Protein AF-0000000076553649 (afdb_homodimer)

Nearest PDB structures (foldseek):
  7zr1-assembly1_C  TM=1.472E-01  e=1.450E-04  Thermochaetoides thermophila
  3ja6-assembly1_I  TM=2.333E-01  e=1.090E-01  Escherichia coli
  7n6g-assembly1_3U  TM=1.297E-01  e=2.302E-02  Chlamydomonas reinhardtii
  7sqc-assembly1_1J  TM=1.691E-01  e=1.401E-01  Chlamydomonas reinhardtii
  7zr1-assembly1_C  TM=1.309E-01  e=1.828E-04  Thermochaetoides thermophila

Structure (mmCIF, N/CA/C/O backbone):
data_AF-0000000076553649-model_v1
#
loop_
_entity.id
_entity.type
_entity.pdbx_description
1 polymer 'AAA domain-containing protein'
#
loop_
_atom_site.group_PDB
_atom_site.id
_atom_site.type_symbol
_atom_site.label_atom_id
_atom_site.label_alt_id
_atom_site.label_comp_id
_atom_site.label_asym_id
_atom_site.label_entity_id
_atom_site.label_seq_id
_atom_site.pdbx_PDB_ins_code
_atom_site.Cartn_x
_atom_site.Cartn_y
_atom_site.Cartn_z
_atom_site.occupancy
_atom_site.B_iso_or_equiv
_atom_site.auth_seq_id
_atom_site.auth_comp_id
_atom_site.auth_asym_id
_atom_site.auth_atom_id
_atom_site.pdbx_PDB_model_num
ATOM 1 N N . MET A 1 1 ? -21.734 63.844 17.031 1 64.69 1 MET A N 1
ATOM 2 C CA . MET A 1 1 ? -20.328 63.469 16.938 1 64.69 1 MET A CA 1
ATOM 3 C C . MET A 1 1 ? -19.578 64.375 15.984 1 64.69 1 MET A C 1
ATOM 5 O O . MET A 1 1 ? -20.031 64.625 14.859 1 64.69 1 MET A O 1
ATOM 9 N N . ASN A 1 2 ? -18.688 65.25 16.516 1 72.44 2 ASN A N 1
ATOM 10 C CA . ASN A 1 2 ? -18.016 66.25 15.758 1 72.44 2 ASN A CA 1
ATOM 11 C C . ASN A 1 2 ? -16.953 65.688 14.828 1 72.44 2 ASN A C 1
ATOM 13 O O . ASN A 1 2 ? -16.656 66.25 13.781 1 72.44 2 ASN A O 1
ATOM 17 N N . ASP A 1 3 ? -16.516 64.562 15.234 1 79 3 ASP A N 1
ATOM 18 C CA . ASP A 1 3 ? -15.484 63.969 14.406 1 79 3 ASP A CA 1
ATOM 19 C C . ASP A 1 3 ? -16.016 62.719 13.695 1 79 3 ASP A C 1
ATOM 21 O O . ASP A 1 3 ? -16.562 61.812 14.344 1 79 3 ASP A O 1
ATOM 25 N N . PRO A 1 4 ? -15.875 62.719 12.43 1 82.81 4 PRO A N 1
ATOM 26 C CA . PRO A 1 4 ? -16.391 61.562 11.688 1 82.81 4 PRO A CA 1
ATOM 27 C C . PRO A 1 4 ? -15.75 60.25 12.102 1 82.81 4 PRO A C 1
ATOM 29 O O . PRO A 1 4 ? -16.328 59.188 11.883 1 82.81 4 PRO A O 1
ATOM 32 N N . LYS A 1 5 ? -14.648 60.25 12.695 1 88.75 5 LYS A N 1
ATOM 33 C CA . LYS A 1 5 ? -13.969 59.031 13.156 1 88.75 5 LYS A CA 1
ATOM 34 C C . LYS A 1 5 ? -14.477 58.625 14.523 1 88.75 5 LYS A C 1
ATOM 36 O O . LYS A 1 5 ? -14.125 57.531 15.008 1 88.75 5 LYS A O 1
ATOM 41 N N . GLY A 1 6 ? -15.312 59.375 15.078 1 85.12 6 GLY A N 1
ATOM 42 C CA . GLY A 1 6 ? -15.852 59.062 16.391 1 85.12 6 GLY A CA 1
ATOM 43 C C . GLY A 1 6 ? -15 59.562 17.531 1 85.12 6 GLY A C 1
ATOM 44 O O . GLY A 1 6 ? -14.508 60.688 17.5 1 85.12 6 GLY A O 1
ATOM 45 N N . SER A 1 7 ? -14.859 58.719 18.578 1 87 7 SER A N 1
ATOM 46 C CA . SER A 1 7 ? -14.102 59.125 19.766 1 87 7 SER A CA 1
ATOM 47 C C . SER A 1 7 ? -12.602 58.969 19.531 1 87 7 SER A C 1
ATOM 49 O O . SER A 1 7 ? -12.133 57.875 19.141 1 87 7 SER A O 1
ATOM 51 N N . ILE A 1 8 ? -11.906 60.062 19.594 1 91.06 8 ILE A N 1
ATOM 52 C CA . ILE A 1 8 ? -10.453 60.031 19.406 1 91.06 8 ILE A CA 1
ATOM 53 C C . ILE A 1 8 ? -9.781 60.656 20.641 1 91.06 8 ILE A C 1
ATOM 55 O O . ILE A 1 8 ? -10.422 61.375 21.422 1 91.06 8 ILE A O 1
ATOM 59 N N . TRP A 1 9 ? -8.547 60.312 20.859 1 94.25 9 TRP A N 1
ATOM 60 C CA . TRP A 1 9 ? -7.793 60.812 22 1 94.25 9 TRP A CA 1
ATOM 61 C C . TRP A 1 9 ? -7.367 62.281 21.766 1 94.25 9 TRP A C 1
ATOM 63 O O . TRP A 1 9 ? -6.781 62.594 20.734 1 94.25 9 TRP A O 1
ATOM 73 N N . ARG A 1 10 ? -7.742 63.188 22.688 1 94.56 10 ARG A N 1
ATOM 74 C CA . ARG A 1 10 ? -7.332 64.562 22.688 1 94.56 10 ARG A CA 1
ATOM 75 C C . ARG A 1 10 ? -6.973 65.062 24.094 1 94.56 10 ARG A C 1
ATOM 77 O O . ARG A 1 10 ? -7.379 64.438 25.078 1 94.56 10 ARG A O 1
ATOM 84 N N . LYS A 1 11 ? -6.25 66.125 24.172 1 95.81 11 LYS A N 1
ATOM 85 C CA . LYS A 1 11 ? -5.895 66.625 25.484 1 95.81 11 LYS A CA 1
ATOM 86 C C . LYS A 1 11 ? -6.941 67.625 25.969 1 95.81 11 LYS A C 1
ATOM 88 O O . LYS A 1 11 ? -7.41 68.5 25.203 1 95.81 11 LYS A O 1
ATOM 93 N N . TRP A 1 12 ? -7.355 67.5 27.203 1 96.44 12 TRP A N 1
ATOM 94 C CA . TRP A 1 12 ? -8.32 68.375 27.859 1 96.44 12 TRP A CA 1
ATOM 95 C C . TRP A 1 12 ? -7.699 69 29.094 1 96.44 12 TRP A C 1
ATOM 97 O O . TRP A 1 12 ? -7.312 68.375 30.047 1 96.44 12 TRP A O 1
ATOM 107 N N . ASP A 1 13 ? -7.547 70.312 29.094 1 97.25 13 ASP A N 1
ATOM 108 C CA . ASP A 1 13 ? -7.117 71.062 30.266 1 97.25 13 ASP A CA 1
ATOM 109 C C . ASP A 1 13 ? -8.273 71.875 30.844 1 97.25 13 ASP A C 1
ATOM 111 O O . ASP A 1 13 ? -8.555 73 30.359 1 97.25 13 ASP A O 1
ATOM 115 N N . LEU A 1 14 ? -8.781 71.438 31.969 1 96.62 14 LEU A N 1
ATOM 116 C CA . LEU A 1 14 ? -10.023 72 32.469 1 96.62 14 LEU A CA 1
ATOM 117 C C . LEU A 1 14 ? -9.742 73.062 33.562 1 96.62 14 LEU A C 1
ATOM 119 O O . LEU A 1 14 ? -10.672 73.562 34.188 1 96.62 14 LEU A O 1
ATOM 123 N N . HIS A 1 15 ? -8.508 73.438 33.75 1 96.56 15 HIS A N 1
ATOM 124 C CA . HIS A 1 15 ? -8.156 74.312 34.844 1 96.56 15 HIS A CA 1
ATOM 125 C C . HIS A 1 15 ? -7.152 75.375 34.375 1 96.56 15 HIS A C 1
ATOM 127 O O . HIS A 1 15 ? -5.965 75.312 34.688 1 96.56 15 HIS A O 1
ATOM 133 N N . VAL A 1 16 ? -7.648 76.375 33.719 1 96.88 16 VAL A N 1
ATOM 134 C CA . VAL A 1 16 ? -6.805 77.5 33.25 1 96.88 16 VAL A CA 1
ATOM 135 C C . VAL A 1 16 ? -7.336 78.812 33.75 1 96.88 16 VAL A C 1
ATOM 137 O O . VAL A 1 16 ? -8.5 79.125 33.531 1 96.88 16 VAL A O 1
ATOM 140 N N . HIS A 1 17 ? -6.551 79.625 34.5 1 96.5 17 HIS A N 1
ATOM 141 C CA . HIS A 1 17 ? -6.918 80.938 34.938 1 96.5 17 HIS A CA 1
ATOM 142 C C . HIS A 1 17 ? -6.562 82 33.906 1 96.5 17 HIS A C 1
ATOM 144 O O . HIS A 1 17 ? -5.566 81.875 33.188 1 96.5 17 HIS A O 1
ATOM 150 N N . THR A 1 18 ? -7.324 83.062 33.781 1 96.44 18 THR A N 1
ATOM 151 C CA . THR A 1 18 ? -7.09 84.125 32.844 1 96.44 18 THR A CA 1
ATOM 152 C C . THR A 1 18 ? -6.523 85.375 33.562 1 96.44 18 THR A C 1
ATOM 154 O O . THR A 1 18 ? -6.469 85.375 34.781 1 96.44 18 THR A O 1
ATOM 157 N N . PRO A 1 19 ? -6.07 86.312 32.781 1 94.19 19 PRO A N 1
ATOM 158 C CA . PRO A 1 19 ? -5.594 87.562 33.375 1 94.19 19 PRO A CA 1
ATOM 159 C C . PRO A 1 19 ? -6.691 88.312 34.156 1 94.19 19 PRO A C 1
ATOM 161 O O . PRO A 1 19 ? -6.402 89.25 34.906 1 94.19 19 PRO A O 1
ATOM 164 N N . ALA A 1 20 ? -7.949 87.875 34.062 1 93.25 20 ALA A N 1
ATOM 165 C CA . ALA A 1 20 ? -9.07 88.5 34.75 1 93.25 20 ALA A CA 1
ATOM 166 C C . ALA A 1 20 ? -9.305 87.875 36.094 1 93.25 20 ALA A C 1
ATOM 168 O O . ALA A 1 20 ? -10.094 88.375 36.906 1 93.25 20 ALA A O 1
ATOM 169 N N . SER A 1 21 ? -8.602 86.75 36.312 1 93.12 21 SER A N 1
ATOM 170 C CA . SER A 1 21 ? -8.773 86.062 37.594 1 93.12 21 SER A CA 1
ATOM 171 C C . SER A 1 21 ? -8.219 86.875 38.75 1 93.12 21 SER A C 1
ATOM 173 O O . SER A 1 21 ? -7.289 87.688 38.562 1 93.12 21 SER A O 1
ATOM 175 N N . LEU A 1 22 ? -8.773 86.75 39.938 1 88.31 22 LEU A N 1
ATOM 176 C CA . LEU A 1 22 ? -8.336 87.5 41.125 1 88.31 22 LEU A CA 1
ATOM 177 C C . LEU A 1 22 ? -6.895 87.125 41.5 1 88.31 22 LEU A C 1
ATOM 179 O O . LEU A 1 22 ? -6.148 87.938 42 1 88.31 22 LEU A O 1
ATOM 183 N N . VAL A 1 23 ? -6.578 85.875 41.25 1 87.31 23 VAL A N 1
ATOM 184 C CA . VAL A 1 23 ? -5.234 85.375 41.562 1 87.31 23 VAL A CA 1
ATOM 185 C C . VAL A 1 23 ? -4.562 84.875 40.281 1 87.31 23 VAL A C 1
ATOM 187 O O . VAL A 1 23 ? -5.016 83.938 39.656 1 87.31 23 VAL A O 1
ATOM 190 N N . HIS A 1 24 ? -3.559 85.562 39.719 1 87.44 24 HIS A N 1
ATOM 191 C CA . HIS A 1 24 ? -2.777 85.125 38.562 1 87.44 24 HIS A CA 1
ATOM 192 C C . HIS A 1 24 ? -1.385 85.75 38.562 1 87.44 24 HIS A C 1
ATOM 194 O O . HIS A 1 24 ? -1.125 86.688 39.312 1 87.44 24 HIS A O 1
ATOM 200 N N . ASN A 1 25 ? -0.507 85.188 37.844 1 90.06 25 ASN A N 1
ATOM 201 C CA . ASN A 1 25 ? 0.877 85.625 37.781 1 90.06 25 ASN A CA 1
ATOM 202 C C . ASN A 1 25 ? 1.261 86 36.344 1 90.06 25 ASN A C 1
ATOM 204 O O . ASN A 1 25 ? 2.402 85.812 35.938 1 90.06 25 ASN A O 1
ATOM 208 N N . TYR A 1 26 ? 0.295 86.438 35.562 1 91.56 26 TYR A N 1
ATOM 209 C CA . TYR A 1 26 ? 0.597 86.875 34.188 1 91.56 26 TYR A CA 1
ATOM 210 C C . TYR A 1 26 ? 1.236 88.25 34.188 1 91.56 26 TYR A C 1
ATOM 212 O O . TYR A 1 26 ? 0.62 89.25 34.625 1 91.56 26 TYR A O 1
ATOM 220 N N . GLU A 1 27 ? 2.396 88.375 33.844 1 86.56 27 GLU A N 1
ATOM 221 C CA . GLU A 1 27 ? 3.178 89.562 33.906 1 86.56 27 GLU A CA 1
ATOM 222 C C . GLU A 1 27 ? 2.756 90.562 32.844 1 86.56 27 GLU A C 1
ATOM 224 O O . GLU A 1 27 ? 2.268 90.188 31.781 1 86.56 27 GLU A O 1
ATOM 229 N N . GLY A 1 28 ? 2.904 91.938 33.156 1 83.5 28 GLY A N 1
ATOM 230 C CA . GLY A 1 28 ? 2.66 92.938 32.188 1 83.5 28 GLY A CA 1
ATOM 231 C C . GLY A 1 28 ? 1.463 93.812 32.531 1 83.5 28 GLY A C 1
ATOM 232 O O . GLY A 1 28 ? 0.624 93.438 33.344 1 83.5 28 GLY A O 1
ATOM 233 N N . SER A 1 29 ? 1.494 95.062 32.062 1 84.19 29 SER A N 1
ATOM 234 C CA . SER A 1 29 ? 0.395 96 32.281 1 84.19 29 SER A CA 1
ATOM 235 C C . SER A 1 29 ? -0.895 95.5 31.641 1 84.19 29 SER A C 1
ATOM 237 O O . SER A 1 29 ? -1.974 95.625 32.219 1 84.19 29 SER A O 1
ATOM 239 N N . ASP A 1 30 ? -0.763 94.875 30.516 1 90.44 30 ASP A N 1
ATOM 240 C CA . ASP A 1 30 ? -1.876 94.188 29.828 1 90.44 30 ASP A CA 1
ATOM 241 C C . ASP A 1 30 ? -1.477 92.812 29.328 1 90.44 30 ASP A C 1
ATOM 243 O O . ASP A 1 30 ? -1.05 92.688 28.188 1 90.44 30 ASP A O 1
ATOM 247 N N . PRO A 1 31 ? -1.768 91.812 30.078 1 94.06 31 PRO A N 1
ATOM 248 C CA . PRO A 1 31 ? -1.283 90.5 29.766 1 94.06 31 PRO A CA 1
ATOM 249 C C . PRO A 1 31 ? -2.184 89.75 28.781 1 94.06 31 PRO A C 1
ATOM 251 O O . PRO A 1 31 ? -1.842 88.625 28.328 1 94.06 31 PRO A O 1
ATOM 254 N N . TRP A 1 32 ? -3.301 90.312 28.312 1 94.75 32 TRP A N 1
ATOM 255 C CA . TRP A 1 32 ? -4.328 89.625 27.547 1 94.75 32 TRP A CA 1
ATOM 256 C C . TRP A 1 32 ? -3.809 89.25 26.156 1 94.75 32 TRP A C 1
ATOM 258 O O . TRP A 1 32 ? -3.971 88.062 25.719 1 94.75 32 TRP A O 1
ATOM 268 N N . PRO A 1 33 ? -3.174 90.125 25.469 1 94.56 33 PRO A N 1
ATOM 269 C CA . PRO A 1 33 ? -2.701 89.75 24.141 1 94.56 33 PRO A CA 1
ATOM 270 C C . PRO A 1 33 ? -1.731 88.625 24.172 1 94.56 33 PRO A C 1
ATOM 272 O O . PRO A 1 33 ? -1.849 87.688 23.359 1 94.56 33 PRO A O 1
ATOM 275 N N . GLN A 1 34 ? -0.887 88.625 25.109 1 94.56 34 GLN A N 1
ATOM 276 C CA . GLN A 1 34 ? 0.068 87.562 25.219 1 94.56 34 GLN A CA 1
ATOM 277 C C . GLN A 1 34 ? -0.627 86.25 25.641 1 94.56 34 GLN A C 1
ATOM 279 O O . GLN A 1 34 ? -0.291 85.188 25.141 1 94.56 34 GLN A O 1
ATOM 284 N N . PHE A 1 35 ? -1.497 86.312 26.547 1 95.19 35 PHE A N 1
ATOM 285 C CA . PHE A 1 35 ? -2.264 85.188 27.016 1 95.19 35 PHE A CA 1
ATOM 286 C C . PHE A 1 35 ? -3.004 84.5 25.875 1 95.19 35 PHE A C 1
ATOM 288 O O . PHE A 1 35 ? -2.934 83.25 25.703 1 95.19 35 PHE A O 1
ATOM 295 N N . LEU A 1 36 ? -3.668 85.25 25.031 1 96.06 36 LEU A N 1
ATOM 296 C CA . LEU A 1 36 ? -4.441 84.75 23.906 1 96.06 36 LEU A CA 1
ATOM 297 C C . LEU A 1 36 ? -3.523 84.188 22.844 1 96.06 36 LEU A C 1
ATOM 299 O O . LEU A 1 36 ? -3.867 83.188 22.203 1 96.06 36 LEU A O 1
ATOM 303 N N . ASP A 1 37 ? -2.447 84.75 22.703 1 95.12 37 ASP A N 1
ATOM 304 C CA . ASP A 1 37 ? -1.477 84.25 21.75 1 95.12 37 ASP A CA 1
ATOM 305 C C . ASP A 1 37 ? -0.952 82.875 22.172 1 95.12 37 ASP A C 1
ATOM 307 O O . ASP A 1 37 ? -0.795 82 21.359 1 95.12 37 ASP A O 1
ATOM 311 N N . GLU A 1 38 ? -0.683 82.688 23.406 1 94.88 38 GLU A N 1
ATOM 312 C CA . GLU A 1 38 ? -0.175 81.375 23.906 1 94.88 38 GLU A CA 1
ATOM 313 C C . GLU A 1 38 ? -1.245 80.312 23.859 1 94.88 38 GLU A C 1
ATOM 315 O O . GLU A 1 38 ? -0.939 79.125 23.625 1 94.88 38 GLU A O 1
ATOM 320 N N . LEU A 1 39 ? -2.379 80.688 24.141 1 94.94 39 LEU A N 1
ATOM 321 C CA . LEU A 1 39 ? -3.479 79.75 24.016 1 94.94 39 LEU A CA 1
ATOM 322 C C . LEU A 1 39 ? -3.623 79.25 22.562 1 94.94 39 LEU A C 1
ATOM 324 O O . LEU A 1 39 ? -3.889 78.062 22.328 1 94.94 39 LEU A O 1
ATOM 328 N N . ALA A 1 40 ? -3.453 80.188 21.656 1 94.56 40 ALA A N 1
ATOM 329 C CA . ALA A 1 40 ? -3.594 79.875 20.234 1 94.56 40 ALA A CA 1
ATOM 330 C C . ALA A 1 40 ? -2.451 79 19.734 1 94.56 40 ALA A C 1
ATOM 332 O O . ALA A 1 40 ? -2.598 78.25 18.766 1 94.56 40 ALA A O 1
ATOM 333 N N . ASN A 1 41 ? -1.374 79 20.516 1 93.19 41 ASN A N 1
ATOM 334 C CA . ASN A 1 41 ? -0.193 78.25 20.062 1 93.19 41 ASN A CA 1
ATOM 335 C C . ASN A 1 41 ? 0.043 77 20.906 1 93.19 41 ASN A C 1
ATOM 337 O O . ASN A 1 41 ? 1.144 76.438 20.906 1 93.19 41 ASN A O 1
ATOM 341 N N . LEU A 1 42 ? -0.913 76.625 21.594 1 93 42 LEU A N 1
ATOM 342 C CA . LEU A 1 42 ? -0.809 75.375 22.312 1 93 42 LEU A CA 1
ATOM 343 C C . LEU A 1 42 ? -0.635 74.188 21.328 1 93 42 LEU A C 1
ATOM 345 O O . LEU A 1 42 ? -1.059 74.25 20.172 1 93 42 LEU A O 1
ATOM 349 N N . PRO A 1 43 ? 0.004 73.188 21.781 1 89.56 43 PRO A N 1
ATOM 350 C CA . PRO A 1 43 ? 0.135 72 20.922 1 89.56 43 PRO A CA 1
ATOM 351 C C . PRO A 1 43 ? -1.204 71.5 20.344 1 89.56 43 PRO A C 1
ATOM 353 O O . PRO A 1 43 ? -2.236 71.625 21.016 1 89.56 43 PRO A O 1
ATOM 356 N N . PRO A 1 44 ? -1.144 71 19.188 1 90.31 44 PRO A N 1
ATOM 357 C CA . PRO A 1 44 ? -2.381 70.688 18.469 1 90.31 44 PRO A CA 1
ATOM 358 C C . PRO A 1 44 ? -3.219 69.625 19.203 1 90.31 44 PRO A C 1
ATOM 360 O O . PRO A 1 44 ? -4.418 69.5 18.922 1 90.31 44 PRO A O 1
ATOM 363 N N . GLU A 1 45 ? -2.637 68.938 20.125 1 91.94 45 GLU A N 1
ATOM 364 C CA . GLU A 1 45 ? -3.379 67.938 20.844 1 91.94 45 GLU A CA 1
ATOM 365 C C . GLU A 1 45 ? -4.371 68.562 21.828 1 91.94 45 GLU A C 1
ATOM 367 O O . GLU A 1 45 ? -5.32 67.875 22.25 1 91.94 45 GLU A O 1
ATOM 372 N N . PHE A 1 46 ? -4.109 69.75 22.25 1 95 46 PHE A N 1
ATOM 373 C CA . PHE A 1 46 ? -5.027 70.438 23.156 1 95 46 PHE A CA 1
ATOM 374 C C . PHE A 1 46 ? -6.281 70.875 22.422 1 95 46 PHE A C 1
ATOM 376 O O . PHE A 1 46 ? -6.207 71.688 21.484 1 95 46 PHE A O 1
ATOM 383 N N . LYS A 1 47 ? -7.395 70.375 22.828 1 95.56 47 LYS A N 1
ATOM 384 C CA . LYS A 1 47 ? -8.609 70.688 22.094 1 95.56 47 LYS A CA 1
ATOM 385 C C . LYS A 1 47 ? -9.68 71.312 23.016 1 95.56 47 LYS A C 1
ATOM 387 O O . LYS A 1 47 ? -10.609 71.938 22.562 1 95.56 47 LYS A O 1
ATOM 392 N N . VAL A 1 48 ? -9.586 71 24.266 1 96.69 48 VAL A N 1
ATOM 393 C CA . VAL A 1 48 ? -10.578 71.5 25.219 1 96.69 48 VAL A CA 1
ATOM 394 C C . VAL A 1 48 ? -9.883 72.25 26.359 1 96.69 48 VAL A C 1
ATOM 396 O O . VAL A 1 48 ? -8.914 71.75 26.938 1 96.69 48 VAL A O 1
ATOM 399 N N . ILE A 1 49 ? -10.375 73.375 26.672 1 97.75 49 ILE A N 1
ATOM 400 C CA . ILE A 1 49 ? -9.812 74.188 27.75 1 97.75 49 ILE A CA 1
ATOM 401 C C . ILE A 1 49 ? -10.93 74.688 28.672 1 97.75 49 ILE A C 1
ATOM 403 O O . ILE A 1 49 ? -11.953 75.188 28.219 1 97.75 49 ILE A O 1
ATOM 407 N N . GLY A 1 50 ? -10.766 74.438 29.938 1 97.25 50 GLY A N 1
ATOM 408 C CA . GLY A 1 50 ? -11.633 75 30.938 1 97.25 50 GLY A CA 1
ATOM 409 C C . GLY A 1 50 ? -11.102 76.312 31.516 1 97.25 50 GLY A C 1
ATOM 410 O O . GLY A 1 50 ? -9.992 76.312 32.062 1 97.25 50 GLY A O 1
ATOM 411 N N . ILE A 1 51 ? -11.859 77.375 31.359 1 97.06 51 ILE A N 1
ATOM 412 C CA . ILE A 1 51 ? -11.484 78.625 31.938 1 97.06 51 ILE A CA 1
ATOM 413 C C . ILE A 1 51 ? -11.953 78.688 33.406 1 97.06 51 ILE A C 1
ATOM 415 O O . ILE A 1 51 ? -13.141 78.875 33.656 1 97.06 51 ILE A O 1
ATOM 419 N N . ASN A 1 52 ? -11.039 78.562 34.281 1 94.31 52 ASN A N 1
ATOM 420 C CA . ASN A 1 52 ? -11.297 78.375 35.688 1 94.31 52 ASN A CA 1
ATOM 421 C C . ASN A 1 52 ? -10.898 79.562 36.531 1 94.31 52 ASN A C 1
ATOM 423 O O . ASN A 1 52 ? -9.984 79.5 37.344 1 94.31 52 ASN A O 1
ATOM 427 N N . ASP A 1 53 ? -11.664 80.75 36.5 1 92.94 53 ASP A N 1
ATOM 428 C CA . ASP A 1 53 ? -11.383 81.938 37.281 1 92.94 53 ASP A CA 1
ATOM 429 C C . ASP A 1 53 ? -12.141 81.875 38.625 1 92.94 53 ASP A C 1
ATOM 431 O O . ASP A 1 53 ? -13.156 81.25 38.75 1 92.94 53 ASP A O 1
ATOM 435 N N . TYR A 1 54 ? -11.648 82.75 39.5 1 92.12 54 TYR A N 1
ATOM 436 C CA . TYR A 1 54 ? -12.289 82.812 40.812 1 92.12 54 TYR A CA 1
ATOM 437 C C . TYR A 1 54 ? -13.516 83.688 40.781 1 92.12 54 TYR A C 1
ATOM 439 O O . TYR A 1 54 ? -13.438 84.875 40.375 1 92.12 54 TYR A O 1
ATOM 447 N N . MET A 1 55 ? -14.617 83.125 41.062 1 88.44 55 MET A N 1
ATOM 448 C CA . MET A 1 55 ? -15.844 83.812 41.469 1 88.44 55 MET A CA 1
ATOM 449 C C . MET A 1 55 ? -16.484 84.5 40.25 1 88.44 55 MET A C 1
ATOM 451 O O . MET A 1 55 ? -17.688 84.812 40.25 1 88.44 55 MET A O 1
ATOM 455 N N . PHE A 1 56 ? -15.656 84.938 39.281 1 89.5 56 PHE A N 1
ATOM 456 C CA . PHE A 1 56 ? -16.172 85.75 38.188 1 89.5 56 PHE A CA 1
ATOM 457 C C . PHE A 1 56 ? -16.016 85.062 36.844 1 89.5 56 PHE A C 1
ATOM 459 O O . PHE A 1 56 ? -15.297 84.062 36.75 1 89.5 56 PHE A O 1
ATOM 466 N N . LEU A 1 57 ? -16.766 85.562 35.812 1 94.12 57 LEU A N 1
ATOM 467 C CA . LEU A 1 57 ? -16.781 84.938 34.5 1 94.12 57 LEU A CA 1
ATOM 468 C C . LEU A 1 57 ? -16.188 85.875 33.438 1 94.12 57 LEU A C 1
ATOM 470 O O . LEU A 1 57 ? -16.25 85.625 32.25 1 94.12 57 LEU A O 1
ATOM 474 N N . ASP A 1 58 ? -15.562 87 33.875 1 93.56 58 ASP A N 1
ATOM 475 C CA . ASP A 1 58 ? -15.047 88 32.938 1 93.56 58 ASP A CA 1
ATOM 476 C C . ASP A 1 58 ? -14.016 87.438 31.984 1 93.56 58 ASP A C 1
ATOM 478 O O . ASP A 1 58 ? -14 87.75 30.797 1 93.56 58 ASP A O 1
ATOM 482 N N . GLY A 1 59 ? -13.211 86.625 32.531 1 95.56 59 GLY A N 1
ATOM 483 C CA . GLY A 1 59 ? -12.211 86 31.703 1 95.56 59 GLY A CA 1
ATOM 484 C C . GLY A 1 59 ? -12.812 85.062 30.641 1 95.56 59 GLY A C 1
ATOM 485 O O . GLY A 1 59 ? -12.383 85.125 29.484 1 95.56 59 GLY A O 1
ATOM 486 N N . TYR A 1 60 ? -13.766 84.312 31 1 96.5 60 TYR A N 1
ATOM 487 C CA . TYR A 1 60 ? -14.453 83.375 30.062 1 96.5 60 TYR A CA 1
ATOM 488 C C . TYR A 1 60 ? -15.156 84.188 28.969 1 96.5 60 TYR A C 1
ATOM 490 O O . TYR A 1 60 ? -15.07 83.812 27.797 1 96.5 60 TYR A O 1
ATOM 498 N N . LYS A 1 61 ? -15.836 85.312 29.359 1 95.75 61 LYS A N 1
ATOM 499 C CA . LYS A 1 61 ? -16.547 86.125 28.391 1 95.75 61 LYS A CA 1
ATOM 500 C C . LYS A 1 61 ? -15.57 86.688 27.375 1 95.75 61 LYS A C 1
ATOM 502 O O . LYS A 1 61 ? -15.875 86.75 26.172 1 95.75 61 LYS A O 1
ATOM 507 N N . ARG A 1 62 ? -14.469 87.062 27.891 1 96.5 62 ARG A N 1
ATOM 508 C CA . ARG A 1 62 ? -13.469 87.625 27 1 96.5 62 ARG A CA 1
ATOM 509 C C . ARG A 1 62 ? -12.938 86.625 26.016 1 96.5 62 ARG A C 1
ATOM 511 O O . ARG A 1 62 ? -12.789 86.875 24.828 1 96.5 62 ARG A O 1
ATOM 518 N N . VAL A 1 63 ? -12.641 85.438 26.5 1 96.69 63 VAL A N 1
ATOM 519 C CA . VAL A 1 63 ? -12.117 84.375 25.672 1 96.69 63 VAL A CA 1
ATOM 520 C C . VAL A 1 63 ? -13.156 84 24.609 1 96.69 63 VAL A C 1
ATOM 522 O O . VAL A 1 63 ? -12.82 83.75 23.453 1 96.69 63 VAL A O 1
ATOM 525 N N . LEU A 1 64 ? -14.391 83.938 25.031 1 95.56 64 LEU A N 1
ATOM 526 C CA . LEU A 1 64 ? -15.469 83.562 24.109 1 95.56 64 LEU A CA 1
ATOM 527 C C . LEU A 1 64 ? -15.586 84.625 23 1 95.56 64 LEU A C 1
ATOM 529 O O . LEU A 1 64 ? -15.859 84.25 21.844 1 95.56 64 LEU A O 1
ATOM 533 N N . ALA A 1 65 ? -15.461 85.875 23.422 1 95 65 ALA A N 1
ATOM 534 C CA . ALA A 1 65 ? -15.523 86.938 22.469 1 95 65 ALA A CA 1
ATOM 535 C C . ALA A 1 65 ? -14.391 86.875 21.438 1 95 65 ALA A C 1
ATOM 537 O O . ALA A 1 65 ? -14.594 87.125 20.25 1 95 65 ALA A O 1
ATOM 538 N N . GLU A 1 66 ? -13.258 86.5 21.938 1 96.31 66 GLU A N 1
ATOM 539 C CA . GLU A 1 66 ? -12.109 86.375 21.031 1 96.31 66 GLU A CA 1
ATOM 540 C C . GLU A 1 66 ? -12.32 85.188 20.078 1 96.31 66 GLU A C 1
ATOM 542 O O . GLU A 1 66 ? -11.938 85.25 18.906 1 96.31 66 GLU A O 1
ATOM 547 N N . LYS A 1 67 ? -12.805 84.125 20.609 1 95.25 67 LYS A N 1
ATOM 548 C CA . LYS A 1 67 ? -13.094 83 19.766 1 95.25 67 LYS A CA 1
ATOM 549 C C . LYS A 1 67 ? -14.133 83.312 18.703 1 95.25 67 LYS A C 1
ATOM 551 O O . LYS A 1 67 ? -14 82.938 17.547 1 95.25 67 LYS A O 1
ATOM 556 N N . ALA A 1 68 ? -15.164 84.062 19.062 1 92.88 68 ALA A N 1
ATOM 557 C CA . ALA A 1 68 ? -16.203 84.5 18.141 1 92.88 68 ALA A CA 1
ATOM 558 C C . ALA A 1 68 ? -15.641 85.375 17.062 1 92.88 68 ALA A C 1
ATOM 560 O O . ALA A 1 68 ? -16.141 85.438 15.938 1 92.88 68 ALA A O 1
ATOM 561 N N . ALA A 1 69 ? -14.586 86.062 17.438 1 94.5 69 ALA A N 1
ATOM 562 C CA . ALA A 1 69 ? -13.93 86.938 16.516 1 94.5 69 ALA A CA 1
ATOM 563 C C . ALA A 1 69 ? -13 86.188 15.562 1 94.5 69 ALA A C 1
ATOM 565 O O . ALA A 1 69 ? -12.359 86.812 14.703 1 94.5 69 ALA A O 1
ATOM 566 N N . GLY A 1 70 ? -12.891 84.938 15.773 1 92.56 70 GLY A N 1
ATOM 567 C CA . GLY A 1 70 ? -12.133 84.125 14.836 1 92.56 70 GLY A CA 1
ATOM 568 C C . GLY A 1 70 ? -10.758 83.75 15.344 1 92.56 70 GLY A C 1
ATOM 569 O O . GLY A 1 70 ? -9.953 83.188 14.602 1 92.56 70 GLY A O 1
ATOM 570 N N . LYS A 1 71 ? -10.547 84.125 16.562 1 93.06 71 LYS A N 1
ATOM 571 C CA . LYS A 1 71 ? -9.273 83.75 17.172 1 93.06 71 LYS A CA 1
ATOM 572 C C . LYS A 1 71 ? -9.398 82.438 17.938 1 93.06 71 LYS A C 1
ATOM 574 O O . LYS A 1 71 ? -10.5 81.938 18.141 1 93.06 71 LYS A O 1
ATOM 579 N N . LEU A 1 72 ? -8.289 81.625 18.188 1 95.38 72 LEU A N 1
ATOM 580 C CA . LEU A 1 72 ? -8.211 80.438 19 1 95.38 72 LEU A CA 1
ATOM 581 C C . LEU A 1 72 ? -8.914 79.25 18.328 1 95.38 72 LEU A C 1
ATOM 583 O O . LEU A 1 72 ? -9.648 78.562 18.969 1 95.38 72 LEU A O 1
ATOM 587 N N . THR A 1 73 ? -8.766 79.25 17.094 1 92.81 73 THR A N 1
ATOM 588 C CA . THR A 1 73 ? -9.406 78.188 16.297 1 92.81 73 THR A CA 1
ATOM 589 C C . THR A 1 73 ? -8.797 76.875 16.594 1 92.81 73 THR A C 1
ATOM 591 O O . THR A 1 73 ? -9.383 75.812 16.266 1 92.81 73 THR A O 1
ATOM 594 N N . ASN A 1 74 ? -7.711 76.812 17.234 1 93.19 74 ASN A N 1
ATOM 595 C CA . ASN A 1 74 ? -7.035 75.562 17.562 1 93.19 74 ASN A CA 1
ATOM 596 C C . ASN A 1 74 ? -7.762 74.812 18.688 1 93.19 74 ASN A C 1
ATOM 598 O O . ASN A 1 74 ? -7.566 73.625 18.859 1 93.19 74 ASN A O 1
ATOM 602 N N . ILE A 1 75 ? -8.508 75.562 19.422 1 95.25 75 ILE A N 1
ATOM 603 C CA . ILE A 1 75 ? -9.258 74.938 20.531 1 95.25 75 ILE A CA 1
ATOM 604 C C . ILE A 1 75 ? -10.703 74.688 20.109 1 95.25 75 ILE A C 1
ATOM 606 O O . ILE A 1 75 ? -11.375 75.625 19.641 1 95.25 75 ILE A O 1
ATOM 610 N N . ASP A 1 76 ? -11.195 73.5 20.344 1 93.88 76 ASP A N 1
ATOM 611 C CA . ASP A 1 76 ? -12.531 73.125 19.906 1 93.88 76 ASP A CA 1
ATOM 612 C C . ASP A 1 76 ? -13.594 73.625 20.875 1 93.88 76 ASP A C 1
ATOM 614 O O . ASP A 1 76 ? -14.688 74.062 20.469 1 93.88 76 ASP A O 1
ATOM 618 N N . LEU A 1 77 ? -13.266 73.5 22.141 1 95.38 77 LEU A N 1
ATOM 619 C CA . LEU A 1 77 ? -14.289 73.75 23.141 1 95.38 77 LEU A CA 1
ATOM 620 C C . LEU A 1 77 ? -13.703 74.5 24.344 1 95.38 77 LEU A C 1
ATOM 622 O O . LEU A 1 77 ? -12.641 74.125 24.844 1 95.38 77 LEU A O 1
ATOM 626 N N . PHE A 1 78 ? -14.344 75.625 24.719 1 97 78 PHE A N 1
ATOM 627 C CA . PHE A 1 78 ? -14.07 76.25 25.984 1 97 78 PHE A CA 1
ATOM 628 C C . PHE A 1 78 ? -15.219 76.062 26.969 1 97 78 PHE A C 1
ATOM 630 O O . PHE A 1 78 ? -16.391 76.25 26.625 1 97 78 PHE A O 1
ATOM 637 N N . LEU A 1 79 ? -14.906 75.688 28.125 1 97.31 79 LEU A N 1
ATOM 638 C CA . LEU A 1 79 ? -15.914 75.5 29.172 1 97.31 79 LEU A CA 1
ATOM 639 C C . LEU A 1 79 ? -15.742 76.5 30.297 1 97.31 79 LEU A C 1
ATOM 641 O O . LEU A 1 79 ? -14.609 76.812 30.703 1 97.31 79 LEU A O 1
ATOM 645 N N . PRO A 1 80 ? -16.828 77.125 30.766 1 97.12 80 PRO A N 1
ATOM 646 C CA . PRO A 1 80 ? -16.75 78 31.938 1 97.12 80 PRO A CA 1
ATOM 647 C C . PRO A 1 80 ? -16.625 77.188 33.25 1 97.12 80 PRO A C 1
ATOM 649 O O . PRO A 1 80 ? -17.484 76.375 33.531 1 97.12 80 PRO A O 1
ATOM 652 N N . VAL A 1 81 ? -15.578 77.375 33.875 1 97.06 81 VAL A N 1
ATOM 653 C CA . VAL A 1 81 ? -15.344 76.812 35.188 1 97.06 81 VAL A CA 1
ATOM 654 C C . VAL A 1 81 ? -15.219 77.875 36.219 1 97.06 81 VAL A C 1
ATOM 656 O O . VAL A 1 81 ? -14.484 78.875 36.031 1 97.06 81 VAL A O 1
ATOM 659 N N . ILE A 1 82 ? -15.969 77.812 37.312 1 95.94 82 ILE A N 1
ATOM 660 C CA . ILE A 1 82 ? -15.898 78.812 38.375 1 95.94 82 ILE A CA 1
ATOM 661 C C . ILE A 1 82 ? -15.32 78.125 39.625 1 95.94 82 ILE A C 1
ATOM 663 O O . ILE A 1 82 ? -15.766 77.062 40.062 1 95.94 82 ILE A O 1
ATOM 667 N N . GLU A 1 83 ? -14.414 78.812 40.156 1 94.69 83 GLU A N 1
ATOM 668 C CA . GLU A 1 83 ? -13.742 78.312 41.344 1 94.69 83 GLU A CA 1
ATOM 669 C C . GLU A 1 83 ? -14.195 79.062 42.594 1 94.69 83 GLU A C 1
ATOM 671 O O . GLU A 1 83 ? -14.273 80.312 42.594 1 94.69 83 GLU A O 1
ATOM 676 N N . PHE A 1 84 ? -14.531 78.312 43.625 1 91.62 84 PHE A N 1
ATOM 677 C CA . PHE A 1 84 ? -14.977 78.875 44.875 1 91.62 84 PHE A CA 1
ATOM 678 C C . PHE A 1 84 ? -14.102 78.312 46.031 1 91.62 84 PHE A C 1
ATOM 680 O O . PHE A 1 84 ? -13.461 77.312 45.906 1 91.62 84 PHE A O 1
ATOM 687 N N . ARG A 1 85 ? -14.07 79.188 47.062 1 87 85 ARG A N 1
ATOM 688 C CA . ARG A 1 85 ? -13.453 78.75 48.312 1 87 85 ARG A CA 1
ATOM 689 C C . ARG A 1 85 ? -14.516 78.375 49.312 1 87 85 ARG A C 1
ATOM 691 O O . ARG A 1 85 ? -15.359 79.188 49.688 1 87 85 ARG A O 1
ATOM 698 N N . LEU A 1 86 ? -14.469 77.188 49.75 1 84.62 86 LEU A N 1
ATOM 699 C CA . LEU A 1 86 ? -15.453 76.688 50.688 1 84.62 86 LEU A CA 1
ATOM 700 C C . LEU A 1 86 ? -15.031 77 52.125 1 84.62 86 LEU A C 1
ATOM 702 O O . LEU A 1 86 ? -13.836 77.125 52.406 1 84.62 86 LEU A O 1
ATOM 706 N N . ASP A 1 87 ? -15.977 77.438 53.062 1 69.94 87 ASP A N 1
ATOM 707 C CA . ASP A 1 87 ? -15.711 77.875 54.438 1 69.94 87 ASP A CA 1
ATOM 708 C C . ASP A 1 87 ? -15.203 76.75 55.281 1 69.94 87 ASP A C 1
ATOM 710 O O . ASP A 1 87 ? -14.469 76.938 56.25 1 69.94 87 ASP A O 1
ATOM 714 N N . LYS A 1 88 ? -15.68 75.375 55.062 1 55.75 88 LYS A N 1
ATOM 715 C CA . LYS A 1 88 ? -15.734 74.188 55.938 1 55.75 88 LYS A CA 1
ATOM 716 C C . LYS A 1 88 ? -14.43 73.375 55.906 1 55.75 88 LYS A C 1
ATOM 718 O O . LYS A 1 88 ? -13.766 73.375 54.875 1 55.75 88 LYS A O 1
ATOM 723 N N . PHE A 1 89 ? -13.453 73.125 57.031 1 54.25 89 PHE A N 1
ATOM 724 C CA . PHE A 1 89 ? -12.992 71.875 57.594 1 54.25 89 PHE A CA 1
ATOM 725 C C . PHE A 1 89 ? -11.789 72.125 58.531 1 54.25 89 PHE A C 1
ATOM 727 O O . PHE A 1 89 ? -11.031 73.062 58.312 1 54.25 89 PHE A O 1
ATOM 734 N N . GLY A 1 90 ? -12.039 71.875 59.812 1 48.69 90 GLY A N 1
ATOM 735 C CA . GLY A 1 90 ? -11.258 72 61.031 1 48.69 90 GLY A CA 1
ATOM 736 C C . GLY A 1 90 ? -9.797 71.625 60.844 1 48.69 90 GLY A C 1
ATOM 737 O O . GLY A 1 90 ? -9.469 70.5 60.469 1 48.69 90 GLY A O 1
ATOM 738 N N . GLY A 1 91 ? -9.031 72.438 60.25 1 46.09 91 GLY A N 1
ATOM 739 C CA . GLY A 1 91 ? -7.625 72.125 60.375 1 46.09 91 GLY A CA 1
ATOM 740 C C . GLY A 1 91 ? -7.145 72 61.812 1 46.09 91 GLY A C 1
ATOM 741 O O . GLY A 1 91 ? -7.879 72.375 62.719 1 46.09 91 GLY A O 1
ATOM 742 N N . SER A 1 92 ? -6.086 71.188 62.156 1 41.03 92 SER A N 1
ATOM 743 C CA . SER A 1 92 ? -5.609 71.125 63.531 1 41.03 92 SER A CA 1
ATOM 744 C C . SER A 1 92 ? -5.746 72.5 64.25 1 41.03 92 SER A C 1
ATOM 746 O O . SER A 1 92 ? -6.348 72.625 65.312 1 41.03 92 SER A O 1
ATOM 748 N N . GLN A 1 93 ? -4.516 73.125 64.562 1 38.88 93 GLN A N 1
ATOM 749 C CA . GLN A 1 93 ? -4.055 74.188 65.438 1 38.88 93 GLN A CA 1
ATOM 750 C C . GLN A 1 93 ? -4.414 75.562 64.875 1 38.88 93 GLN A C 1
ATOM 752 O O . GLN A 1 93 ? -3.535 76.375 64.625 1 38.88 93 GLN A O 1
ATOM 757 N N . GLY A 1 94 ? -5.719 76 64.625 1 43.62 94 GLY A N 1
ATOM 758 C CA . GLY A 1 94 ? -6.133 77.375 64.375 1 43.62 94 GLY A CA 1
ATOM 759 C C . GLY A 1 94 ? -6.289 77.688 62.906 1 43.62 94 GLY A C 1
ATOM 760 O O . GLY A 1 94 ? -6.734 78.75 62.562 1 43.62 94 GLY A O 1
ATOM 761 N N . HIS A 1 95 ? -5.574 77.062 61.938 1 47.38 95 HIS A N 1
ATOM 762 C CA . HIS A 1 95 ? -5.574 77.438 60.531 1 47.38 95 HIS A CA 1
ATOM 763 C C . HIS A 1 95 ? -6.617 76.688 59.75 1 47.38 95 HIS A C 1
ATOM 765 O O . HIS A 1 95 ? -6.559 75.438 59.656 1 47.38 95 HIS A O 1
ATOM 771 N N . LEU A 1 96 ? -7.777 77.125 59.562 1 49.69 96 LEU A N 1
ATOM 772 C CA . LEU A 1 96 ? -8.875 76.562 58.781 1 49.69 96 LEU A CA 1
ATOM 773 C C . LEU A 1 96 ? -8.445 76.312 57.344 1 49.69 96 LEU A C 1
ATOM 775 O O . LEU A 1 96 ? -7.832 77.188 56.719 1 49.69 96 LEU A O 1
ATOM 779 N N . SER A 1 97 ? -8.375 75 56.938 1 60.19 97 SER A N 1
ATOM 780 C CA . SER A 1 97 ? -7.973 74.625 55.562 1 60.19 97 SER A CA 1
ATOM 781 C C . SER A 1 97 ? -9.102 74.875 54.562 1 60.19 97 SER A C 1
ATOM 783 O O . SER A 1 97 ? -10.258 74.562 54.844 1 60.19 97 SER A O 1
ATOM 785 N N . ARG A 1 98 ? -8.867 75.812 53.531 1 71.69 98 ARG A N 1
ATOM 786 C CA . ARG A 1 98 ? -9.82 76.125 52.469 1 71.69 98 A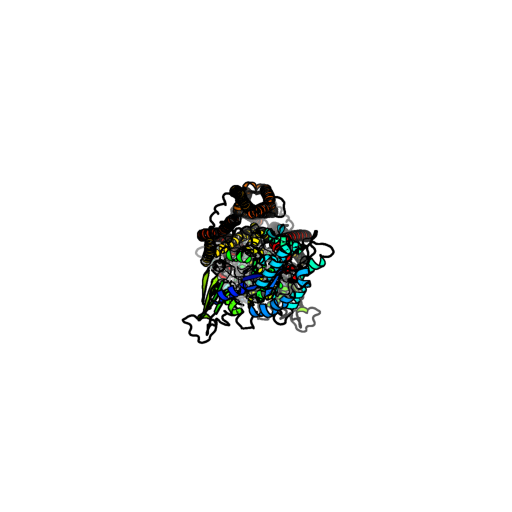RG A CA 1
ATOM 787 C C . ARG A 1 98 ? -9.711 75.188 51.312 1 71.69 98 ARG A C 1
ATOM 789 O O . ARG A 1 98 ? -8.609 74.75 50.938 1 71.69 98 ARG A O 1
ATOM 796 N N . VAL A 1 99 ? -10.906 74.562 51 1 85.88 99 VAL A N 1
ATOM 797 C CA . VAL A 1 99 ? -10.969 73.688 49.844 1 85.88 99 VAL A CA 1
ATOM 798 C C . VAL A 1 99 ? -11.547 74.375 48.656 1 85.88 99 VAL A C 1
ATOM 800 O O . VAL A 1 99 ? -12.547 75.125 48.75 1 85.88 99 VAL A O 1
ATOM 803 N N . ASN A 1 100 ? -10.883 74.25 47.562 1 89.81 100 ASN A N 1
ATOM 804 C CA . ASN A 1 100 ? -11.375 74.875 46.312 1 89.81 100 ASN A CA 1
ATOM 805 C C . ASN A 1 100 ? -12.406 74 45.656 1 89.81 100 ASN A C 1
ATOM 807 O O . ASN A 1 100 ? -12.211 72.75 45.531 1 89.81 100 ASN A O 1
ATOM 811 N N . TYR A 1 101 ? -13.477 74.5 45.375 1 93 101 TYR A N 1
ATOM 812 C CA . TYR A 1 101 ? -14.578 73.812 44.688 1 93 101 TYR A CA 1
ATOM 813 C C . TYR A 1 101 ? -14.797 74.438 43.312 1 93 101 TYR A C 1
ATOM 815 O O . TYR A 1 101 ? -14.734 75.625 43.125 1 93 101 TYR A O 1
ATOM 823 N N . HIS A 1 102 ? -14.914 73.5 42.344 1 95.88 102 HIS A N 1
ATOM 824 C CA . HIS A 1 102 ? -15.039 73.938 40.969 1 95.88 102 HIS A CA 1
ATOM 825 C C . HIS A 1 102 ? -16.375 73.5 40.375 1 95.88 102 HIS A C 1
ATOM 827 O O . HIS A 1 102 ? -16.828 72.375 40.562 1 95.88 102 HIS A O 1
ATOM 833 N N . VAL A 1 103 ? -17.031 74.438 39.719 1 96.5 103 VAL A N 1
ATOM 834 C CA . VAL A 1 103 ? -18.25 74.125 38.969 1 96.5 103 VAL A CA 1
ATOM 835 C C . VAL A 1 103 ? -18.031 74.312 37.469 1 96.5 103 VAL A C 1
ATOM 837 O O . VAL A 1 103 ? -17.719 75.438 37.062 1 96.5 103 VAL A O 1
ATOM 840 N N . ILE A 1 104 ? -18.172 73.25 36.75 1 97.31 104 ILE A N 1
ATOM 841 C CA . ILE A 1 104 ? -18.016 73.312 35.281 1 97.31 104 ILE A CA 1
ATOM 842 C C . ILE A 1 104 ? -19.375 73.375 34.625 1 97.31 104 ILE A C 1
ATOM 844 O O . ILE A 1 104 ? -20.172 72.438 34.75 1 97.31 104 ILE A O 1
ATOM 848 N N . PHE A 1 105 ? -19.641 74.438 33.875 1 96.94 105 PHE A N 1
ATOM 849 C CA . PHE A 1 105 ? -20.922 74.562 33.219 1 96.94 105 PHE A CA 1
ATOM 850 C C . PHE A 1 105 ? -20.812 74.188 31.734 1 96.94 105 PHE A C 1
ATOM 852 O O . PHE A 1 105 ? -19.734 74.25 31.156 1 96.94 105 PHE A O 1
ATOM 859 N N . SER A 1 106 ? -21.891 73.75 31.188 1 96.5 106 SER A N 1
ATOM 860 C CA . SER A 1 106 ? -21.984 73.5 29.766 1 96.5 106 SER A CA 1
ATOM 861 C C . SER A 1 106 ? -21.812 74.75 28.922 1 96.5 106 SER A C 1
ATOM 863 O O . SER A 1 106 ? -22.234 75.812 29.328 1 96.5 106 SER A O 1
ATOM 865 N N . ASP A 1 107 ? -21.234 74.562 27.828 1 93.56 107 ASP A N 1
ATOM 866 C CA . ASP A 1 107 ? -21.047 75.688 26.906 1 93.56 107 ASP A CA 1
ATOM 867 C C . ASP A 1 107 ? -22.391 76.188 26.328 1 93.56 107 ASP A C 1
ATOM 869 O O . ASP A 1 107 ? -22.469 77.25 25.75 1 93.56 107 ASP A O 1
ATOM 873 N N . GLU A 1 108 ? -23.359 75.438 26.578 1 93 108 GLU A N 1
ATOM 874 C CA . GLU A 1 108 ? -24.688 75.75 26.078 1 93 108 GLU A CA 1
ATOM 875 C C . GLU A 1 108 ? -25.344 76.812 26.953 1 93 108 GLU A C 1
ATOM 877 O O . GLU A 1 108 ? -26.297 77.5 26.516 1 93 108 GLU A O 1
ATOM 882 N N . ILE A 1 109 ? -24.828 76.938 28.141 1 94.25 109 ILE A N 1
ATOM 883 C CA . ILE A 1 109 ? -25.359 77.938 29.047 1 94.25 109 ILE A CA 1
ATOM 884 C C . ILE A 1 109 ? -24.641 79.312 28.828 1 94.25 109 ILE A C 1
ATOM 886 O O . ILE A 1 109 ? -23.406 79.375 28.953 1 94.25 109 ILE A O 1
ATOM 890 N N . GLY A 1 110 ? -25.391 80.312 28.469 1 93.5 110 GLY A N 1
ATOM 891 C CA . GLY A 1 110 ? -24.781 81.625 28.281 1 93.5 110 GLY A CA 1
ATOM 892 C C . GLY A 1 110 ? -24.141 82.125 29.547 1 93.5 110 GLY A C 1
ATOM 893 O O . GLY A 1 110 ? -24.672 81.938 30.641 1 93.5 110 GLY A O 1
ATOM 894 N N . PRO A 1 111 ? -23 82.75 29.375 1 94.88 111 PRO A N 1
ATOM 895 C CA . PRO A 1 111 ? -22.328 83.312 30.562 1 94.88 111 PRO A CA 1
ATOM 896 C C . PRO A 1 111 ? -23.219 84.25 31.359 1 94.88 111 PRO A C 1
ATOM 898 O O . PRO A 1 111 ? -23.141 84.312 32.594 1 94.88 111 PRO A O 1
ATOM 901 N N . ASP A 1 112 ? -24.078 85 30.719 1 92.81 112 ASP A N 1
ATOM 902 C CA . ASP A 1 112 ? -24.969 85.938 31.406 1 92.81 112 ASP A CA 1
ATOM 903 C C . ASP A 1 112 ? -25.969 85.188 32.281 1 92.81 112 ASP A C 1
ATOM 905 O O . ASP A 1 112 ? -26.297 85.625 33.375 1 92.81 112 ASP A O 1
ATOM 909 N N . LEU A 1 113 ? -26.422 84.125 31.734 1 93.38 113 LEU A N 1
ATOM 910 C CA . LEU A 1 113 ? -27.359 83.312 32.5 1 93.38 113 LEU A CA 1
ATOM 911 C C . LEU A 1 113 ? -26.688 82.75 33.75 1 93.38 113 LEU A C 1
ATOM 913 O O . LEU A 1 113 ? -27.312 82.688 34.812 1 93.38 113 LEU A O 1
ATOM 917 N N . ILE A 1 114 ? -25.469 82.312 33.625 1 94.75 114 ILE A N 1
ATOM 918 C CA . ILE A 1 114 ? -24.719 81.812 34.75 1 94.75 114 ILE A CA 1
ATOM 919 C C . ILE A 1 114 ? -24.531 82.875 35.781 1 94.75 114 ILE A C 1
ATOM 921 O O . ILE A 1 114 ? -24.703 82.625 37 1 94.75 114 ILE A O 1
ATOM 925 N N . GLU A 1 115 ? -24.203 84 35.312 1 91.44 115 GLU A N 1
ATOM 926 C CA . GLU A 1 115 ? -24 85.188 36.219 1 91.44 115 GLU A CA 1
ATOM 927 C C . GLU A 1 115 ? -25.297 85.562 36.938 1 91.44 115 GLU A C 1
ATOM 929 O O . GLU A 1 115 ? -25.328 85.688 38.156 1 91.44 115 GLU A O 1
ATOM 934 N N . GLN A 1 116 ? -26.391 85.625 36.281 1 89 116 GLN A N 1
ATOM 935 C CA . GLN A 1 116 ? -27.672 86.062 36.812 1 89 116 GLN A CA 1
ATOM 936 C C . GLN A 1 116 ? -28.328 85 37.688 1 89 116 GLN A C 1
ATOM 938 O O . GLN A 1 116 ? -28.875 85.375 38.75 1 89 116 GLN A O 1
ATOM 943 N N . GLN A 1 117 ? -28.219 83.812 37.25 1 90.12 117 GLN A N 1
ATOM 944 C CA . GLN A 1 117 ? -29.031 82.812 37.906 1 90.12 117 GLN A CA 1
ATOM 945 C C . GLN A 1 117 ? -28.188 82.062 38.938 1 90.12 117 GLN A C 1
ATOM 947 O O . GLN A 1 117 ? -28.734 81.438 39.844 1 90.12 117 GLN A O 1
ATOM 952 N N . PHE A 1 118 ? -26.969 82.062 38.75 1 92.31 118 PHE A N 1
ATOM 953 C CA . PHE A 1 118 ? -26.141 81.312 39.656 1 92.31 118 PHE A CA 1
ATOM 954 C C . PHE A 1 118 ? -25.312 82.25 40.562 1 92.31 118 PHE A C 1
ATOM 956 O O . PHE A 1 118 ? -25.469 82.188 41.781 1 92.31 118 PHE A O 1
ATOM 963 N N . LEU A 1 119 ? -24.453 83.062 40 1 91.12 119 LEU A N 1
ATOM 964 C CA . LEU A 1 119 ? -23.547 83.875 40.781 1 91.12 119 LEU A CA 1
ATOM 965 C C . LEU A 1 119 ? -24.312 84.875 41.625 1 91.12 119 LEU A C 1
ATOM 967 O O . LEU A 1 119 ? -23.953 85.125 42.781 1 91.12 119 LEU A O 1
ATOM 971 N N . ASN A 1 120 ? -25.312 85.438 41.062 1 85.38 120 ASN A N 1
ATOM 972 C CA . ASN A 1 120 ? -26.125 86.438 41.812 1 85.38 120 ASN A CA 1
ATOM 973 C C . ASN A 1 120 ? -26.875 85.688 42.969 1 85.38 120 ASN A C 1
ATOM 975 O O . ASN A 1 120 ? -27.078 86.312 44.031 1 85.38 120 ASN A O 1
ATOM 979 N N . ALA A 1 121 ? -27.297 84.5 42.719 1 86.69 121 ALA A N 1
ATOM 980 C CA . ALA A 1 121 ? -27.969 83.75 43.75 1 86.69 121 ALA A CA 1
ATOM 981 C C . ALA A 1 121 ? -27.031 83.438 44.938 1 86.69 121 ALA A C 1
ATOM 983 O O . ALA A 1 121 ? -27.469 83.375 46.062 1 86.69 121 ALA A O 1
ATOM 984 N N . LEU A 1 122 ? -25.812 83.375 44.688 1 89.31 122 LEU A N 1
ATOM 985 C CA . LEU A 1 122 ? -24.828 83.062 45.719 1 89.31 122 LEU A CA 1
ATOM 986 C C . LEU A 1 122 ? -24.375 84.375 46.406 1 89.31 122 LEU A C 1
ATOM 988 O O . LEU A 1 122 ? -23.75 84.312 47.469 1 89.31 122 LEU A O 1
ATOM 992 N N . SER A 1 123 ? -24.719 85.438 45.906 1 80.94 123 SER A N 1
ATOM 993 C CA . SER A 1 123 ? -24.203 86.75 46.375 1 80.94 123 SER A CA 1
ATOM 994 C C . SER A 1 123 ? -24.562 86.938 47.844 1 80.94 123 SER A C 1
ATOM 996 O O . SER A 1 123 ? -23.781 87.5 48.594 1 80.94 123 SER A O 1
ATOM 998 N N . SER A 1 124 ? -25.703 86.5 48.188 1 78.62 124 SER A N 1
ATOM 999 C CA . SER A 1 124 ? -26.172 86.75 49.531 1 78.62 124 SER A CA 1
ATOM 1000 C C . SER A 1 124 ? -25.734 85.625 50.5 1 78.62 124 SER A C 1
ATOM 1002 O O . SER A 1 124 ? -25.922 85.75 51.688 1 78.62 124 SER A O 1
ATOM 1004 N N . LYS A 1 125 ? -25.094 84.75 49.906 1 81.38 125 LYS A N 1
ATOM 1005 C CA . LYS A 1 125 ? -24.812 83.562 50.719 1 81.38 125 LYS A CA 1
ATOM 1006 C C . LYS A 1 125 ? -23.359 83.5 51.156 1 81.38 125 LYS A C 1
ATOM 1008 O O . LYS A 1 125 ? -22.953 82.625 51.875 1 81.38 125 LYS A O 1
ATOM 1013 N N . TYR A 1 126 ? -22.656 84.5 50.844 1 82.94 126 TYR A N 1
ATOM 1014 C CA . TYR A 1 126 ? -21.234 84.562 51.219 1 82.94 126 TYR A CA 1
ATOM 1015 C C . TYR A 1 126 ? -21.078 84.875 52.688 1 82.94 126 TYR A C 1
ATOM 1017 O O . TYR A 1 126 ? -21.828 85.625 53.25 1 82.94 126 TYR A O 1
ATOM 1025 N N . THR A 1 127 ? -20.156 84.188 53.25 1 79.69 127 THR A N 1
ATOM 1026 C CA . THR A 1 127 ? -19.844 84.375 54.656 1 79.69 127 THR A CA 1
ATOM 1027 C C . THR A 1 127 ? -18.375 84.812 54.844 1 79.69 127 THR A C 1
ATOM 1029 O O . THR A 1 127 ? -17.531 84.438 54 1 79.69 127 THR A O 1
ATOM 1032 N N . LEU A 1 128 ? -18.172 85.625 55.844 1 78.69 128 LEU A N 1
ATOM 1033 C CA . LEU A 1 128 ? -16.797 86.062 56.156 1 78.69 128 LEU A CA 1
ATOM 1034 C C . LEU A 1 128 ? -16.156 85.062 57.125 1 78.69 128 LEU A C 1
ATOM 1036 O O . LEU A 1 128 ? -16.844 84.312 57.844 1 78.69 128 LEU A O 1
ATOM 1040 N N . THR A 1 129 ? -14.891 84.938 57 1 76.38 129 THR A N 1
ATOM 1041 C CA . THR A 1 129 ? -14.164 84.125 57.969 1 76.38 129 THR A CA 1
ATOM 1042 C C . THR A 1 129 ? -14.508 84.562 59.375 1 76.38 129 THR A C 1
ATOM 1044 O O . THR A 1 129 ? -14.781 85.688 59.656 1 76.38 129 THR A O 1
ATOM 1047 N N . PRO A 1 130 ? -14.586 83.562 60.219 1 67.25 130 PRO A N 1
ATOM 1048 C CA . PRO A 1 130 ? -15.031 83.812 61.594 1 67.25 130 PRO A CA 1
ATOM 1049 C C . PRO A 1 130 ? -14.297 85 62.25 1 67.25 130 PRO A C 1
ATOM 1051 O O . PRO A 1 130 ? -14.875 85.75 63.062 1 67.25 130 PRO A O 1
ATOM 1054 N N . GLN A 1 131 ? -13.133 85.188 61.844 1 70.56 131 GLN A N 1
ATOM 1055 C CA . GLN A 1 131 ? -12.328 86.25 62.469 1 70.56 131 GLN A CA 1
ATOM 1056 C C . GLN A 1 131 ? -12.891 87.625 62.156 1 70.56 131 GLN A C 1
ATOM 1058 O O . GLN A 1 131 ? -12.695 88.562 62.906 1 70.56 131 GLN A O 1
ATOM 1063 N N . TYR A 1 132 ? -13.531 87.625 61.062 1 75.12 132 TYR A N 1
ATOM 1064 C CA . TYR A 1 132 ? -13.992 88.938 60.656 1 75.12 132 TYR A CA 1
ATOM 1065 C C . TYR A 1 132 ? -15.508 89 60.469 1 75.12 132 TYR A C 1
ATOM 1067 O O . TYR A 1 132 ? -16.047 89.812 59.781 1 75.12 132 TYR A O 1
ATOM 1075 N N . ASP A 1 133 ? -16.172 88 61.094 1 73.5 133 ASP A N 1
ATOM 1076 C CA . ASP A 1 133 ? -17.625 87.875 61 1 73.5 133 ASP A CA 1
ATOM 1077 C C . ASP A 1 133 ? -18.359 89.125 61.531 1 73.5 133 ASP A C 1
ATOM 1079 O O . ASP A 1 133 ? -19.484 89.375 61.125 1 73.5 133 ASP A O 1
ATOM 1083 N N . ASN A 1 134 ? -17.656 89.75 62.375 1 74.44 134 ASN A N 1
ATOM 1084 C CA . ASN A 1 134 ? -18.266 90.938 63 1 74.44 134 ASN A CA 1
ATOM 1085 C C . ASN A 1 134 ? -18.547 92 61.969 1 74.44 134 ASN A C 1
ATOM 1087 O O . ASN A 1 134 ? -19.422 92.875 62.188 1 74.44 134 ASN A O 1
ATOM 1091 N N . LEU A 1 135 ? -17.781 92.062 60.969 1 73.69 135 LEU A N 1
ATOM 1092 C CA . LEU A 1 135 ? -17.984 93.062 59.938 1 73.69 135 LEU A CA 1
ATOM 1093 C C . LEU A 1 135 ? -19.312 92.875 59.25 1 73.69 135 LEU A C 1
ATOM 1095 O O . LEU A 1 135 ? -19.953 93.875 58.844 1 73.69 135 LEU A O 1
ATOM 1099 N N . ARG A 1 136 ? -19.781 91.625 59.156 1 69.69 136 ARG A N 1
ATOM 1100 C CA . ARG A 1 136 ? -21.047 91.312 58.5 1 69.69 136 ARG A CA 1
ATOM 1101 C C . ARG A 1 136 ? -22.219 91.438 59.469 1 69.69 136 ARG A C 1
ATOM 1103 O O . ARG A 1 136 ? -23.281 92 59.094 1 69.69 136 ARG A O 1
ATOM 1110 N N . THR A 1 137 ? -22 91.062 60.688 1 66.94 137 THR A N 1
ATOM 1111 C CA . THR A 1 137 ? -23.062 91 61.688 1 66.94 137 THR A CA 1
ATOM 1112 C C . THR A 1 137 ? -23.391 92.438 62.156 1 66.94 137 THR A C 1
ATOM 1114 O O . THR A 1 137 ? -24.531 92.688 62.531 1 66.94 137 THR A O 1
ATOM 1117 N N . THR A 1 138 ? -22.344 93.25 62.219 1 66.94 138 THR A N 1
ATOM 1118 C CA . THR A 1 138 ? -22.562 94.562 62.688 1 66.94 138 THR A CA 1
ATOM 1119 C C . THR A 1 138 ? -23.031 95.5 61.562 1 66.94 138 THR A C 1
ATOM 1121 O O . THR A 1 138 ? -23.266 96.688 61.781 1 66.94 138 THR A O 1
ATOM 1124 N N . GLY A 1 139 ? -23.188 94.875 60.281 1 68.5 139 GLY A N 1
ATOM 1125 C CA . GLY A 1 139 ? -23.719 95.625 59.188 1 68.5 139 GLY A CA 1
ATOM 1126 C C . GLY A 1 139 ? -22.688 96.5 58.5 1 68.5 139 GLY A C 1
ATOM 1127 O O . GLY A 1 139 ? -23.031 97.375 57.688 1 68.5 139 GLY A O 1
ATOM 1128 N N . GLN A 1 140 ? -21.531 96.375 58.812 1 69.5 140 GLN A N 1
ATOM 1129 C CA . GLN A 1 140 ? -20.484 97.25 58.281 1 69.5 140 GLN A CA 1
ATOM 1130 C C . GLN A 1 140 ? -20.188 96.875 56.812 1 69.5 140 GLN A C 1
ATOM 1132 O O . GLN A 1 140 ? -19.766 97.75 56.031 1 69.5 140 GLN A O 1
ATOM 1137 N N . TRP A 1 141 ? -20.438 95.562 56.594 1 75.56 141 TRP A N 1
ATOM 1138 C CA . TRP A 1 141 ? -20.281 95.188 55.188 1 75.56 141 TRP A CA 1
ATOM 1139 C C . TRP A 1 141 ? -21.5 94.375 54.719 1 75.56 141 TRP A C 1
ATOM 1141 O O . TRP A 1 141 ? -21.609 93.188 54.969 1 75.56 141 TRP A O 1
ATOM 1151 N N . LYS A 1 142 ? -22.406 95.125 54.312 1 71.38 142 LYS A N 1
ATOM 1152 C CA . LYS A 1 142 ? -23.625 94.562 53.75 1 71.38 142 LYS A CA 1
ATOM 1153 C C . LYS A 1 142 ? -23.672 94.75 52.219 1 71.38 142 LYS A C 1
ATOM 1155 O O . LYS A 1 142 ? -24.453 95.562 51.719 1 71.38 142 LYS A O 1
ATOM 1160 N N . ALA A 1 143 ? -22.547 94.062 51.469 1 73.19 143 ALA A N 1
ATOM 1161 C CA . ALA A 1 143 ? -22.5 94.312 50.031 1 73.19 143 ALA A CA 1
ATOM 1162 C C . ALA A 1 143 ? -22.438 93 49.25 1 73.19 143 ALA A C 1
ATOM 1164 O O . ALA A 1 143 ? -22.109 91.938 49.844 1 73.19 143 ALA A O 1
ATOM 1165 N N . LEU A 1 144 ? -22.891 93.125 48.031 1 77.19 144 LEU A N 1
ATOM 1166 C CA . LEU A 1 144 ? -22.734 92 47.125 1 77.19 144 LEU A CA 1
ATOM 1167 C C . LEU A 1 144 ? -21.281 91.875 46.656 1 77.19 144 LEU A C 1
ATOM 1169 O O . LEU A 1 144 ? -20.578 92.875 46.531 1 77.19 144 LEU A O 1
ATOM 1173 N N . PRO A 1 145 ? -20.875 90.625 46.562 1 79.38 145 PRO A N 1
ATOM 1174 C CA . PRO A 1 145 ? -19.469 90.438 46.219 1 79.38 145 PRO A CA 1
ATOM 1175 C C . PRO A 1 145 ? -19.141 90.875 44.812 1 79.38 145 PRO A C 1
ATOM 1177 O O . PRO A 1 145 ? -19.531 90.25 43.844 1 79.38 145 PRO A O 1
ATOM 1180 N N . THR A 1 146 ? -18.672 92.062 44.594 1 80.06 146 THR A N 1
ATOM 1181 C CA . THR A 1 146 ? -18.094 92.688 43.375 1 80.06 146 THR A CA 1
ATOM 1182 C C . THR A 1 146 ? -16.625 93 43.562 1 80.06 146 THR A C 1
ATOM 1184 O O . THR A 1 146 ? -16.141 93 44.719 1 80.06 146 THR A O 1
ATOM 1187 N N . ARG A 1 147 ? -15.977 93.125 42.531 1 82.62 147 ARG A N 1
ATOM 1188 C CA . ARG A 1 147 ? -14.562 93.438 42.656 1 82.62 147 ARG A CA 1
ATOM 1189 C C . ARG A 1 147 ? -14.352 94.625 43.562 1 82.62 147 ARG A C 1
ATOM 1191 O O . ARG A 1 147 ? -13.453 94.625 44.406 1 82.62 147 ARG A O 1
ATOM 1198 N N . ASP A 1 148 ? -15.242 95.562 43.375 1 81.69 148 ASP A N 1
ATOM 1199 C CA . ASP A 1 148 ? -15.148 96.812 44.188 1 81.69 148 ASP A CA 1
ATOM 1200 C C . ASP A 1 148 ? -15.508 96.5 45.656 1 81.69 148 ASP A C 1
ATOM 1202 O O . ASP A 1 148 ? -14.852 97 46.562 1 81.69 148 ASP A O 1
ATOM 1206 N N . SER A 1 149 ? -16.531 95.812 45.781 1 84.12 149 SER A N 1
ATOM 1207 C CA . SER A 1 149 ? -16.969 95.5 47.125 1 84.12 149 SER A CA 1
ATOM 1208 C C . SER A 1 149 ? -15.945 94.625 47.875 1 84.12 149 SER A C 1
ATOM 1210 O O . SER A 1 149 ? -15.797 94.75 49.094 1 84.12 149 SER A O 1
ATOM 1212 N N . LEU A 1 150 ? -15.25 93.812 47.094 1 86.44 150 LEU A N 1
ATOM 1213 C CA . LEU A 1 150 ? -14.219 92.938 47.688 1 86.44 150 LEU A CA 1
ATOM 1214 C C . LEU A 1 150 ? -13.023 93.812 48.125 1 86.44 150 LEU A C 1
ATOM 1216 O O . LEU A 1 150 ? -12.43 93.562 49.188 1 86.44 150 LEU A O 1
ATOM 1220 N N . ALA A 1 151 ? -12.781 94.75 47.281 1 87.19 151 ALA A N 1
ATOM 1221 C CA . ALA A 1 151 ? -11.711 95.625 47.656 1 87.19 151 ALA A CA 1
ATOM 1222 C C . ALA A 1 151 ? -12.078 96.438 48.906 1 87.19 151 ALA A C 1
ATOM 1224 O O . ALA A 1 151 ? -11.227 96.688 49.781 1 87.19 151 ALA A O 1
ATOM 1225 N N . ASP A 1 152 ? -13.25 96.875 48.938 1 85.69 152 ASP A N 1
ATOM 1226 C CA . ASP A 1 152 ? -13.742 97.562 50.094 1 85.69 152 ASP A CA 1
ATOM 1227 C C . ASP A 1 152 ? -13.68 96.688 51.344 1 85.69 152 ASP A C 1
ATOM 1229 O O . ASP A 1 152 ? -13.281 97.188 52.438 1 85.69 152 ASP A O 1
ATOM 1233 N N . LEU A 1 153 ? -14.109 95.562 51.156 1 85.88 153 LEU A N 1
ATOM 1234 C CA . LEU A 1 153 ? -14.039 94.562 52.281 1 85.88 153 LEU A CA 1
ATOM 1235 C C . LEU A 1 153 ? -12.602 94.438 52.75 1 85.88 153 LEU A C 1
ATOM 1237 O O . LEU A 1 153 ? -12.336 94.438 53.938 1 85.88 153 LEU A O 1
ATOM 1241 N N . GLY A 1 154 ? -11.742 94.188 51.875 1 86.94 154 GLY A N 1
ATOM 1242 C CA . GLY A 1 154 ? -10.336 94.062 52.188 1 86.94 154 GLY A CA 1
ATOM 1243 C C . GLY A 1 154 ? -9.773 95.25 52.938 1 86.94 154 GLY A C 1
ATOM 1244 O O . GLY A 1 154 ? -9.008 95.125 53.906 1 86.94 154 GLY A O 1
ATOM 1245 N N . GLN A 1 155 ? -10.234 96.375 52.469 1 85.62 155 GLN A N 1
ATOM 1246 C CA . GLN A 1 155 ? -9.797 97.562 53.156 1 85.62 155 GLN A CA 1
ATOM 1247 C C . GLN A 1 155 ? -10.32 97.625 54.562 1 85.62 155 GLN A C 1
ATOM 1249 O O . GLN A 1 155 ? -9.594 98.062 55.5 1 85.62 155 GLN A O 1
ATOM 1254 N N . ARG A 1 156 ? -11.445 97.312 54.75 1 85.12 156 ARG A N 1
ATOM 1255 C CA . ARG A 1 156 ? -12.047 97.312 56.094 1 85.12 156 ARG A CA 1
ATOM 1256 C C . ARG A 1 156 ? -11.352 96.312 57 1 85.12 156 ARG A C 1
ATOM 1258 O O . ARG A 1 156 ? -11.211 96.562 58.188 1 85.12 156 ARG A O 1
ATOM 1265 N N . ILE A 1 157 ? -11.023 95.25 56.438 1 84.38 157 ILE A N 1
ATOM 1266 C CA . ILE A 1 157 ? -10.32 94.25 57.188 1 84.38 157 ILE A CA 1
ATOM 1267 C C . ILE A 1 157 ? -8.945 94.75 57.625 1 84.38 157 ILE A C 1
ATOM 1269 O O . ILE A 1 157 ? -8.523 94.562 58.75 1 84.38 157 ILE A O 1
ATOM 1273 N N . ILE A 1 158 ? -8.344 95.375 56.719 1 84.12 158 ILE A N 1
ATOM 1274 C CA . ILE A 1 158 ? -7.02 95.938 56.969 1 84.12 158 ILE A CA 1
ATOM 1275 C C . ILE A 1 158 ? -7.109 97 58.031 1 84.12 158 ILE A C 1
ATOM 1277 O O . ILE A 1 158 ? -6.215 97.125 58.875 1 84.12 158 ILE A O 1
ATOM 1281 N N . ASN A 1 159 ? -8.164 97.688 58.031 1 80.19 159 ASN A N 1
ATOM 1282 C CA . ASN A 1 159 ? -8.344 98.75 59 1 80.19 159 ASN A CA 1
ATOM 1283 C C . ASN A 1 159 ? -8.609 98.25 60.406 1 80.19 159 ASN A C 1
ATOM 1285 O O . ASN A 1 159 ? -8.453 99 61.375 1 80.19 159 ASN A O 1
ATOM 1289 N N . THR A 1 160 ? -9.109 97.125 60.531 1 78.38 160 THR A N 1
ATOM 1290 C CA . THR A 1 160 ? -9.391 96.562 61.844 1 78.38 160 THR A CA 1
ATOM 1291 C C . THR A 1 160 ? -8.109 96.062 62.531 1 78.38 160 THR A C 1
ATOM 1293 O O . THR A 1 160 ? -8.109 95.812 63.719 1 78.38 160 THR A O 1
ATOM 1296 N N . VAL A 1 161 ? -7.078 95.938 61.781 1 76.44 161 VAL A N 1
ATOM 1297 C CA . VAL A 1 161 ? -5.82 95.438 62.312 1 76.44 161 VAL A CA 1
ATOM 1298 C C . VAL A 1 161 ? -4.926 96.625 62.719 1 76.44 161 VAL A C 1
ATOM 1300 O O . VAL A 1 161 ? -4.961 97.688 62.094 1 76.44 161 VAL A O 1
ATOM 1303 N N . PRO A 1 162 ? -4.281 96.625 63.906 1 74.19 162 PRO A N 1
ATOM 1304 C CA . PRO A 1 162 ? -3.408 97.688 64.375 1 74.19 162 PRO A CA 1
ATOM 1305 C C . PRO A 1 162 ? -2.4 98.125 63.281 1 74.19 162 PRO A C 1
ATOM 1307 O O . PRO A 1 162 ? -2.023 97.312 62.438 1 74.19 162 PRO A O 1
ATOM 1310 N N . GLU A 1 163 ? -2.008 99.375 63.125 1 70 163 GLU A N 1
ATOM 1311 C CA . GLU A 1 163 ? -1.186 100 62.125 1 70 163 GLU A CA 1
ATOM 1312 C C . GLU A 1 163 ? 0.13 99.25 61.906 1 70 163 GLU A C 1
ATOM 1314 O O . GLU A 1 163 ? 0.616 99.188 60.781 1 70 163 GLU A O 1
ATOM 1319 N N . GLU A 1 164 ? 0.683 98.75 63 1 70.94 164 GLU A N 1
ATOM 1320 C CA . GLU A 1 164 ? 1.983 98.125 62.906 1 70.94 164 GLU A CA 1
ATOM 1321 C C . GLU A 1 164 ? 1.885 96.812 62.125 1 70.94 164 GLU A C 1
ATOM 1323 O O . GLU A 1 164 ? 2.855 96.375 61.5 1 70.94 164 GLU A O 1
ATOM 1328 N N . GLU A 1 165 ? 0.631 96.25 62.062 1 70.88 165 GLU A N 1
ATOM 1329 C CA . GLU A 1 165 ? 0.466 94.938 61.438 1 70.88 165 GLU A CA 1
ATOM 1330 C C . GLU A 1 165 ? -0.134 95.062 60.062 1 70.88 165 GLU A C 1
ATOM 1332 O O . GLU A 1 165 ? -0.23 94.062 59.344 1 70.88 165 GLU A O 1
ATOM 1337 N N . GLN A 1 166 ? -0.517 96.188 59.625 1 71.62 166 GLN A N 1
ATOM 1338 C CA . GLN A 1 166 ? -1.173 96.375 58.344 1 71.62 166 GLN A CA 1
ATOM 1339 C C . GLN A 1 166 ? -0.216 96.125 57.188 1 71.62 166 GLN A C 1
ATOM 1341 O O . GLN A 1 166 ? -0.648 95.75 56.062 1 71.62 166 GLN A O 1
ATOM 1346 N N . LYS A 1 167 ? 0.993 96.188 57.5 1 68.38 167 LYS A N 1
ATOM 1347 C CA . LYS A 1 167 ? 2.002 95.938 56.469 1 68.38 167 LYS A CA 1
ATOM 1348 C C . LYS A 1 167 ? 2.023 94.5 56.031 1 68.38 167 LYS A C 1
ATOM 1350 O O . LYS A 1 167 ? 2.57 94.188 54.969 1 68.38 167 LYS A O 1
ATOM 1355 N N . LYS A 1 168 ? 1.4 93.688 56.688 1 69.06 168 LYS A N 1
ATOM 1356 C CA . LYS A 1 168 ? 1.446 92.25 56.438 1 69.06 168 LYS A CA 1
ATOM 1357 C C . LYS A 1 168 ? 0.323 91.812 55.469 1 69.06 168 LYS A C 1
ATOM 1359 O O . LYS A 1 168 ? 0.302 90.688 55 1 69.06 168 LYS A O 1
ATOM 1364 N N . PHE A 1 169 ? -0.439 92.75 55.281 1 72.69 169 PHE A N 1
ATOM 1365 C CA . PHE A 1 169 ? -1.58 92.438 54.438 1 72.69 169 PHE A CA 1
ATOM 1366 C C . PHE A 1 169 ? -1.335 92.938 53 1 72.69 169 PHE A C 1
ATOM 1368 O O . PHE A 1 169 ? -0.59 93.875 52.781 1 72.69 169 PHE A O 1
ATOM 1375 N N . GLY A 1 170 ? -1.786 92.188 52 1 72.44 170 GLY A N 1
ATOM 1376 C CA . GLY A 1 170 ? -1.583 92.5 50.594 1 72.44 170 GLY A CA 1
ATOM 1377 C C . GLY A 1 170 ? -2.582 93.5 50.031 1 72.44 170 GLY A C 1
ATOM 1378 O O . GLY A 1 170 ? -3.02 94.375 50.75 1 72.44 170 GLY A O 1
ATOM 1379 N N . ILE A 1 171 ? -2.883 93.5 48.781 1 80.56 171 ILE A N 1
ATOM 1380 C CA . ILE A 1 171 ? -3.834 94.375 48.062 1 80.56 171 ILE A CA 1
ATOM 1381 C C . ILE A 1 171 ? -5.238 94.125 48.625 1 80.56 171 ILE A C 1
ATOM 1383 O O . ILE A 1 171 ? -5.633 93 48.875 1 80.56 171 ILE A O 1
ATOM 1387 N N . PRO A 1 172 ? -5.84 95.188 49.031 1 84.06 172 PRO A N 1
ATOM 1388 C CA . PRO A 1 172 ? -7.164 95.062 49.656 1 84.06 172 PRO A CA 1
ATOM 1389 C C . PRO A 1 172 ? -8.07 94.062 48.906 1 84.06 172 PRO A C 1
ATOM 1391 O O . PRO A 1 172 ? -8.789 93.312 49.562 1 84.06 172 PRO A O 1
ATOM 1394 N N . LEU A 1 173 ? -7.98 94.125 47.719 1 83.94 173 LEU A N 1
ATOM 1395 C CA . LEU A 1 173 ? -8.812 93.188 46.938 1 83.94 173 LEU A CA 1
ATOM 1396 C C . LEU A 1 173 ? -8.516 91.75 47.281 1 83.94 173 LEU A C 1
ATOM 1398 O O . LEU A 1 173 ? -9.438 90.938 47.406 1 83.94 173 LEU A O 1
ATOM 1402 N N . MET A 1 174 ? -7.395 91.438 47.469 1 85.31 174 MET A N 1
ATOM 1403 C CA . MET A 1 174 ? -6.973 90.062 47.781 1 85.31 174 MET A CA 1
ATOM 1404 C C . MET A 1 174 ? -7.387 89.688 49.188 1 85.31 174 MET A C 1
ATOM 1406 O O . MET A 1 174 ? -7.789 88.562 49.438 1 85.31 174 MET A O 1
ATOM 1410 N N . GLU A 1 175 ? -7.234 90.625 49.969 1 82.25 175 GLU A N 1
ATOM 1411 C CA . GLU A 1 175 ? -7.625 90.375 51.344 1 82.25 175 GLU A CA 1
ATOM 1412 C C . GLU A 1 175 ? -9.133 90.188 51.469 1 82.25 175 GLU A C 1
ATOM 1414 O O . GLU A 1 175 ? -9.594 89.312 52.281 1 82.25 175 GLU A O 1
ATOM 1419 N N . GLY A 1 176 ? -9.773 91 50.75 1 82.62 176 GLY A N 1
ATOM 1420 C CA . GLY A 1 176 ? -11.211 90.812 50.719 1 82.62 176 GLY A CA 1
ATOM 1421 C C . GLY A 1 176 ? -11.617 89.438 50.219 1 82.62 176 GLY A C 1
ATOM 1422 O O . GLY A 1 176 ? -12.477 88.75 50.781 1 82.62 176 GLY A O 1
ATOM 1423 N N . PHE A 1 177 ? -10.977 89.062 49.156 1 84.06 177 PHE A N 1
ATOM 1424 C CA . PHE A 1 177 ? -11.258 87.75 48.531 1 84.06 177 PHE A CA 1
ATOM 1425 C C . PHE A 1 177 ? -10.875 86.625 49.438 1 84.06 177 PHE A C 1
ATOM 1427 O O . PHE A 1 177 ? -11.609 85.625 49.562 1 84.06 177 PHE A O 1
ATOM 1434 N N . ASN A 1 178 ? -9.805 86.688 50.094 1 81.56 178 ASN A N 1
ATOM 1435 C CA . ASN A 1 178 ? -9.273 85.625 50.906 1 81.56 178 ASN A CA 1
ATOM 1436 C C . ASN A 1 178 ? -10.172 85.312 52.125 1 81.56 178 ASN A C 1
ATOM 1438 O O . ASN A 1 178 ? -10.125 84.25 52.719 1 81.56 178 ASN A O 1
ATOM 1442 N N . ASN A 1 179 ? -10.953 86.312 52.375 1 79.5 179 ASN A N 1
ATOM 1443 C CA . ASN A 1 179 ? -11.758 86.125 53.594 1 79.5 179 ASN A CA 1
ATOM 1444 C C . ASN A 1 179 ? -13.234 85.938 53.25 1 79.5 179 ASN A C 1
ATOM 1446 O O . ASN A 1 179 ? -14.094 86 54.125 1 79.5 179 ASN A O 1
ATOM 1450 N N . LEU A 1 180 ? -13.414 85.75 52.062 1 81.62 180 LEU A N 1
ATOM 1451 C CA . LEU A 1 180 ? -14.766 85.438 51.625 1 81.62 180 LEU A CA 1
ATOM 1452 C C . LEU A 1 180 ? -14.922 83.938 51.281 1 81.62 180 LEU A C 1
ATOM 1454 O O . LEU A 1 180 ? -14.117 83.375 50.562 1 81.62 180 LEU A O 1
ATOM 1458 N N . CYS A 1 181 ? -15.938 83.25 51.875 1 83.75 181 CYS A N 1
ATOM 1459 C CA . CYS A 1 181 ? -16.156 81.812 51.656 1 83.75 181 CYS A CA 1
ATOM 1460 C C . CYS A 1 181 ? -17.625 81.5 51.406 1 83.75 181 CYS A C 1
ATOM 1462 O O . CYS A 1 181 ? -18.484 82.312 51.656 1 83.75 181 CYS A O 1
ATOM 1464 N N . LEU A 1 182 ? -17.828 80.312 50.812 1 85.88 182 LEU A N 1
ATOM 1465 C CA . LEU A 1 182 ? -19.188 79.812 50.562 1 85.88 182 LEU A CA 1
ATOM 1466 C C . LEU A 1 182 ? -19.391 78.438 51.188 1 85.88 182 LEU A C 1
ATOM 1468 O O . LEU A 1 182 ? -18.422 77.688 51.344 1 85.88 182 LEU A O 1
ATOM 1472 N N . ASN A 1 183 ? -20.578 78.188 51.562 1 84.75 183 ASN A N 1
ATOM 1473 C CA . ASN A 1 183 ? -20.938 76.875 52 1 84.75 183 ASN A CA 1
ATOM 1474 C C . ASN A 1 183 ? -21.359 76 50.844 1 84.75 183 ASN A C 1
ATOM 1476 O O . ASN A 1 183 ? -22.016 76.438 49.906 1 84.75 183 ASN A O 1
ATOM 1480 N N . LEU A 1 184 ? -21.047 74.75 50.906 1 88.12 184 LEU A N 1
ATOM 1481 C CA . LEU A 1 184 ? -21.344 73.812 49.844 1 88.12 184 LEU A CA 1
ATOM 1482 C C . LEU A 1 184 ? -22.844 73.688 49.594 1 88.12 184 LEU A C 1
ATOM 1484 O O . LEU A 1 184 ? -23.281 73.562 48.438 1 88.12 184 LEU A O 1
ATOM 1488 N N . ASP A 1 185 ? -23.578 73.75 50.625 1 87.56 185 ASP A N 1
ATOM 1489 C CA . ASP A 1 185 ? -25.031 73.688 50.5 1 87.56 185 ASP A CA 1
ATOM 1490 C C . ASP A 1 185 ? -25.609 74.812 49.688 1 87.56 185 ASP A C 1
ATOM 1492 O O . ASP A 1 185 ? -26.562 74.688 48.938 1 87.56 185 ASP A O 1
ATOM 1496 N N . SER A 1 186 ? -24.969 76 49.938 1 88.81 186 SER A N 1
ATOM 1497 C CA . SER A 1 186 ? -25.422 77.125 49.219 1 88.81 186 SER A CA 1
ATOM 1498 C C . SER A 1 186 ? -25.172 77 47.719 1 88.81 186 SER A C 1
ATOM 1500 O O . SER A 1 186 ? -26 77.375 46.875 1 88.81 186 SER A O 1
ATOM 1502 N N . ILE A 1 187 ? -24.062 76.375 47.406 1 91.81 187 ILE A N 1
ATOM 1503 C CA . ILE A 1 187 ? -23.719 76.125 46.031 1 91.81 187 ILE A CA 1
ATOM 1504 C C . ILE A 1 187 ? -24.656 75.125 45.438 1 91.81 187 ILE A C 1
ATOM 1506 O O . ILE A 1 187 ? -25.172 75.312 44.312 1 91.81 187 ILE A O 1
ATOM 1510 N N . SER A 1 188 ? -24.891 74.062 46.125 1 92.06 188 SER A N 1
ATOM 1511 C CA . SER A 1 188 ? -25.75 73 45.656 1 92.06 188 SER A CA 1
ATOM 1512 C C . SER A 1 188 ? -27.172 73.5 45.438 1 92.06 188 SER A C 1
ATOM 1514 O O . SER A 1 188 ? -27.844 73.062 44.469 1 92.06 188 SER A O 1
ATOM 1516 N N . GLU A 1 189 ? -27.531 74.312 46.344 1 90.88 189 GLU A N 1
ATOM 1517 C CA . GLU A 1 189 ? -28.875 74.875 46.219 1 90.88 189 GLU A CA 1
ATOM 1518 C C . GLU A 1 189 ? -28.984 75.75 44.969 1 90.88 189 GLU A C 1
ATOM 1520 O O . GLU A 1 189 ? -30 75.75 44.281 1 90.88 189 GLU A O 1
ATOM 1525 N N . ALA A 1 190 ? -27.969 76.438 44.781 1 92.12 190 ALA A N 1
ATOM 1526 C CA . ALA A 1 190 ? -27.969 77.312 43.625 1 92.12 190 ALA A CA 1
ATOM 1527 C C . ALA A 1 190 ? -27.922 76.5 42.312 1 92.12 190 ALA A C 1
ATOM 1529 O O . ALA A 1 190 ? -28.484 76.938 41.312 1 92.12 190 ALA A O 1
ATOM 1530 N N . LEU A 1 191 ? -27.312 75.438 42.312 1 93.69 191 LEU A N 1
ATOM 1531 C CA . LEU A 1 191 ? -27.156 74.562 41.156 1 93.69 191 LEU A CA 1
ATOM 1532 C C . LEU A 1 191 ? -28.422 73.75 40.875 1 93.69 191 LEU A C 1
ATOM 1534 O O . LEU A 1 191 ? -28.625 73.25 39.781 1 93.69 191 LEU A O 1
ATOM 1538 N N . ASP A 1 192 ? -29.25 73.625 41.969 1 89.75 192 ASP A N 1
ATOM 1539 C CA . ASP A 1 192 ? -30.484 72.812 41.844 1 89.75 192 ASP A CA 1
ATOM 1540 C C . ASP A 1 192 ? -31.562 73.625 41.125 1 89.75 192 ASP A C 1
ATOM 1542 O O . ASP A 1 192 ? -32.75 73.375 41.25 1 89.75 192 ASP A O 1
ATOM 1546 N N . SER A 1 193 ? -31.172 74.5 40.344 1 89.06 193 SER A N 1
ATOM 1547 C CA . SER A 1 193 ? -32.094 75.312 39.5 1 89.06 193 SER A CA 1
ATOM 1548 C C . SER A 1 193 ? -32.375 74.562 38.188 1 89.06 193 SER A C 1
ATOM 1550 O O . SER A 1 193 ? -31.562 73.812 37.719 1 89.06 193 SER A O 1
ATOM 1552 N N . HIS A 1 194 ? -33.562 74.75 37.656 1 88.75 194 HIS A N 1
ATOM 1553 C CA . HIS A 1 194 ? -33.969 74.125 36.406 1 88.75 194 HIS A CA 1
ATOM 1554 C C . HIS A 1 194 ? -33.094 74.562 35.25 1 88.75 194 HIS A C 1
ATOM 1556 O O . HIS A 1 194 ? -33 73.875 34.25 1 88.75 194 HIS A O 1
ATOM 1562 N N . TYR A 1 195 ? -32.406 75.688 35.406 1 89.31 195 TYR A N 1
ATOM 1563 C CA . TYR A 1 195 ? -31.531 76.25 34.344 1 89.31 195 TYR A CA 1
ATOM 1564 C C . TYR A 1 195 ? -30.281 75.375 34.188 1 89.31 195 TYR A C 1
ATOM 1566 O O . TYR A 1 195 ? -29.656 75.375 33.125 1 89.31 195 TYR A O 1
ATOM 1574 N N . PHE A 1 196 ? -29.969 74.688 35.219 1 92.62 196 PHE A N 1
ATOM 1575 C CA . PHE A 1 196 ? -28.656 74.062 35.188 1 92.62 196 PHE A CA 1
ATOM 1576 C C . PHE A 1 196 ? -28.781 72.5 35.281 1 92.62 196 PHE A C 1
ATOM 1578 O O . PHE A 1 196 ? -27.781 71.812 35.375 1 92.62 196 PHE A O 1
ATOM 1585 N N . LYS A 1 197 ? -29.953 72 35.219 1 90.69 197 LYS A N 1
ATOM 1586 C CA . LYS A 1 197 ? -30.156 70.562 35.312 1 90.69 197 LYS A CA 1
ATOM 1587 C C . LYS A 1 197 ? -29.375 69.812 34.219 1 90.69 197 LYS A C 1
ATOM 1589 O O . LYS A 1 197 ? -29.578 70.125 33.031 1 90.69 197 LYS A O 1
ATOM 1594 N N . SER A 1 198 ? -28.516 69 34.594 1 89.38 198 SER A N 1
ATOM 1595 C CA . SER A 1 198 ? -27.688 68.125 33.75 1 89.38 198 SER A CA 1
ATOM 1596 C C . SER A 1 198 ? -26.766 68.938 32.844 1 89.38 198 SER A C 1
ATOM 1598 O O . SER A 1 198 ? -26.391 68.5 31.766 1 89.38 198 SER A O 1
ATOM 1600 N N . ARG A 1 199 ? -26.531 70.188 33.312 1 94.88 199 ARG A N 1
ATOM 1601 C CA . ARG A 1 199 ? -25.719 71.062 32.469 1 94.88 199 ARG A CA 1
ATOM 1602 C C . ARG A 1 199 ? -24.516 71.625 33.25 1 94.88 199 ARG A C 1
ATOM 1604 O O . ARG A 1 199 ? -24.016 72.688 32.938 1 94.88 199 ARG A O 1
ATOM 1611 N N . TYR A 1 200 ? -24.125 70.875 34.219 1 95.5 200 TYR A N 1
ATOM 1612 C CA . TYR A 1 200 ? -22.922 71.25 34.969 1 95.5 200 TYR A CA 1
ATOM 1613 C C . TYR A 1 200 ? -22.25 70 35.531 1 95.5 200 TYR A C 1
ATOM 1615 O O . TYR A 1 200 ? -22.859 68.938 35.594 1 95.5 200 TYR A O 1
ATOM 1623 N N . ALA A 1 201 ? -21.016 70.125 35.781 1 96.12 201 ALA A N 1
ATOM 1624 C CA . ALA A 1 201 ? -20.234 69.125 36.5 1 96.12 201 ALA A CA 1
ATOM 1625 C C . ALA A 1 201 ? -19.406 69.75 37.594 1 96.12 201 ALA A C 1
ATOM 1627 O O . ALA A 1 201 ? -19.141 71 37.562 1 96.12 201 ALA A O 1
ATOM 1628 N N . THR A 1 202 ? -19.047 69.062 38.656 1 96.25 202 THR A N 1
ATOM 1629 C CA . THR A 1 202 ? -18.312 69.625 39.812 1 96.25 202 THR A CA 1
ATOM 1630 C C . THR A 1 202 ? -16.969 68.875 39.969 1 96.25 202 THR A C 1
ATOM 1632 O O . THR A 1 202 ? -16.797 67.75 39.531 1 96.25 202 THR A O 1
ATOM 1635 N N . ALA A 1 203 ? -16.047 69.688 40.5 1 95.81 203 ALA A N 1
ATOM 1636 C CA . ALA A 1 203 ? -14.727 69.125 40.781 1 95.81 203 ALA A CA 1
ATOM 1637 C C . ALA A 1 203 ? -14.156 69.688 42.062 1 95.81 203 ALA A C 1
ATOM 1639 O O . ALA A 1 203 ? -14.5 70.812 42.438 1 95.81 203 ALA A O 1
ATOM 1640 N N . ILE A 1 204 ? -13.375 68.875 42.719 1 94.12 204 ILE A N 1
ATOM 1641 C CA . ILE A 1 204 ? -12.727 69.375 43.938 1 94.12 204 ILE A CA 1
ATOM 1642 C C . ILE A 1 204 ? -11.211 69.312 43.781 1 94.12 204 ILE A C 1
ATOM 1644 O O . ILE A 1 204 ? -10.695 68.5 43.031 1 94.12 204 ILE A O 1
ATOM 1648 N N . GLY A 1 205 ? -10.484 70.25 44.375 1 91.94 205 GLY A N 1
ATOM 1649 C CA . GLY A 1 205 ? -9.023 70.25 44.344 1 91.94 205 GLY A CA 1
ATOM 1650 C C . GLY A 1 205 ? -8.43 69.25 45.281 1 91.94 205 GLY A C 1
ATOM 1651 O O . GLY A 1 205 ? -8.758 69.25 46.469 1 91.94 205 GLY A O 1
ATOM 1652 N N . LYS A 1 206 ? -7.613 68.438 44.75 1 90.5 206 LYS A N 1
ATOM 1653 C CA . LYS A 1 206 ? -7.051 67.312 45.5 1 90.5 206 LYS A CA 1
ATOM 1654 C C . LYS A 1 206 ? -6.133 67.812 46.625 1 90.5 206 LYS A C 1
ATOM 1656 O O . LYS A 1 206 ? -6.148 67.312 47.719 1 90.5 206 LYS A O 1
ATOM 1661 N N . THR A 1 207 ? -5.242 68.75 46.281 1 82.94 207 THR A N 1
ATOM 1662 C CA . THR A 1 207 ? -4.234 69.25 47.25 1 82.94 207 THR A CA 1
ATOM 1663 C C . THR A 1 207 ? -4.898 69.812 48.5 1 82.94 207 THR A C 1
ATOM 1665 O O . THR A 1 207 ? -4.535 69.5 49.625 1 82.94 207 THR A O 1
ATOM 1668 N N . GLU A 1 208 ? -5.852 70.688 48.344 1 81.19 208 GLU A N 1
ATOM 1669 C CA . GLU A 1 208 ? -6.57 71.312 49.469 1 81.19 208 GLU A CA 1
ATOM 1670 C C . GLU A 1 208 ? -7.406 70.312 50.219 1 81.19 208 GLU A C 1
ATOM 1672 O O . GLU A 1 208 ? -7.512 70.375 51.438 1 81.19 208 GLU A O 1
ATOM 1677 N N . TRP A 1 209 ? -7.875 69.375 49.5 1 81 209 TRP A N 1
ATOM 1678 C CA . TRP A 1 209 ? -8.672 68.312 50.094 1 81 209 TRP A CA 1
ATOM 1679 C C . TRP A 1 209 ? -7.805 67.438 51 1 81 209 TRP A C 1
ATOM 1681 O O . TRP A 1 209 ? -8.227 67 52.094 1 81 209 TRP A O 1
ATOM 1691 N N . ALA A 1 210 ? -6.633 67.125 50.469 1 80.81 210 ALA A N 1
ATOM 1692 C CA . ALA A 1 210 ? -5.727 66.25 51.219 1 80.81 210 ALA A CA 1
ATOM 1693 C C . ALA A 1 210 ? -5.32 66.875 52.531 1 80.81 210 ALA A C 1
ATOM 1695 O O . ALA A 1 210 ? -5.031 66.188 53.5 1 80.81 210 ALA A O 1
ATOM 1696 N N . ASP A 1 211 ? -5.32 68.25 52.562 1 76.56 211 ASP A N 1
ATOM 1697 C CA . ASP A 1 211 ? -4.883 68.938 53.75 1 76.56 211 ASP A CA 1
ATOM 1698 C C . ASP A 1 211 ? -5.938 68.938 54.844 1 76.56 211 ASP A C 1
ATOM 1700 O O . ASP A 1 211 ? -5.652 69.25 56 1 76.56 211 ASP A O 1
ATOM 1704 N N . ILE A 1 212 ? -7.113 68.5 54.469 1 74.69 212 ILE A N 1
ATOM 1705 C CA . ILE A 1 212 ? -8.148 68.312 55.469 1 74.69 212 ILE A CA 1
ATOM 1706 C C . ILE A 1 212 ? -7.789 67.188 56.406 1 74.69 212 ILE A C 1
ATOM 1708 O O . ILE A 1 212 ? -7.461 66.062 55.938 1 74.69 212 ILE A O 1
ATOM 1712 N N . LYS A 1 213 ? -7.633 67.438 57.75 1 68.5 213 LYS A N 1
ATOM 1713 C CA . LYS A 1 213 ? -7.227 66.438 58.719 1 68.5 213 LYS A CA 1
ATOM 1714 C C . LYS A 1 213 ? -8.281 65.312 58.844 1 68.5 213 LYS A C 1
ATOM 1716 O O . LYS A 1 213 ? -9.477 65.562 58.719 1 68.5 213 LYS A O 1
ATOM 1721 N N . TRP A 1 214 ? -7.816 64.125 58.844 1 66.19 214 TRP A N 1
ATOM 1722 C CA . TRP A 1 214 ? -8.672 62.969 59.094 1 66.19 214 TRP A CA 1
ATOM 1723 C C . TRP A 1 214 ? -9.047 62.844 60.562 1 66.19 214 TRP A C 1
ATOM 1725 O O . TRP A 1 214 ? -8.422 62.094 61.312 1 66.19 214 TRP A O 1
ATOM 1735 N N . ASN A 1 215 ? -9.578 63.906 61.188 1 63.09 215 ASN A N 1
ATOM 1736 C CA . ASN A 1 215 ? -10.016 63.812 62.562 1 63.09 215 ASN A CA 1
ATOM 1737 C C . ASN A 1 215 ? -11.453 63.312 62.656 1 63.09 215 ASN A C 1
ATOM 1739 O O . ASN A 1 215 ? -12.203 63.375 61.688 1 63.09 215 ASN A O 1
ATOM 1743 N N . ASP A 1 216 ? -11.859 62.625 63.812 1 57.78 216 ASP A N 1
ATOM 1744 C CA . ASP A 1 216 ? -13.133 61.969 64.062 1 57.78 216 ASP A CA 1
ATOM 1745 C C . ASP A 1 216 ? -14.312 62.844 63.656 1 57.78 216 ASP A C 1
ATOM 1747 O O . ASP A 1 216 ? -15.305 62.344 63.125 1 57.78 216 ASP A O 1
ATOM 1751 N N . HIS A 1 217 ? -14.148 64.188 63.844 1 61.06 217 HIS A N 1
ATOM 1752 C CA . HIS A 1 217 ? -15.312 65 63.625 1 61.06 217 HIS A CA 1
ATOM 1753 C C . HIS A 1 217 ? -15.383 65.5 62.188 1 61.06 217 HIS A C 1
ATOM 1755 O O . HIS A 1 217 ? -16.438 65.938 61.719 1 61.06 217 HIS A O 1
ATOM 1761 N N . THR A 1 218 ? -14.281 65.312 61.312 1 66.69 218 THR A N 1
ATOM 1762 C CA . THR A 1 218 ? -14.242 65.875 59.969 1 66.69 218 THR A CA 1
ATOM 1763 C C . THR A 1 218 ? -14.141 64.812 58.906 1 66.69 218 THR A C 1
ATOM 1765 O O . THR A 1 218 ? -14.211 65.125 57.719 1 66.69 218 THR A O 1
ATOM 1768 N N . ILE A 1 219 ? -13.992 63.656 59.312 1 75.81 219 ILE A N 1
ATOM 1769 C CA . ILE A 1 219 ? -13.773 62.531 58.375 1 75.81 219 ILE A CA 1
ATOM 1770 C C . ILE A 1 219 ? -14.984 62.406 57.469 1 75.81 219 ILE A C 1
ATOM 1772 O O . ILE A 1 219 ? -14.836 62.188 56.25 1 75.81 219 ILE A O 1
ATOM 1776 N N . ALA A 1 220 ? -16.016 62.375 58.094 1 77.25 220 ALA A N 1
ATOM 1777 C CA . ALA A 1 220 ? -17.25 62.219 57.344 1 77.25 220 ALA A CA 1
ATOM 1778 C C . ALA A 1 220 ? -17.406 63.312 56.312 1 77.25 220 ALA A C 1
ATOM 1780 O O . ALA A 1 220 ? -17.766 63.062 55.156 1 77.25 220 ALA A O 1
ATOM 1781 N N . ASP A 1 221 ? -17.062 64.5 56.719 1 77 221 ASP A N 1
ATOM 1782 C CA . ASP A 1 221 ? -17.188 65.625 55.812 1 77 221 ASP A CA 1
ATOM 1783 C C . ASP A 1 221 ? -16.156 65.562 54.688 1 77 221 ASP A C 1
ATOM 1785 O O . ASP A 1 221 ? -16.453 65.875 53.531 1 77 221 ASP A O 1
ATOM 1789 N N . LYS A 1 222 ? -15.008 65.188 55 1 82.38 222 LYS A N 1
ATOM 1790 C CA . LYS A 1 222 ? -13.922 65 54.031 1 82.38 222 LYS A CA 1
ATOM 1791 C C . LYS A 1 222 ? -14.289 64 52.969 1 82.38 222 LYS A C 1
ATOM 1793 O O . LYS A 1 222 ? -14.07 64.25 51.781 1 82.38 222 LYS A O 1
ATOM 1798 N N . LYS A 1 223 ? -14.867 62.969 53.312 1 87.12 223 LYS A N 1
ATOM 1799 C CA . LYS A 1 223 ? -15.25 61.938 52.375 1 87.12 223 LYS A CA 1
ATOM 1800 C C . LYS A 1 223 ? -16.5 62.312 51.562 1 87.12 223 LYS A C 1
ATOM 1802 O O . LYS A 1 223 ? -16.609 62 50.406 1 87.12 223 LYS A O 1
ATOM 1807 N N . THR A 1 224 ? -17.312 62.969 52.25 1 84.75 224 THR A N 1
ATOM 1808 C CA . THR A 1 224 ? -18.594 63.312 51.625 1 84.75 224 THR A CA 1
ATOM 1809 C C . THR A 1 224 ? -18.375 64.312 50.531 1 84.75 224 THR A C 1
ATOM 1811 O O . THR A 1 224 ? -18.984 64.25 49.438 1 84.75 224 THR A O 1
ATOM 1814 N N . ILE A 1 225 ? -17.516 65.25 50.688 1 85.94 225 ILE A N 1
ATOM 1815 C CA . ILE A 1 225 ? -17.344 66.375 49.75 1 85.94 225 ILE A CA 1
ATOM 1816 C C . ILE A 1 225 ? -16.719 65.812 48.438 1 85.94 225 ILE A C 1
ATOM 1818 O O . ILE A 1 225 ? -17.188 66.125 47.344 1 85.94 225 ILE A O 1
ATOM 1822 N N . ILE A 1 226 ? -15.75 65.062 48.562 1 91.06 226 ILE A N 1
ATOM 1823 C CA . ILE A 1 226 ? -15.055 64.562 47.375 1 91.06 226 ILE A CA 1
ATOM 1824 C C . ILE A 1 226 ? -15.938 63.531 46.656 1 91.06 226 ILE A C 1
ATOM 1826 O O . ILE A 1 226 ? -15.93 63.469 45.438 1 91.06 226 ILE A O 1
ATOM 1830 N N . ASN A 1 227 ? -16.734 62.781 47.375 1 92.06 227 ASN A N 1
ATOM 1831 C CA . ASN A 1 227 ? -17.594 61.781 46.781 1 92.06 227 ASN A CA 1
ATOM 1832 C C . ASN A 1 227 ? -18.812 62.406 46.125 1 92.06 227 ASN A C 1
ATOM 1834 O O . ASN A 1 227 ? -19.422 61.812 45.25 1 92.06 227 ASN A O 1
ATOM 1838 N N . ALA A 1 228 ? -19.078 63.531 46.625 1 89.19 228 ALA A N 1
ATOM 1839 C CA . ALA A 1 228 ? -20.25 64.25 46.094 1 89.19 228 ALA A CA 1
ATOM 1840 C C . ALA A 1 228 ? -19.891 64.938 44.781 1 89.19 228 ALA A C 1
ATOM 1842 O O . ALA A 1 228 ? -20.781 65.438 44.062 1 89.19 228 ALA A O 1
ATOM 1843 N N . THR A 1 229 ? -18.641 65 44.469 1 93.44 229 THR A N 1
ATOM 1844 C CA . THR A 1 229 ? -18.203 65.688 43.281 1 93.44 229 THR A CA 1
ATOM 1845 C C . THR A 1 229 ? -18 64.688 42.125 1 93.44 229 THR A C 1
ATOM 1847 O O . THR A 1 229 ? -17.844 63.5 42.344 1 93.44 229 THR A O 1
ATOM 1850 N N . ASN A 1 230 ? -18.078 65.188 40.906 1 95.12 230 ASN A N 1
ATOM 1851 C CA . ASN A 1 230 ? -17.938 64.375 39.719 1 95.12 230 ASN A CA 1
ATOM 1852 C C . ASN A 1 230 ? -16.469 64.062 39.438 1 95.12 230 ASN A C 1
ATOM 1854 O O . ASN A 1 230 ? -16.156 62.906 39.094 1 95.12 230 ASN A O 1
ATOM 1858 N N . PHE A 1 231 ? -15.578 65.062 39.594 1 95.81 231 PHE A N 1
ATOM 1859 C CA . PHE A 1 231 ? -14.164 64.875 39.281 1 95.81 231 PHE A CA 1
ATOM 1860 C C . PHE A 1 231 ? -13.281 65.438 40.375 1 95.81 231 PHE A C 1
ATOM 1862 O O . PHE A 1 231 ? -13.773 66.125 41.281 1 95.81 231 PHE A O 1
ATOM 1869 N N . VAL A 1 232 ? -12.062 65.062 40.344 1 95.44 232 VAL A N 1
ATOM 1870 C CA . VAL A 1 232 ? -11.023 65.562 41.219 1 95.44 232 VAL A CA 1
ATOM 1871 C C . VAL A 1 232 ? -9.906 66.188 40.375 1 95.44 232 VAL A C 1
ATOM 1873 O O . VAL A 1 232 ? -9.453 65.562 39.406 1 95.44 232 VAL A O 1
ATOM 1876 N N . PHE A 1 233 ? -9.523 67.438 40.688 1 94.81 233 PHE A N 1
ATOM 1877 C CA . PHE A 1 233 ? -8.484 68.125 39.906 1 94.81 233 PHE A CA 1
ATOM 1878 C C . PHE A 1 233 ? -7.156 68.125 40.656 1 94.81 233 PHE A C 1
ATOM 1880 O O . PHE A 1 233 ? -7.129 68.188 41.906 1 94.81 233 PHE A O 1
ATOM 1887 N N . THR A 1 234 ? -6.164 67.812 39.906 1 93.38 234 THR A N 1
ATOM 1888 C CA . THR A 1 234 ? -4.816 67.938 40.438 1 93.38 234 THR A CA 1
ATOM 1889 C C . THR A 1 234 ? -3.895 68.625 39.438 1 93.38 234 THR A C 1
ATOM 1891 O O . THR A 1 234 ? -4.199 68.625 38.25 1 93.38 234 THR A O 1
ATOM 1894 N N . ALA A 1 235 ? -2.961 69.375 39.844 1 90.75 235 ALA A N 1
ATOM 1895 C CA . ALA A 1 235 ? -1.862 69.875 39.031 1 90.75 235 ALA A CA 1
ATOM 1896 C C . ALA A 1 235 ? -0.531 69.25 39.438 1 90.75 235 ALA A C 1
ATOM 1898 O O . ALA A 1 235 ? 0.193 69.875 40.25 1 90.75 235 ALA A O 1
ATOM 1899 N N . SER A 1 236 ? -0.346 68.188 38.812 1 82.44 236 SER A N 1
ATOM 1900 C CA . SER A 1 236 ? 0.814 67.438 39.25 1 82.44 236 SER A CA 1
ATOM 1901 C C . SER A 1 236 ? 2.09 67.938 38.594 1 82.44 236 SER A C 1
ATOM 1903 O O . SER A 1 236 ? 2.078 68.25 37.406 1 82.44 236 SER A O 1
ATOM 1905 N N . ALA A 1 237 ? 3.162 67.875 39.375 1 73.06 237 ALA A N 1
ATOM 1906 C CA . ALA A 1 237 ? 4.461 68.312 38.844 1 73.06 237 ALA A CA 1
ATOM 1907 C C . ALA A 1 237 ? 5.078 67.188 37.969 1 73.06 237 ALA A C 1
ATOM 1909 O O . ALA A 1 237 ? 5.812 67.5 37.031 1 73.06 237 ALA A O 1
ATOM 1910 N N . THR A 1 238 ? 4.781 66.062 38.438 1 72.19 238 THR A N 1
ATOM 1911 C CA . THR A 1 238 ? 5.355 64.938 37.75 1 72.19 238 THR A CA 1
ATOM 1912 C C . THR A 1 238 ? 4.32 63.812 37.562 1 72.19 238 THR A C 1
ATOM 1914 O O . THR A 1 238 ? 3.279 63.812 38.219 1 72.19 238 THR A O 1
ATOM 1917 N N . ALA A 1 239 ? 4.602 62.938 36.656 1 75.31 239 ALA A N 1
ATOM 1918 C CA . ALA A 1 239 ? 3.725 61.781 36.438 1 75.31 239 ALA A CA 1
ATOM 1919 C C . ALA A 1 239 ? 3.605 60.938 37.688 1 75.31 239 ALA A C 1
ATOM 1921 O O . ALA A 1 239 ? 2.533 60.406 38 1 75.31 239 ALA A O 1
ATOM 1922 N N . GLN A 1 240 ? 4.664 60.844 38.406 1 74.81 240 GLN A N 1
ATOM 1923 C CA . GLN A 1 240 ? 4.668 60.031 39.625 1 74.81 240 GLN A CA 1
ATOM 1924 C C . GLN A 1 240 ? 3.744 60.625 40.656 1 74.81 240 GLN A C 1
ATOM 1926 O O . GLN A 1 240 ? 3.041 59.906 41.375 1 74.81 240 GLN A O 1
ATOM 1931 N N . HIS A 1 241 ? 3.889 61.906 40.75 1 80.75 241 HIS A N 1
ATOM 1932 C CA . HIS A 1 241 ? 3.016 62.594 41.719 1 80.75 241 HIS A CA 1
ATOM 1933 C C . HIS A 1 241 ? 1.548 62.312 41.406 1 80.75 241 HIS A C 1
ATOM 1935 O O . HIS A 1 241 ? 0.736 62.125 42.312 1 80.75 241 HIS A O 1
ATOM 1941 N N . TYR A 1 242 ? 1.332 62.281 40.156 1 87.06 242 TYR A N 1
ATOM 1942 C CA . TYR A 1 242 ? -0.038 62 39.75 1 87.06 242 TYR A CA 1
ATOM 1943 C C . TYR A 1 242 ? -0.438 60.562 40.156 1 87.06 242 TYR A C 1
ATOM 1945 O O . TYR A 1 242 ? -1.515 60.375 40.719 1 87.06 242 TYR A O 1
ATOM 1953 N N . ASP A 1 243 ? 0.354 59.688 39.875 1 86.56 243 ASP A N 1
ATOM 1954 C CA . ASP A 1 243 ? 0.067 58.312 40.156 1 86.56 243 ASP A CA 1
ATOM 1955 C C . ASP A 1 243 ? -0.112 58.062 41.656 1 86.56 243 ASP A C 1
ATOM 1957 O O . ASP A 1 243 ? -0.991 57.312 42.062 1 86.56 243 ASP A O 1
ATOM 1961 N N . ASN A 1 244 ? 0.735 58.688 42.344 1 85.94 244 ASN A N 1
ATOM 1962 C CA . ASN A 1 244 ? 0.625 58.594 43.781 1 85.94 244 ASN A CA 1
ATOM 1963 C C . ASN A 1 244 ? -0.694 59.188 44.281 1 85.94 244 ASN A C 1
ATOM 1965 O O . ASN A 1 24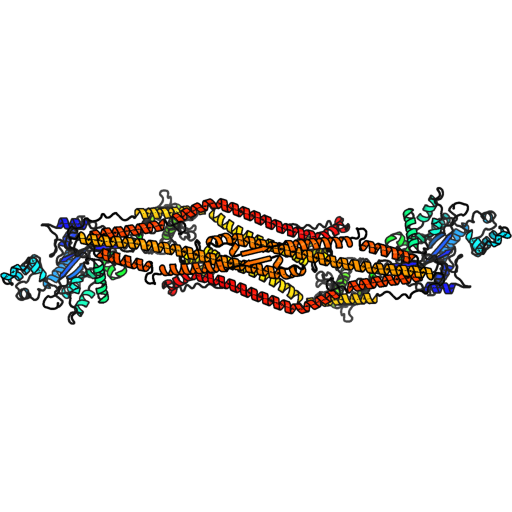4 ? -1.316 58.625 45.188 1 85.94 244 ASN A O 1
ATOM 1969 N N . ALA A 1 245 ? -0.979 60.312 43.719 1 90 245 ALA A N 1
ATOM 1970 C CA . ALA A 1 245 ? -2.23 60.938 44.094 1 90 245 ALA A CA 1
ATOM 1971 C C . ALA A 1 245 ? -3.428 60.062 43.781 1 90 245 ALA A C 1
ATOM 1973 O O . ALA A 1 245 ? -4.336 59.906 44.594 1 90 245 ALA A O 1
ATOM 1974 N N . LYS A 1 246 ? -3.426 59.469 42.656 1 91.62 246 LYS A N 1
ATOM 1975 C CA . LYS A 1 246 ? -4.523 58.594 42.25 1 91.62 246 LYS A CA 1
ATOM 1976 C C . LYS A 1 246 ? -4.602 57.375 43.156 1 91.62 246 LYS A C 1
ATOM 1978 O O . LYS A 1 246 ? -5.684 56.969 43.594 1 91.62 246 LYS A O 1
ATOM 1983 N N . GLN A 1 247 ? -3.506 56.875 43.438 1 90.75 247 GLN A N 1
ATOM 1984 C CA . GLN A 1 247 ? -3.455 55.688 44.281 1 90.75 247 GLN A CA 1
ATOM 1985 C C . GLN A 1 247 ? -3.951 56.031 45.688 1 90.75 247 GLN A C 1
ATOM 1987 O O . GLN A 1 247 ? -4.633 55.219 46.312 1 90.75 247 GLN A O 1
ATOM 1992 N N . SER A 1 248 ? -3.531 57.125 46.156 1 90.44 248 SER A N 1
ATOM 1993 C CA . SER A 1 248 ? -3.957 57.562 47.469 1 90.44 248 SER A CA 1
ATOM 1994 C C . SER A 1 248 ? -5.477 57.688 47.562 1 90.44 248 SER A C 1
ATOM 1996 O O . SER A 1 248 ? -6.086 57.312 48.562 1 90.44 248 SER A O 1
ATOM 1998 N N . LEU A 1 249 ? -6.023 58.188 46.594 1 92.56 249 LEU A N 1
ATOM 1999 C CA . LEU A 1 249 ? -7.473 58.312 46.531 1 92.56 249 LEU A CA 1
ATOM 2000 C C . LEU A 1 249 ? -8.164 56.969 46.469 1 92.56 249 LEU A C 1
ATOM 2002 O O . LEU A 1 249 ? -9.164 56.75 47.156 1 92.56 249 LEU A O 1
ATOM 2006 N N . THR A 1 250 ? -7.621 56.156 45.656 1 91.81 250 THR A N 1
ATOM 2007 C CA . THR A 1 250 ? -8.18 54.812 45.5 1 91.81 250 THR A CA 1
ATOM 2008 C C . THR A 1 250 ? -8.102 54.031 46.781 1 91.81 250 THR A C 1
ATOM 2010 O O . THR A 1 250 ? -9.055 53.344 47.156 1 91.81 250 THR A O 1
ATOM 2013 N N . LYS A 1 251 ? -6.984 54.156 47.406 1 89.44 251 LYS A N 1
ATOM 2014 C CA . LYS A 1 251 ? -6.797 53.469 48.688 1 89.44 251 LYS A CA 1
ATOM 2015 C C . LYS A 1 251 ? -7.746 54 49.75 1 89.44 251 LYS A C 1
ATOM 2017 O O . LYS A 1 251 ? -8.219 53.25 50.594 1 89.44 251 LYS A O 1
ATOM 2022 N N . ALA A 1 252 ? -8 55.281 49.719 1 87.88 252 ALA A N 1
ATOM 2023 C CA . ALA A 1 252 ? -8.898 55.938 50.688 1 87.88 252 ALA A CA 1
ATOM 2024 C C . ALA A 1 252 ? -10.359 55.594 50.375 1 87.88 252 ALA A C 1
ATOM 2026 O O . ALA A 1 252 ? -11.25 55.875 51.188 1 87.88 252 ALA A O 1
ATOM 2027 N N . GLY A 1 253 ? -10.609 54.906 49.219 1 89.19 253 GLY A N 1
ATOM 2028 C CA . GLY A 1 253 ? -11.953 54.531 48.844 1 89.19 253 GLY A CA 1
ATOM 2029 C C . GLY A 1 253 ? -12.844 55.688 48.469 1 89.19 253 GLY A C 1
ATOM 2030 O O . GLY A 1 253 ? -14.039 55.688 48.781 1 89.19 253 GLY A O 1
ATOM 2031 N N . VAL A 1 254 ? -12.258 56.781 48 1 92.19 254 VAL A N 1
ATOM 2032 C CA . VAL A 1 254 ? -13.016 58 47.625 1 92.19 254 VAL A CA 1
ATOM 2033 C C . VAL A 1 254 ? -12.945 58.188 46.125 1 92.19 254 VAL A C 1
ATOM 2035 O O . VAL A 1 254 ? -12.336 57.375 45.406 1 92.19 254 VAL A O 1
ATOM 2038 N N . ASN A 1 255 ? -13.68 59.156 45.656 1 92.75 255 ASN A N 1
ATOM 2039 C CA . ASN A 1 255 ? -13.688 59.5 44.219 1 92.75 255 ASN A CA 1
ATOM 2040 C C . ASN A 1 255 ? -12.273 59.625 43.688 1 92.75 255 ASN A C 1
ATOM 2042 O O . ASN A 1 255 ? -11.523 60.531 44.094 1 92.75 255 ASN A O 1
ATOM 2046 N N . ASP A 1 256 ? -11.984 58.719 42.781 1 92.19 256 ASP A N 1
ATOM 2047 C CA . ASP A 1 256 ? -10.609 58.688 42.281 1 92.19 256 ASP A CA 1
ATOM 2048 C C . ASP A 1 256 ? -10.562 59.125 40.812 1 92.19 256 ASP A C 1
ATOM 2050 O O . ASP A 1 256 ? -9.602 58.812 40.094 1 92.19 256 ASP A O 1
ATOM 2054 N N . ARG A 1 257 ? -11.648 59.625 40.25 1 93.94 257 ARG A N 1
ATOM 2055 C CA . ARG A 1 257 ? -11.625 60.219 38.906 1 93.94 257 ARG A CA 1
ATOM 2056 C C . ARG A 1 257 ? -10.758 61.469 38.875 1 93.94 257 ARG A C 1
ATOM 2058 O O . ARG A 1 257 ? -11.273 62.562 38.688 1 93.94 257 ARG A O 1
ATOM 2065 N N . LEU A 1 258 ? -9.492 61.25 38.906 1 93.5 258 LEU A N 1
ATOM 2066 C CA . LEU A 1 258 ? -8.477 62.281 39.031 1 93.5 258 LEU A CA 1
ATOM 2067 C C . LEU A 1 258 ? -8.039 62.781 37.656 1 93.5 258 LEU A C 1
ATOM 2069 O O . LEU A 1 258 ? -7.621 62 36.812 1 93.5 258 LEU A O 1
ATOM 2073 N N . LEU A 1 259 ? -8.211 64.062 37.375 1 94.44 259 LEU A N 1
ATOM 2074 C CA . LEU A 1 259 ? -7.754 64.688 36.156 1 94.44 259 LEU A CA 1
ATOM 2075 C C . LEU A 1 259 ? -6.574 65.625 36.406 1 94.44 259 LEU A C 1
ATOM 2077 O O . LEU A 1 259 ? -6.609 66.438 37.344 1 94.44 259 LEU A O 1
ATOM 2081 N N . ASP A 1 260 ? -5.547 65.375 35.656 1 94.19 260 ASP A N 1
ATOM 2082 C CA . ASP A 1 260 ? -4.43 66.312 35.719 1 94.19 260 ASP A CA 1
ATOM 2083 C C . ASP A 1 260 ? -4.734 67.562 34.906 1 94.19 260 ASP A C 1
ATOM 2085 O O . ASP A 1 260 ? -5.141 67.5 33.75 1 94.19 260 ASP A O 1
ATOM 2089 N N . CYS A 1 261 ? -4.688 68.688 35.5 1 94.56 261 CYS A N 1
ATOM 2090 C CA . CYS A 1 261 ? -4.887 69.938 34.844 1 94.56 261 CYS A CA 1
ATOM 2091 C C . CYS A 1 261 ? -3.684 70.875 35.031 1 94.56 261 CYS A C 1
ATOM 2093 O O . CYS A 1 261 ? -2.822 70.625 35.875 1 94.56 261 CYS A O 1
ATOM 2095 N N . SER A 1 262 ? -3.574 71.875 34.281 1 93.06 262 SER A N 1
ATOM 2096 C CA . SER A 1 262 ? -2.414 72.75 34.344 1 93.06 262 SER A CA 1
ATOM 2097 C C . SER A 1 262 ? -2.52 73.75 35.531 1 93.06 262 SER A C 1
ATOM 2099 O O . SER A 1 262 ? -1.504 74.188 36.062 1 93.06 262 SER A O 1
ATOM 2101 N N . ASP A 1 263 ? -3.756 74 36.031 1 93.56 263 ASP A N 1
ATOM 2102 C CA . ASP A 1 263 ? -3.926 75.062 37 1 93.56 263 ASP A CA 1
ATOM 2103 C C . ASP A 1 263 ? -3.088 76.312 36.594 1 93.56 263 ASP A C 1
ATOM 2105 O O . ASP A 1 263 ? -2.344 76.875 37.406 1 93.56 263 ASP A O 1
ATOM 2109 N N . ALA A 1 264 ? -3.166 76.688 35.375 1 93.94 264 ALA A N 1
ATOM 2110 C CA . ALA A 1 264 ? -2.271 77.688 34.781 1 93.94 264 ALA A CA 1
ATOM 2111 C C . ALA A 1 264 ? -2.531 79.062 35.344 1 93.94 264 ALA A C 1
ATOM 2113 O O . ALA A 1 264 ? -3.65 79.625 35.25 1 93.94 264 ALA A O 1
ATOM 2114 N N . HIS A 1 265 ? -1.483 79.688 35.906 1 93.69 265 HIS A N 1
ATOM 2115 C CA . HIS A 1 265 ? -1.495 81.062 36.438 1 93.69 265 HIS A CA 1
ATOM 2116 C C . HIS A 1 265 ? -0.411 81.875 35.75 1 93.69 265 HIS A C 1
ATOM 2118 O O . HIS A 1 265 ? -0.289 83.062 36.031 1 93.69 265 HIS A O 1
ATOM 2124 N N . ALA A 1 266 ? 0.307 81.188 34.969 1 93 266 ALA A N 1
ATOM 2125 C CA . ALA A 1 266 ? 1.461 81.812 34.344 1 93 266 ALA A CA 1
ATOM 2126 C C . ALA A 1 266 ? 1.604 81.438 32.875 1 93 266 ALA A C 1
ATOM 2128 O O . ALA A 1 266 ? 0.942 80.5 32.406 1 93 266 ALA A O 1
ATOM 2129 N N . PHE A 1 267 ? 2.447 82.25 32.188 1 93.06 267 PHE A N 1
ATOM 2130 C CA . PHE A 1 267 ? 2.684 81.938 30.781 1 93.06 267 PHE A CA 1
ATOM 2131 C C . PHE A 1 267 ? 3.457 80.688 30.594 1 93.06 267 PHE A C 1
ATOM 2133 O O . PHE A 1 267 ? 4.059 80.125 31.531 1 93.06 267 PHE A O 1
ATOM 2140 N N . ARG A 1 268 ? 3.387 80.125 29.438 1 87.62 268 ARG A N 1
ATOM 2141 C CA . ARG A 1 268 ? 3.971 78.812 29.078 1 87.62 268 ARG A CA 1
ATOM 2142 C C . ARG A 1 268 ? 5.473 78.812 29.359 1 87.62 268 ARG A C 1
ATOM 2144 O O . ARG A 1 268 ? 6.023 77.812 29.75 1 87.62 268 ARG A O 1
ATOM 2151 N N . GLY A 1 269 ? 6.117 79.938 29.141 1 79.12 269 GLY A N 1
ATOM 2152 C CA . GLY A 1 269 ? 7.562 80 29.281 1 79.12 269 GLY A CA 1
ATOM 2153 C C . GLY A 1 269 ? 8.016 80.188 30.719 1 79.12 269 GLY A C 1
ATOM 2154 O O . GLY A 1 269 ? 9.211 80.125 31.016 1 79.12 269 GLY A O 1
ATOM 2155 N N . SER A 1 270 ? 7.035 80.25 31.688 1 82.06 270 SER A N 1
ATOM 2156 C CA . SER A 1 270 ? 7.344 80.438 33.094 1 82.06 270 SER A CA 1
ATOM 2157 C C . SER A 1 270 ? 7.898 79.188 33.75 1 82.06 270 SER A C 1
ATOM 2159 O O . SER A 1 270 ? 7.676 78.062 33.25 1 82.06 270 SER A O 1
ATOM 2161 N N . SER A 1 271 ? 8.742 79.312 34.688 1 77.44 271 SER A N 1
ATOM 2162 C CA . SER A 1 271 ? 9.312 78.188 35.438 1 77.44 271 SER A CA 1
ATOM 2163 C C . SER A 1 271 ? 8.305 77.625 36.438 1 77.44 271 SER A C 1
ATOM 2165 O O . SER A 1 271 ? 8.539 76.562 37.031 1 77.44 271 SER A O 1
ATOM 2167 N N . HIS A 1 272 ? 7.203 78.312 36.469 1 79.56 272 HIS A N 1
ATOM 2168 C CA . HIS A 1 272 ? 6.164 77.875 37.375 1 79.56 272 HIS A CA 1
ATOM 2169 C C . HIS A 1 272 ? 5.496 76.562 36.844 1 79.56 272 HIS A C 1
ATOM 2171 O O . HIS A 1 272 ? 5.246 76.438 35.656 1 79.56 272 HIS A O 1
ATOM 2177 N N . LYS A 1 273 ? 5.199 75.625 37.656 1 82.38 273 LYS A N 1
ATOM 2178 C CA . LYS A 1 273 ? 4.543 74.375 37.281 1 82.38 273 LYS A CA 1
ATOM 2179 C C . LYS A 1 273 ? 3.137 74.688 36.75 1 82.38 273 LYS A C 1
ATOM 2181 O O . LYS A 1 273 ? 2.646 73.938 35.875 1 82.38 273 LYS A O 1
ATOM 2186 N N . ASP A 1 274 ? 2.539 75.688 37.375 1 90.31 274 ASP A N 1
ATOM 2187 C CA . ASP A 1 274 ? 1.178 76.062 37 1 90.31 274 ASP A CA 1
ATOM 2188 C C . ASP A 1 274 ? 1.181 77 35.812 1 90.31 274 ASP A C 1
ATOM 2190 O O . ASP A 1 274 ? 0.787 78.188 35.938 1 90.31 274 ASP A O 1
ATOM 2194 N N . ARG A 1 275 ? 1.612 76.5 34.719 1 91.31 275 ARG A N 1
ATOM 2195 C CA . ARG A 1 275 ? 1.757 77.312 33.5 1 91.31 275 ARG A CA 1
ATOM 2196 C C . ARG A 1 275 ? 0.862 76.75 32.375 1 91.31 275 ARG A C 1
ATOM 2198 O O . ARG A 1 275 ? 0.414 75.625 32.438 1 91.31 275 ARG A O 1
ATOM 2205 N N . LEU A 1 276 ? 0.696 77.562 31.406 1 92.94 276 LEU A N 1
ATOM 2206 C CA . LEU A 1 276 ? -0.121 77.188 30.266 1 92.94 276 LEU A CA 1
ATOM 2207 C C . LEU A 1 276 ? 0.482 76 29.516 1 92.94 276 LEU A C 1
ATOM 2209 O O . LEU A 1 276 ? 1.685 76 29.25 1 92.94 276 LEU A O 1
ATOM 2213 N N . GLY A 1 277 ? -0.364 75.062 29.297 1 88.69 277 GLY A N 1
ATOM 2214 C CA . GLY A 1 277 ? 0.061 73.938 28.484 1 88.69 277 GLY A CA 1
ATOM 2215 C C . GLY A 1 277 ? 0.613 72.75 29.281 1 88.69 277 GLY A C 1
ATOM 2216 O O . GLY A 1 277 ? 0.879 71.688 28.734 1 88.69 277 GLY A O 1
ATOM 2217 N N . ASN A 1 278 ? 0.769 72.938 30.547 1 88.19 278 ASN A N 1
ATOM 2218 C CA . ASN A 1 278 ? 1.315 71.875 31.375 1 88.19 278 ASN A CA 1
ATOM 2219 C C . ASN A 1 278 ? 0.22 70.938 31.891 1 88.19 278 ASN A C 1
ATOM 2221 O O . ASN A 1 278 ? -0.05 70.875 33.094 1 88.19 278 ASN A O 1
ATOM 2225 N N . CYS A 1 279 ? -0.385 70.25 31 1 91.5 279 CYS A N 1
ATOM 2226 C CA . CYS A 1 279 ? -1.446 69.25 31.266 1 91.5 279 CYS A CA 1
ATOM 2227 C C . CYS A 1 279 ? -1.207 68 30.5 1 91.5 279 CYS A C 1
ATOM 2229 O O . CYS A 1 279 ? -0.885 68 29.312 1 91.5 279 CYS A O 1
ATOM 2231 N N . PHE A 1 280 ? -1.394 66.812 31.125 1 89.62 280 PHE A N 1
ATOM 2232 C CA . PHE A 1 280 ? -1.073 65.562 30.516 1 89.62 280 PHE A CA 1
ATOM 2233 C C . PHE A 1 280 ? -2.303 64.625 30.453 1 89.62 280 PHE A C 1
ATOM 2235 O O . PHE A 1 280 ? -2.184 63.438 30.328 1 89.62 280 PHE A O 1
ATOM 2242 N N . THR A 1 281 ? -3.475 65.25 30.625 1 94.06 281 THR A N 1
ATOM 2243 C CA . THR A 1 281 ? -4.715 64.438 30.594 1 94.06 281 THR A CA 1
ATOM 2244 C C . THR A 1 281 ? -5.207 64.25 29.156 1 94.06 281 THR A C 1
ATOM 2246 O O . THR A 1 281 ? -5.504 65.25 28.484 1 94.06 281 THR A O 1
ATOM 2249 N N . TRP A 1 282 ? -5.219 63.031 28.719 1 94.12 282 TRP A N 1
ATOM 2250 C CA . TRP A 1 282 ? -5.828 62.656 27.438 1 94.12 282 TRP A CA 1
ATOM 2251 C C . TRP A 1 282 ? -7.227 62.062 27.656 1 94.12 282 TRP A C 1
ATOM 2253 O O . TRP A 1 282 ? -7.445 61.281 28.562 1 94.12 282 TRP A O 1
ATOM 2263 N N . VAL A 1 283 ? -8.156 62.562 26.875 1 95.06 283 VAL A N 1
ATOM 2264 C CA . VAL A 1 283 ? -9.539 62.094 26.969 1 95.06 283 VAL A CA 1
ATOM 2265 C C . VAL A 1 283 ? -10 61.562 25.609 1 95.06 283 VAL A C 1
ATOM 2267 O O . VAL A 1 283 ? -9.773 62.219 24.578 1 95.06 283 VAL A O 1
ATOM 2270 N N . LYS A 1 284 ? -10.578 60.406 25.672 1 93.81 284 LYS A N 1
ATOM 2271 C CA . LYS A 1 284 ? -11.148 59.844 24.453 1 93.81 284 LYS A CA 1
ATOM 2272 C C . LYS A 1 284 ? -12.648 60.125 24.359 1 93.81 284 LYS A C 1
ATOM 2274 O O . LYS A 1 284 ? -13.469 59.375 24.875 1 93.81 284 LYS A O 1
ATOM 2279 N N . SER A 1 285 ? -12.977 61.125 23.766 1 91.81 285 SER A N 1
ATOM 2280 C CA . SER A 1 285 ? -14.367 61.562 23.609 1 91.81 285 SER A CA 1
ATOM 2281 C C . SER A 1 285 ? -14.492 62.688 22.594 1 91.81 285 SER A C 1
ATOM 2283 O O . SER A 1 285 ? -13.484 63.219 22.125 1 91.81 285 SER A O 1
ATOM 2285 N N . ASP A 1 286 ? -15.734 62.969 22.234 1 91.56 286 ASP A N 1
ATOM 2286 C CA . ASP A 1 286 ? -15.992 64.125 21.438 1 91.56 286 ASP A CA 1
ATOM 2287 C C . ASP A 1 286 ? -15.766 65.438 22.25 1 91.56 286 ASP A C 1
ATOM 2289 O O . ASP A 1 286 ? -15.969 65.438 23.469 1 91.56 286 ASP A O 1
ATOM 2293 N N . THR A 1 287 ? -15.32 66.438 21.578 1 93.19 287 THR A N 1
ATOM 2294 C CA . THR A 1 287 ? -15.008 67.688 22.25 1 93.19 287 THR A CA 1
ATOM 2295 C C . THR A 1 287 ? -16.281 68.438 22.562 1 93.19 287 THR A C 1
ATOM 2297 O O . THR A 1 287 ? -16.469 69.562 22.047 1 93.19 287 THR A O 1
ATOM 2300 N N . THR A 1 288 ? -17.188 67.875 23.359 1 93.75 288 THR A N 1
ATOM 2301 C CA . THR A 1 288 ? -18.438 68.5 23.828 1 93.75 288 THR A CA 1
ATOM 2302 C C . THR A 1 288 ? -18.625 68.312 25.328 1 93.75 288 THR A C 1
ATOM 2304 O O . THR A 1 288 ? -17.906 67.5 25.938 1 93.75 288 THR A O 1
ATOM 2307 N N . PHE A 1 289 ? -19.547 69.062 25.969 1 94.94 289 PHE A N 1
ATOM 2308 C CA . PHE A 1 289 ? -19.828 68.875 27.375 1 94.94 289 PHE A CA 1
ATOM 2309 C C . PHE A 1 289 ? -20.391 67.5 27.641 1 94.94 289 PHE A C 1
ATOM 2311 O O . PHE A 1 289 ? -20.078 66.875 28.656 1 94.94 289 PHE A O 1
ATOM 2318 N N . ALA A 1 290 ? -21.172 67.062 26.719 1 92.62 290 ALA A N 1
ATOM 2319 C CA . ALA A 1 290 ? -21.672 65.688 26.828 1 92.62 290 ALA A CA 1
ATOM 2320 C C . ALA A 1 290 ? -20.516 64.688 26.844 1 92.62 290 ALA A C 1
ATOM 2322 O O . ALA A 1 290 ? -20.594 63.656 27.531 1 92.62 290 ALA A O 1
ATOM 2323 N N . GLY A 1 291 ? -19.531 65 26.062 1 91.75 291 GLY A N 1
ATOM 2324 C CA . GLY A 1 291 ? -18.344 64.125 26.062 1 91.75 291 GLY A CA 1
ATOM 2325 C C . GLY A 1 291 ? -17.641 64.062 27.406 1 91.75 291 GLY A C 1
ATOM 2326 O O . GLY A 1 291 ? -17.109 63.062 27.797 1 91.75 291 GLY A O 1
ATOM 2327 N N . LEU A 1 292 ? -17.641 65.188 28.078 1 94.06 292 LEU A N 1
ATOM 2328 C CA . LEU A 1 292 ? -17.078 65.25 29.422 1 94.06 292 LEU A CA 1
ATOM 2329 C C . LEU A 1 292 ? -17.875 64.375 30.375 1 94.06 292 LEU A C 1
ATOM 2331 O O . LEU A 1 292 ? -17.297 63.625 31.188 1 94.06 292 LEU A O 1
ATOM 2335 N N . LEU A 1 293 ? -19.188 64.438 30.234 1 93.88 293 LEU A N 1
ATOM 2336 C CA . LEU A 1 293 ? -20.047 63.625 31.109 1 93.88 293 LEU A CA 1
ATOM 2337 C C . LEU A 1 293 ? -19.859 62.125 30.859 1 93.88 293 LEU A C 1
ATOM 2339 O O . LEU A 1 293 ? -20.109 61.312 31.734 1 93.88 293 LEU A O 1
ATOM 2343 N N . GLN A 1 294 ? -19.422 61.844 29.672 1 91.88 294 GLN A N 1
ATOM 2344 C CA . GLN A 1 294 ? -19.188 60.438 29.328 1 91.88 294 GLN A CA 1
ATOM 2345 C C . GLN A 1 294 ? -18.047 59.844 30.141 1 91.88 294 GLN A C 1
ATOM 2347 O O . GLN A 1 294 ? -17.969 58.656 30.344 1 91.88 294 GLN A O 1
ATOM 2352 N N . LEU A 1 295 ? -17.078 60.656 30.578 1 93.5 295 LEU A N 1
ATOM 2353 C CA . LEU A 1 295 ? -15.945 60.219 31.375 1 93.5 295 LEU A CA 1
ATOM 2354 C C . LEU A 1 295 ? -16.422 59.625 32.719 1 93.5 295 LEU A C 1
ATOM 2356 O O . LEU A 1 295 ? -15.703 58.812 33.312 1 93.5 295 LEU A O 1
ATOM 2360 N N . LEU A 1 296 ? -17.641 60.062 33.125 1 93.12 296 LEU A N 1
ATOM 2361 C CA . LEU A 1 296 ? -18.188 59.562 34.406 1 93.12 296 LEU A CA 1
ATOM 2362 C C . LEU A 1 296 ? -18.625 58.125 34.281 1 93.12 296 LEU A C 1
ATOM 2364 O O . LEU A 1 296 ? -18.688 57.406 35.281 1 93.12 296 LEU A O 1
ATOM 2368 N N . ILE A 1 297 ? -18.906 57.656 33.062 1 90.75 297 ILE A N 1
ATOM 2369 C CA . ILE A 1 297 ? -19.438 56.344 32.844 1 90.75 297 ILE A CA 1
ATOM 2370 C C . ILE A 1 297 ? -18.281 55.344 32.688 1 90.75 297 ILE A C 1
ATOM 2372 O O . ILE A 1 297 ? -18.297 54.25 33.281 1 90.75 297 ILE A O 1
ATOM 2376 N N . GLU A 1 298 ? -17.266 55.656 31.875 1 89.25 298 GLU A N 1
ATOM 2377 C CA . GLU A 1 298 ? -16.141 54.781 31.625 1 89.25 298 GLU A CA 1
ATOM 2378 C C . GLU A 1 298 ? -14.812 55.5 31.781 1 89.25 298 GLU A C 1
ATOM 2380 O O . GLU A 1 298 ? -14.039 55.625 30.828 1 89.25 298 GLU A O 1
ATOM 2385 N N . PRO A 1 299 ? -14.438 55.812 32.969 1 90.12 299 PRO A N 1
ATOM 2386 C CA . PRO A 1 299 ? -13.242 56.625 33.188 1 90.12 299 PRO A CA 1
ATOM 2387 C C . PRO A 1 299 ? -11.953 55.875 32.812 1 90.12 299 PRO A C 1
ATOM 2389 O O . PRO A 1 299 ? -11.047 56.469 32.219 1 90.12 299 PRO A O 1
ATOM 2392 N N . ASP A 1 300 ? -11.898 54.562 33.062 1 88 300 ASP A N 1
ATOM 2393 C CA . ASP A 1 300 ? -10.672 53.812 32.875 1 88 300 ASP A CA 1
ATOM 2394 C C . ASP A 1 300 ? -10.336 53.656 31.391 1 88 300 ASP A C 1
ATOM 2396 O O . ASP A 1 300 ? -9.164 53.594 31.016 1 88 300 ASP A O 1
ATOM 2400 N N . GLU A 1 301 ? -11.312 53.75 30.594 1 88.88 301 GLU A N 1
ATOM 2401 C CA . GLU A 1 301 ? -11.102 53.531 29.156 1 88.88 301 GLU A CA 1
ATOM 2402 C C . GLU A 1 301 ? -10.977 54.875 28.422 1 88.88 301 GLU A C 1
ATOM 2404 O O . GLU A 1 301 ? -10.438 54.906 27.312 1 88.88 301 GLU A O 1
ATOM 2409 N N . ARG A 1 302 ? -11.336 55.906 29.094 1 93.12 302 ARG A N 1
ATOM 2410 C CA . ARG A 1 302 ? -11.438 57.156 28.344 1 93.12 302 ARG A CA 1
ATOM 2411 C C . ARG A 1 302 ? -10.469 58.188 28.891 1 93.12 302 ARG A C 1
ATOM 2413 O O . ARG A 1 302 ? -10.242 59.219 28.266 1 93.12 302 ARG A O 1
ATOM 2420 N N . ILE A 1 303 ? -9.828 57.875 30 1 93.19 303 ILE A N 1
ATOM 2421 C CA . ILE A 1 303 ? -8.891 58.844 30.594 1 93.19 303 ILE A CA 1
ATOM 2422 C C . ILE A 1 303 ? -7.492 58.219 30.641 1 93.19 303 ILE A C 1
ATOM 2424 O O . ILE A 1 303 ? -7.316 57.094 31.094 1 93.19 303 ILE A O 1
ATOM 2428 N N . TYR A 1 304 ? -6.617 58.969 30.047 1 91.62 304 TYR A N 1
ATOM 2429 C CA . TYR A 1 304 ? -5.215 58.594 30.125 1 91.62 304 TYR A CA 1
ATOM 2430 C C . TYR A 1 304 ? -4.34 59.781 30.516 1 91.62 304 TYR A C 1
ATOM 2432 O O . TYR A 1 304 ? -4.418 60.844 29.891 1 91.62 304 TYR A O 1
ATOM 2440 N N . VAL A 1 305 ? -3.605 59.594 31.547 1 90.81 305 VAL A N 1
ATOM 2441 C CA . VAL A 1 305 ? -2.695 60.656 31.953 1 90.81 305 VAL A CA 1
ATOM 2442 C C . VAL A 1 305 ? -1.253 60.219 31.688 1 90.81 305 VAL A C 1
ATOM 2444 O O . VAL A 1 305 ? -0.765 59.25 32.25 1 90.81 305 VAL A O 1
ATOM 2447 N N . GLY A 1 306 ? -0.706 60.844 30.828 1 83.38 306 GLY A N 1
ATOM 2448 C CA . GLY A 1 306 ? 0.648 60.531 30.391 1 83.38 306 GLY A CA 1
ATOM 2449 C C . GLY A 1 306 ? 1.05 61.281 29.141 1 83.38 306 GLY A C 1
ATOM 2450 O O . GLY A 1 306 ? 0.385 62.25 28.734 1 83.38 306 GLY A O 1
ATOM 2451 N N . ASP A 1 307 ? 2.162 60.875 28.594 1 77.94 307 ASP A N 1
ATOM 2452 C CA . ASP A 1 307 ? 2.662 61.562 27.406 1 77.94 307 ASP A CA 1
ATOM 2453 C C . ASP A 1 307 ? 1.811 61.25 26.172 1 77.94 307 ASP A C 1
ATOM 2455 O O . ASP A 1 307 ? 1.414 62.125 25.438 1 77.94 307 ASP A O 1
ATOM 2459 N N . MET A 1 308 ? 1.569 59.875 26.078 1 85 308 MET A N 1
ATOM 2460 C CA . MET A 1 308 ? 0.784 59.438 24.922 1 85 308 MET A CA 1
ATOM 2461 C C . MET A 1 308 ? 0.062 58.125 25.25 1 85 308 MET A C 1
ATOM 2463 O O . MET A 1 308 ? 0.671 57.188 25.75 1 85 308 MET A O 1
ATOM 2467 N N . PRO A 1 309 ? -1.164 58.125 24.969 1 90.12 309 PRO A N 1
ATOM 2468 C CA . PRO A 1 309 ? -1.875 56.844 25.172 1 90.12 309 PRO A CA 1
ATOM 2469 C C . PRO A 1 309 ? -1.296 55.688 24.344 1 90.12 309 PRO A C 1
ATOM 2471 O O . PRO A 1 309 ? -0.881 55.906 23.203 1 90.12 309 PRO A O 1
ATOM 2474 N N . PRO A 1 310 ? -1.272 54.531 24.906 1 88.5 310 PRO A N 1
ATOM 2475 C CA . PRO A 1 310 ? -0.692 53.375 24.219 1 88.5 310 PRO A CA 1
ATOM 2476 C C . PRO A 1 310 ? -1.319 53.094 22.859 1 88.5 310 PRO A C 1
ATOM 2478 O O . PRO A 1 310 ? -0.627 52.688 21.922 1 88.5 310 PRO A O 1
ATOM 2481 N N . GLN A 1 311 ? -2.578 53.219 22.672 1 90 311 GLN A N 1
ATOM 2482 C CA . GLN A 1 311 ? -3.248 53 21.406 1 90 311 GLN A CA 1
ATOM 2483 C C . GLN A 1 311 ? -2.709 53.938 20.328 1 90 311 GLN A C 1
ATOM 2485 O O . GLN A 1 311 ? -2.492 53.531 19.188 1 90 311 GLN A O 1
ATOM 2490 N N . VAL A 1 312 ? -2.537 55.156 20.688 1 89.88 312 VAL A N 1
ATOM 2491 C CA . VAL A 1 312 ? -2.021 56.156 19.75 1 89.88 312 VAL A CA 1
ATOM 2492 C C . VAL A 1 312 ? -0.594 55.781 19.344 1 89.88 312 VAL A C 1
ATOM 2494 O O . VAL A 1 312 ? -0.239 55.875 18.172 1 89.88 312 VAL A O 1
ATOM 2497 N N . ALA A 1 313 ? 0.135 55.375 20.281 1 85 313 ALA A N 1
ATOM 2498 C CA . ALA A 1 313 ? 1.518 55 20.031 1 85 313 ALA A CA 1
ATOM 2499 C C . ALA A 1 313 ? 1.578 53.781 19.094 1 85 313 ALA A C 1
ATOM 2501 O O . ALA A 1 313 ? 2.418 53.719 18.203 1 85 313 ALA A O 1
ATOM 2502 N N . ARG A 1 314 ? 0.73 52.875 19.328 1 87.5 314 ARG A N 1
ATOM 2503 C CA . ARG A 1 314 ? 0.698 51.656 18.531 1 87.5 314 ARG A CA 1
ATOM 2504 C C . ARG A 1 314 ? 0.39 51.969 17.062 1 87.5 314 ARG A C 1
ATOM 2506 O O . ARG A 1 314 ? 0.994 51.406 16.156 1 87.5 314 ARG A 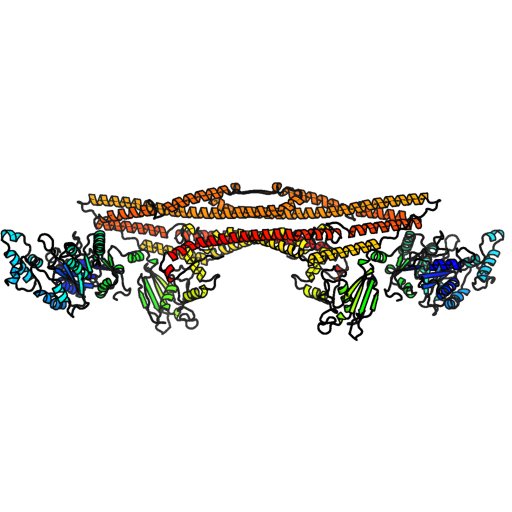O 1
ATOM 2513 N N . VAL A 1 315 ? -0.567 52.75 16.875 1 89.5 315 VAL A N 1
ATOM 2514 C CA . VAL A 1 315 ? -0.964 53.125 15.516 1 89.5 315 VAL A CA 1
ATOM 2515 C C . VAL A 1 315 ? 0.174 53.875 14.828 1 89.5 315 VAL A C 1
ATOM 2517 O O . VAL A 1 315 ? 0.477 53.625 13.664 1 89.5 315 VAL A O 1
ATOM 2520 N N . GLN A 1 316 ? 0.78 54.75 15.578 1 84.81 316 GLN A N 1
ATOM 2521 C CA . GLN A 1 316 ? 1.874 55.531 15.031 1 84.81 316 GLN A CA 1
ATOM 2522 C C . GLN A 1 316 ? 3.07 54.656 14.672 1 84.81 316 GLN A C 1
ATOM 2524 O O . GLN A 1 316 ? 3.766 54.938 13.688 1 84.81 316 GLN A O 1
ATOM 2529 N N . ASN A 1 317 ? 3.246 53.625 15.469 1 82.62 317 ASN A N 1
ATOM 2530 C CA . ASN A 1 317 ? 4.395 52.75 15.266 1 82.62 317 ASN A CA 1
ATOM 2531 C C . ASN A 1 317 ? 4.117 51.719 14.188 1 82.62 317 ASN A C 1
ATOM 2533 O O . ASN A 1 317 ? 5.047 51.094 13.656 1 82.62 317 ASN A O 1
ATOM 2537 N N . ASN A 1 318 ? 2.863 51.469 13.906 1 87.38 318 ASN A N 1
ATOM 2538 C CA . ASN A 1 318 ? 2.471 50.469 12.906 1 87.38 318 ASN A CA 1
ATOM 2539 C C . ASN A 1 318 ? 1.497 51.062 11.891 1 87.38 318 ASN A C 1
ATOM 2541 O O . ASN A 1 318 ? 0.39 50.562 11.719 1 87.38 318 ASN A O 1
ATOM 2545 N N . PRO A 1 319 ? 1.961 52 11.188 1 88.5 319 PRO A N 1
ATOM 2546 C CA . PRO A 1 319 ? 1.038 52.719 10.297 1 88.5 319 PRO A CA 1
ATOM 2547 C C . PRO A 1 319 ? 0.567 51.844 9.125 1 88.5 319 PRO A C 1
ATOM 2549 O O . PRO A 1 319 ? -0.447 52.156 8.5 1 88.5 319 PRO A O 1
ATOM 2552 N N . THR A 1 320 ? 1.295 50.75 8.844 1 88.69 320 THR A N 1
ATOM 2553 C CA . THR A 1 320 ? 0.938 49.906 7.703 1 88.69 320 THR A CA 1
ATOM 2554 C C . THR A 1 320 ? -0.134 48.906 8.094 1 88.69 320 THR A C 1
ATOM 2556 O O . THR A 1 320 ? -0.681 48.219 7.23 1 88.69 320 THR A O 1
ATOM 2559 N N . LYS A 1 321 ? -0.471 48.812 9.359 1 90 321 LYS A N 1
ATOM 2560 C CA . LYS A 1 321 ? -1.377 47.781 9.828 1 90 321 LYS A CA 1
ATOM 2561 C C . LYS A 1 321 ? -2.75 48.344 10.164 1 90 321 LYS A C 1
ATOM 2563 O O . LYS A 1 321 ? -3.664 47.625 10.531 1 90 321 LYS A O 1
ATOM 2568 N N . TYR A 1 322 ? -2.926 49.625 10.086 1 93.25 322 TYR A N 1
ATOM 2569 C CA . TYR A 1 322 ? -4.195 50.25 10.43 1 93.25 322 TYR A CA 1
ATOM 2570 C C . TYR A 1 322 ? -4.773 51 9.234 1 93.25 322 TYR A C 1
ATOM 2572 O O . TYR A 1 322 ? -4.047 51.688 8.516 1 93.25 322 TYR A O 1
ATOM 2580 N N . ILE A 1 323 ? -6.066 50.875 8.992 1 94 323 ILE A N 1
ATOM 2581 C CA . ILE A 1 323 ? -6.766 51.531 7.891 1 94 323 ILE A CA 1
ATOM 2582 C C . ILE A 1 323 ? -7.199 52.938 8.305 1 94 323 ILE A C 1
ATOM 2584 O O . ILE A 1 323 ? -7.785 53.125 9.383 1 94 323 ILE A O 1
ATOM 2588 N N . SER A 1 324 ? -6.926 53.906 7.469 1 93.5 324 SER A N 1
ATOM 2589 C CA . SER A 1 324 ? -7.285 55.281 7.758 1 93.5 324 SER A CA 1
ATOM 2590 C C . SER A 1 324 ? -8.648 55.656 7.176 1 93.5 324 SER A C 1
ATOM 2592 O O . SER A 1 324 ? -9.461 56.312 7.828 1 93.5 324 SER A O 1
ATOM 2594 N N . SER A 1 325 ? -8.859 55.281 5.941 1 95 325 SER A N 1
ATOM 2595 C CA . SER A 1 325 ? -10.109 55.625 5.273 1 95 325 SER A CA 1
ATOM 2596 C C . SER A 1 325 ? -10.359 54.719 4.074 1 95 325 SER A C 1
ATOM 2598 O O . SER A 1 325 ? -9.445 54.062 3.576 1 95 325 SER A O 1
ATOM 2600 N N . ILE A 1 326 ? -11.57 54.625 3.682 1 94.94 326 ILE A N 1
ATOM 2601 C CA . ILE A 1 326 ? -11.984 53.906 2.479 1 94.94 326 ILE A CA 1
ATOM 2602 C C . ILE A 1 326 ? -12.875 54.781 1.623 1 94.94 326 ILE A C 1
ATOM 2604 O O . ILE A 1 326 ? -13.719 55.531 2.15 1 94.94 326 ILE A O 1
ATOM 2608 N N . GLU A 1 327 ? -12.555 54.844 0.407 1 95.5 327 GLU A N 1
ATOM 2609 C CA . GLU A 1 327 ? -13.312 55.656 -0.54 1 95.5 327 GLU A CA 1
ATOM 2610 C C . GLU A 1 327 ? -13.891 54.781 -1.663 1 95.5 327 GLU A C 1
ATOM 2612 O O . GLU A 1 327 ? -13.172 54 -2.262 1 95.5 327 GLU A O 1
ATOM 2617 N N . ILE A 1 328 ? -15.18 54.812 -1.915 1 94.38 328 ILE A N 1
ATOM 2618 C CA . ILE A 1 328 ? -15.844 54.125 -3.02 1 94.38 328 ILE A CA 1
ATOM 2619 C C . ILE A 1 328 ? -16.422 55.156 -3.982 1 94.38 328 ILE A C 1
ATOM 2621 O O . ILE A 1 328 ? -17.219 56.031 -3.58 1 94.38 328 ILE A O 1
ATOM 2625 N N . LYS A 1 329 ? -15.969 55.094 -5.203 1 93.38 329 LYS A N 1
ATOM 2626 C CA . LYS A 1 329 ? -16.391 56.094 -6.18 1 93.38 329 LYS A CA 1
ATOM 2627 C C . LYS A 1 329 ? -16.891 55.438 -7.461 1 93.38 329 LYS A C 1
ATOM 2629 O O . LYS A 1 329 ? -16.5 54.312 -7.785 1 93.38 329 LYS A O 1
ATOM 2634 N N . ARG A 1 330 ? -17.75 56.156 -8.094 1 91.88 330 ARG A N 1
ATOM 2635 C CA . ARG A 1 330 ? -18.188 55.781 -9.438 1 91.88 330 ARG A CA 1
ATOM 2636 C C . ARG A 1 330 ? -17.141 56.156 -10.477 1 91.88 330 ARG A C 1
ATOM 2638 O O . ARG A 1 330 ? -16.562 57.25 -10.422 1 91.88 330 ARG A O 1
ATOM 2645 N N . LYS A 1 331 ? -16.828 55.188 -11.281 1 90.5 331 LYS A N 1
ATOM 2646 C CA . LYS A 1 331 ? -15.859 55.469 -12.344 1 90.5 331 LYS A CA 1
ATOM 2647 C C . LYS A 1 331 ? -16.391 56.531 -13.289 1 90.5 331 LYS A C 1
ATOM 2649 O O . LYS A 1 331 ? -17.594 56.625 -13.531 1 90.5 331 LYS A O 1
ATOM 2654 N N . PRO A 1 332 ? -15.445 57.312 -13.766 1 86.75 332 PRO A N 1
ATOM 2655 C CA . PRO A 1 332 ? -15.891 58.375 -14.703 1 86.75 332 PRO A CA 1
ATOM 2656 C C . PRO A 1 332 ? -16.531 57.781 -15.961 1 86.75 332 PRO A C 1
ATOM 2658 O O . PRO A 1 332 ? -17.422 58.406 -16.531 1 86.75 332 PRO A O 1
ATOM 2661 N N . THR A 1 333 ? -16.203 56.656 -16.312 1 86.06 333 THR A N 1
ATOM 2662 C CA . THR A 1 333 ? -16.688 56.031 -17.547 1 86.06 333 THR A CA 1
ATOM 2663 C C . THR A 1 333 ? -17.969 55.25 -17.281 1 86.06 333 THR A C 1
ATOM 2665 O O . THR A 1 333 ? -18.484 54.594 -18.188 1 86.06 333 THR A O 1
ATOM 2668 N N . ALA A 1 334 ? -18.531 55.406 -16.031 1 85.94 334 ALA A N 1
ATOM 2669 C CA . ALA A 1 334 ? -19.688 54.562 -15.672 1 85.94 334 ALA A CA 1
ATOM 2670 C C . ALA A 1 334 ? -20.922 55 -16.453 1 85.94 334 ALA A C 1
ATOM 2672 O O . ALA A 1 334 ? -21.172 56.188 -16.641 1 85.94 334 ALA A O 1
ATOM 2673 N N . THR A 1 335 ? -21.688 54.031 -16.984 1 82.5 335 THR A N 1
ATOM 2674 C CA . THR A 1 335 ? -22.875 54.312 -17.797 1 82.5 335 THR A CA 1
ATOM 2675 C C . THR A 1 335 ? -24.156 54 -17.016 1 82.5 335 THR A C 1
ATOM 2677 O O . THR A 1 335 ? -25.25 54.25 -17.5 1 82.5 335 THR A O 1
ATOM 2680 N N . ILE A 1 336 ? -23.953 53.594 -15.812 1 82.69 336 ILE A N 1
ATOM 2681 C CA . ILE A 1 336 ? -25.141 53.188 -15.07 1 82.69 336 ILE A CA 1
ATOM 2682 C C . ILE A 1 336 ? -25.828 54.406 -14.484 1 82.69 336 ILE A C 1
ATOM 2684 O O . ILE A 1 336 ? -25.172 55.344 -14.062 1 82.69 336 ILE A O 1
ATOM 2688 N N . GLY A 1 337 ? -27.078 54.5 -14.547 1 79.62 337 GLY A N 1
ATOM 2689 C CA . GLY A 1 337 ? -27.859 55.625 -14.031 1 79.62 337 GLY A CA 1
ATOM 2690 C C . GLY A 1 337 ? -28.172 55.5 -12.547 1 79.62 337 GLY A C 1
ATOM 2691 O O . GLY A 1 337 ? -28.453 56.5 -11.891 1 79.62 337 GLY A O 1
ATOM 2692 N N . GLU A 1 338 ? -28.172 54.312 -11.961 1 81.38 338 GLU A N 1
ATOM 2693 C CA . GLU A 1 338 ? -28.5 54.094 -10.562 1 81.38 338 GLU A CA 1
ATOM 2694 C C . GLU A 1 338 ? -27.422 54.656 -9.641 1 81.38 338 GLU A C 1
ATOM 2696 O O . GLU A 1 338 ? -26.234 54.625 -9.969 1 81.38 338 GLU A O 1
ATOM 2701 N N . VAL A 1 339 ? -27.891 55.281 -8.523 1 79.19 339 VAL A N 1
ATOM 2702 C CA . VAL A 1 339 ? -26.969 55.812 -7.539 1 79.19 339 VAL A CA 1
ATOM 2703 C C . VAL A 1 339 ? -26.656 54.75 -6.48 1 79.19 339 VAL A C 1
ATOM 2705 O O . VAL A 1 339 ? -27.578 54.25 -5.809 1 79.19 339 VAL A O 1
ATOM 2708 N N . TRP A 1 340 ? -25.516 54.312 -6.438 1 79.38 340 TRP A N 1
ATOM 2709 C CA . TRP A 1 340 ? -25.141 53.281 -5.465 1 79.38 340 TRP A CA 1
ATOM 2710 C C . TRP A 1 340 ? -24.188 53.844 -4.422 1 79.38 340 TRP A C 1
ATOM 2712 O O . TRP A 1 340 ? -24.594 54.156 -3.303 1 79.38 340 TRP A O 1
ATOM 2722 N N . PHE A 1 341 ? -22.828 53.875 -4.863 1 77.88 341 PHE A N 1
ATOM 2723 C CA . PHE A 1 341 ? -21.797 54.219 -3.9 1 77.88 341 PHE A CA 1
ATOM 2724 C C . PHE A 1 341 ? -21.188 55.562 -4.207 1 77.88 341 PHE A C 1
ATOM 2726 O O . PHE A 1 341 ? -21.094 55.969 -5.371 1 77.88 341 PHE A O 1
ATOM 2733 N N . ASN A 1 342 ? -21.062 56.5 -3.271 1 81.38 342 ASN A N 1
ATOM 2734 C CA . ASN A 1 342 ? -20.219 57.688 -3.404 1 81.38 342 ASN A CA 1
ATOM 2735 C C . ASN A 1 342 ? -19.906 58.312 -2.045 1 81.38 342 ASN A C 1
ATOM 2737 O O . ASN A 1 342 ? -20.516 59.281 -1.642 1 81.38 342 ASN A O 1
ATOM 2741 N N . ASN A 1 343 ? -18.969 57.531 -1.395 1 87.75 343 ASN A N 1
ATOM 2742 C CA . ASN A 1 343 ? -18.688 58 -0.037 1 87.75 343 ASN A CA 1
ATOM 2743 C C . ASN A 1 343 ? -17.234 57.75 0.357 1 87.75 343 ASN A C 1
ATOM 2745 O O . ASN A 1 343 ? -16.578 56.906 -0.212 1 87.75 343 ASN A O 1
ATOM 2749 N N . THR A 1 344 ? -16.719 58.656 1.069 1 90.38 344 THR A N 1
ATOM 2750 C CA . THR A 1 344 ? -15.445 58.469 1.762 1 90.38 344 THR A CA 1
ATOM 2751 C C . THR A 1 344 ? -15.672 58.281 3.26 1 90.38 344 THR A C 1
ATOM 2753 O O . THR A 1 344 ? -16.281 59.125 3.914 1 90.38 344 THR A O 1
ATOM 2756 N N . LEU A 1 345 ? -15.25 57.188 3.736 1 91.81 345 LEU A N 1
ATOM 2757 C CA . LEU A 1 345 ? -15.508 56.844 5.133 1 91.81 345 LEU A CA 1
ATOM 2758 C C . LEU A 1 345 ? -14.203 56.781 5.922 1 91.81 345 LEU A C 1
ATOM 2760 O O . LEU A 1 345 ? -13.359 55.938 5.668 1 91.81 345 LEU A O 1
ATOM 2764 N N . PRO A 1 346 ? -13.969 57.812 6.801 1 93.12 346 PRO A N 1
ATOM 2765 C CA . PRO A 1 346 ? -12.844 57.656 7.723 1 93.12 346 PRO A CA 1
ATOM 2766 C C . PRO A 1 346 ? -13.094 56.562 8.766 1 93.12 346 PRO A C 1
ATOM 2768 O O . PRO A 1 346 ? -14.219 56.406 9.258 1 93.12 346 PRO A O 1
ATOM 2771 N N . LEU A 1 347 ? -12.117 55.75 9.055 1 93.06 347 LEU A N 1
ATOM 2772 C CA . LEU A 1 347 ? -12.281 54.656 10 1 93.06 347 LEU A CA 1
ATOM 2773 C C . LEU A 1 347 ? -11.438 54.875 11.25 1 93.06 347 LEU A C 1
ATOM 2775 O O . LEU A 1 347 ? -10.312 55.375 11.164 1 93.06 347 LEU A O 1
ATOM 2779 N N . ASN A 1 348 ? -12.031 54.594 12.453 1 92.69 348 ASN A N 1
ATOM 2780 C CA . ASN A 1 348 ? -11.32 54.625 13.727 1 92.69 348 ASN A CA 1
ATOM 2781 C C . ASN A 1 348 ? -10.359 53.438 13.867 1 92.69 348 ASN A C 1
ATOM 2783 O O . ASN A 1 348 ? -10.664 52.344 13.43 1 92.69 348 ASN A O 1
ATOM 2787 N N . PRO A 1 349 ? -9.164 53.656 14.367 1 91.31 349 PRO A N 1
ATOM 2788 C CA . PRO A 1 349 ? -8.219 52.562 14.531 1 91.31 349 PRO A CA 1
ATOM 2789 C C . PRO A 1 349 ? -8.695 51.531 15.555 1 91.31 349 PRO A C 1
ATOM 2791 O O . PRO A 1 349 ? -8.203 50.406 15.57 1 91.31 349 PRO A O 1
ATOM 2794 N N . GLY A 1 350 ? -9.562 51.906 16.375 1 89.19 350 GLY A N 1
ATOM 2795 C CA . GLY A 1 350 ? -10.102 50.938 17.328 1 89.19 350 GLY A CA 1
ATOM 2796 C C . GLY A 1 350 ? -11.266 50.156 16.797 1 89.19 350 GLY A C 1
ATOM 2797 O O . GLY A 1 350 ? -11.305 49.812 15.602 1 89.19 350 GLY A O 1
ATOM 2798 N N . LEU A 1 351 ? -12.164 49.719 17.641 1 87.44 351 LEU A N 1
ATOM 2799 C CA . LEU A 1 351 ? -13.312 48.906 17.234 1 87.44 351 LEU A CA 1
ATOM 2800 C C . LEU A 1 351 ? -14.328 49.75 16.484 1 87.44 351 LEU A C 1
ATOM 2802 O O . LEU A 1 351 ? -14.742 50.812 16.953 1 87.44 351 LEU A O 1
ATOM 2806 N N . VAL A 1 352 ? -14.594 49.375 15.281 1 90.06 352 VAL A N 1
ATOM 2807 C CA . VAL A 1 352 ? -15.609 50.031 14.461 1 90.06 352 VAL A CA 1
ATOM 2808 C C . VAL A 1 352 ? -16.844 49.125 14.336 1 90.06 352 VAL A C 1
ATOM 2810 O O . VAL A 1 352 ? -16.734 48 13.883 1 90.06 352 VAL A O 1
ATOM 2813 N N . ALA A 1 353 ? -17.969 49.562 14.852 1 88.25 353 ALA A N 1
ATOM 2814 C CA . ALA A 1 353 ? -19.219 48.812 14.734 1 88.25 353 ALA A CA 1
ATOM 2815 C C . ALA A 1 353 ? -20.094 49.375 13.617 1 88.25 353 ALA A C 1
ATOM 2817 O O . ALA A 1 353 ? -20.406 50.562 13.609 1 88.25 353 ALA A O 1
ATOM 2818 N N . ILE A 1 354 ? -20.328 48.594 12.656 1 87.56 354 ILE A N 1
ATOM 2819 C CA . ILE A 1 354 ? -21.219 48.969 11.562 1 87.56 354 ILE A CA 1
ATOM 2820 C C . ILE A 1 354 ? -22.609 48.375 11.805 1 87.56 354 ILE A C 1
ATOM 2822 O O . ILE A 1 354 ? -22.766 47.156 11.906 1 87.56 354 ILE A O 1
ATOM 2826 N N . ILE A 1 355 ? -23.516 49.25 11.961 1 86.06 355 ILE A N 1
ATOM 2827 C CA . ILE A 1 355 ? -24.875 48.812 12.258 1 86.06 355 ILE A CA 1
ATOM 2828 C C . ILE A 1 355 ? -25.812 49.188 11.117 1 86.06 355 ILE A C 1
ATOM 2830 O O . ILE A 1 355 ? -25.547 50.156 10.383 1 86.06 355 ILE A O 1
ATOM 2834 N N . GLY A 1 356 ? -26.719 48.406 10.844 1 85.75 356 GLY A N 1
ATOM 2835 C CA . GLY A 1 356 ? -27.719 48.656 9.812 1 85.75 356 GLY A CA 1
ATOM 2836 C C . GLY A 1 356 ? -28.609 47.469 9.57 1 85.75 356 GLY A C 1
ATOM 2837 O O . GLY A 1 356 ? -28.297 46.344 9.977 1 85.75 356 GLY A O 1
ATOM 2838 N N . ASN A 1 357 ? -29.719 47.781 9.016 1 83.88 357 ASN A N 1
ATOM 2839 C CA . ASN A 1 357 ? -30.656 46.719 8.68 1 83.88 357 ASN A CA 1
ATOM 2840 C C . ASN A 1 357 ? -30.125 45.812 7.578 1 83.88 357 ASN A C 1
ATOM 2842 O O . ASN A 1 357 ? -29.125 46.156 6.922 1 83.88 357 ASN A O 1
ATOM 2846 N N . LYS A 1 358 ? -30.75 44.656 7.465 1 80.38 358 LYS A N 1
ATOM 2847 C CA . LYS A 1 358 ? -30.344 43.688 6.434 1 80.38 358 LYS A CA 1
ATOM 2848 C C . LYS A 1 358 ? -30.422 44.312 5.047 1 80.38 358 LYS A C 1
ATOM 2850 O O . LYS A 1 358 ? -31.375 45.031 4.723 1 80.38 358 LYS A O 1
ATOM 2855 N N . GLY A 1 359 ? -29.391 44.25 4.328 1 79.25 359 GLY A N 1
ATOM 2856 C CA . GLY A 1 359 ? -29.375 44.719 2.951 1 79.25 359 GLY A CA 1
ATOM 2857 C C . GLY A 1 359 ? -28.938 46.156 2.811 1 79.25 359 GLY A C 1
ATOM 2858 O O . GLY A 1 359 ? -29.016 46.719 1.723 1 79.25 359 GLY A O 1
ATOM 2859 N N . LYS A 1 360 ? -28.5 46.719 3.953 1 79.75 360 LYS A N 1
ATOM 2860 C CA . LYS A 1 360 ? -28.172 48.125 3.916 1 79.75 360 LYS A CA 1
ATOM 2861 C C . LYS A 1 360 ? -26.688 48.344 3.611 1 79.75 360 LYS A C 1
ATOM 2863 O O . LYS A 1 360 ? -26.156 49.438 3.779 1 79.75 360 LYS A O 1
ATOM 2868 N N . GLY A 1 361 ? -25.922 47.344 3.328 1 85.25 361 GLY A N 1
ATOM 2869 C CA . GLY A 1 361 ? -24.578 47.531 2.781 1 85.25 361 GLY A CA 1
ATOM 2870 C C . GLY A 1 361 ? -23.484 47.094 3.721 1 85.25 361 GLY A C 1
ATOM 2871 O O . GLY A 1 361 ? -22.297 47.312 3.439 1 85.25 361 GLY A O 1
ATOM 2872 N N . LYS A 1 362 ? -23.781 46.531 4.828 1 89.12 362 LYS A N 1
ATOM 2873 C CA . LYS A 1 362 ? -22.766 46.094 5.777 1 89.12 362 LYS A CA 1
ATOM 2874 C C . LYS A 1 362 ? -21.797 45.125 5.129 1 89.12 362 LYS A C 1
ATOM 2876 O O . LYS A 1 362 ? -20.578 45.281 5.211 1 89.12 362 LYS A O 1
ATOM 2881 N N . SER A 1 363 ? -22.453 44.156 4.461 1 89.44 363 SER A N 1
ATOM 2882 C CA . SER A 1 363 ? -21.641 43.156 3.818 1 89.44 363 SER A CA 1
ATOM 2883 C C . SER A 1 363 ? -20.891 43.719 2.609 1 89.44 363 SER A C 1
ATOM 2885 O O . SER A 1 363 ? -19.781 43.281 2.293 1 89.44 363 SER A O 1
ATOM 2887 N N . ALA A 1 364 ? -21.484 44.656 1.958 1 91.44 364 ALA A N 1
ATOM 2888 C CA . ALA A 1 364 ? -20.828 45.281 0.817 1 91.44 364 ALA A CA 1
ATOM 2889 C C . ALA A 1 364 ? -19.531 45.969 1.238 1 91.44 364 ALA A C 1
ATOM 2891 O O . ALA A 1 364 ? -18.5 45.812 0.581 1 91.44 364 ALA A O 1
ATOM 2892 N N . LEU A 1 365 ? -19.562 46.656 2.348 1 92.94 365 LEU A N 1
ATOM 2893 C CA . LEU A 1 365 ? -18.391 47.344 2.842 1 92.94 365 LEU A CA 1
ATOM 2894 C C . LEU A 1 365 ? -17.281 46.375 3.209 1 92.94 365 LEU A C 1
ATOM 2896 O O . LEU A 1 365 ? -16.125 46.594 2.854 1 92.94 365 LEU A O 1
ATOM 2900 N N . THR A 1 366 ? -17.641 45.375 3.859 1 93.19 366 THR A N 1
ATOM 2901 C CA . THR A 1 366 ? -16.641 44.438 4.309 1 93.19 366 THR A CA 1
ATOM 2902 C C . THR A 1 366 ? -16.047 43.656 3.125 1 93.19 366 THR A C 1
ATOM 2904 O O . THR A 1 366 ? -14.852 43.375 3.102 1 93.19 366 THR A O 1
ATOM 2907 N N . ASP A 1 367 ? -16.828 43.312 2.15 1 94.06 367 ASP A N 1
ATOM 2908 C CA . ASP A 1 367 ? -16.328 42.656 0.945 1 94.06 367 ASP A CA 1
ATOM 2909 C C . ASP A 1 367 ? -15.344 43.562 0.202 1 94.06 367 ASP A C 1
ATOM 2911 O O . ASP A 1 367 ? -14.32 43.094 -0.296 1 94.06 367 ASP A O 1
ATOM 2915 N N . ILE A 1 368 ? -15.742 44.781 0.129 1 94.56 368 ILE A N 1
ATOM 2916 C CA . ILE A 1 368 ? -14.898 45.719 -0.59 1 94.56 368 ILE A CA 1
ATOM 2917 C C . ILE A 1 368 ? -13.555 45.875 0.123 1 94.56 368 ILE A C 1
ATOM 2919 O O . ILE A 1 368 ? -12.508 45.906 -0.522 1 94.56 368 ILE A O 1
ATOM 2923 N N . ILE A 1 369 ? -13.555 45.938 1.486 1 94.75 369 ILE A N 1
ATOM 2924 C CA . ILE A 1 369 ? -12.312 45.969 2.254 1 94.75 369 ILE A CA 1
ATOM 2925 C C . ILE A 1 369 ? -11.508 44.688 2.01 1 94.75 369 ILE A C 1
ATOM 2927 O O . ILE A 1 369 ? -10.289 44.75 1.811 1 94.75 369 ILE A O 1
ATOM 2931 N N . GLY A 1 370 ? -12.234 43.594 2.016 1 94.19 370 GLY A N 1
ATOM 2932 C CA . GLY A 1 370 ? -11.586 42.344 1.73 1 94.19 370 GLY A CA 1
ATOM 2933 C C . GLY A 1 370 ? -10.93 42.281 0.362 1 94.19 370 GLY A C 1
ATOM 2934 O O . GLY A 1 370 ? -9.82 41.781 0.213 1 94.19 370 GLY A O 1
ATOM 2935 N N . LEU A 1 371 ? -11.609 42.781 -0.646 1 94.81 371 LEU A N 1
ATOM 2936 C CA . LEU A 1 371 ? -11.086 42.844 -2.008 1 94.81 371 LEU A CA 1
ATOM 2937 C C . LEU A 1 371 ? -9.82 43.688 -2.072 1 94.81 371 LEU A C 1
ATOM 2939 O O . LEU A 1 371 ? -8.805 43.25 -2.629 1 94.81 371 LEU A O 1
ATOM 2943 N N . LEU A 1 372 ? -9.859 44.844 -1.455 1 94.56 372 LEU A N 1
ATOM 2944 C CA . LEU A 1 372 ? -8.742 45.781 -1.505 1 94.56 372 LEU A CA 1
ATOM 2945 C C . LEU A 1 372 ? -7.543 45.25 -0.734 1 94.56 372 LEU A C 1
ATOM 2947 O O . LEU A 1 372 ? -6.398 45.562 -1.078 1 94.56 372 LEU A O 1
ATOM 2951 N N . CYS A 1 373 ? -7.754 44.438 0.289 1 93.62 373 CYS A N 1
ATOM 2952 C CA . CYS A 1 373 ? -6.695 43.938 1.153 1 93.62 373 CYS A CA 1
ATOM 2953 C C . CYS A 1 373 ? -6.312 42.5 0.773 1 93.62 373 CYS A C 1
ATOM 2955 O O . CYS A 1 373 ? -5.602 41.844 1.518 1 93.62 373 CYS A O 1
ATOM 2957 N N . ASN A 1 374 ? -6.781 42.031 -0.303 1 92.56 374 ASN A N 1
ATOM 2958 C CA . ASN A 1 374 ? -6.406 40.75 -0.89 1 92.56 374 ASN A CA 1
ATOM 2959 C C . ASN A 1 374 ? -6.688 39.594 0.064 1 92.56 374 ASN A C 1
ATOM 2961 O O . ASN A 1 374 ? -5.805 38.781 0.338 1 92.56 374 ASN A O 1
ATOM 2965 N N . THR A 1 375 ? -7.879 39.531 0.56 1 91.38 375 THR A N 1
ATOM 2966 C CA . THR A 1 375 ? -8.25 38.469 1.472 1 91.38 375 THR A CA 1
ATOM 2967 C C . THR A 1 375 ? -8.188 37.125 0.769 1 91.38 375 THR A C 1
ATOM 2969 O O . THR A 1 375 ? -8.32 37.031 -0.454 1 91.38 375 THR A O 1
ATOM 2972 N N . ARG A 1 376 ? -7.969 36.062 1.519 1 87.06 376 ARG A N 1
ATOM 2973 C CA . ARG A 1 376 ? -7.918 34.719 0.961 1 87.06 376 ARG A CA 1
ATOM 2974 C C . ARG A 1 376 ? -9.312 34.094 0.889 1 87.06 376 ARG A C 1
ATOM 2976 O O . ARG A 1 376 ? -9.492 33.031 0.278 1 87.06 376 ARG A O 1
ATOM 2983 N N . GLN A 1 377 ? -10.312 34.688 1.383 1 85.75 377 GLN A N 1
ATOM 2984 C CA . GLN A 1 377 ? -11.672 34.156 1.425 1 85.75 377 GLN A CA 1
ATOM 2985 C C . GLN A 1 377 ? -12.562 34.875 0.402 1 85.75 377 GLN A C 1
ATOM 2987 O O . GLN A 1 377 ? -13.734 35.125 0.67 1 85.75 377 GLN A O 1
ATOM 2992 N N . ASN A 1 378 ? -12.023 35.188 -0.678 1 88.56 378 ASN A N 1
ATOM 2993 C CA . ASN A 1 378 ? -12.766 35.938 -1.694 1 88.56 378 ASN A CA 1
ATOM 2994 C C . ASN A 1 378 ? -13.867 35.094 -2.316 1 88.56 378 ASN A C 1
ATOM 2996 O O . ASN A 1 378 ? -14.852 35.625 -2.828 1 88.56 378 ASN A O 1
ATOM 3000 N N . LYS A 1 379 ? -13.727 33.719 -2.275 1 87 379 LYS A N 1
ATOM 3001 C CA . LYS A 1 379 ? -14.734 32.844 -2.854 1 87 379 LYS A CA 1
ATOM 3002 C C . LYS A 1 379 ? -16.031 32.875 -2.053 1 87 379 LYS A C 1
ATOM 3004 O O . LYS A 1 379 ? -17.094 32.531 -2.564 1 87 379 LYS A O 1
ATOM 3009 N N . ASP A 1 380 ? -15.898 33.344 -0.859 1 87.5 380 ASP A N 1
ATOM 3010 C CA . ASP A 1 380 ? -17.062 33.344 0.017 1 87.5 380 ASP A CA 1
ATOM 3011 C C . ASP A 1 380 ? -17.672 34.75 0.151 1 87.5 380 ASP A C 1
ATOM 3013 O O . ASP A 1 380 ? -18.438 35 1.078 1 87.5 380 ASP A O 1
ATOM 3017 N N . PHE A 1 381 ? -17.328 35.625 -0.753 1 91.06 381 PHE A N 1
ATOM 3018 C CA . PHE A 1 381 ? -17.922 36.938 -0.765 1 91.06 381 PHE A CA 1
ATOM 3019 C C . PHE A 1 381 ? -19.438 36.875 -0.938 1 91.06 381 PHE A C 1
ATOM 3021 O O . PHE A 1 381 ? -19.938 36.031 -1.684 1 91.06 381 PHE A O 1
ATOM 3028 N N . THR A 1 382 ? -20.125 37.688 -0.243 1 87.56 382 THR A N 1
ATOM 3029 C CA . THR A 1 382 ? -21.578 37.656 -0.335 1 87.56 382 THR A CA 1
ATOM 3030 C C . THR A 1 382 ? -22.062 38.75 -1.304 1 87.56 382 THR A C 1
ATOM 3032 O O . THR A 1 382 ? -23 38.5 -2.08 1 87.56 382 THR A O 1
ATOM 3035 N N . PHE A 1 383 ? -21.484 39.875 -1.259 1 91.12 383 PHE A N 1
ATOM 3036 C CA . PHE A 1 383 ? -21.922 41 -2.074 1 91.12 383 PHE A CA 1
ATOM 3037 C C . PHE A 1 383 ? -21.234 41 -3.428 1 91.12 383 PHE A C 1
ATOM 3039 O O . PHE A 1 383 ? -21.891 41 -4.473 1 91.12 383 PHE A O 1
ATOM 3046 N N . LEU A 1 384 ? -19.875 40.938 -3.352 1 92.25 384 LEU A N 1
ATOM 3047 C CA . LEU A 1 384 ? -19.094 40.938 -4.582 1 92.25 384 LEU A CA 1
ATOM 3048 C C . LEU A 1 384 ? -19.047 39.531 -5.18 1 92.25 384 LEU A C 1
ATOM 3050 O O . LEU A 1 384 ? -17.984 38.938 -5.316 1 92.25 384 LEU A O 1
ATOM 3054 N N . SER A 1 385 ? -20.109 39 -5.449 1 89.75 385 SER A N 1
ATOM 3055 C CA . SER A 1 385 ? -20.25 37.656 -6 1 89.75 385 SER A CA 1
ATOM 3056 C C . SER A 1 385 ? -20.953 37.688 -7.352 1 89.75 385 SER A C 1
ATOM 3058 O O . SER A 1 385 ? -21.641 38.656 -7.676 1 89.75 385 SER A O 1
ATOM 3060 N N . PRO A 1 386 ? -20.75 36.656 -8.078 1 88.56 386 PRO A N 1
ATOM 3061 C CA . PRO A 1 386 ? -21.422 36.594 -9.375 1 88.56 386 PRO A CA 1
ATOM 3062 C C . PRO A 1 386 ? -22.953 36.531 -9.242 1 88.56 386 PRO A C 1
ATOM 3064 O O . PRO A 1 386 ? -23.672 36.844 -10.195 1 88.56 386 PRO A O 1
ATOM 3067 N N . GLU A 1 387 ? -23.406 36.156 -8.18 1 85.81 387 GLU A N 1
ATOM 3068 C CA . GLU A 1 387 ? -24.844 36.031 -7.949 1 85.81 387 GLU A CA 1
ATOM 3069 C C . GLU A 1 387 ? -25.453 37.406 -7.578 1 85.81 387 GLU A C 1
ATOM 3071 O O . GLU A 1 387 ? -26.672 37.594 -7.699 1 85.81 387 GLU A O 1
ATOM 3076 N N . ASN A 1 388 ? -24.656 38.312 -7.164 1 88.56 388 ASN A N 1
ATOM 3077 C CA . ASN A 1 388 ? -25.188 39.594 -6.695 1 88.56 388 ASN A CA 1
ATOM 3078 C C . ASN A 1 388 ? -24.641 40.75 -7.512 1 88.56 388 ASN A C 1
ATOM 3080 O O . ASN A 1 388 ? -24.938 40.906 -8.695 1 88.56 388 ASN A O 1
ATOM 3084 N N . PHE A 1 389 ? -23.672 41.5 -6.961 1 90.38 389 PHE A N 1
ATOM 3085 C CA . PHE A 1 389 ? -23.25 42.781 -7.551 1 90.38 389 PHE A CA 1
ATOM 3086 C C . PHE A 1 389 ? -22.375 42.531 -8.781 1 90.38 389 PHE A C 1
ATOM 3088 O O . PHE A 1 389 ? -22.281 43.375 -9.656 1 90.38 389 PHE A O 1
ATOM 3095 N N . ARG A 1 390 ? -21.734 41.375 -8.797 1 92.19 390 ARG A N 1
ATOM 3096 C CA . ARG A 1 390 ? -20.875 41 -9.93 1 92.19 390 ARG A CA 1
ATOM 3097 C C . ARG A 1 390 ? -21.609 40.062 -10.883 1 92.19 390 ARG A C 1
ATOM 3099 O O . ARG A 1 390 ? -21.031 39.062 -11.336 1 92.19 390 ARG A O 1
ATOM 3106 N N . GLN A 1 391 ? -22.703 40.312 -11.227 1 86.94 391 GLN A N 1
ATOM 3107 C CA . GLN A 1 391 ? -23.484 39.469 -12.117 1 86.94 391 GLN A CA 1
ATOM 3108 C C . GLN A 1 391 ? -22.875 39.438 -13.523 1 86.94 391 GLN A C 1
ATOM 3110 O O . GLN A 1 391 ? -22.297 40.438 -13.969 1 86.94 391 GLN A O 1
ATOM 3115 N N . LEU A 1 392 ? -23 38.375 -14.227 1 80.44 392 LEU A N 1
ATOM 3116 C CA . LEU A 1 392 ? -22.391 38.125 -15.531 1 80.44 392 LEU A CA 1
ATOM 3117 C C . LEU A 1 392 ? -22.984 39.062 -16.578 1 80.44 392 LEU A C 1
ATOM 3119 O O . LEU A 1 392 ? -22.25 39.656 -17.391 1 80.44 392 LEU A O 1
ATOM 3123 N N . ARG A 1 393 ? -24.328 39.156 -16.75 1 77 393 ARG A N 1
ATOM 3124 C CA . ARG A 1 393 ? -25 39.938 -17.797 1 77 393 ARG A CA 1
ATOM 3125 C C . ARG A 1 393 ? -25.016 41.406 -17.453 1 77 393 ARG A C 1
ATOM 3127 O O . ARG A 1 393 ? -24.734 42.25 -18.297 1 77 393 ARG A O 1
ATOM 3134 N N . ASP A 1 394 ? -25.344 41.75 -16.125 1 83.44 394 ASP A N 1
ATOM 3135 C CA . ASP A 1 394 ? -25.406 43.094 -15.609 1 83.44 394 ASP A CA 1
ATOM 3136 C C . ASP A 1 394 ? -24.406 43.312 -14.477 1 83.44 394 ASP A C 1
ATOM 3138 O O . ASP A 1 394 ? -24.781 43.469 -13.32 1 83.44 394 ASP A O 1
ATOM 3142 N N . ASN A 1 395 ? -23.078 43.406 -14.883 1 88.56 395 ASN A N 1
ATOM 3143 C CA . ASN A 1 395 ? -22.031 43.594 -13.875 1 88.56 395 ASN A CA 1
ATOM 3144 C C . ASN A 1 395 ? -21.922 45.031 -13.438 1 88.56 395 ASN A C 1
ATOM 3146 O O . ASN A 1 395 ? -21.141 45.812 -14.016 1 88.56 395 ASN A O 1
ATOM 3150 N N . LYS A 1 396 ? -22.609 45.375 -12.398 1 90.5 396 LYS A N 1
ATOM 3151 C CA . LYS A 1 396 ? -22.625 46.719 -11.875 1 90.5 396 LYS A CA 1
ATOM 3152 C C . LYS A 1 396 ? -21.281 47.094 -11.273 1 90.5 396 LYS A C 1
ATOM 3154 O O . LYS A 1 396 ? -20.953 48.281 -11.164 1 90.5 396 LYS A O 1
ATOM 3159 N N . ALA A 1 397 ? -20.5 46.125 -10.859 1 91.56 397 ALA A N 1
ATOM 3160 C CA . ALA A 1 397 ? -19.219 46.344 -10.188 1 91.56 397 ALA A CA 1
ATOM 3161 C C . ALA A 1 397 ? -18.219 47.031 -11.109 1 91.56 397 ALA A C 1
ATOM 3163 O O . ALA A 1 397 ? -17.312 47.719 -10.641 1 91.56 397 ALA A O 1
ATOM 3164 N N . LYS A 1 398 ? -18.406 46.938 -12.391 1 91.5 398 LYS A N 1
ATOM 3165 C CA . LYS A 1 398 ? -17.484 47.5 -13.383 1 91.5 398 LYS A CA 1
ATOM 3166 C C . LYS A 1 398 ? -17.531 49.031 -13.336 1 91.5 398 LYS A C 1
ATOM 3168 O O . LYS A 1 398 ? -16.594 49.688 -13.797 1 91.5 398 LYS A O 1
ATOM 3173 N N . HIS A 1 399 ? -18.562 49.5 -12.766 1 92.75 399 HIS A N 1
ATOM 3174 C CA . HIS A 1 399 ? -18.781 50.938 -12.805 1 92.75 399 HIS A CA 1
ATOM 3175 C C . HIS A 1 399 ? -18.234 51.625 -11.547 1 92.75 399 HIS A C 1
ATOM 3177 O O . HIS A 1 399 ? -18.312 52.844 -11.422 1 92.75 399 HIS A O 1
ATOM 3183 N N . PHE A 1 400 ? -17.656 50.906 -10.617 1 93.94 400 PHE A N 1
ATOM 3184 C CA . PHE A 1 400 ? -17.25 51.469 -9.344 1 93.94 400 PHE A CA 1
ATOM 3185 C C . PHE A 1 400 ? -15.797 51.094 -9.039 1 93.94 400 PHE A C 1
ATOM 3187 O O . PHE A 1 400 ? -15.297 50.062 -9.492 1 93.94 400 PHE A O 1
ATOM 3194 N N . GLU A 1 401 ? -15.156 52.031 -8.344 1 95.25 401 GLU A N 1
ATOM 3195 C CA . GLU A 1 401 ? -13.789 51.844 -7.859 1 95.25 401 GLU A CA 1
ATOM 3196 C C . GLU A 1 401 ? -13.68 52.219 -6.387 1 95.25 401 GLU A C 1
ATOM 3198 O O . GLU A 1 401 ? -14.367 53.125 -5.922 1 95.25 401 GLU A O 1
ATOM 3203 N N . ALA A 1 402 ? -12.914 51.438 -5.703 1 95.75 402 ALA A N 1
ATOM 3204 C CA . ALA A 1 402 ? -12.703 51.719 -4.285 1 95.75 402 ALA A CA 1
ATOM 3205 C C . ALA A 1 402 ? -11.227 51.938 -3.98 1 95.75 402 ALA A C 1
ATOM 3207 O O . ALA A 1 402 ? -10.352 51.344 -4.625 1 95.75 402 ALA A O 1
ATOM 3208 N N . THR A 1 403 ? -10.953 52.844 -3.074 1 96.19 403 THR A N 1
ATOM 3209 C CA . THR A 1 403 ? -9.594 53.156 -2.654 1 96.19 403 THR A CA 1
ATOM 3210 C C . THR A 1 403 ? -9.469 53.125 -1.135 1 96.19 403 THR A C 1
ATOM 3212 O O . THR A 1 403 ? -10.242 53.75 -0.421 1 96.19 403 THR A O 1
ATOM 3215 N N . LEU A 1 404 ? -8.586 52.312 -0.666 1 95.81 404 LEU A N 1
ATOM 3216 C CA . LEU A 1 404 ? -8.297 52.156 0.759 1 95.81 404 LEU A CA 1
ATOM 3217 C C . LEU A 1 404 ? -6.965 52.812 1.105 1 95.81 404 LEU A C 1
ATOM 3219 O O . LEU A 1 404 ? -5.984 52.656 0.372 1 95.81 404 LEU A O 1
ATOM 3223 N N . ARG A 1 405 ? -6.953 53.594 2.131 1 94.44 405 ARG A N 1
ATOM 3224 C CA . ARG A 1 405 ? -5.73 54.25 2.592 1 94.44 405 ARG A CA 1
ATOM 3225 C C . ARG A 1 405 ? -5.34 53.75 3.982 1 94.44 405 ARG A C 1
ATOM 3227 O O . ARG A 1 405 ? -6.184 53.688 4.879 1 94.44 405 ARG A O 1
ATOM 3234 N N . LEU A 1 406 ? -4.113 53.375 4.094 1 92.56 406 LEU A N 1
ATOM 3235 C CA . LEU A 1 406 ? -3.578 53 5.398 1 92.56 406 LEU A CA 1
ATOM 3236 C C . LEU A 1 406 ? -3.031 54.219 6.125 1 92.56 406 LEU A C 1
ATOM 3238 O O . LEU A 1 406 ? -2.893 55.312 5.531 1 92.56 406 LEU A O 1
ATOM 3242 N N . GLU A 1 407 ? -2.791 54.031 7.402 1 91.12 407 GLU A N 1
ATOM 3243 C CA . GLU A 1 407 ? -2.236 55.125 8.188 1 91.12 407 GLU A CA 1
ATOM 3244 C C . GLU A 1 407 ? -0.855 55.531 7.676 1 91.12 407 GLU A C 1
ATOM 3246 O O . GLU A 1 407 ? -0.389 56.625 7.934 1 91.12 407 GLU A O 1
ATOM 3251 N N . SER A 1 408 ? -0.254 54.625 6.859 1 86.81 408 SER A N 1
ATOM 3252 C CA . SER A 1 408 ? 1.04 54.938 6.258 1 86.81 408 SER A CA 1
ATOM 3253 C C . SER A 1 408 ? 0.889 55.844 5.051 1 86.81 408 SER A C 1
ATOM 3255 O O . SER A 1 408 ? 1.865 56.438 4.59 1 86.81 408 SER A O 1
ATOM 3257 N N . GLY A 1 409 ? -0.255 56 4.566 1 83.19 409 GLY A N 1
ATOM 3258 C CA . GLY A 1 409 ? -0.513 56.938 3.473 1 83.19 409 GLY A CA 1
ATOM 3259 C C . GLY A 1 409 ? -0.588 56.25 2.121 1 83.19 409 GLY A C 1
ATOM 3260 O O . GLY A 1 409 ? -0.993 56.844 1.13 1 83.19 409 GLY A O 1
ATOM 3261 N N . THR A 1 410 ? -0.264 55.062 2.012 1 82.94 410 THR A N 1
ATOM 3262 C CA . THR A 1 410 ? -0.244 54.344 0.739 1 82.94 410 THR A CA 1
ATOM 3263 C C . THR A 1 410 ? -1.66 54 0.301 1 82.94 410 THR A C 1
ATOM 3265 O O . THR A 1 410 ? -2.373 53.281 1.014 1 82.94 410 THR A O 1
ATOM 3268 N N . PRO A 1 411 ? -2.049 54.531 -0.792 1 90.81 411 PRO A N 1
ATOM 3269 C CA . PRO A 1 411 ? -3.385 54.188 -1.276 1 90.81 411 PRO A CA 1
ATOM 3270 C C . PRO A 1 411 ? -3.398 52.875 -2.068 1 90.81 411 PRO A C 1
ATOM 3272 O O . PRO A 1 411 ? -2.436 52.562 -2.775 1 90.81 411 PRO A O 1
ATOM 3275 N N . MET A 1 412 ? -4.352 52.062 -1.86 1 91.31 412 MET A N 1
ATOM 3276 C CA . MET A 1 412 ? -4.629 50.844 -2.627 1 91.31 412 MET A CA 1
ATOM 3277 C C . MET A 1 412 ? -5.969 50.938 -3.346 1 91.31 412 MET A C 1
ATOM 3279 O O . MET A 1 412 ? -7.012 51.094 -2.705 1 91.31 412 MET A O 1
ATOM 3283 N N . SER A 1 413 ? -5.922 50.938 -4.617 1 94.75 413 SER A N 1
ATOM 3284 C CA . SER A 1 413 ? -7.145 51.094 -5.398 1 94.75 413 SER A CA 1
ATOM 3285 C C . SER A 1 413 ? -7.406 49.906 -6.293 1 94.75 413 SER A C 1
ATOM 3287 O O . SER A 1 413 ? -6.469 49.312 -6.82 1 94.75 413 SER A O 1
ATOM 3289 N N . LYS A 1 414 ? -8.633 49.469 -6.332 1 94.94 414 LYS A N 1
ATOM 3290 C CA . LYS A 1 414 ? -9.078 48.406 -7.215 1 94.94 414 LYS A CA 1
ATOM 3291 C C . LYS A 1 414 ? -10.5 48.656 -7.711 1 94.94 414 LYS A C 1
ATOM 3293 O O . LYS A 1 414 ? -11.305 49.281 -7.02 1 94.94 414 LYS A O 1
ATOM 3298 N N . GLY A 1 415 ? -10.695 48.125 -8.961 1 94.19 415 GLY A N 1
ATOM 3299 C CA . GLY A 1 415 ? -12.078 48.031 -9.398 1 94.19 415 GLY A CA 1
ATOM 3300 C C . GLY A 1 415 ? -12.859 46.938 -8.711 1 94.19 415 GLY A C 1
ATOM 3301 O O . GLY A 1 415 ? -12.32 45.875 -8.438 1 94.19 415 GLY A O 1
ATOM 3302 N N . LEU A 1 416 ? -14.164 47.25 -8.453 1 94.19 416 LEU A N 1
ATOM 3303 C CA . LEU A 1 416 ? -14.961 46.281 -7.711 1 94.19 416 LEU A CA 1
ATOM 3304 C C . LEU A 1 416 ? -15.188 45 -8.523 1 94.19 416 LEU A C 1
ATOM 3306 O O . LEU A 1 416 ? -15.578 43.969 -7.98 1 94.19 416 LEU A O 1
ATOM 3310 N N . GLU A 1 417 ? -14.82 45.062 -9.781 1 92.5 417 GLU A N 1
ATOM 3311 C CA . GLU A 1 417 ? -14.977 43.875 -10.633 1 92.5 417 GLU A CA 1
ATOM 3312 C C . GLU A 1 417 ? -13.719 43 -10.617 1 92.5 417 GLU A C 1
ATOM 3314 O O . GLU A 1 417 ? -13.758 41.844 -11.008 1 92.5 417 GLU A O 1
ATOM 3319 N N . GLU A 1 418 ? -12.711 43.562 -10.094 1 92.12 418 GLU A N 1
ATOM 3320 C CA . GLU A 1 418 ? -11.422 42.875 -10.156 1 92.12 418 GLU A CA 1
ATOM 3321 C C . GLU A 1 418 ? -11.375 41.688 -9.195 1 92.12 418 GLU A C 1
ATOM 3323 O O . GLU A 1 418 ? -12.023 41.719 -8.141 1 92.12 418 GLU A O 1
ATOM 3328 N N . ALA A 1 419 ? -10.633 40.719 -9.594 1 90.69 419 ALA A N 1
ATOM 3329 C CA . ALA A 1 419 ? -10.445 39.562 -8.727 1 90.69 419 ALA A CA 1
ATOM 3330 C C . ALA A 1 419 ? -9.312 39.781 -7.734 1 90.69 419 ALA A C 1
ATOM 3332 O O . ALA A 1 419 ? -8.469 40.656 -7.941 1 90.69 419 ALA A O 1
ATOM 3333 N N . VAL A 1 420 ? -9.391 39.094 -6.594 1 90.69 420 VAL A N 1
ATOM 3334 C CA . VAL A 1 420 ? -8.336 39.156 -5.586 1 90.69 420 VAL A CA 1
ATOM 3335 C C . VAL A 1 420 ? -7.066 38.5 -6.125 1 90.69 420 VAL A C 1
ATOM 3337 O O . VAL A 1 420 ? -7.125 37.469 -6.766 1 90.69 420 VAL A O 1
ATOM 3340 N N . ASP A 1 421 ? -6.055 39.25 -6.062 1 86.62 421 ASP A N 1
ATOM 3341 C CA . ASP A 1 421 ? -4.766 38.656 -6.441 1 86.62 421 ASP A CA 1
ATOM 3342 C C . ASP A 1 421 ? -4.211 37.781 -5.332 1 86.62 421 ASP A C 1
ATOM 3344 O O . ASP A 1 421 ? -3.689 38.281 -4.332 1 86.62 421 ASP A O 1
ATOM 3348 N N . GLU A 1 422 ? -4.215 36.656 -5.52 1 85.06 422 GLU A N 1
ATOM 3349 C CA . GLU A 1 422 ? -3.824 35.688 -4.504 1 85.06 422 GLU A CA 1
ATOM 3350 C C . GLU A 1 422 ? -2.312 35.688 -4.285 1 85.06 422 GLU A C 1
ATOM 3352 O O . GLU A 1 422 ? -1.823 35.188 -3.277 1 85.06 422 GLU A O 1
ATOM 3357 N N . ASN A 1 423 ? -1.602 36.406 -5.164 1 86.19 423 ASN A N 1
ATOM 3358 C CA . ASN A 1 423 ? -0.15 36.469 -5.02 1 86.19 423 ASN A CA 1
ATOM 3359 C C . ASN A 1 423 ? 0.285 37.625 -4.145 1 86.19 423 ASN A C 1
ATOM 3361 O O . ASN A 1 423 ? 1.446 37.719 -3.74 1 86.19 423 ASN A O 1
ATOM 3365 N N . GLN A 1 424 ? -0.703 38.438 -3.908 1 89.31 424 GLN A N 1
ATOM 3366 C CA . GLN A 1 424 ? -0.422 39.562 -3.008 1 89.31 424 GLN A CA 1
ATOM 3367 C C . GLN A 1 424 ? -0.651 39.156 -1.553 1 89.31 424 GLN A C 1
ATOM 3369 O O . GLN A 1 424 ? -1.447 38.25 -1.268 1 89.31 424 GLN A O 1
ATOM 3374 N N . PRO A 1 425 ? 0.188 39.719 -0.67 1 88.94 425 PRO A N 1
ATOM 3375 C CA . PRO A 1 425 ? -0.016 39.375 0.738 1 88.94 425 PRO A CA 1
ATOM 3376 C C . PRO A 1 425 ? -1.384 39.812 1.261 1 88.94 425 PRO A C 1
ATOM 3378 O O . PRO A 1 425 ? -1.902 40.844 0.853 1 88.94 425 PRO A O 1
ATOM 3381 N N . GLU A 1 426 ? -1.9 39.062 2.156 1 89.25 426 GLU A N 1
ATOM 3382 C CA . GLU A 1 426 ? -3.154 39.406 2.83 1 89.25 426 GLU A CA 1
ATOM 3383 C C . GLU A 1 426 ? -2.939 40.438 3.914 1 89.25 426 GLU A C 1
ATOM 3385 O O . GLU A 1 426 ? -2.168 40.219 4.852 1 89.25 426 GLU A O 1
ATOM 3390 N N . LEU A 1 427 ? -3.631 41.531 3.805 1 89.56 427 LEU A N 1
ATOM 3391 C CA . LEU A 1 427 ? -3.42 42.625 4.738 1 89.56 427 LEU A CA 1
ATOM 3392 C C . LEU A 1 427 ? -4.465 42.625 5.852 1 89.56 427 LEU A C 1
ATOM 3394 O O . LEU A 1 427 ? -4.242 43.188 6.926 1 89.56 427 LEU A O 1
ATOM 3398 N N . VAL A 1 428 ? -5.605 42.031 5.602 1 90.81 428 VAL A N 1
ATOM 3399 C CA . VAL A 1 428 ? -6.68 41.938 6.586 1 90.81 428 VAL A CA 1
ATOM 3400 C C . VAL A 1 428 ? -7.191 40.5 6.664 1 90.81 428 VAL A C 1
ATOM 3402 O O . VAL A 1 428 ? -7.23 39.812 5.652 1 90.81 428 VAL A O 1
ATOM 3405 N N . LYS A 1 429 ? -7.426 40.062 7.805 1 87.31 429 LYS A N 1
ATOM 3406 C CA . LYS A 1 429 ? -8.125 38.812 7.988 1 87.31 429 LYS A CA 1
ATOM 3407 C C . LYS A 1 429 ? -9.641 39 7.938 1 87.31 429 LYS A C 1
ATOM 3409 O O . LYS A 1 429 ? -10.234 39.5 8.898 1 87.31 429 LYS A O 1
ATOM 3414 N N . TYR A 1 430 ? -10.195 38.625 6.801 1 90.25 430 TYR A N 1
ATOM 3415 C CA . TYR A 1 430 ? -11.633 38.781 6.582 1 90.25 430 TYR A CA 1
ATOM 3416 C C . TYR A 1 430 ? -12.359 37.469 6.77 1 90.25 430 TYR A C 1
ATOM 3418 O O . TYR A 1 430 ? -12.016 36.469 6.137 1 90.25 430 TYR A O 1
ATOM 3426 N N . ILE A 1 431 ? -13.391 37.406 7.629 1 87.44 431 ILE A N 1
ATOM 3427 C CA . ILE A 1 431 ? -14.203 36.219 7.863 1 87.44 431 ILE A CA 1
ATOM 3428 C C . ILE A 1 431 ? -15.641 36.469 7.402 1 87.44 431 ILE A C 1
ATOM 3430 O O . ILE A 1 431 ? -16.484 36.906 8.195 1 87.44 431 ILE A O 1
ATOM 3434 N N . PRO A 1 432 ? -15.797 36.156 6.195 1 87.44 432 PRO A N 1
ATOM 3435 C CA . PRO A 1 432 ? -17.156 36.344 5.684 1 87.44 432 PRO A CA 1
ATOM 3436 C C . PRO A 1 432 ? -18.172 35.438 6.348 1 87.44 432 PRO A C 1
ATOM 3438 O O . PRO A 1 432 ? -17.812 34.375 6.887 1 87.44 432 PRO A O 1
ATOM 3441 N N . GLN A 1 433 ? -19.391 35.938 6.312 1 79.94 433 GLN A N 1
ATOM 3442 C CA . GLN A 1 433 ? -20.484 35.188 6.926 1 79.94 433 GLN A CA 1
ATOM 3443 C C . GLN A 1 433 ? -20.594 33.781 6.309 1 79.94 433 GLN A C 1
ATOM 3445 O O . GLN A 1 433 ? -20.703 32.781 7.031 1 79.94 433 GLN A O 1
ATOM 3450 N N . ASN A 1 434 ? -20.484 33.656 5.086 1 82.88 434 ASN A N 1
ATOM 3451 C CA . ASN A 1 434 ? -20.594 32.406 4.391 1 82.88 434 ASN A CA 1
ATOM 3452 C C . ASN A 1 434 ? -19.469 31.438 4.805 1 82.88 434 ASN A C 1
ATOM 3454 O O . ASN A 1 434 ? -19.688 30.234 4.895 1 82.88 434 ASN A O 1
ATOM 3458 N N . PHE A 1 435 ? -18.406 31.875 5.008 1 83.31 435 PHE A N 1
ATOM 3459 C CA . PHE A 1 435 ? -17.266 31.062 5.414 1 83.31 435 PHE A CA 1
ATOM 3460 C C . PHE A 1 435 ? -17.484 30.5 6.809 1 83.31 435 PHE A C 1
ATOM 3462 O O . PHE A 1 435 ? -17.234 29.312 7.047 1 83.31 435 PHE A O 1
ATOM 3469 N N . LEU A 1 436 ? -17.922 31.406 7.621 1 78.44 436 LEU A N 1
ATOM 3470 C CA . LEU A 1 436 ? -18.188 30.969 8.992 1 78.44 436 LEU A CA 1
ATOM 3471 C C . LEU A 1 436 ? -19.219 29.859 9.031 1 78.44 436 LEU A C 1
ATOM 3473 O O . LEU A 1 436 ? -19.094 28.906 9.789 1 78.44 436 LEU A O 1
ATOM 3477 N N . GLU A 1 437 ? -20.141 30.062 8.211 1 75.56 437 GLU A N 1
ATOM 3478 C CA . GLU A 1 437 ? -21.188 29.047 8.141 1 75.56 437 GLU A CA 1
ATOM 3479 C C . GLU A 1 437 ? -20.641 27.719 7.609 1 75.56 437 GLU A C 1
ATOM 3481 O O . GLU A 1 437 ? -21 26.656 8.109 1 75.56 437 GLU A O 1
ATOM 3486 N N . LYS A 1 438 ? -19.875 27.812 6.633 1 76.75 438 LYS A N 1
ATOM 3487 C CA . LYS A 1 438 ? -19.281 26.625 6.031 1 76.75 438 LYS A CA 1
ATOM 3488 C C . LYS A 1 438 ? -18.422 25.859 7.039 1 76.75 438 LYS A C 1
ATOM 3490 O O . LYS A 1 438 ? -18.469 24.641 7.109 1 76.75 438 LYS A O 1
ATOM 3495 N N . ILE A 1 439 ? -17.547 26.609 7.777 1 74 439 ILE A N 1
ATOM 3496 C CA . ILE A 1 439 ? -16.625 26.016 8.742 1 74 439 ILE A CA 1
ATOM 3497 C C . ILE A 1 439 ? -17.438 25.344 9.859 1 74 439 ILE A C 1
ATOM 3499 O O . ILE A 1 439 ? -17.078 24.266 10.32 1 74 439 ILE A O 1
ATOM 3503 N N . CYS A 1 440 ? -18.531 25.953 10.227 1 65.06 440 CYS A N 1
ATOM 3504 C CA . CYS A 1 440 ? -19.344 25.438 11.32 1 65.06 440 CYS A CA 1
ATOM 3505 C C . CYS A 1 440 ? -20.141 24.219 10.883 1 65.06 440 CYS A C 1
ATOM 3507 O O . CYS A 1 440 ? -20.391 23.312 11.695 1 65.06 440 CYS A O 1
ATOM 3509 N N . THR A 1 441 ? -20.438 24.172 9.656 1 63.91 441 THR A N 1
ATOM 3510 C CA . THR A 1 441 ? -21.188 23.031 9.156 1 63.91 441 THR A CA 1
ATOM 3511 C C . THR A 1 441 ? -20.281 21.812 8.953 1 63.91 441 THR A C 1
ATOM 3513 O O . THR A 1 441 ? -20.719 20.672 9.117 1 63.91 441 THR A O 1
ATOM 3516 N N . GLN A 1 442 ? -19.078 22.078 8.555 1 62.72 442 GLN A N 1
ATOM 3517 C CA . GLN A 1 442 ? -18.156 20.984 8.266 1 62.72 442 GLN A CA 1
ATOM 3518 C C . GLN A 1 442 ? -17.562 20.406 9.547 1 62.72 442 GLN A C 1
ATOM 3520 O O . GLN A 1 442 ? -16.844 19.391 9.508 1 62.72 442 GLN A O 1
ATOM 3525 N N . LEU A 1 443 ? -17.625 21.125 10.648 1 58.38 443 LEU A N 1
ATOM 3526 C CA . LEU A 1 443 ? -17.094 20.656 11.93 1 58.38 443 LEU A CA 1
ATOM 3527 C C . LEU A 1 443 ? -17.406 19.172 12.125 1 58.38 443 LEU A C 1
ATOM 3529 O O . LEU A 1 443 ? -16.641 18.453 12.773 1 58.38 443 LEU A O 1
ATOM 3533 N N . GLY A 1 444 ? -18.359 18.641 11.539 1 48.94 444 GLY A N 1
ATOM 3534 C CA . GLY A 1 444 ? -18.688 17.25 11.734 1 48.94 444 GLY A CA 1
ATOM 3535 C C . GLY A 1 444 ? -17.969 16.312 10.773 1 48.94 444 GLY A C 1
ATOM 3536 O O . GLY A 1 444 ? -17.953 15.102 10.977 1 48.94 444 GLY A O 1
ATOM 3537 N N . ARG A 1 445 ? -17.562 16.828 9.742 1 51.84 445 ARG A N 1
ATOM 3538 C CA . ARG A 1 445 ? -16.984 15.891 8.781 1 51.84 445 ARG A CA 1
ATOM 3539 C C . ARG A 1 445 ? -15.453 15.93 8.852 1 51.84 445 ARG A C 1
ATOM 3541 O O . ARG A 1 445 ? -14.852 17 8.883 1 51.84 445 ARG A O 1
ATOM 3548 N N . ILE A 1 446 ? -14.805 14.992 9.391 1 49.88 446 ILE A N 1
ATOM 3549 C CA . ILE A 1 446 ? -13.461 14.766 9.906 1 49.88 446 ILE A CA 1
ATOM 3550 C C . ILE A 1 446 ? -12.43 15.273 8.891 1 49.88 446 ILE A C 1
ATOM 3552 O O . ILE A 1 446 ? -11.484 15.977 9.258 1 49.88 446 ILE A O 1
ATOM 3556 N N . GLU A 1 447 ? -12.227 14.633 7.625 1 50.19 447 GLU A N 1
ATOM 3557 C CA . GLU A 1 447 ? -10.977 14.617 6.863 1 50.19 447 GLU A CA 1
ATOM 3558 C C . GLU A 1 447 ? -10.938 15.75 5.848 1 50.19 447 GLU A C 1
ATOM 3560 O O . GLU A 1 447 ? -11.898 15.945 5.094 1 50.19 447 GLU A O 1
ATOM 3565 N N . GLU A 1 448 ? -9.883 16.609 5.766 1 60.16 448 GLU A N 1
ATOM 3566 C CA . GLU A 1 448 ? -9.328 17.625 4.871 1 60.16 448 GLU A CA 1
ATOM 3567 C C . GLU A 1 448 ? -10.297 18.781 4.688 1 60.16 448 GLU A C 1
ATOM 3569 O O . GLU A 1 448 ? -10.391 19.359 3.596 1 60.16 448 GLU A O 1
ATOM 3574 N N . SER A 1 449 ? -10.922 19.031 5.871 1 64.25 449 SER A N 1
ATOM 3575 C CA . SER A 1 449 ? -11.906 20.109 5.801 1 64.25 449 SER A CA 1
ATOM 3576 C C . SER A 1 449 ? -11.227 21.484 5.918 1 64.25 449 SER A C 1
ATOM 3578 O O . SER A 1 449 ? -10.062 21.562 6.309 1 64.25 449 SER A O 1
ATOM 3580 N N . GLU A 1 450 ? -11.828 22.531 5.449 1 71.25 450 GLU A N 1
ATOM 3581 C CA . GLU A 1 450 ? -11.383 23.922 5.543 1 71.25 450 GLU A CA 1
ATOM 3582 C C . GLU A 1 450 ? -11.195 24.344 6.996 1 71.25 450 GLU A C 1
ATOM 3584 O O . GLU A 1 450 ? -10.289 25.125 7.312 1 71.25 450 GLU A O 1
ATOM 3589 N N . PHE A 1 451 ? -12 23.734 7.816 1 71.12 451 PHE A N 1
ATOM 3590 C CA . PHE A 1 451 ? -11.883 24 9.242 1 71.12 451 PHE A CA 1
ATOM 3591 C C . PHE A 1 451 ? -10.57 23.469 9.789 1 71.12 451 PHE A C 1
ATOM 3593 O O . PHE A 1 451 ? -9.891 24.141 10.57 1 71.12 451 PHE A O 1
ATOM 3600 N N . ASP A 1 452 ? -10.266 22.344 9.352 1 71.56 452 ASP A N 1
ATOM 3601 C CA . ASP A 1 452 ? -9.031 21.719 9.812 1 71.56 452 ASP A CA 1
ATOM 3602 C C . ASP A 1 452 ? -7.812 22.531 9.375 1 71.56 452 ASP A C 1
ATOM 3604 O O . ASP A 1 452 ? -6.848 22.672 10.133 1 71.56 452 ASP A O 1
ATOM 3608 N N . ARG A 1 453 ? -7.914 23.078 8.305 1 77.75 453 ARG A N 1
ATOM 3609 C CA . ARG A 1 453 ? -6.805 23.875 7.785 1 77.75 453 ARG A CA 1
ATOM 3610 C C . ARG A 1 453 ? -6.621 25.156 8.586 1 77.75 453 ARG A C 1
ATOM 3612 O O . ARG A 1 453 ? -5.496 25.547 8.906 1 77.75 453 ARG A O 1
ATOM 3619 N N . GLU A 1 454 ? -7.734 25.781 8.883 1 74.62 454 GLU A N 1
ATOM 3620 C CA . GLU A 1 454 ? -7.664 27.016 9.664 1 74.62 454 GLU A CA 1
ATOM 3621 C C . GLU A 1 454 ? -7.188 26.734 11.086 1 74.62 454 GLU A C 1
ATOM 3623 O O . GLU A 1 454 ? -6.43 27.516 11.656 1 74.62 454 GLU A O 1
ATOM 3628 N N . LEU A 1 455 ? -7.688 25.703 11.539 1 73.81 455 LEU A N 1
ATOM 3629 C CA . LEU A 1 455 ? -7.277 25.312 12.883 1 73.81 455 LEU A CA 1
ATOM 3630 C C . LEU A 1 455 ? -5.777 25.047 12.938 1 73.81 455 LEU A C 1
ATOM 3632 O O . LEU A 1 455 ? -5.105 25.438 13.898 1 73.81 455 LEU A O 1
ATOM 3636 N N . LYS A 1 456 ? -5.23 24.469 11.961 1 79.88 456 LYS A N 1
ATOM 3637 C CA . LYS A 1 456 ? -3.805 24.156 11.898 1 79.88 456 LYS A CA 1
ATOM 3638 C C . LYS A 1 456 ? -2.965 25.422 11.82 1 79.88 456 LYS A C 1
ATOM 3640 O O . LYS A 1 456 ? -1.88 25.5 12.398 1 79.88 456 LYS A O 1
ATOM 3645 N N . LYS A 1 457 ? -3.516 26.344 11.164 1 80.75 457 LYS A N 1
ATOM 3646 C CA . LYS A 1 457 ? -2.818 27.625 11.07 1 80.75 457 LYS A CA 1
ATOM 3647 C C . LYS A 1 457 ? -2.744 28.312 12.43 1 80.75 457 LYS A C 1
ATOM 3649 O O . LYS A 1 457 ? -1.705 28.859 12.797 1 80.75 457 LYS A O 1
ATOM 3654 N N . VAL A 1 458 ? -3.859 28.203 13.109 1 76.69 458 VAL A N 1
ATOM 3655 C CA . VAL A 1 458 ? -3.93 28.828 14.43 1 76.69 458 VAL A CA 1
ATOM 3656 C C . VAL A 1 458 ? -2.988 28.109 15.391 1 76.69 458 VAL A C 1
ATOM 3658 O O . VAL A 1 458 ? -2.275 28.75 16.172 1 76.69 458 VAL A O 1
ATOM 3661 N N . ILE A 1 459 ? -2.928 26.891 15.297 1 78.88 459 ILE A N 1
ATOM 3662 C CA . ILE A 1 459 ? -2.072 26.109 16.172 1 78.88 459 ILE A CA 1
ATOM 3663 C C . ILE A 1 459 ? -0.606 26.438 15.898 1 78.88 459 ILE A C 1
ATOM 3665 O O . ILE A 1 459 ? 0.169 26.672 16.828 1 78.88 459 ILE A O 1
ATOM 3669 N N . PHE A 1 460 ? -0.281 26.484 14.641 1 86.38 460 PHE A N 1
ATOM 3670 C CA . PHE A 1 460 ? 1.096 26.75 14.242 1 86.38 460 PHE A CA 1
ATOM 3671 C C . PHE A 1 460 ? 1.534 28.125 14.711 1 86.38 460 PHE A C 1
ATOM 3673 O O . PHE A 1 460 ? 2.693 28.328 15.094 1 86.38 460 PHE A O 1
ATOM 3680 N N . SER A 1 461 ? 0.53 29.062 14.688 1 83.31 461 SER A N 1
ATOM 3681 C CA . SER A 1 461 ? 0.854 30.422 15.102 1 83.31 461 SER A CA 1
ATOM 3682 C C . SER A 1 461 ? 1.158 30.484 16.594 1 83.31 461 SER A C 1
ATOM 3684 O O . SER A 1 461 ? 1.841 31.406 17.047 1 83.31 461 SER A O 1
ATOM 3686 N N . HIS A 1 462 ? 0.699 29.453 17.344 1 80.62 462 HIS A N 1
ATOM 3687 C CA . HIS A 1 462 ? 0.899 29.469 18.781 1 80.62 462 HIS A CA 1
ATOM 3688 C C . HIS A 1 462 ? 2.119 28.641 19.172 1 80.62 462 HIS A C 1
ATOM 3690 O O . HIS A 1 462 ? 2.48 28.578 20.359 1 80.62 462 HIS A O 1
ATOM 3696 N N . VAL A 1 463 ? 2.738 28.109 18.203 1 82.75 463 VAL A N 1
ATOM 3697 C CA . VAL A 1 463 ? 3.98 27.391 18.469 1 82.75 463 VAL A CA 1
ATOM 3698 C C . VAL A 1 463 ? 5.148 28.375 18.5 1 82.75 463 VAL A C 1
ATOM 3700 O O . VAL A 1 463 ? 5.293 29.203 17.594 1 82.75 463 VAL A O 1
ATOM 3703 N N . GLU A 1 464 ? 5.879 28.203 19.578 1 82.75 464 GLU A N 1
ATOM 3704 C CA . GLU A 1 464 ? 7.035 29.094 19.703 1 82.75 464 GLU A CA 1
ATOM 3705 C C . GLU A 1 464 ? 7.988 28.906 18.516 1 82.75 464 GLU A C 1
ATOM 3707 O O . GLU A 1 464 ? 8.133 27.797 18 1 82.75 464 GLU A O 1
ATOM 3712 N N . ASP A 1 465 ? 8.641 29.891 18.078 1 81.62 465 ASP A N 1
ATOM 3713 C CA . ASP A 1 465 ? 9.5 29.891 16.906 1 81.62 465 ASP A CA 1
ATOM 3714 C C . ASP A 1 465 ? 10.578 28.828 17 1 81.62 465 ASP A C 1
ATOM 3716 O O . ASP A 1 465 ? 10.867 28.141 16.016 1 81.62 465 ASP A O 1
ATOM 3720 N N . ALA A 1 466 ? 11.102 28.703 18.203 1 82.69 466 ALA A N 1
ATOM 3721 C CA . ALA A 1 466 ? 12.18 27.75 18.391 1 82.69 466 ALA A CA 1
ATOM 3722 C C . ALA A 1 466 ? 11.703 26.328 18.109 1 82.69 466 ALA A C 1
ATOM 3724 O O . ALA A 1 466 ? 12.453 25.5 17.578 1 82.69 466 ALA A O 1
ATOM 3725 N N . TYR A 1 467 ? 10.461 26.047 18.375 1 86.19 467 TYR A N 1
ATOM 3726 C CA . TYR A 1 467 ? 9.938 24.688 18.281 1 86.19 467 TYR A CA 1
ATOM 3727 C C . TYR A 1 467 ? 9.289 24.438 16.922 1 86.19 467 TYR A C 1
ATOM 3729 O O . TYR A 1 467 ? 8.789 23.344 16.656 1 86.19 467 TYR A O 1
ATOM 3737 N N . ARG A 1 468 ? 9.203 25.422 16.031 1 86.06 468 ARG A N 1
ATOM 3738 C CA . ARG A 1 468 ? 8.719 25.25 14.672 1 86.06 468 ARG A CA 1
ATOM 3739 C C . ARG A 1 468 ? 9.766 24.547 13.812 1 86.06 468 ARG A C 1
ATOM 3741 O O . ARG A 1 468 ? 9.453 24.047 12.727 1 86.06 468 ARG A O 1
ATOM 3748 N N . LEU A 1 469 ? 10.984 24.516 14.297 1 85.81 469 LEU A N 1
ATOM 3749 C CA . LEU A 1 469 ? 12.086 23.781 13.68 1 85.81 469 LEU A CA 1
ATOM 3750 C C . LEU A 1 469 ? 12.305 24.234 12.242 1 85.81 469 LEU A C 1
ATOM 3752 O O . LEU A 1 469 ? 12.523 23.406 11.352 1 85.81 469 LEU A O 1
ATOM 3756 N N . GLY A 1 470 ? 12.016 25.5 12 1 78 470 GLY A N 1
ATOM 3757 C CA . GLY A 1 470 ? 12.258 26.078 10.695 1 78 470 GLY A CA 1
ATOM 3758 C C . GLY A 1 470 ? 11.195 25.734 9.672 1 78 470 GLY A C 1
ATOM 3759 O O . GLY A 1 470 ? 11.336 26.031 8.484 1 78 470 GLY A O 1
ATOM 3760 N N . GLN A 1 471 ? 10.141 25.062 10.164 1 83.5 471 GLN A N 1
ATOM 3761 C CA . GLN A 1 471 ? 9.062 24.688 9.258 1 83.5 471 GLN A CA 1
ATOM 3762 C C . GLN A 1 471 ? 8.047 25.812 9.094 1 83.5 471 GLN A C 1
ATOM 3764 O O . GLN A 1 471 ? 7.922 26.672 9.977 1 83.5 471 GLN A O 1
ATOM 3769 N N . ALA A 1 472 ? 7.387 25.828 7.887 1 78.94 472 ALA A N 1
ATOM 3770 C CA . ALA A 1 472 ? 6.5 26.938 7.555 1 78.94 472 ALA A CA 1
ATOM 3771 C C . ALA A 1 472 ? 5.051 26.609 7.895 1 78.94 472 ALA A C 1
ATOM 3773 O O . ALA A 1 472 ? 4.191 27.5 7.918 1 78.94 472 ALA A O 1
ATOM 3774 N N . SER A 1 473 ? 4.742 25.312 8.156 1 84.75 473 SER A N 1
ATOM 3775 C CA . SER A 1 473 ? 3.375 24.891 8.453 1 84.75 473 SER A CA 1
ATOM 3776 C C . SER A 1 473 ? 3.352 23.75 9.469 1 84.75 473 SER A C 1
ATOM 3778 O O . SER A 1 473 ? 4.375 23.109 9.703 1 84.75 473 SER A O 1
ATOM 3780 N N . LEU A 1 474 ? 2.201 23.672 10.094 1 85.38 474 LEU A N 1
ATOM 3781 C CA . LEU A 1 474 ? 2.043 22.594 11.062 1 85.38 474 LEU A CA 1
ATOM 3782 C C . LEU A 1 474 ? 2.209 21.234 10.398 1 85.38 474 LEU A C 1
ATOM 3784 O O . LEU A 1 474 ? 2.793 20.312 10.984 1 85.38 474 LEU A O 1
ATOM 3788 N N . ASP A 1 475 ? 1.695 21.125 9.219 1 82.56 475 ASP A N 1
ATOM 3789 C CA . ASP A 1 475 ? 1.805 19.859 8.5 1 82.56 475 ASP A CA 1
ATOM 3790 C C . ASP A 1 475 ? 3.266 19.484 8.25 1 82.56 475 ASP A C 1
ATOM 3792 O O . ASP A 1 475 ? 3.654 18.328 8.398 1 82.56 475 ASP A O 1
ATOM 3796 N N . GLN A 1 476 ? 3.996 20.469 7.891 1 84.94 476 GLN A N 1
ATOM 3797 C CA . GLN A 1 476 ? 5.414 20.234 7.652 1 84.94 476 GLN A CA 1
ATOM 3798 C C . GLN A 1 476 ? 6.141 19.875 8.945 1 84.94 476 GLN A C 1
ATOM 3800 O O . GLN A 1 476 ? 7.043 19.031 8.945 1 84.94 476 GLN A O 1
ATOM 3805 N N . LEU A 1 477 ? 5.727 20.516 9.977 1 88.69 477 LEU A N 1
ATOM 3806 C CA . LEU A 1 477 ? 6.324 20.219 11.273 1 88.69 477 LEU A CA 1
ATOM 3807 C C . LEU A 1 477 ? 5.988 18.797 11.719 1 88.69 477 LEU A C 1
ATOM 3809 O O . LEU A 1 477 ? 6.859 18.078 12.211 1 88.69 477 LEU A O 1
ATOM 3813 N N . ILE A 1 478 ? 4.77 18.453 11.5 1 84.88 478 ILE A N 1
ATOM 3814 C CA . ILE A 1 478 ? 4.328 17.109 11.852 1 84.88 478 ILE A CA 1
ATOM 3815 C C . ILE A 1 478 ? 5.082 16.078 11.008 1 84.88 478 ILE A C 1
ATOM 3817 O O . ILE A 1 478 ? 5.559 15.07 11.523 1 84.88 478 ILE A O 1
ATOM 3821 N N . ALA A 1 479 ? 5.195 16.375 9.766 1 83.5 479 ALA A N 1
ATOM 3822 C CA . ALA A 1 479 ? 5.91 15.469 8.875 1 83.5 479 ALA A CA 1
ATOM 3823 C C . ALA A 1 479 ? 7.367 15.305 9.305 1 83.5 479 ALA A C 1
ATOM 3825 O O . ALA A 1 479 ? 7.906 14.195 9.289 1 83.5 479 ALA A O 1
ATOM 3826 N N . TYR A 1 480 ? 7.906 16.359 9.672 1 86.69 480 TYR A N 1
ATOM 3827 C CA . TYR A 1 480 ? 9.297 16.344 10.117 1 86.69 480 TYR A CA 1
ATOM 3828 C C . TYR A 1 480 ? 9.461 15.469 11.352 1 86.69 480 TYR A C 1
ATOM 3830 O O . TYR A 1 480 ? 10.383 14.648 11.422 1 86.69 480 TYR A O 1
ATOM 3838 N N . LYS A 1 481 ? 8.594 15.539 12.281 1 86.69 481 LYS A N 1
ATOM 3839 C CA . LYS A 1 481 ? 8.719 14.82 13.547 1 86.69 481 LYS A CA 1
ATOM 3840 C C . LYS A 1 481 ? 8.242 13.375 13.414 1 86.69 481 LYS A C 1
ATOM 3842 O O . LYS A 1 481 ? 8.719 12.492 14.117 1 86.69 481 LYS A O 1
ATOM 3847 N N . ALA A 1 482 ? 7.297 13.156 12.508 1 86.06 482 ALA A N 1
ATOM 3848 C CA . ALA A 1 482 ? 6.621 11.859 12.461 1 86.06 482 ALA A CA 1
ATOM 3849 C C . ALA A 1 482 ? 7.215 10.961 11.383 1 86.06 482 ALA A C 1
ATOM 3851 O O . ALA A 1 482 ? 6.832 9.797 11.25 1 86.06 482 ALA A O 1
ATOM 3852 N N . THR A 1 483 ? 8.148 11.352 10.578 1 85.25 483 THR A N 1
ATOM 3853 C CA . THR A 1 483 ? 8.648 10.617 9.422 1 85.25 483 THR A CA 1
ATOM 3854 C C . THR A 1 483 ? 9.234 9.273 9.844 1 85.25 483 THR A C 1
ATOM 3856 O O . THR A 1 483 ? 8.906 8.234 9.258 1 85.25 483 THR A O 1
ATOM 3859 N N . GLU A 1 484 ? 10.117 9.25 10.836 1 85.56 484 GLU A N 1
ATOM 3860 C CA . GLU A 1 484 ? 10.781 8.016 11.242 1 85.56 484 GLU A CA 1
ATOM 3861 C C . GLU A 1 484 ? 9.797 7.051 11.898 1 85.56 484 GLU A C 1
ATOM 3863 O O . GLU A 1 484 ? 9.891 5.836 11.711 1 85.56 484 GLU A O 1
ATOM 3868 N N . ALA A 1 485 ? 8.883 7.582 12.695 1 86.44 485 ALA A N 1
ATOM 3869 C CA . ALA A 1 485 ? 7.855 6.742 13.305 1 86.44 485 ALA A CA 1
ATOM 3870 C C . ALA A 1 485 ? 6.957 6.109 12.242 1 86.44 485 ALA A C 1
ATOM 3872 O O . ALA A 1 485 ? 6.566 4.945 12.367 1 86.44 485 ALA A O 1
ATOM 3873 N N . THR A 1 486 ? 6.656 6.867 11.219 1 84.88 486 THR A N 1
ATOM 3874 C CA . THR A 1 486 ? 5.84 6.344 10.133 1 84.88 486 THR A CA 1
ATOM 3875 C C . THR A 1 486 ? 6.582 5.242 9.375 1 84.88 486 THR A C 1
ATOM 3877 O O . THR A 1 486 ? 5.984 4.234 8.992 1 84.88 486 THR A O 1
ATOM 3880 N N . GLN A 1 487 ? 7.871 5.434 9.18 1 84.44 487 GLN A N 1
ATOM 3881 C CA . GLN A 1 487 ? 8.672 4.406 8.531 1 84.44 487 GLN A CA 1
ATOM 3882 C C . GLN A 1 487 ? 8.727 3.135 9.375 1 84.44 487 GLN A C 1
ATOM 3884 O O . GLN A 1 487 ? 8.656 2.025 8.844 1 84.44 487 GLN A O 1
ATOM 3889 N N . LYS A 1 488 ? 8.867 3.312 10.656 1 87.56 488 LYS A N 1
ATOM 3890 C CA . LYS A 1 488 ? 8.836 2.17 11.562 1 87.56 488 LYS A CA 1
ATOM 3891 C C . LYS A 1 488 ? 7.512 1.423 11.469 1 87.56 488 LYS A C 1
ATOM 3893 O O . LYS A 1 488 ? 7.488 0.191 11.422 1 87.56 488 LYS A O 1
ATOM 3898 N N . SER A 1 489 ? 6.453 2.174 11.422 1 87.5 489 SER A N 1
ATOM 3899 C CA . SER A 1 489 ? 5.129 1.575 11.305 1 87.5 489 SER A CA 1
ATOM 3900 C C . SER A 1 489 ? 5 0.774 10.008 1 87.5 489 SER A C 1
ATOM 3902 O O . SER A 1 489 ? 4.434 -0.322 10.008 1 87.5 489 SER A O 1
ATOM 3904 N N . GLU A 1 490 ? 5.547 1.286 8.945 1 82.56 490 GLU A N 1
ATOM 3905 C CA . GLU A 1 490 ? 5.473 0.599 7.656 1 82.56 490 GLU A CA 1
ATOM 3906 C C . GLU A 1 490 ? 6.277 -0.698 7.676 1 82.56 490 GLU A C 1
ATOM 3908 O O . GLU A 1 490 ? 5.844 -1.711 7.121 1 82.56 490 GLU A O 1
ATOM 3913 N N . LEU A 1 491 ? 7.434 -0.635 8.273 1 83.25 491 LEU A N 1
ATOM 3914 C CA . LEU A 1 491 ? 8.258 -1.832 8.398 1 83.25 491 LEU A CA 1
ATOM 3915 C C . LEU A 1 491 ? 7.531 -2.912 9.188 1 83.25 491 LEU A C 1
ATOM 3917 O O . LEU A 1 491 ? 7.516 -4.078 8.789 1 83.25 491 LEU A O 1
ATOM 3921 N N . LEU A 1 492 ? 6.938 -2.49 10.273 1 88.69 492 LEU A N 1
ATOM 3922 C CA . LEU A 1 492 ? 6.23 -3.436 11.133 1 88.69 492 LEU A CA 1
ATOM 3923 C C . LEU A 1 492 ? 5.004 -4 10.422 1 88.69 492 LEU A C 1
ATOM 3925 O O . LEU A 1 492 ? 4.684 -5.184 10.57 1 88.69 492 LEU A O 1
ATOM 3929 N N . LYS A 1 493 ? 4.328 -3.221 9.625 1 87.12 493 LYS A N 1
ATOM 3930 C CA . LYS A 1 493 ? 3.168 -3.684 8.867 1 87.12 493 LYS A CA 1
ATOM 3931 C C . LYS A 1 493 ? 3.572 -4.719 7.82 1 87.12 493 LYS A C 1
ATOM 3933 O O . LYS A 1 493 ? 2.834 -5.672 7.566 1 87.12 493 LYS A O 1
ATOM 3938 N N . GLN A 1 494 ? 4.742 -4.48 7.246 1 82.5 494 GLN A N 1
ATOM 3939 C CA . GLN A 1 494 ? 5.242 -5.465 6.289 1 82.5 494 GLN A CA 1
ATOM 3940 C C . GLN A 1 494 ? 5.531 -6.797 6.977 1 82.5 494 GLN A C 1
ATOM 3942 O O . GLN A 1 494 ? 5.223 -7.859 6.434 1 82.5 494 GLN A O 1
ATOM 3947 N N . GLU A 1 495 ? 6.133 -6.711 8.102 1 85.19 495 GLU A N 1
ATOM 3948 C CA . GLU A 1 495 ? 6.395 -7.922 8.867 1 85.19 495 GLU A CA 1
ATOM 3949 C C . GLU A 1 495 ? 5.098 -8.625 9.25 1 85.19 495 GLU A C 1
ATOM 3951 O O . GLU A 1 495 ? 5.004 -9.852 9.18 1 85.19 495 GLU A O 1
ATOM 3956 N N . LEU A 1 496 ? 4.137 -7.805 9.664 1 90.19 496 LEU A N 1
ATOM 3957 C CA . LEU A 1 496 ? 2.838 -8.352 10.039 1 90.19 496 LEU A CA 1
ATOM 3958 C C . LEU A 1 496 ? 2.174 -9.031 8.844 1 90.19 496 LEU A C 1
ATOM 3960 O O . LEU A 1 496 ? 1.545 -10.086 9 1 90.19 496 LEU A O 1
ATOM 3964 N N . HIS A 1 497 ? 2.342 -8.453 7.695 1 87 497 HIS A N 1
ATOM 3965 C CA . HIS A 1 497 ? 1.775 -9.039 6.484 1 87 497 HIS A CA 1
ATOM 3966 C C . HIS A 1 497 ? 2.381 -10.414 6.199 1 87 497 HIS A C 1
ATOM 3968 O O . HIS A 1 497 ? 1.663 -11.352 5.844 1 87 497 HIS A O 1
ATOM 3974 N N . ARG A 1 498 ? 3.607 -10.539 6.352 1 84.5 498 ARG A N 1
ATOM 3975 C CA . ARG A 1 498 ? 4.281 -11.812 6.145 1 84.5 498 ARG A CA 1
ATOM 3976 C C . ARG A 1 498 ? 3.793 -12.859 7.137 1 84.5 498 ARG A C 1
ATOM 3978 O O . ARG A 1 498 ? 3.6 -14.023 6.777 1 84.5 498 ARG A O 1
ATOM 3985 N N . LEU A 1 499 ? 3.666 -12.414 8.344 1 89.88 499 LEU A N 1
ATOM 3986 C CA . LEU A 1 499 ? 3.168 -13.32 9.367 1 89.88 499 LEU A CA 1
ATOM 3987 C C . LEU A 1 499 ? 1.743 -13.766 9.055 1 89.88 499 LEU A C 1
ATOM 3989 O O . LEU A 1 499 ? 1.401 -14.938 9.242 1 89.88 499 LEU A O 1
ATOM 3993 N N . ASN A 1 500 ? 0.951 -12.875 8.555 1 91.38 500 ASN A N 1
ATOM 3994 C CA . ASN A 1 500 ? -0.418 -13.219 8.188 1 91.38 500 ASN A CA 1
ATOM 3995 C C . ASN A 1 500 ? -0.454 -14.234 7.047 1 91.38 500 ASN A C 1
ATOM 3997 O O . ASN A 1 500 ? -1.299 -15.133 7.031 1 91.38 500 ASN A O 1
ATOM 4001 N N . GLU A 1 501 ? 0.432 -14.062 6.117 1 86.44 501 GLU A N 1
ATOM 4002 C CA . GLU A 1 501 ? 0.522 -15.023 5.027 1 86.44 501 GLU A CA 1
ATOM 4003 C C . GLU A 1 501 ? 0.882 -16.422 5.551 1 86.44 501 GLU A C 1
ATOM 4005 O O . GLU A 1 501 ? 0.323 -17.422 5.102 1 86.44 501 GLU A O 1
ATOM 4010 N N . ARG A 1 502 ? 1.813 -16.438 6.457 1 88.5 502 ARG A N 1
ATOM 4011 C CA . ARG A 1 502 ? 2.211 -17.703 7.062 1 88.5 502 ARG A CA 1
ATOM 4012 C C . ARG A 1 502 ? 1.058 -18.312 7.848 1 88.5 502 ARG A C 1
ATOM 4014 O O . ARG A 1 502 ? 0.847 -19.531 7.801 1 88.5 502 ARG A O 1
ATOM 4021 N N . ILE A 1 503 ? 0.324 -17.484 8.562 1 92.19 503 ILE A N 1
ATOM 4022 C CA . ILE A 1 503 ? -0.805 -17.953 9.352 1 92.19 503 ILE A CA 1
ATOM 4023 C C . ILE A 1 503 ? -1.874 -18.547 8.438 1 92.19 503 ILE A C 1
ATOM 4025 O O . ILE A 1 503 ? -2.414 -19.625 8.711 1 92.19 503 ILE A O 1
ATOM 4029 N N . ILE A 1 504 ? -2.133 -17.891 7.309 1 91.5 504 ILE A N 1
ATOM 4030 C CA . ILE A 1 504 ? -3.131 -18.359 6.359 1 91.5 504 ILE A CA 1
ATOM 4031 C C . ILE A 1 504 ? -2.697 -19.719 5.793 1 91.5 504 ILE A C 1
ATOM 4033 O O . ILE A 1 504 ? -3.504 -20.641 5.691 1 91.5 504 ILE A O 1
ATOM 4037 N N . ALA A 1 505 ? -1.425 -19.875 5.469 1 87.5 505 ALA A N 1
ATOM 4038 C CA . ALA A 1 505 ? -0.903 -21.141 4.945 1 87.5 505 ALA A CA 1
ATOM 4039 C C . ALA A 1 505 ? -1.03 -22.266 5.977 1 87.5 505 ALA A C 1
ATOM 4041 O O . ALA A 1 505 ? -1.438 -23.375 5.645 1 87.5 505 ALA A O 1
ATOM 4042 N N . LEU A 1 506 ? -0.724 -21.969 7.211 1 91.56 506 LEU A N 1
ATOM 4043 C CA . LEU A 1 506 ? -0.794 -22.953 8.281 1 91.56 506 LEU A CA 1
ATOM 4044 C C . LEU A 1 506 ? -2.244 -23.297 8.602 1 91.56 506 LEU A C 1
ATOM 4046 O O . LEU A 1 506 ? -2.559 -24.453 8.914 1 91.56 506 LEU A O 1
ATOM 4050 N N . GLU A 1 507 ? -3.119 -22.281 8.562 1 92.69 507 GLU A N 1
ATOM 4051 C CA . GLU A 1 507 ? -4.539 -22.531 8.805 1 92.69 507 GLU A CA 1
ATOM 4052 C C . GLU A 1 507 ? -5.137 -23.438 7.746 1 92.69 507 GLU A C 1
ATOM 4054 O O . GLU A 1 507 ? -5.977 -24.297 8.047 1 92.69 507 GLU A O 1
ATOM 4059 N N . GLU A 1 508 ? -4.723 -23.281 6.512 1 89.06 508 GLU A N 1
ATOM 4060 C CA . GLU A 1 508 ? -5.176 -24.156 5.434 1 89.06 508 GLU A CA 1
ATOM 4061 C C . GLU A 1 508 ? -4.758 -25.594 5.676 1 89.06 508 GLU A C 1
ATOM 4063 O O . GLU A 1 508 ? -5.527 -26.531 5.418 1 89.06 508 GLU A O 1
ATOM 4068 N N . LYS A 1 509 ? -3.596 -25.797 6.227 1 89.31 509 LYS A N 1
ATOM 4069 C CA . LYS A 1 509 ? -3.084 -27.141 6.496 1 89.31 509 LYS A CA 1
ATOM 4070 C C . LYS A 1 509 ? -3.719 -27.734 7.754 1 89.31 509 LYS A C 1
ATOM 4072 O O . LYS A 1 509 ? -3.705 -28.953 7.949 1 89.31 509 LYS A O 1
ATOM 4077 N N . SER A 1 510 ? -4.23 -26.844 8.586 1 90.44 510 SER A N 1
ATOM 4078 C CA . SER A 1 510 ? -4.801 -27.297 9.844 1 90.44 510 SER A CA 1
ATOM 4079 C C . SER A 1 510 ? -6.254 -27.719 9.672 1 90.44 510 SER A C 1
ATOM 4081 O O . SER A 1 510 ? -6.828 -28.375 10.555 1 90.44 510 SER A O 1
ATOM 4083 N N . GLU A 1 511 ? -6.84 -27.484 8.547 1 88.94 511 GLU A N 1
ATOM 4084 C CA . GLU A 1 511 ? -8.227 -27.875 8.289 1 88.94 511 GLU A CA 1
ATOM 4085 C C . GLU A 1 511 ? -8.383 -29.391 8.242 1 88.94 511 GLU A C 1
ATOM 4087 O O . GLU A 1 511 ? -7.547 -30.078 7.668 1 88.94 511 GLU A O 1
ATOM 4092 N N . PRO A 1 512 ? -9.422 -29.859 8.914 1 89.94 512 PRO A N 1
ATOM 4093 C CA . PRO A 1 512 ? -9.656 -31.312 8.906 1 89.94 512 PRO A CA 1
ATOM 4094 C C . PRO A 1 512 ? -9.82 -31.875 7.5 1 89.94 512 PRO A C 1
ATOM 4096 O O . PRO A 1 512 ? -9.445 -33.031 7.246 1 89.94 512 PRO A O 1
ATOM 4099 N N . THR A 1 513 ? -10.312 -31.047 6.641 1 90.44 513 THR A N 1
ATOM 4100 C CA . THR A 1 513 ? -10.484 -31.516 5.266 1 90.44 513 THR A CA 1
ATOM 4101 C C . THR A 1 513 ? -9.125 -31.75 4.609 1 90.44 513 THR A C 1
ATOM 4103 O O . THR A 1 513 ? -8.984 -32.656 3.781 1 90.44 513 THR A O 1
ATOM 4106 N N . TYR A 1 514 ? -8.172 -31.062 5.008 1 90.81 514 TYR A N 1
ATOM 4107 C CA . TYR A 1 514 ? -6.832 -31.234 4.461 1 90.81 514 TYR A CA 1
ATOM 4108 C C . TYR A 1 514 ? -6.227 -32.562 4.922 1 90.81 514 TYR A C 1
ATOM 4110 O O . TYR A 1 514 ? -5.668 -33.312 4.117 1 90.81 514 TYR A O 1
ATOM 4118 N N . ARG A 1 515 ? -6.34 -32.812 6.16 1 91.12 515 ARG A N 1
ATOM 4119 C CA . ARG A 1 515 ? -5.84 -34.062 6.688 1 91.12 515 ARG A CA 1
ATOM 4120 C C . ARG A 1 515 ? -6.555 -35.25 6.051 1 91.12 515 ARG A C 1
ATOM 4122 O O . ARG A 1 515 ? -5.926 -36.25 5.707 1 91.12 515 ARG A O 1
ATOM 4129 N N . LYS A 1 516 ? -7.871 -35.031 5.93 1 92.69 516 LYS A N 1
ATOM 4130 C CA . LYS A 1 516 ? -8.648 -36.094 5.301 1 92.69 516 LYS A CA 1
ATOM 4131 C C . LYS A 1 516 ? -8.188 -36.344 3.865 1 92.69 516 LYS A C 1
ATOM 4133 O O . LYS A 1 516 ? -8.125 -37.469 3.414 1 92.69 516 LYS A O 1
ATOM 4138 N N . ARG A 1 517 ? -7.836 -35.344 3.211 1 91.56 517 ARG A N 1
ATOM 4139 C CA . ARG A 1 517 ? -7.352 -35.469 1.84 1 91.56 517 ARG A CA 1
ATOM 4140 C C . ARG A 1 517 ? -6.035 -36.219 1.788 1 91.56 517 ARG A C 1
ATOM 4142 O O . ARG A 1 517 ? -5.852 -37.094 0.94 1 91.56 517 ARG A O 1
ATOM 4149 N N . ILE A 1 518 ? -5.152 -35.969 2.67 1 92.62 518 ILE A N 1
ATOM 4150 C CA . ILE A 1 518 ? -3.857 -36.625 2.693 1 92.62 518 ILE A CA 1
ATOM 4151 C C . ILE A 1 518 ? -4.039 -38.094 3.1 1 92.62 518 ILE A C 1
ATOM 4153 O O . ILE A 1 518 ? -3.389 -38.969 2.549 1 92.62 518 ILE A O 1
ATOM 4157 N N . ASP A 1 519 ? -4.953 -38.281 4.012 1 93.69 519 ASP A N 1
ATOM 4158 C CA . ASP A 1 519 ? -5.266 -39.625 4.426 1 93.69 519 ASP A CA 1
ATOM 4159 C C . ASP A 1 519 ? -5.805 -40.438 3.26 1 93.69 519 ASP A C 1
ATOM 4161 O O . ASP A 1 519 ? -5.426 -41.625 3.08 1 93.69 519 ASP A O 1
ATOM 4165 N N . ASN A 1 520 ? -6.672 -39.781 2.555 1 92.81 520 ASN A N 1
ATOM 4166 C CA . ASN A 1 520 ? -7.254 -40.469 1.403 1 92.81 520 ASN A CA 1
ATOM 4167 C C . ASN A 1 520 ? -6.211 -40.75 0.322 1 92.81 520 ASN A C 1
ATOM 4169 O O . ASN A 1 520 ? -6.25 -41.781 -0.345 1 92.81 520 ASN A O 1
ATOM 4173 N N . LEU A 1 521 ? -5.32 -39.875 0.142 1 92.69 521 LEU A N 1
ATOM 4174 C CA . LEU A 1 521 ? -4.242 -40.062 -0.818 1 92.69 521 LEU A CA 1
ATOM 4175 C C . LEU A 1 521 ? -3.328 -41.219 -0.381 1 92.69 521 LEU A C 1
ATOM 4177 O O . LEU A 1 521 ? -2.914 -42.031 -1.205 1 92.69 521 LEU A O 1
ATOM 4181 N N . LEU A 1 522 ? -3.066 -41.25 0.94 1 94.12 522 LEU A N 1
ATOM 4182 C CA . LEU A 1 522 ? -2.27 -42.344 1.485 1 94.12 522 LEU A CA 1
ATOM 4183 C C . LEU A 1 522 ? -2.986 -43.688 1.312 1 94.12 522 LEU A C 1
ATOM 4185 O O . LEU A 1 522 ? -2.367 -44.688 0.936 1 94.12 522 LEU A O 1
ATOM 4189 N N . GLU A 1 523 ? -4.273 -43.625 1.561 1 93.12 523 GLU A N 1
ATOM 4190 C CA . GLU A 1 523 ? -5.066 -44.844 1.398 1 93.12 523 GLU A CA 1
ATOM 4191 C C . GLU A 1 523 ? -5.055 -45.312 -0.05 1 93.12 523 GLU A C 1
ATOM 4193 O O . GLU A 1 523 ? -4.949 -46.531 -0.313 1 93.12 523 GLU A O 1
ATOM 4198 N N . ASN A 1 524 ? -5.199 -44.375 -0.918 1 90.62 524 ASN A N 1
ATOM 4199 C CA . ASN A 1 524 ? -5.164 -44.719 -2.336 1 90.62 524 ASN A CA 1
ATOM 4200 C C . ASN A 1 524 ? -3.814 -45.312 -2.738 1 90.62 524 ASN A C 1
ATOM 4202 O O . ASN A 1 524 ? -3.756 -46.25 -3.527 1 90.62 524 ASN A O 1
ATOM 4206 N N . LYS A 1 525 ? -2.799 -44.781 -2.221 1 92.81 525 LYS A N 1
ATOM 4207 C CA . LYS A 1 525 ? -1.469 -45.281 -2.525 1 92.81 525 LYS A CA 1
ATOM 4208 C C . LYS A 1 525 ? -1.264 -46.656 -1.901 1 92.81 525 LYS A C 1
ATOM 4210 O O . LYS A 1 525 ? -0.586 -47.531 -2.479 1 92.81 525 LYS A O 1
ATOM 4215 N N . ASN A 1 526 ? -1.831 -46.875 -0.735 1 92.88 526 ASN A N 1
ATOM 4216 C CA . ASN A 1 526 ? -1.777 -48.219 -0.112 1 92.88 526 ASN A CA 1
ATOM 4217 C C . ASN A 1 526 ? -2.543 -49.25 -0.927 1 92.88 526 ASN A C 1
ATOM 4219 O O . ASN A 1 526 ? -2.117 -50.406 -1.034 1 92.88 526 ASN A O 1
ATOM 4223 N N . LYS A 1 527 ? -3.641 -48.781 -1.512 1 89.38 527 LYS A N 1
ATOM 4224 C CA . LYS A 1 527 ? -4.383 -49.688 -2.398 1 89.38 527 LYS A CA 1
ATOM 4225 C C . LYS A 1 527 ? -3.561 -50.031 -3.635 1 89.38 527 LYS A C 1
ATOM 4227 O O . LYS A 1 527 ? -3.588 -51.156 -4.098 1 89.38 527 LYS A O 1
ATOM 4232 N N . GLU A 1 528 ? -2.906 -49.031 -4.07 1 90.75 528 GLU A N 1
ATOM 4233 C CA . GLU A 1 528 ? -2.02 -49.281 -5.203 1 90.75 528 GLU A CA 1
ATOM 4234 C C . GLU A 1 528 ? -0.914 -50.25 -4.832 1 90.75 528 GLU A C 1
ATOM 4236 O O . GLU A 1 528 ? -0.578 -51.156 -5.617 1 90.75 528 GLU A O 1
ATOM 4241 N N . LEU A 1 529 ? -0.353 -50.125 -3.574 1 92.56 529 LEU A N 1
ATOM 4242 C CA . LEU A 1 529 ? 0.685 -51.031 -3.086 1 92.56 529 LEU A CA 1
ATOM 4243 C C . LEU A 1 529 ? 0.143 -52.469 -2.928 1 92.56 529 LEU A C 1
ATOM 4245 O O . LEU A 1 529 ? 0.811 -53.438 -3.297 1 92.56 529 LEU A O 1
ATOM 4249 N N . THR A 1 530 ? -1.069 -52.562 -2.465 1 91.75 530 THR A N 1
ATOM 4250 C CA . THR A 1 530 ? -1.693 -53.875 -2.275 1 91.75 530 THR A CA 1
ATOM 4251 C C . THR A 1 530 ? -1.939 -54.562 -3.619 1 91.75 530 THR A C 1
ATOM 4253 O O . THR A 1 530 ? -1.699 -55.75 -3.764 1 91.75 530 THR A O 1
ATOM 4256 N N . ALA A 1 531 ? -2.414 -53.75 -4.535 1 89 531 ALA A N 1
ATOM 4257 C CA . ALA A 1 531 ? -2.646 -54.281 -5.871 1 89 531 ALA A CA 1
ATOM 4258 C C . ALA A 1 531 ? -1.339 -54.75 -6.512 1 89 531 ALA A C 1
ATOM 4260 O O . ALA A 1 531 ? -1.299 -55.781 -7.176 1 89 531 ALA A O 1
ATOM 4261 N N . HIS A 1 532 ? -0.36 -53.969 -6.277 1 90.69 532 HIS A N 1
ATOM 4262 C CA . HIS A 1 532 ? 0.944 -54.344 -6.82 1 90.69 532 HIS A CA 1
ATOM 4263 C C . HIS A 1 532 ? 1.473 -55.625 -6.164 1 90.69 532 HIS A C 1
ATOM 4265 O O . HIS A 1 532 ? 2.041 -56.469 -6.836 1 90.69 532 HIS A O 1
ATOM 4271 N N . ASP A 1 533 ? 1.292 -55.781 -4.902 1 91.06 533 ASP A N 1
ATOM 4272 C CA . ASP A 1 533 ? 1.733 -56.969 -4.18 1 91.06 533 ASP A CA 1
ATOM 4273 C C . ASP A 1 533 ? 0.984 -58.219 -4.656 1 91.06 533 ASP A C 1
ATOM 4275 O O . ASP A 1 533 ? 1.551 -59.312 -4.699 1 91.06 533 ASP A O 1
ATOM 4279 N N . ALA A 1 534 ? -0.233 -58 -5.066 1 87.25 534 ALA A N 1
ATOM 4280 C CA . ALA A 1 534 ? -1.048 -59.094 -5.551 1 87.25 534 ALA A CA 1
ATOM 4281 C C . ALA A 1 534 ? -0.616 -59.531 -6.949 1 87.25 534 ALA A C 1
ATOM 4283 O O . ALA A 1 534 ? -0.848 -60.688 -7.352 1 87.25 534 ALA A O 1
ATOM 4284 N N . ALA A 1 535 ? -0.007 -58.594 -7.629 1 84.62 535 ALA A N 1
ATOM 4285 C CA . ALA A 1 535 ? 0.405 -58.906 -9 1 84.62 535 ALA A CA 1
ATOM 4286 C C . ALA A 1 535 ? 1.833 -59.438 -9.031 1 84.62 535 ALA A C 1
ATOM 4288 O O . ALA A 1 535 ? 2.529 -59.312 -10.039 1 84.62 535 ALA A O 1
ATOM 4289 N N . LYS A 1 536 ? 2.324 -59.969 -7.945 1 88.38 536 LYS A N 1
ATOM 4290 C CA . LYS A 1 536 ? 3.656 -60.594 -7.914 1 88.38 536 LYS A CA 1
ATOM 4291 C C . LYS A 1 536 ? 3.746 -61.781 -8.867 1 88.38 536 LYS A C 1
ATOM 4293 O O . LYS A 1 536 ? 2.84 -62.594 -8.906 1 88.38 536 LYS A O 1
ATOM 4298 N N . PRO A 1 537 ? 4.734 -61.75 -9.742 1 85.88 537 PRO A N 1
ATOM 4299 C CA . PRO A 1 537 ? 4.867 -62.844 -10.688 1 85.88 537 PRO A CA 1
ATOM 4300 C C . PRO A 1 537 ? 4.91 -64.188 -10 1 85.88 537 PRO A C 1
ATOM 4302 O O . PRO A 1 537 ? 5.438 -64.312 -8.891 1 85.88 537 PRO A O 1
ATOM 4305 N N . GLU A 1 538 ? 4.273 -65.25 -10.648 1 85.25 538 GLU A N 1
ATOM 4306 C CA . GLU A 1 538 ? 4.23 -66.625 -10.117 1 85.25 538 GLU A CA 1
ATOM 4307 C C . GLU A 1 538 ? 5.629 -67.25 -10.047 1 85.25 538 GLU A C 1
ATOM 4309 O O . GLU A 1 538 ? 6.445 -67 -10.945 1 85.25 538 GLU A O 1
ATOM 4314 N N . VAL A 1 539 ? 5.914 -67.938 -9.055 1 86.12 539 VAL A N 1
ATOM 4315 C CA . VAL A 1 539 ? 7.234 -68.5 -8.797 1 86.12 539 VAL A CA 1
ATOM 4316 C C . VAL A 1 539 ? 7.516 -69.625 -9.797 1 86.12 539 VAL A C 1
ATOM 4318 O O . VAL A 1 539 ? 6.66 -70.438 -10.047 1 86.12 539 VAL A O 1
ATOM 4321 N N . VAL A 1 540 ? 8.5 -69.375 -10.625 1 82.69 540 VAL A N 1
ATOM 4322 C CA . VAL A 1 540 ? 8.984 -70.438 -11.531 1 82.69 540 VAL A CA 1
ATOM 4323 C C . VAL A 1 540 ? 10.195 -71.125 -10.914 1 82.69 540 VAL A C 1
ATOM 4325 O O . VAL A 1 540 ? 11.156 -70.5 -10.508 1 82.69 540 VAL A O 1
ATOM 4328 N N . SER A 1 541 ? 10.086 -72.5 -10.648 1 79.38 541 SER A N 1
ATOM 4329 C CA . SER A 1 541 ? 11.172 -73.25 -10.047 1 79.38 541 SER A CA 1
ATOM 4330 C C . SER A 1 541 ? 12.336 -73.438 -11.023 1 79.38 541 SER A C 1
ATOM 4332 O O . SER A 1 541 ? 12.133 -73.438 -12.234 1 79.38 541 SER A O 1
ATOM 4334 N N . ARG A 1 542 ? 13.531 -73.5 -10.586 1 78 542 ARG A N 1
ATOM 4335 C CA . ARG A 1 542 ? 14.727 -73.688 -11.391 1 78 542 ARG A CA 1
ATOM 4336 C C . ARG A 1 542 ? 14.688 -75.062 -12.062 1 78 542 ARG A C 1
ATOM 4338 O O . ARG A 1 542 ? 14.492 -76.062 -11.398 1 78 542 ARG A O 1
ATOM 4345 N N . PRO A 1 543 ? 14.594 -75 -13.508 1 73.69 543 PRO A N 1
ATOM 4346 C CA . PRO A 1 543 ? 14.508 -76.312 -14.203 1 73.69 543 PRO A CA 1
ATOM 4347 C C . PRO A 1 543 ? 15.688 -77.188 -13.875 1 73.69 543 PRO A C 1
ATOM 4349 O O . PRO A 1 543 ? 16.766 -76.75 -13.531 1 73.69 543 PRO A O 1
ATOM 4352 N N . ASP A 1 544 ? 15.422 -78.625 -13.75 1 65.5 544 ASP A N 1
ATOM 4353 C CA . ASP A 1 544 ? 16.453 -79.625 -13.633 1 65.5 544 ASP A CA 1
ATOM 4354 C C . ASP A 1 544 ? 17.219 -79.812 -14.945 1 65.5 544 ASP A C 1
ATOM 4356 O O . ASP A 1 544 ? 16.625 -79.938 -16.016 1 65.5 544 ASP A O 1
ATOM 4360 N N . ASN A 1 545 ? 18.359 -79.25 -15.117 1 60.69 545 ASN A N 1
ATOM 4361 C CA . ASN A 1 545 ? 19.172 -79.188 -16.328 1 60.69 545 ASN A CA 1
ATOM 4362 C C . ASN A 1 545 ? 19.453 -80.562 -16.891 1 60.69 545 ASN A C 1
ATOM 4364 O O . ASN A 1 545 ? 19.516 -81.562 -16.125 1 60.69 545 ASN A O 1
ATOM 4368 N N . ASP A 1 546 ? 19.109 -80.875 -18.125 1 58.72 546 ASP A N 1
ATOM 4369 C CA . ASP A 1 546 ? 19.562 -82.062 -18.797 1 58.72 546 ASP A CA 1
ATOM 4370 C C . ASP A 1 546 ? 21.047 -82.312 -18.5 1 58.72 546 ASP A C 1
ATOM 4372 O O . ASP A 1 546 ? 21.875 -81.438 -18.562 1 58.72 546 ASP A O 1
ATOM 4376 N N . PRO A 1 547 ? 21.469 -83.5 -17.891 1 60.81 547 PRO A N 1
ATOM 4377 C CA . PRO A 1 547 ? 22.828 -83.812 -17.469 1 60.81 547 PRO A CA 1
ATOM 4378 C C . PRO A 1 547 ? 23.875 -83.562 -18.547 1 60.81 547 PRO A C 1
ATOM 4380 O O . PRO A 1 547 ? 25.016 -83.188 -18.234 1 60.81 547 PRO A O 1
ATOM 4383 N N . ALA A 1 548 ? 23.562 -83.688 -19.906 1 63.28 548 ALA A N 1
ATOM 4384 C CA . ALA A 1 548 ? 24.578 -83.5 -20.953 1 63.28 548 ALA A CA 1
ATOM 4385 C C . ALA A 1 548 ? 24.906 -82.062 -21.203 1 63.28 548 ALA A C 1
ATOM 4387 O O . ALA A 1 548 ? 26.016 -81.688 -21.625 1 63.28 548 ALA A O 1
ATOM 4388 N N . ARG A 1 549 ? 24.016 -81.062 -21.078 1 70.5 549 ARG A N 1
ATOM 4389 C CA . ARG A 1 549 ? 24.25 -79.625 -21.344 1 70.5 549 ARG A CA 1
ATOM 4390 C C . ARG A 1 549 ? 24.203 -78.812 -20.047 1 70.5 549 ARG A C 1
ATOM 4392 O O . ARG A 1 549 ? 24.125 -77.625 -20.078 1 70.5 549 ARG A O 1
ATOM 4399 N N . GLN A 1 550 ? 24.281 -79.562 -19.062 1 71.06 550 GLN A N 1
ATOM 4400 C CA . GLN A 1 550 ? 24.141 -79 -17.734 1 71.06 550 GLN A CA 1
ATOM 4401 C C . GLN A 1 550 ? 25.266 -78 -17.438 1 71.06 550 GLN A C 1
ATOM 4403 O O . GLN A 1 550 ? 25.031 -76.938 -16.875 1 71.06 550 GLN A O 1
ATOM 4408 N N . ALA A 1 551 ? 26.422 -78.438 -17.891 1 75.88 551 ALA A N 1
ATOM 4409 C CA . ALA A 1 551 ? 27.578 -77.562 -17.578 1 75.88 551 ALA A CA 1
ATOM 4410 C C . ALA A 1 551 ? 27.484 -76.25 -18.328 1 75.88 551 ALA A C 1
ATOM 4412 O O . ALA A 1 551 ? 27.734 -75.188 -17.75 1 75.88 551 ALA A O 1
ATOM 4413 N N . GLU A 1 552 ? 27.094 -76.25 -19.656 1 76.81 552 GLU A N 1
ATOM 4414 C CA . GLU A 1 552 ? 26.984 -75.062 -20.469 1 76.81 552 GLU A CA 1
ATOM 4415 C C . GLU A 1 552 ? 25.859 -74.188 -19.984 1 76.81 552 GLU A C 1
ATOM 4417 O O . GLU A 1 552 ? 26.031 -72.938 -19.906 1 76.81 552 GLU A O 1
ATOM 4422 N N . ILE A 1 553 ? 24.828 -74.75 -19.609 1 79.56 553 ILE A N 1
ATOM 4423 C CA . ILE A 1 553 ? 23.672 -74 -19.156 1 79.56 553 ILE A CA 1
ATOM 4424 C C . ILE A 1 553 ? 23.969 -73.312 -17.797 1 79.56 553 ILE A C 1
ATOM 4426 O O . ILE A 1 553 ? 23.609 -72.188 -17.547 1 79.56 553 ILE A O 1
ATOM 4430 N N . SER A 1 554 ? 24.656 -74.125 -17 1 79.5 554 SER A N 1
ATOM 4431 C CA . SER A 1 554 ? 25.016 -73.562 -15.68 1 79.5 554 SER A CA 1
ATOM 4432 C C . SER A 1 554 ? 25.969 -72.375 -15.797 1 79.5 554 SER A C 1
ATOM 4434 O O . SER A 1 554 ? 25.828 -71.375 -15.078 1 79.5 554 SER A O 1
ATOM 4436 N N . GLN A 1 555 ? 26.875 -72.5 -16.766 1 83.56 555 GLN A N 1
ATOM 4437 C CA . GLN A 1 555 ? 27.812 -71.375 -16.953 1 83.56 555 GLN A CA 1
ATOM 4438 C C . GLN A 1 555 ? 27.109 -70.188 -17.469 1 83.56 555 GLN A C 1
ATOM 4440 O O . GLN A 1 555 ? 27.391 -69.062 -17.031 1 83.56 555 GLN A O 1
ATOM 4445 N N . THR A 1 556 ? 26.188 -70.312 -18.375 1 86.81 556 THR A N 1
ATOM 4446 C CA . THR A 1 556 ? 25.453 -69.188 -18.938 1 86.81 556 THR A CA 1
ATOM 4447 C C . THR A 1 556 ? 24.531 -68.562 -17.891 1 86.81 556 THR A C 1
ATOM 4449 O O . THR A 1 556 ? 24.391 -67.375 -17.844 1 86.81 556 THR A O 1
ATOM 4452 N N . SER A 1 557 ? 24.062 -69.375 -17.047 1 82.75 557 SER A N 1
ATOM 4453 C CA . SER A 1 557 ? 23.188 -68.875 -15.984 1 82.75 557 SER A CA 1
ATOM 4454 C C . SER A 1 557 ? 23.969 -68.062 -14.969 1 82.75 557 SER A C 1
ATOM 4456 O O . SER A 1 557 ? 23.484 -67.062 -14.477 1 82.75 557 SER A O 1
ATOM 4458 N N . ASP A 1 558 ? 25.078 -68.562 -14.695 1 85.88 558 ASP A N 1
ATOM 4459 C CA . ASP A 1 558 ? 25.938 -67.812 -13.766 1 85.88 558 ASP A CA 1
ATOM 4460 C C . ASP A 1 558 ? 26.312 -66.438 -14.344 1 85.88 558 ASP A C 1
ATOM 4462 O O . ASP A 1 558 ? 26.359 -65.438 -13.617 1 85.88 558 ASP A O 1
ATOM 4466 N N . LYS A 1 559 ? 26.531 -66.438 -15.664 1 89.5 559 LYS A N 1
ATOM 4467 C CA . LYS A 1 559 ? 26.844 -65.188 -16.312 1 89.5 559 LYS A CA 1
ATOM 4468 C C . LYS A 1 559 ? 25.656 -64.25 -16.281 1 89.5 559 LYS A C 1
ATOM 4470 O O . LYS A 1 559 ? 25.828 -63.031 -16.094 1 89.5 559 LYS A O 1
ATOM 4475 N N . ILE A 1 560 ? 24.547 -64.688 -16.375 1 88.75 560 ILE A N 1
ATOM 4476 C CA . ILE A 1 560 ? 23.328 -63.906 -16.328 1 88.75 560 ILE A CA 1
ATOM 4477 C C . ILE A 1 560 ? 23.125 -63.344 -14.922 1 88.75 560 ILE A C 1
ATOM 4479 O O . ILE A 1 560 ? 22.797 -62.156 -14.758 1 88.75 560 ILE A O 1
ATOM 4483 N N . ASP A 1 561 ? 23.391 -64.125 -13.969 1 86.25 561 ASP A N 1
ATOM 4484 C CA . ASP A 1 561 ? 23.234 -63.688 -12.586 1 86.25 561 ASP A CA 1
ATOM 4485 C C . ASP A 1 561 ? 24.234 -62.594 -12.266 1 86.25 561 ASP A C 1
ATOM 4487 O O . ASP A 1 561 ? 23.875 -61.625 -11.586 1 86.25 561 ASP A O 1
ATOM 4491 N N . ALA A 1 562 ? 25.359 -62.812 -12.797 1 90.06 562 ALA A N 1
ATOM 4492 C CA . ALA A 1 562 ? 26.359 -61.781 -12.578 1 90.06 562 ALA A CA 1
ATOM 4493 C C . ALA A 1 562 ? 25.984 -60.469 -13.281 1 90.06 562 ALA A C 1
ATOM 4495 O O . ALA A 1 562 ? 26.156 -59.375 -12.734 1 90.06 562 ALA A O 1
ATOM 4496 N N . ALA A 1 563 ? 25.422 -60.562 -14.445 1 91.06 563 ALA A N 1
ATOM 4497 C CA . ALA A 1 563 ? 25 -59.406 -15.203 1 91.06 563 ALA A CA 1
ATOM 4498 C C . ALA A 1 563 ? 23.812 -58.719 -14.523 1 91.06 563 ALA A C 1
ATOM 4500 O O . ALA A 1 563 ? 23.719 -57.5 -14.492 1 91.06 563 ALA A O 1
ATOM 4501 N N . LYS A 1 564 ? 23 -59.469 -13.953 1 88.44 564 LYS A N 1
ATOM 4502 C CA . LYS A 1 564 ? 21.844 -58.906 -13.242 1 88.44 564 LYS A CA 1
ATOM 4503 C C . LYS A 1 564 ? 22.281 -58.188 -11.969 1 88.44 564 LYS A C 1
ATOM 4505 O O . LYS A 1 564 ? 21.703 -57.156 -11.602 1 88.44 564 LYS A O 1
ATOM 4510 N N . ALA A 1 565 ? 23.219 -58.75 -11.336 1 89.5 565 ALA A N 1
ATOM 4511 C CA . ALA A 1 565 ? 23.766 -58.094 -10.156 1 89.5 565 ALA A CA 1
ATOM 4512 C C . ALA A 1 565 ? 24.391 -56.75 -10.531 1 89.5 565 ALA A C 1
ATOM 4514 O O . ALA A 1 565 ? 24.219 -55.75 -9.828 1 89.5 565 ALA A O 1
ATOM 4515 N N . SER A 1 566 ? 25.094 -56.75 -11.656 1 91.25 566 SER A N 1
ATOM 4516 C CA . SER A 1 566 ? 25.672 -55.5 -12.148 1 91.25 566 SER A CA 1
ATOM 4517 C C . SER A 1 566 ? 24.594 -54.5 -12.516 1 91.25 566 SER A C 1
ATOM 4519 O O . SER A 1 566 ? 24.766 -53.281 -12.305 1 91.25 566 SER A O 1
ATOM 4521 N N . LEU A 1 567 ? 23.531 -54.938 -13.016 1 90.25 567 LEU A N 1
ATOM 4522 C CA . LEU A 1 567 ? 22.422 -54.062 -13.383 1 90.25 567 LEU A CA 1
ATOM 4523 C C . LEU A 1 567 ? 21.797 -53.406 -12.148 1 90.25 567 LEU A C 1
ATOM 4525 O O . LEU A 1 567 ? 21.469 -52.219 -12.156 1 90.25 567 LEU A O 1
ATOM 4529 N N . ARG A 1 568 ? 21.75 -54.156 -11.102 1 88.44 568 ARG A N 1
ATOM 4530 C CA . ARG A 1 568 ? 21.203 -53.625 -9.844 1 88.44 568 ARG A CA 1
ATOM 4531 C C . ARG A 1 568 ? 22.094 -52.531 -9.289 1 88.44 568 ARG A C 1
ATOM 4533 O O . ARG A 1 568 ? 21.594 -51.5 -8.789 1 88.44 568 ARG A O 1
ATOM 4540 N N . SER A 1 569 ? 23.234 -52.812 -9.406 1 91.5 569 SER A N 1
ATOM 4541 C CA . SER A 1 569 ? 24.188 -51.812 -8.898 1 91.5 569 SER A CA 1
ATOM 4542 C C . SER A 1 569 ? 24.109 -50.531 -9.703 1 91.5 569 SER A C 1
ATOM 4544 O O . SER A 1 569 ? 24.125 -49.438 -9.141 1 91.5 569 SER A O 1
ATOM 4546 N N . GLU A 1 570 ? 23.984 -50.625 -11.008 1 91.62 570 GLU A N 1
ATOM 4547 C CA . GLU A 1 570 ? 23.891 -49.438 -11.852 1 91.62 570 GLU A CA 1
ATOM 4548 C C . GLU A 1 570 ? 22.594 -48.688 -11.617 1 91.62 570 GLU A C 1
ATOM 4550 O O . GLU A 1 570 ? 22.562 -47.469 -11.656 1 91.62 570 GLU A O 1
ATOM 4555 N N . GLU A 1 571 ? 21.531 -49.344 -11.383 1 88.69 571 GLU A N 1
ATOM 4556 C CA . GLU A 1 571 ? 20.266 -48.719 -11.078 1 88.69 571 GLU A CA 1
ATOM 4557 C C . GLU A 1 571 ? 20.312 -47.969 -9.75 1 88.69 571 GLU A C 1
ATOM 4559 O O . GLU A 1 571 ? 19.75 -46.875 -9.617 1 88.69 571 GLU A O 1
ATOM 4564 N N . ALA A 1 572 ? 20.984 -48.594 -8.836 1 88.5 572 ALA A N 1
ATOM 4565 C CA . ALA A 1 572 ? 21.172 -47.938 -7.551 1 88.5 572 ALA A CA 1
ATOM 4566 C C . ALA A 1 572 ? 22.016 -46.688 -7.707 1 88.5 572 ALA A C 1
ATOM 4568 O O . ALA A 1 572 ? 21.734 -45.656 -7.066 1 88.5 572 ALA A O 1
ATOM 4569 N N . ASN A 1 573 ? 23.016 -46.75 -8.562 1 91.94 573 ASN A N 1
ATOM 4570 C CA . ASN A 1 573 ? 23.844 -45.594 -8.828 1 91.94 573 ASN A CA 1
ATOM 4571 C C . ASN A 1 573 ? 23.047 -44.469 -9.5 1 91.94 573 ASN A C 1
ATOM 4573 O O . ASN A 1 573 ? 23.25 -43.281 -9.195 1 91.94 573 ASN A O 1
ATOM 4577 N N . ILE A 1 574 ? 22.156 -44.781 -10.352 1 91.31 574 ILE A N 1
ATOM 4578 C CA . ILE A 1 574 ? 21.328 -43.812 -11.047 1 91.31 574 ILE A CA 1
ATOM 4579 C C . ILE A 1 574 ? 20.391 -43.125 -10.055 1 91.31 574 ILE A C 1
ATOM 4581 O O . ILE A 1 574 ? 20.234 -41.906 -10.078 1 91.31 574 ILE A O 1
ATOM 4585 N N . LEU A 1 575 ? 19.812 -43.906 -9.164 1 86.5 575 LEU A N 1
ATOM 4586 C CA . LEU A 1 575 ? 18.906 -43.344 -8.156 1 86.5 575 LEU A CA 1
ATOM 4587 C C . LEU A 1 575 ? 19.656 -42.406 -7.227 1 86.5 575 LEU A C 1
ATOM 4589 O O . LEU A 1 575 ? 19.172 -41.312 -6.906 1 86.5 575 LEU A O 1
ATOM 4593 N N . ALA A 1 576 ? 20.797 -42.844 -6.828 1 89.25 576 ALA A N 1
ATOM 4594 C CA . ALA A 1 576 ? 21.609 -42 -5.938 1 89.25 576 ALA A CA 1
ATOM 4595 C C . ALA A 1 576 ? 22.031 -40.719 -6.625 1 89.25 576 ALA A C 1
ATOM 4597 O O . ALA A 1 576 ? 22 -39.656 -6.02 1 89.25 576 ALA A O 1
ATOM 4598 N N . ALA A 1 577 ? 22.453 -40.812 -7.863 1 92.44 577 ALA A N 1
ATOM 4599 C CA . ALA A 1 577 ? 22.875 -39.625 -8.625 1 92.44 577 ALA A CA 1
ATOM 4600 C C . ALA A 1 577 ? 21.719 -38.656 -8.828 1 92.44 577 ALA A C 1
ATOM 4602 O O . ALA A 1 577 ? 21.891 -37.438 -8.781 1 92.44 577 ALA A O 1
ATOM 4603 N N . THR A 1 578 ? 20.516 -39.156 -9.008 1 89.19 578 THR A N 1
ATOM 4604 C CA . THR A 1 578 ? 19.344 -38.344 -9.195 1 89.19 578 THR A CA 1
ATOM 4605 C C . THR A 1 578 ? 18.984 -37.594 -7.91 1 89.19 578 THR A C 1
ATOM 4607 O O . THR A 1 578 ? 18.625 -36.406 -7.945 1 89.19 578 THR A O 1
ATOM 4610 N N . GLN A 1 579 ? 19.094 -38.25 -6.84 1 86.44 579 GLN A N 1
ATOM 4611 C CA . GLN A 1 579 ? 18.828 -37.625 -5.547 1 86.44 579 GLN A CA 1
ATOM 4612 C C . GLN A 1 579 ? 19.859 -36.531 -5.234 1 86.44 579 GLN A C 1
ATOM 4614 O O . GLN A 1 579 ? 19.516 -35.5 -4.703 1 86.44 579 GLN A O 1
ATOM 4619 N N . GLN A 1 580 ? 21.109 -36.875 -5.559 1 91.44 580 GLN A N 1
ATOM 4620 C CA . GLN A 1 580 ? 22.156 -35.875 -5.34 1 91.44 580 GLN A CA 1
ATOM 4621 C C . GLN A 1 580 ? 21.953 -34.656 -6.223 1 91.44 580 GLN A C 1
ATOM 4623 O O . GLN A 1 580 ? 22.172 -33.531 -5.781 1 91.44 580 GLN A O 1
ATOM 4628 N N . LYS A 1 581 ? 21.578 -34.875 -7.426 1 91.38 581 LYS A N 1
ATOM 4629 C CA . LYS A 1 581 ? 21.297 -33.75 -8.32 1 91.38 581 LYS A CA 1
ATOM 4630 C C . LYS A 1 581 ? 20.219 -32.844 -7.742 1 91.38 581 LYS A C 1
ATOM 4632 O O . LYS A 1 581 ? 20.359 -31.625 -7.734 1 91.38 581 LYS A O 1
ATOM 4637 N N . ALA A 1 582 ? 19.141 -33.438 -7.219 1 89.12 582 ALA A N 1
ATOM 4638 C CA . ALA A 1 582 ? 18.031 -32.688 -6.629 1 89.12 582 ALA A CA 1
ATOM 4639 C C . ALA A 1 582 ? 18.516 -31.875 -5.426 1 89.12 582 ALA A C 1
ATOM 4641 O O . ALA A 1 582 ? 18.109 -30.719 -5.25 1 89.12 582 ALA A O 1
ATOM 4642 N N . ALA A 1 583 ? 19.328 -32.469 -4.656 1 90.94 583 ALA A N 1
ATOM 4643 C CA . ALA A 1 583 ? 19.859 -31.797 -3.471 1 90.94 583 ALA A CA 1
ATOM 4644 C C . ALA A 1 583 ? 20.719 -30.609 -3.854 1 90.94 583 ALA A C 1
ATOM 4646 O O . ALA A 1 583 ? 20.609 -29.531 -3.254 1 90.94 583 ALA A O 1
ATOM 4647 N N . PHE A 1 584 ? 21.594 -30.797 -4.832 1 94 584 PHE A N 1
ATOM 4648 C CA . PHE A 1 584 ? 22.484 -29.719 -5.262 1 94 584 PHE A CA 1
ATOM 4649 C C . PHE A 1 584 ? 21.672 -28.578 -5.871 1 94 584 PHE A C 1
ATOM 4651 O O . PHE A 1 584 ? 21.969 -27.406 -5.629 1 94 584 PHE A O 1
ATOM 4658 N N . VAL A 1 585 ? 20.656 -28.922 -6.648 1 92.56 585 VAL A N 1
ATOM 4659 C CA . VAL A 1 585 ? 19.828 -27.906 -7.258 1 92.56 585 VAL A CA 1
ATOM 4660 C C . VAL A 1 585 ? 19.141 -27.078 -6.172 1 92.56 585 VAL A C 1
ATOM 4662 O O . VAL A 1 585 ? 19.031 -25.859 -6.273 1 92.56 585 VAL A O 1
ATOM 4665 N N . GLN A 1 586 ? 18.672 -27.703 -5.129 1 91.94 586 GLN A N 1
ATOM 4666 C CA . GLN A 1 586 ? 18.016 -27.016 -4.012 1 91.94 586 GLN A CA 1
ATOM 4667 C C . GLN A 1 586 ? 19 -26.094 -3.287 1 91.94 586 GLN A C 1
ATOM 4669 O O . GLN A 1 586 ? 18.641 -24.969 -2.93 1 91.94 586 GLN A O 1
ATOM 4674 N N . LEU A 1 587 ? 20.172 -26.578 -3.049 1 94.75 587 LEU A N 1
ATOM 4675 C CA . LEU A 1 587 ? 21.172 -25.781 -2.354 1 94.75 587 LEU A CA 1
ATOM 4676 C C . LEU A 1 587 ? 21.594 -24.578 -3.193 1 94.75 587 LEU A C 1
ATOM 4678 O O . LEU A 1 587 ? 21.844 -23.5 -2.656 1 94.75 587 LEU A O 1
ATOM 4682 N N . ILE A 1 588 ? 21.719 -24.797 -4.488 1 94.75 588 ILE A N 1
ATOM 4683 C CA . ILE A 1 588 ? 22.062 -23.688 -5.387 1 94.75 588 ILE A CA 1
ATOM 4684 C C . ILE A 1 588 ? 20.969 -22.625 -5.34 1 94.75 588 ILE A C 1
ATOM 4686 O O . ILE A 1 588 ? 21.266 -21.438 -5.266 1 94.75 588 ILE A O 1
ATOM 4690 N N . ALA A 1 589 ? 19.688 -23.031 -5.359 1 91.75 589 ALA A N 1
ATOM 4691 C CA . ALA A 1 589 ? 18.562 -22.094 -5.273 1 91.75 589 ALA A CA 1
ATOM 4692 C C . ALA A 1 589 ? 18.609 -21.328 -3.953 1 91.75 589 ALA A C 1
ATOM 4694 O O . ALA A 1 589 ? 18.328 -20.125 -3.922 1 91.75 589 ALA A O 1
ATOM 4695 N N . THR A 1 590 ? 18.938 -21.984 -2.902 1 93.62 590 THR A N 1
ATOM 4696 C CA . THR A 1 590 ? 19.047 -21.344 -1.593 1 93.62 590 THR A CA 1
ATOM 4697 C C . THR A 1 590 ? 20.172 -20.312 -1.583 1 93.62 590 THR A C 1
ATOM 4699 O O . THR A 1 590 ? 20.016 -19.219 -1.029 1 93.62 590 THR A O 1
ATOM 4702 N N . ALA A 1 591 ? 21.297 -20.688 -2.176 1 95 591 ALA A N 1
ATOM 4703 C CA . ALA A 1 591 ? 22.422 -19.75 -2.27 1 95 591 ALA A CA 1
ATOM 4704 C C . ALA A 1 591 ? 22.031 -18.516 -3.066 1 95 591 ALA A C 1
ATOM 4706 O O . ALA A 1 591 ? 22.422 -17.391 -2.707 1 95 591 ALA A O 1
ATOM 4707 N N . ASP A 1 592 ? 21.312 -18.719 -4.125 1 92.94 592 ASP A N 1
ATOM 4708 C CA . ASP A 1 592 ? 20.859 -17.594 -4.941 1 92.94 592 ASP A CA 1
ATOM 4709 C C . ASP A 1 592 ? 19.922 -16.688 -4.148 1 92.94 592 ASP A C 1
ATOM 4711 O O . ASP A 1 592 ? 20.031 -15.461 -4.211 1 92.94 592 ASP A O 1
ATOM 4715 N N . ARG A 1 593 ? 19.016 -17.25 -3.424 1 91.19 593 ARG A N 1
ATOM 4716 C CA . ARG A 1 593 ? 18.078 -16.484 -2.59 1 91.19 593 ARG A CA 1
ATOM 4717 C C . ARG A 1 593 ? 18.828 -15.703 -1.516 1 91.19 593 ARG A C 1
ATOM 4719 O O . ARG A 1 593 ? 18.516 -14.539 -1.253 1 91.19 593 ARG A O 1
ATOM 4726 N N . LEU A 1 594 ? 19.781 -16.328 -0.931 1 93.19 594 LEU A N 1
ATOM 4727 C CA . LEU A 1 594 ? 20.562 -15.703 0.123 1 93.19 594 LEU A CA 1
ATOM 4728 C C . LEU A 1 594 ? 21.375 -14.539 -0.431 1 93.19 594 LEU A C 1
ATOM 4730 O O . LEU A 1 594 ? 21.484 -13.484 0.208 1 93.19 594 LEU A O 1
ATOM 4734 N N . THR A 1 595 ? 21.984 -14.758 -1.605 1 93.12 595 THR A N 1
ATOM 4735 C CA . THR A 1 595 ? 22.75 -13.688 -2.24 1 93.12 595 THR A CA 1
ATOM 4736 C C . THR A 1 595 ? 21.859 -12.492 -2.531 1 93.12 595 THR A C 1
ATOM 4738 O O . THR A 1 595 ? 22.25 -11.344 -2.289 1 93.12 595 THR A O 1
ATOM 4741 N N . ALA A 1 596 ? 20.641 -12.773 -3.053 1 90.31 596 ALA A N 1
ATOM 4742 C CA . ALA A 1 596 ? 19.688 -11.695 -3.336 1 90.31 596 ALA A CA 1
ATOM 4743 C C . ALA A 1 596 ? 19.281 -10.969 -2.057 1 90.31 596 ALA A C 1
ATOM 4745 O O . ALA A 1 596 ? 19.156 -9.742 -2.045 1 90.31 596 ALA A O 1
ATOM 4746 N N . ARG A 1 597 ? 19.109 -11.633 -0.964 1 91.56 597 ARG A N 1
ATOM 4747 C CA . ARG A 1 597 ? 18.734 -11.047 0.321 1 91.56 597 ARG A CA 1
ATOM 4748 C C . ARG A 1 597 ? 19.844 -10.164 0.863 1 91.56 597 ARG A C 1
ATOM 4750 O O . ARG A 1 597 ? 19.594 -9.086 1.408 1 91.56 597 ARG A O 1
ATOM 4757 N N . VAL A 1 598 ? 21.094 -10.648 0.729 1 92.56 598 VAL A N 1
ATOM 4758 C CA . VAL A 1 598 ? 22.25 -9.875 1.172 1 92.56 598 VAL A CA 1
ATOM 4759 C C . VAL A 1 598 ? 22.344 -8.594 0.356 1 92.56 598 VAL A C 1
ATOM 4761 O O . VAL A 1 598 ? 22.656 -7.527 0.898 1 92.56 598 VAL A O 1
ATOM 4764 N N . ASN A 1 599 ? 22.109 -8.727 -0.932 1 90.88 599 ASN A N 1
ATOM 4765 C CA . ASN A 1 599 ? 22.125 -7.543 -1.782 1 90.88 599 ASN A CA 1
ATOM 4766 C C . ASN A 1 599 ? 21.062 -6.531 -1.358 1 90.88 599 ASN A C 1
ATOM 4768 O O . ASN A 1 599 ? 21.312 -5.324 -1.373 1 90.88 599 ASN A O 1
ATOM 4772 N N . ASN A 1 600 ? 19.906 -6.988 -1.01 1 88.81 600 ASN A N 1
ATOM 4773 C CA . ASN A 1 600 ? 18.859 -6.109 -0.53 1 88.81 600 ASN A CA 1
ATOM 4774 C C . ASN A 1 600 ? 19.25 -5.391 0.754 1 88.81 600 ASN A C 1
ATOM 4776 O O . ASN A 1 600 ? 19 -4.195 0.91 1 88.81 600 ASN A O 1
ATOM 4780 N N . LEU A 1 601 ? 19.875 -6.102 1.684 1 91.25 601 LEU A N 1
ATOM 4781 C CA . LEU A 1 601 ? 20.359 -5.504 2.928 1 91.25 601 LEU A CA 1
ATOM 4782 C C . LEU A 1 601 ? 21.406 -4.441 2.65 1 91.25 601 LEU A C 1
ATOM 4784 O O . LEU A 1 601 ? 21.406 -3.373 3.268 1 91.25 601 LEU A O 1
ATOM 4788 N N . SER A 1 602 ? 22.359 -4.773 1.758 1 91.12 602 SER A N 1
ATOM 4789 C CA . SER A 1 602 ? 23.406 -3.818 1.381 1 91.12 602 SER A CA 1
ATOM 4790 C C . SER A 1 602 ? 22.797 -2.523 0.85 1 91.12 602 SER A C 1
ATOM 4792 O O . SER A 1 602 ? 23.266 -1.432 1.179 1 91.12 602 SER A O 1
ATOM 4794 N N . ARG A 1 603 ? 21.797 -2.654 0.076 1 87.62 603 ARG A N 1
ATOM 4795 C CA . ARG A 1 603 ? 21.109 -1.484 -0.473 1 87.62 603 ARG A CA 1
ATOM 4796 C C . ARG A 1 603 ? 20.438 -0.673 0.629 1 87.62 603 ARG A C 1
ATOM 4798 O O . ARG A 1 603 ? 20.469 0.56 0.603 1 87.62 603 ARG A O 1
ATOM 4805 N N . GLN A 1 604 ? 19.812 -1.304 1.547 1 88.19 604 GLN A N 1
ATOM 4806 C CA . GLN A 1 604 ? 19.172 -0.634 2.67 1 88.19 604 GLN A CA 1
ATOM 4807 C C . GLN A 1 604 ? 20.172 0.142 3.508 1 88.19 604 GLN A C 1
ATOM 4809 O O . GLN A 1 604 ? 19.906 1.267 3.932 1 88.19 604 GLN A O 1
ATOM 4814 N N . ILE A 1 605 ? 21.312 -0.45 3.709 1 90.38 605 ILE A N 1
ATOM 4815 C CA . ILE A 1 605 ? 22.375 0.186 4.488 1 90.38 605 ILE A CA 1
ATOM 4816 C C . ILE A 1 605 ? 22.906 1.404 3.736 1 90.38 605 ILE A C 1
ATOM 4818 O O . ILE A 1 605 ? 23.141 2.457 4.332 1 90.38 605 ILE A O 1
ATOM 4822 N N . GLN A 1 606 ? 23.047 1.253 2.422 1 87.94 606 GLN A N 1
ATOM 4823 C CA . GLN A 1 606 ? 23.516 2.377 1.619 1 87.94 606 GLN A CA 1
ATOM 4824 C C . GLN A 1 606 ? 22.531 3.537 1.661 1 87.94 606 GLN A C 1
ATOM 4826 O O . GLN A 1 606 ? 22.938 4.703 1.705 1 87.94 606 GLN A O 1
ATOM 4831 N N . THR A 1 607 ? 21.266 3.244 1.616 1 85.25 607 THR A N 1
ATOM 4832 C CA . THR A 1 607 ? 20.234 4.27 1.709 1 85.25 607 THR A CA 1
ATOM 4833 C C . THR A 1 607 ? 20.281 4.969 3.064 1 85.25 607 THR A C 1
ATOM 4835 O O . THR A 1 607 ? 20.156 6.195 3.141 1 85.25 607 THR A O 1
ATOM 4838 N N . PHE A 1 608 ? 20.5 4.234 4.16 1 90.12 608 PHE A N 1
ATOM 4839 C CA . PHE A 1 608 ? 20.641 4.789 5.5 1 90.12 608 PHE A CA 1
ATOM 4840 C C . PHE A 1 608 ? 21.812 5.77 5.559 1 90.12 608 PHE A C 1
ATOM 4842 O O . PHE A 1 608 ? 21.672 6.863 6.117 1 90.12 608 PHE A O 1
ATOM 4849 N N . ILE A 1 609 ? 22.891 5.367 4.953 1 90.12 609 ILE A N 1
ATOM 4850 C CA . ILE A 1 609 ? 24.094 6.176 4.988 1 90.12 609 ILE A CA 1
ATOM 4851 C C . ILE A 1 609 ? 23.875 7.484 4.238 1 90.12 609 ILE A C 1
ATOM 4853 O O . ILE A 1 609 ? 24.188 8.562 4.746 1 90.12 609 ILE A O 1
ATOM 4857 N N . SER A 1 610 ? 23.281 7.367 3.08 1 86.62 610 SER A N 1
ATOM 4858 C CA . SER A 1 610 ? 23.047 8.539 2.246 1 86.62 610 SER A CA 1
ATOM 4859 C C . SER A 1 610 ? 22.062 9.5 2.91 1 86.62 610 SER A C 1
ATOM 4861 O O . SER A 1 610 ? 22.234 10.719 2.846 1 86.62 610 SER A O 1
ATOM 4863 N N . GLU A 1 611 ? 21.078 9.031 3.645 1 84.62 611 GLU A N 1
ATOM 4864 C CA . GLU A 1 611 ? 20.047 9.867 4.242 1 84.62 611 GLU A CA 1
ATOM 4865 C C . GLU A 1 611 ? 20.484 10.43 5.59 1 84.62 611 GLU A C 1
ATOM 4867 O O . GLU A 1 611 ? 19.938 11.43 6.062 1 84.62 611 GLU A O 1
ATOM 4872 N N . SER A 1 612 ? 21.438 9.758 6.23 1 92.19 612 SER A N 1
ATOM 4873 C CA . SER A 1 612 ? 21.812 10.133 7.594 1 92.19 612 SER A CA 1
ATOM 4874 C C . SER A 1 612 ? 23.062 11 7.605 1 92.19 612 SER A C 1
ATOM 4876 O O . SER A 1 612 ? 23.391 11.609 8.625 1 92.19 612 SER A O 1
ATOM 4878 N N . GLN A 1 613 ? 23.719 11.148 6.512 1 91.44 613 GLN A N 1
ATOM 4879 C CA . GLN A 1 613 ? 25 11.852 6.465 1 91.44 613 GLN A CA 1
ATOM 4880 C C . GLN A 1 613 ? 24.844 13.312 6.887 1 91.44 613 GLN A C 1
ATOM 4882 O O . GLN A 1 613 ? 25.609 13.812 7.703 1 91.44 613 GLN A O 1
ATOM 4887 N N . ASP A 1 614 ? 23.812 13.969 6.371 1 90.25 614 ASP A N 1
ATOM 4888 C CA . ASP A 1 614 ? 23.578 15.383 6.684 1 90.25 614 ASP A CA 1
ATOM 4889 C C . ASP A 1 614 ? 23.281 15.57 8.164 1 90.25 614 ASP A C 1
ATOM 4891 O O . ASP A 1 614 ? 23.734 16.547 8.773 1 90.25 614 ASP A O 1
ATOM 4895 N N . ASP A 1 615 ? 22.562 14.719 8.742 1 92.06 615 ASP A N 1
ATOM 4896 C CA . ASP A 1 615 ? 22.203 14.805 10.156 1 92.06 615 ASP A CA 1
ATOM 4897 C C . ASP A 1 615 ? 23.422 14.578 11.055 1 92.06 615 ASP A C 1
ATOM 4899 O O . ASP A 1 615 ? 23.578 15.25 12.07 1 92.06 615 ASP A O 1
ATOM 4903 N N . PHE A 1 616 ? 24.281 13.656 10.641 1 94.06 616 PHE A N 1
ATOM 4904 C CA . PHE A 1 616 ? 25.516 13.414 11.391 1 94.06 616 PHE A CA 1
ATOM 4905 C C . PHE A 1 616 ? 26.422 14.633 11.344 1 94.06 616 PHE A C 1
ATOM 4907 O O . PHE A 1 616 ? 27 15.031 12.359 1 94.06 616 PHE A O 1
ATOM 4914 N N . ASP A 1 617 ? 26.438 15.25 10.203 1 93 617 ASP A N 1
ATOM 4915 C CA . ASP A 1 617 ? 27.266 16.438 10.031 1 93 617 ASP A CA 1
ATOM 4916 C C . ASP A 1 617 ? 26.75 17.594 10.891 1 93 617 ASP A C 1
ATOM 4918 O O . ASP A 1 617 ? 27.547 18.312 11.516 1 93 617 ASP A O 1
ATOM 4922 N N . SER A 1 618 ? 25.438 17.703 10.867 1 92.75 618 SER A N 1
ATOM 4923 C CA . SER A 1 618 ? 24.828 18.781 11.641 1 92.75 618 SER A CA 1
ATOM 4924 C C . SER A 1 618 ? 25.094 18.609 13.133 1 92.75 618 SER A C 1
ATOM 4926 O O . SER A 1 618 ? 25.172 19.594 13.875 1 92.75 618 SER A O 1
ATOM 4928 N N . LEU A 1 619 ? 25.219 17.422 13.586 1 94.06 619 LEU A N 1
ATOM 4929 C CA . LEU A 1 619 ? 25.438 17.141 15 1 94.06 619 LEU A CA 1
ATOM 4930 C C . LEU A 1 619 ? 26.938 17.062 15.312 1 94.06 619 LEU A C 1
ATOM 4932 O O . LEU A 1 619 ? 27.328 16.891 16.469 1 94.06 619 LEU A O 1
ATOM 4936 N N . GLY A 1 620 ? 27.766 17.188 14.305 1 92.56 620 GLY A N 1
ATOM 4937 C CA . GLY A 1 620 ? 29.219 17.094 14.477 1 92.56 620 GLY A CA 1
ATOM 4938 C C . GLY A 1 620 ? 29.688 15.688 14.781 1 92.56 620 GLY A C 1
ATOM 4939 O O . GLY A 1 620 ? 30.656 15.5 15.523 1 92.56 620 GLY A O 1
ATOM 4940 N N . LEU A 1 621 ? 28.922 14.75 14.344 1 93.5 621 LEU A N 1
ATOM 4941 C CA . LEU A 1 621 ? 29.25 13.352 14.562 1 93.5 621 LEU A CA 1
ATOM 4942 C C . LEU A 1 621 ? 29.688 12.688 13.258 1 93.5 621 LEU A C 1
ATOM 4944 O O . LEU A 1 621 ? 29.438 13.219 12.172 1 93.5 621 LEU A O 1
ATOM 4948 N N . THR A 1 622 ? 30.469 11.602 13.367 1 91.12 622 THR A N 1
ATOM 4949 C CA . THR A 1 622 ? 30.891 10.828 12.195 1 91.12 622 THR A CA 1
ATOM 4950 C C . THR A 1 622 ? 30.062 9.547 12.078 1 91.12 622 THR A C 1
ATOM 4952 O O . THR A 1 622 ? 29.781 8.898 13.086 1 91.12 622 THR A O 1
ATOM 4955 N N . LEU A 1 623 ? 29.688 9.352 10.906 1 90.06 623 LEU A N 1
ATOM 4956 C CA . LEU A 1 623 ? 28.859 8.18 10.633 1 90.06 623 LEU A CA 1
ATOM 4957 C C . LEU A 1 623 ? 29.609 6.891 10.953 1 90.06 623 LEU A C 1
ATOM 4959 O O . LEU A 1 623 ? 29.016 5.934 11.453 1 90.06 623 LEU A O 1
ATOM 4963 N N . ASP A 1 624 ? 30.938 6.828 10.703 1 84.62 624 ASP A N 1
ATOM 4964 C CA . ASP A 1 624 ? 31.766 5.645 10.898 1 84.62 624 ASP A CA 1
ATOM 4965 C C . ASP A 1 624 ? 31.828 5.258 12.375 1 84.62 624 ASP A C 1
ATOM 4967 O O . ASP A 1 624 ? 32 4.086 12.711 1 84.62 624 ASP A O 1
ATOM 4971 N N . GLY A 1 625 ? 31.641 6.168 13.219 1 80.56 625 GLY A N 1
ATOM 4972 C CA . GLY A 1 625 ? 31.641 5.898 14.648 1 80.56 625 GLY A CA 1
ATOM 4973 C C . GLY A 1 625 ? 30.359 5.273 15.141 1 80.56 625 GLY A C 1
ATOM 4974 O O . GLY A 1 625 ? 30.344 4.566 16.156 1 80.56 625 GLY A O 1
ATOM 4975 N N . ALA A 1 626 ? 29.25 5.508 14.383 1 86.25 626 ALA A N 1
ATOM 4976 C CA . ALA A 1 626 ? 27.953 5.031 14.828 1 86.25 626 ALA A CA 1
ATOM 4977 C C . ALA A 1 626 ? 27.578 3.723 14.141 1 86.25 626 ALA A C 1
ATOM 4979 O O . ALA A 1 626 ? 26.812 2.922 14.688 1 86.25 626 ALA A O 1
ATOM 4980 N N . LEU A 1 627 ? 28.062 3.572 12.938 1 88.44 627 LEU A N 1
ATOM 4981 C CA . LEU A 1 627 ? 27.672 2.396 12.164 1 88.44 627 LEU A CA 1
ATOM 4982 C C . LEU A 1 627 ? 28.875 1.817 11.422 1 88.44 627 LEU A C 1
ATOM 4984 O O . LEU A 1 627 ? 29.578 2.541 10.719 1 88.44 627 LEU A O 1
ATOM 4988 N N . SER A 1 628 ? 29.203 0.568 11.719 1 89.25 628 SER A N 1
ATOM 4989 C CA . SER A 1 628 ? 30.203 -0.182 10.961 1 89.25 628 SER A CA 1
ATOM 4990 C C . SER A 1 628 ? 29.625 -1.474 10.406 1 89.25 628 SER A C 1
ATOM 4992 O O . SER A 1 628 ? 29.172 -2.338 11.164 1 89.25 628 SER A O 1
ATOM 4994 N N . VAL A 1 629 ? 29.5 -1.484 9.062 1 88.19 629 VAL A N 1
ATOM 4995 C CA . VAL A 1 629 ? 28.906 -2.66 8.445 1 88.19 629 VAL A CA 1
ATOM 4996 C C . VAL A 1 629 ? 29.859 -3.25 7.418 1 88.19 629 VAL A C 1
ATOM 4998 O O . VAL A 1 629 ? 30.453 -2.52 6.617 1 88.19 629 VAL A O 1
ATOM 5001 N N . THR A 1 630 ? 30.219 -4.562 7.57 1 90.06 630 THR A N 1
ATOM 5002 C CA . THR A 1 630 ? 30.984 -5.293 6.57 1 90.06 630 THR A CA 1
ATOM 5003 C C . THR A 1 630 ? 30.172 -6.465 6.016 1 90.06 630 THR A C 1
ATOM 5005 O O . THR A 1 630 ? 29.703 -7.312 6.77 1 90.06 630 THR A O 1
ATOM 5008 N N . ILE A 1 631 ? 29.922 -6.422 4.73 1 91.31 631 ILE A N 1
ATOM 5009 C CA . ILE A 1 631 ? 29.188 -7.488 4.051 1 91.31 631 ILE A CA 1
ATOM 5010 C C . ILE A 1 631 ? 30.125 -8.227 3.098 1 91.31 631 ILE A C 1
ATOM 5012 O O . ILE A 1 631 ? 30.766 -7.605 2.238 1 91.31 631 ILE A O 1
ATOM 5016 N N . ASP A 1 632 ? 30.359 -9.523 3.338 1 90.94 632 ASP A N 1
ATOM 5017 C CA . ASP A 1 632 ? 31.172 -10.359 2.463 1 90.94 632 ASP A CA 1
ATOM 5018 C C . ASP A 1 632 ? 30.328 -11.438 1.781 1 90.94 632 ASP A C 1
ATOM 5020 O O . ASP A 1 632 ? 29.906 -12.406 2.42 1 90.94 632 ASP A O 1
ATOM 5024 N N . LYS A 1 633 ? 30.219 -11.383 0.466 1 90.31 633 LYS A N 1
ATOM 5025 C CA . LYS A 1 633 ? 29.406 -12.32 -0.298 1 90.31 633 LYS A CA 1
ATOM 5026 C C . LYS A 1 633 ? 30.266 -13.461 -0.856 1 90.31 633 LYS A C 1
ATOM 5028 O O . LYS A 1 633 ? 29.75 -14.383 -1.48 1 90.31 633 LYS A O 1
ATOM 5033 N N . THR A 1 634 ? 31.469 -13.438 -0.597 1 93.12 634 THR A N 1
ATOM 5034 C CA . THR A 1 634 ? 32.406 -14.352 -1.236 1 93.12 634 THR A CA 1
ATOM 5035 C C . THR A 1 634 ? 32.156 -15.789 -0.793 1 93.12 634 THR A C 1
ATOM 5037 O O . THR A 1 634 ? 32.156 -16.703 -1.619 1 93.12 634 THR A O 1
ATOM 5040 N N . PRO A 1 635 ? 31.875 -15.969 0.513 1 93.88 635 PRO A N 1
ATOM 5041 C CA . PRO A 1 635 ? 31.625 -17.359 0.922 1 93.88 635 PRO A CA 1
ATOM 5042 C C . PRO A 1 635 ? 30.391 -17.953 0.252 1 93.88 635 PRO A C 1
ATOM 5044 O O . PRO A 1 635 ? 30.375 -19.141 -0.1 1 93.88 635 PRO A O 1
ATOM 5047 N N . ILE A 1 636 ? 29.359 -17.203 0.072 1 94.94 636 ILE A N 1
ATOM 5048 C CA . ILE A 1 636 ? 28.141 -17.672 -0.562 1 94.94 636 ILE A CA 1
ATOM 5049 C C . ILE A 1 636 ? 28.391 -17.969 -2.039 1 94.94 636 ILE A C 1
ATOM 5051 O O . ILE A 1 636 ? 27.969 -18.984 -2.566 1 94.94 636 ILE A O 1
ATOM 5055 N N . ALA A 1 637 ? 29.188 -17.062 -2.701 1 95.06 637 ALA A N 1
ATOM 5056 C CA . ALA A 1 637 ? 29.5 -17.219 -4.121 1 95.06 637 ALA A CA 1
ATOM 5057 C C . ALA A 1 637 ? 30.391 -18.438 -4.355 1 95.06 637 ALA A C 1
ATOM 5059 O O . ALA A 1 637 ? 30.203 -19.172 -5.328 1 95.06 637 ALA A O 1
ATOM 5060 N N . GLN A 1 638 ? 31.328 -18.656 -3.443 1 94.88 638 GLN A N 1
ATOM 5061 C CA . GLN A 1 638 ? 32.219 -19.812 -3.561 1 94.88 638 GLN A CA 1
ATOM 5062 C C . GLN A 1 638 ? 31.453 -21.109 -3.354 1 94.88 638 GLN A C 1
ATOM 5064 O O . GLN A 1 638 ? 31.656 -22.078 -4.09 1 94.88 638 GLN A O 1
ATOM 5069 N N . LYS A 1 639 ? 30.578 -21.109 -2.357 1 95.44 639 LYS A N 1
ATOM 5070 C CA . LYS A 1 639 ? 29.766 -22.297 -2.113 1 95.44 639 LYS A CA 1
ATOM 5071 C C . LYS A 1 639 ? 28.844 -22.578 -3.293 1 95.44 639 LYS A C 1
ATOM 5073 O O . LYS A 1 639 ? 28.688 -23.734 -3.695 1 95.44 639 LYS A O 1
ATOM 5078 N N . ARG A 1 640 ? 28.234 -21.547 -3.869 1 96.12 640 ARG A N 1
ATOM 5079 C CA . ARG A 1 640 ? 27.359 -21.703 -5.027 1 96.12 640 ARG A CA 1
ATOM 5080 C C . ARG A 1 640 ? 28.125 -22.25 -6.227 1 96.12 640 ARG A C 1
ATOM 5082 O O . ARG A 1 640 ? 27.641 -23.156 -6.914 1 96.12 640 ARG A O 1
ATOM 5089 N N . ALA A 1 641 ? 29.359 -21.734 -6.469 1 95.88 641 ALA A N 1
ATOM 5090 C CA . ALA A 1 641 ? 30.172 -22.172 -7.594 1 95.88 641 ALA A CA 1
ATOM 5091 C C . ALA A 1 641 ? 30.578 -23.641 -7.441 1 95.88 641 ALA A C 1
ATOM 5093 O O . ALA A 1 641 ? 30.562 -24.391 -8.414 1 95.88 641 ALA A O 1
ATOM 5094 N N . ALA A 1 642 ? 30.875 -24.031 -6.219 1 96.25 642 ALA A N 1
ATOM 5095 C CA . ALA A 1 642 ? 31.234 -25.422 -5.949 1 96.25 642 ALA A CA 1
ATOM 5096 C C . ALA A 1 642 ? 30.047 -26.344 -6.195 1 96.25 642 ALA A C 1
ATOM 5098 O O . ALA A 1 642 ? 30.188 -27.422 -6.77 1 96.25 642 ALA A O 1
ATOM 5099 N N . LEU A 1 643 ? 28.875 -25.906 -5.734 1 96.19 643 LEU A N 1
ATOM 5100 C CA . LEU A 1 643 ? 27.672 -26.703 -5.895 1 96.19 643 LEU A CA 1
ATOM 5101 C C . LEU A 1 643 ? 27.297 -26.828 -7.367 1 96.19 643 LEU A C 1
ATOM 5103 O O . LEU A 1 643 ? 26.812 -27.875 -7.805 1 96.19 643 LEU A O 1
ATOM 5107 N N . VAL A 1 644 ? 27.562 -25.734 -8.164 1 95.5 644 VAL A N 1
ATOM 5108 C CA . VAL A 1 644 ? 27.234 -25.75 -9.586 1 95.5 644 VAL A CA 1
ATOM 5109 C C . VAL A 1 644 ? 28.141 -26.734 -10.32 1 95.5 644 VAL A C 1
ATOM 5111 O O . VAL A 1 644 ? 27.672 -27.469 -11.195 1 95.5 644 VAL A O 1
ATOM 5114 N N . ILE A 1 645 ? 29.406 -26.844 -9.945 1 95.69 645 ILE A N 1
ATOM 5115 C CA . ILE A 1 645 ? 30.359 -27.766 -10.555 1 95.69 645 ILE A CA 1
ATOM 5116 C C . ILE A 1 645 ? 29.938 -29.203 -10.242 1 95.69 645 ILE A C 1
ATOM 5118 O O . ILE A 1 645 ? 29.906 -30.047 -11.141 1 95.69 645 ILE A O 1
ATOM 5122 N N . GLU A 1 646 ? 29.562 -29.406 -9.008 1 95.19 646 GLU A N 1
ATOM 5123 C CA . GLU A 1 646 ? 29.109 -30.734 -8.609 1 95.19 646 GLU A CA 1
ATOM 5124 C C . GLU A 1 646 ? 27.828 -31.141 -9.336 1 95.19 646 GLU A C 1
ATOM 5126 O O . GLU A 1 646 ? 27.688 -32.281 -9.766 1 95.19 646 GLU A O 1
ATOM 5131 N N . GLN A 1 647 ? 26.922 -30.203 -9.438 1 93.94 647 GLN A N 1
ATOM 5132 C CA . GLN A 1 647 ? 25.656 -30.453 -10.125 1 93.94 647 GLN A CA 1
ATOM 5133 C C . GLN A 1 647 ? 25.891 -30.781 -11.602 1 93.94 647 GLN A C 1
ATOM 5135 O O . GLN A 1 647 ? 25.25 -31.672 -12.156 1 93.94 647 GLN A O 1
ATOM 5140 N N . GLN A 1 648 ? 26.844 -30.125 -12.242 1 93.06 648 GLN A N 1
ATOM 5141 C CA . GLN A 1 648 ? 27.141 -30.344 -13.656 1 93.06 648 GLN A CA 1
ATOM 5142 C C . GLN A 1 648 ? 27.781 -31.719 -13.867 1 93.06 648 GLN A C 1
ATOM 5144 O O . GLN A 1 648 ? 27.484 -32.406 -14.852 1 93.06 648 GLN A O 1
ATOM 5149 N N . LEU A 1 649 ? 28.562 -32.125 -12.914 1 93.5 649 LEU A N 1
ATOM 5150 C CA . LEU A 1 649 ? 29.203 -33.438 -13 1 93.5 649 LEU A CA 1
ATOM 5151 C C . LEU A 1 649 ? 28.156 -34.531 -12.891 1 93.5 649 LEU A C 1
ATOM 5153 O O . LEU A 1 649 ? 28.188 -35.5 -13.656 1 93.5 649 LEU A O 1
ATOM 5157 N N . ILE A 1 650 ? 27.25 -34.344 -11.953 1 94.19 650 ILE A N 1
ATOM 5158 C CA . ILE A 1 650 ? 26.219 -35.344 -11.75 1 94.19 650 ILE A CA 1
ATOM 5159 C C . ILE A 1 650 ? 25.266 -35.344 -12.938 1 94.19 650 ILE A C 1
ATOM 5161 O O . ILE A 1 650 ? 24.812 -36.406 -13.391 1 94.19 650 ILE A O 1
ATOM 5165 N N . ALA A 1 651 ? 25 -34.156 -13.453 1 91.25 651 ALA A N 1
ATOM 5166 C CA . ALA A 1 651 ? 24.109 -34.062 -14.602 1 91.25 651 ALA A CA 1
ATOM 5167 C C . ALA A 1 651 ? 24.719 -34.719 -15.836 1 91.25 651 ALA A C 1
ATOM 5169 O O . ALA A 1 651 ? 24.016 -35.375 -16.609 1 91.25 651 ALA A O 1
ATOM 5170 N N . ALA A 1 652 ? 26 -34.688 -16 1 91.69 652 ALA A N 1
ATOM 5171 C CA . ALA A 1 652 ? 26.703 -35.312 -17.109 1 91.69 652 ALA A CA 1
ATOM 5172 C C . ALA A 1 652 ? 26.688 -36.844 -16.969 1 91.69 652 ALA A C 1
ATOM 5174 O O . ALA A 1 652 ? 26.562 -37.531 -17.969 1 91.69 652 ALA A O 1
ATOM 5175 N N . SER A 1 653 ? 26.75 -37.25 -15.711 1 93.69 653 SER A N 1
ATOM 5176 C CA . SER A 1 653 ? 26.734 -38.688 -15.469 1 93.69 653 SER A CA 1
ATOM 5177 C C . SER A 1 653 ? 25.359 -39.281 -15.758 1 93.69 653 SER A C 1
ATOM 5179 O O . SER A 1 653 ? 25.234 -40.5 -15.992 1 93.69 653 SER A O 1
ATOM 5181 N N . LEU A 1 654 ? 24.312 -38.469 -15.68 1 92.75 654 LEU A N 1
ATOM 5182 C CA . LEU A 1 654 ? 22.953 -38.938 -15.859 1 92.75 654 LEU A CA 1
ATOM 5183 C C . LEU A 1 654 ? 22.469 -38.688 -17.281 1 92.75 654 LEU A C 1
ATOM 5185 O O . LEU A 1 654 ? 21.375 -39.094 -17.672 1 92.75 654 LEU A O 1
ATOM 5189 N N . ASP A 1 655 ? 23.281 -38.125 -18.188 1 90.06 655 ASP A N 1
ATOM 5190 C CA . ASP A 1 655 ? 22.906 -37.812 -19.562 1 90.06 655 ASP A CA 1
ATOM 5191 C C . ASP A 1 655 ? 23.109 -39 -20.484 1 90.06 655 ASP A C 1
ATOM 5193 O O . ASP A 1 655 ? 24.25 -39.406 -20.719 1 90.06 655 ASP A O 1
ATOM 5197 N N . PRO A 1 656 ? 21.984 -39.469 -21.047 1 88.75 656 PRO A N 1
ATOM 5198 C CA . PRO A 1 656 ? 22.094 -40.656 -21.875 1 88.75 656 PRO A CA 1
ATOM 5199 C C . PRO A 1 656 ? 22.875 -40.438 -23.172 1 88.75 656 PRO A C 1
ATOM 5201 O O . PRO A 1 656 ? 23.344 -41.375 -23.797 1 88.75 656 PRO A O 1
ATOM 5204 N N . SER A 1 657 ? 23.109 -39.188 -23.578 1 86.62 657 SER A N 1
ATOM 5205 C CA . SER A 1 657 ? 23.781 -38.875 -24.828 1 86.62 657 SER A CA 1
ATOM 5206 C C . SER A 1 657 ? 25.297 -38.938 -24.688 1 86.62 657 SER A C 1
ATOM 5208 O O . SER A 1 657 ? 26.016 -39.062 -25.672 1 86.62 657 SER A O 1
ATOM 5210 N N . LEU A 1 658 ? 25.766 -39.062 -23.484 1 89.44 658 LEU A N 1
ATOM 5211 C CA . LEU A 1 658 ? 27.203 -39.094 -23.25 1 89.44 658 LEU A CA 1
ATOM 5212 C C . LEU A 1 658 ? 27.719 -40.531 -23.078 1 89.44 658 LEU A C 1
ATOM 5214 O O . LEU A 1 658 ? 27.062 -41.344 -22.422 1 89.44 658 LEU A O 1
ATOM 5218 N N . PRO A 1 659 ? 28.797 -40.75 -23.766 1 89.69 659 PRO A N 1
ATOM 5219 C CA . PRO A 1 659 ? 29.344 -42.094 -23.641 1 89.69 659 PRO A CA 1
ATOM 5220 C C . PRO A 1 659 ? 29.797 -42.406 -22.219 1 89.69 659 PRO A C 1
ATOM 5222 O O . PRO A 1 659 ? 30.422 -41.562 -21.547 1 89.69 659 PRO A O 1
ATOM 5225 N N . GLY A 1 660 ? 29.453 -43.562 -21.688 1 88.5 660 GLY A N 1
ATOM 5226 C CA . GLY A 1 660 ? 29.875 -44 -20.359 1 88.5 660 GLY A CA 1
ATOM 5227 C C . GLY A 1 660 ? 28.938 -43.531 -19.266 1 88.5 660 GLY A C 1
ATOM 5228 O O . GLY A 1 660 ? 29.219 -43.75 -18.078 1 88.5 660 GLY A O 1
ATOM 5229 N N . SER A 1 661 ? 27.938 -42.812 -19.672 1 92.38 661 SER A N 1
ATOM 5230 C CA . SER A 1 661 ? 26.938 -42.375 -18.703 1 92.38 661 SER A CA 1
ATOM 5231 C C . SER A 1 661 ? 26.25 -43.562 -18.031 1 92.38 661 SER A C 1
ATOM 5233 O O . SER A 1 661 ? 26.344 -44.688 -18.516 1 92.38 661 SER A O 1
ATOM 5235 N N . LEU A 1 662 ? 25.656 -43.25 -16.844 1 93.38 662 LEU A N 1
ATOM 5236 C CA . LEU A 1 662 ? 25 -44.312 -16.078 1 93.38 662 LEU A CA 1
ATOM 5237 C C . LEU A 1 662 ? 23.875 -44.938 -16.875 1 93.38 662 LEU A C 1
ATOM 5239 O O . LEU A 1 662 ? 23.797 -46.188 -16.953 1 93.38 662 LEU A O 1
ATOM 5243 N N . PRO A 1 663 ? 23.031 -44.125 -17.578 1 92.44 663 PRO A N 1
ATOM 5244 C CA . PRO A 1 663 ? 21.969 -44.75 -18.375 1 92.44 663 PRO A CA 1
ATOM 5245 C C . PRO A 1 663 ? 22.5 -45.562 -19.562 1 92.44 663 PRO A C 1
ATOM 5247 O O . PRO A 1 663 ? 21.922 -46.594 -19.922 1 92.44 663 PRO A O 1
ATOM 5250 N N . GLN A 1 664 ? 23.625 -45.219 -20.188 1 91.69 664 GLN A N 1
ATOM 5251 C CA . GLN A 1 664 ? 24.234 -46 -21.281 1 91.69 664 GLN A CA 1
ATOM 5252 C C . GLN A 1 664 ? 24.797 -47.312 -20.781 1 91.69 664 GLN A C 1
ATOM 5254 O O . GLN A 1 664 ? 24.656 -48.344 -21.453 1 91.69 664 GLN A O 1
ATOM 5259 N N . ARG A 1 665 ? 25.469 -47.219 -19.625 1 92.62 665 ARG A N 1
ATOM 5260 C CA . ARG A 1 665 ? 26 -48.438 -19.031 1 92.62 665 ARG A CA 1
ATOM 5261 C C . ARG A 1 665 ? 24.875 -49.438 -18.703 1 92.62 665 ARG A C 1
ATOM 5263 O O . ARG A 1 665 ? 25.016 -50.625 -18.922 1 92.62 665 ARG A O 1
ATOM 5270 N N . LYS A 1 666 ? 23.75 -48.875 -18.156 1 92.62 666 LYS A N 1
ATOM 5271 C CA . LYS A 1 666 ? 22.594 -49.688 -17.859 1 92.62 666 LYS A CA 1
ATOM 5272 C C . LYS A 1 666 ? 22.062 -50.375 -19.141 1 92.62 666 LYS A C 1
ATOM 5274 O O . LYS A 1 666 ? 21.781 -51.562 -19.141 1 92.62 666 LYS A O 1
ATOM 5279 N N . ALA A 1 667 ? 21.969 -49.625 -20.219 1 89.94 667 ALA A N 1
ATOM 5280 C CA . ALA A 1 667 ? 21.438 -50.125 -21.484 1 89.94 667 ALA A CA 1
ATOM 5281 C C . ALA A 1 667 ? 22.344 -51.219 -22.062 1 89.94 667 ALA A C 1
ATOM 5283 O O . ALA A 1 667 ? 21.859 -52.219 -22.609 1 89.94 667 ALA A O 1
ATOM 5284 N N . GLU A 1 668 ? 23.625 -51.094 -21.922 1 90.5 668 GLU A N 1
ATOM 5285 C CA . GLU A 1 668 ? 24.578 -52.094 -22.406 1 90.5 668 GLU A CA 1
ATOM 5286 C C . GLU A 1 668 ? 24.453 -53.406 -21.625 1 90.5 668 GLU A C 1
ATOM 5288 O O . GLU A 1 668 ? 24.516 -54.5 -22.219 1 90.5 668 GLU A O 1
ATOM 5293 N N . ILE A 1 669 ? 24.328 -53.281 -20.312 1 92.56 669 ILE A N 1
ATOM 5294 C CA . ILE A 1 669 ? 24.172 -54.469 -19.484 1 92.56 669 ILE A CA 1
ATOM 5295 C C . ILE A 1 669 ? 22.875 -55.188 -19.828 1 92.56 669 ILE A C 1
ATOM 5297 O O . ILE A 1 669 ? 22.828 -56.406 -19.922 1 92.56 669 ILE A O 1
ATOM 5301 N N . GLU A 1 670 ? 21.781 -54.406 -20.062 1 88.44 670 GLU A N 1
ATOM 5302 C CA . GLU A 1 670 ? 20.484 -54.969 -20.438 1 88.44 670 GLU A CA 1
ATOM 5303 C C . GLU A 1 670 ? 20.578 -55.719 -21.766 1 88.44 670 GLU A C 1
ATOM 5305 O O . GLU A 1 670 ? 19.984 -56.781 -21.922 1 88.44 670 GLU A O 1
ATOM 5310 N N . ARG A 1 671 ? 21.422 -55.25 -22.688 1 85.38 671 ARG A N 1
ATOM 5311 C CA . ARG A 1 671 ? 21.625 -55.906 -23.984 1 85.38 671 ARG A CA 1
ATOM 5312 C C . ARG A 1 671 ? 22.391 -57.219 -23.828 1 85.38 671 ARG A C 1
ATOM 5314 O O . ARG A 1 671 ? 22.062 -58.219 -24.469 1 85.38 671 ARG A O 1
ATOM 5321 N N . SER A 1 672 ? 23.312 -57.156 -22.969 1 89.44 672 SER A N 1
ATOM 5322 C CA . SER A 1 672 ? 24.109 -58.375 -22.719 1 89.44 672 SER A CA 1
ATOM 5323 C C . SER A 1 672 ? 23.281 -59.469 -22.078 1 89.44 672 SER A C 1
ATOM 5325 O O . SER A 1 672 ? 23.406 -60.625 -22.438 1 89.44 672 SER A O 1
ATOM 5327 N N . ILE A 1 673 ? 22.453 -59.062 -21.156 1 88 673 ILE A N 1
ATOM 5328 C CA . ILE A 1 673 ? 21.578 -60.031 -20.484 1 88 673 ILE A CA 1
ATOM 5329 C C . ILE A 1 673 ? 20.625 -60.656 -21.5 1 88 673 ILE A C 1
ATOM 5331 O O . ILE A 1 673 ? 20.422 -61.875 -21.5 1 88 673 ILE A O 1
ATOM 5335 N N . LYS A 1 674 ? 20.031 -59.812 -22.422 1 81.56 674 LYS A N 1
ATOM 5336 C CA . LYS A 1 674 ? 19.109 -60.281 -23.438 1 81.56 674 LYS A CA 1
ATOM 5337 C C . LYS A 1 674 ? 19.781 -61.281 -24.375 1 81.56 674 LYS A C 1
ATOM 5339 O O . LYS A 1 674 ? 19.203 -62.312 -24.75 1 81.56 674 LYS A O 1
ATOM 5344 N N . LYS A 1 675 ? 21.047 -61.125 -24.688 1 81.75 675 LYS A N 1
ATOM 5345 C CA . LYS A 1 675 ? 21.812 -62.031 -25.562 1 81.75 675 LYS A CA 1
ATOM 5346 C C . LYS A 1 675 ? 22.078 -63.375 -24.875 1 81.75 675 LYS A C 1
ATOM 5348 O O . LYS A 1 675 ? 21.938 -64.438 -25.484 1 81.75 675 LYS A O 1
ATOM 5353 N N . LEU A 1 676 ? 22.453 -63.281 -23.625 1 84.56 676 LEU A N 1
ATOM 5354 C CA . LEU A 1 676 ? 22.75 -64.5 -22.875 1 84.56 676 LEU A CA 1
ATOM 5355 C C . LEU A 1 676 ? 21.484 -65.312 -22.641 1 84.56 676 LEU A C 1
ATOM 5357 O O . LEU A 1 676 ? 21.516 -66.562 -22.688 1 84.56 676 LEU A O 1
ATOM 5361 N N . GLU A 1 677 ? 20.375 -64.562 -22.406 1 80.69 677 GLU A N 1
ATOM 5362 C CA . GLU A 1 677 ? 19.109 -65.25 -22.188 1 80.69 677 GLU A CA 1
ATOM 5363 C C . GLU A 1 677 ? 18.656 -66 -23.453 1 80.69 677 GLU A C 1
ATOM 5365 O O . GLU A 1 677 ? 18.016 -67.062 -23.375 1 80.69 677 GLU A O 1
ATOM 5370 N N . ASN A 1 678 ? 18.984 -65.438 -24.578 1 73.38 678 ASN A N 1
ATOM 5371 C CA . ASN A 1 678 ? 18.609 -66.062 -25.859 1 73.38 678 ASN A CA 1
ATOM 5372 C C . ASN A 1 678 ? 19.359 -67.375 -26.109 1 73.38 678 ASN A C 1
ATOM 5374 O O . ASN A 1 678 ? 18.891 -68.188 -26.859 1 73.38 678 ASN A O 1
ATOM 5378 N N . ASP A 1 679 ? 20.578 -67.562 -25.469 1 72.75 679 ASP A N 1
ATOM 5379 C CA . ASP A 1 679 ? 21.406 -68.75 -25.656 1 72.75 679 ASP A CA 1
ATOM 5380 C C . ASP A 1 679 ? 20.969 -69.938 -24.75 1 72.75 679 ASP A C 1
ATOM 5382 O O . ASP A 1 679 ? 21.469 -71.062 -24.859 1 72.75 679 ASP A O 1
ATOM 5386 N N . LEU A 1 680 ? 20.109 -69.625 -23.906 1 76.75 680 LEU A N 1
ATOM 5387 C CA . LEU A 1 680 ? 19.641 -70.625 -22.969 1 76.75 680 LEU A CA 1
ATOM 5388 C C . LEU A 1 680 ? 18.516 -71.438 -23.562 1 76.75 680 LEU A C 1
ATOM 5390 O O . LEU A 1 680 ? 17.891 -71.062 -24.562 1 76.75 680 LEU A O 1
ATOM 5394 N N . ASP A 1 681 ? 18.406 -72.625 -23 1 70.94 681 ASP A N 1
ATOM 5395 C CA . ASP A 1 681 ? 17.281 -73.5 -23.391 1 70.94 681 ASP A CA 1
ATOM 5396 C C . ASP A 1 681 ? 15.961 -72.938 -22.875 1 70.94 681 ASP A C 1
ATOM 5398 O O . ASP A 1 681 ? 15.953 -71.938 -22.094 1 70.94 681 ASP A O 1
ATOM 5402 N N . GLU A 1 682 ? 14.781 -73.375 -23.234 1 71.06 682 GLU A N 1
ATOM 5403 C CA . GLU A 1 682 ? 13.453 -72.812 -22.984 1 71.06 682 GLU A CA 1
ATOM 5404 C C . GLU A 1 682 ? 13.133 -72.812 -21.5 1 71.06 682 GLU A C 1
ATOM 5406 O O . GLU A 1 682 ? 12.672 -71.812 -20.969 1 71.06 682 GLU A O 1
ATOM 5411 N N . PRO A 1 683 ? 13.461 -74 -20.75 1 73.44 683 PRO A N 1
ATOM 5412 C CA . PRO A 1 683 ? 13.133 -73.938 -19.312 1 73.44 683 PRO A CA 1
ATOM 5413 C C . PRO A 1 683 ? 13.945 -72.875 -18.562 1 73.44 683 PRO A C 1
ATOM 5415 O O . PRO A 1 683 ? 13.414 -72.188 -17.688 1 73.44 683 PRO A O 1
ATOM 5418 N N . ASN A 1 684 ? 15.188 -72.812 -18.969 1 78.12 684 ASN A N 1
ATOM 5419 C CA . ASN A 1 684 ? 16.031 -71.812 -18.312 1 78.12 684 ASN A CA 1
ATOM 5420 C C . ASN A 1 684 ? 15.664 -70.375 -18.734 1 78.12 684 ASN A C 1
ATOM 5422 O O . ASN A 1 684 ? 15.797 -69.438 -17.953 1 78.12 684 ASN A O 1
ATOM 5426 N N . GLN A 1 685 ? 15.172 -70.25 -19.938 1 76.38 685 GLN A N 1
ATOM 5427 C CA . GLN A 1 685 ? 14.688 -68.938 -20.391 1 76.38 685 GLN A CA 1
ATOM 5428 C C . GLN A 1 685 ? 13.469 -68.5 -19.578 1 76.38 685 GLN A C 1
ATOM 5430 O O . GLN A 1 685 ? 13.352 -67.312 -19.219 1 76.38 685 GLN A O 1
ATOM 5435 N N . ARG A 1 686 ? 12.648 -69.375 -19.203 1 79.19 686 ARG A N 1
ATOM 5436 C CA . ARG A 1 686 ? 11.461 -69.062 -18.422 1 79.19 686 ARG A CA 1
ATOM 5437 C C . ARG A 1 686 ? 11.836 -68.625 -17 1 79.19 686 ARG A C 1
ATOM 5439 O O . ARG A 1 686 ? 11.227 -67.75 -16.438 1 79.19 686 ARG A O 1
ATOM 5446 N N . TYR A 1 687 ? 12.766 -69.375 -16.547 1 83.69 687 TYR A N 1
ATOM 5447 C CA . TYR A 1 687 ? 13.188 -69.062 -15.188 1 83.69 687 TYR A CA 1
ATOM 5448 C C . TYR A 1 687 ? 13.805 -67.625 -15.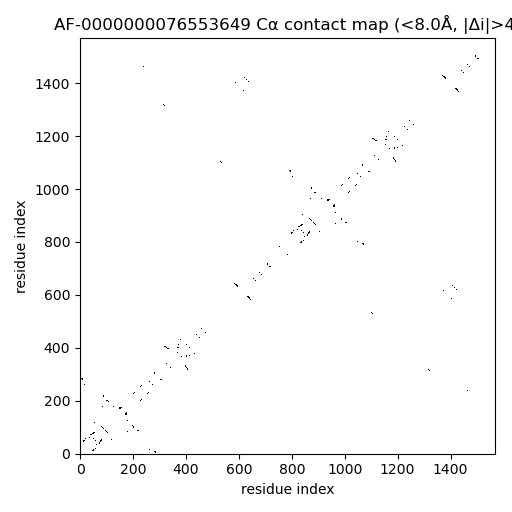141 1 83.69 687 TYR A C 1
ATOM 5450 O O . TYR A 1 687 ? 13.5 -66.875 -14.242 1 83.69 687 TYR A O 1
ATOM 5458 N N . HIS A 1 688 ? 14.594 -67.375 -16.094 1 80.38 688 HIS A N 1
ATOM 5459 C CA . HIS A 1 688 ? 15.227 -66.062 -16.109 1 80.38 688 HIS A CA 1
ATOM 5460 C C . HIS A 1 688 ? 14.203 -64.938 -16.422 1 80.38 688 HIS A C 1
ATOM 5462 O O . HIS A 1 688 ? 14.328 -63.844 -15.914 1 80.38 688 HIS A O 1
ATOM 5468 N N . ALA A 1 689 ? 13.25 -65.25 -17.188 1 77.94 689 ALA A N 1
ATOM 5469 C CA . ALA A 1 689 ? 12.172 -64.25 -17.422 1 77.94 689 ALA A CA 1
ATOM 5470 C C . ALA A 1 689 ? 11.406 -63.969 -16.141 1 77.94 689 ALA A C 1
ATOM 5472 O O . ALA A 1 689 ? 11.039 -62.812 -15.875 1 77.94 689 ALA A O 1
ATOM 5473 N N . TYR A 1 690 ? 11.25 -65 -15.344 1 84.88 690 TYR A N 1
ATOM 5474 C CA . TYR A 1 690 ? 10.617 -64.812 -14.039 1 84.88 690 TYR A CA 1
ATOM 5475 C C . TYR A 1 690 ? 11.453 -63.906 -13.141 1 84.88 690 TYR A C 1
ATOM 5477 O O . TYR A 1 690 ? 10.914 -63 -12.484 1 84.88 690 TYR A O 1
ATOM 5485 N N . GLU A 1 691 ? 12.703 -64.125 -13.219 1 83.5 691 GLU A N 1
ATOM 5486 C CA . GLU A 1 691 ? 13.586 -63.344 -12.367 1 83.5 691 GLU A CA 1
ATOM 5487 C C . GLU A 1 691 ? 13.547 -61.875 -12.766 1 83.5 691 GLU A C 1
ATOM 5489 O O . GLU A 1 691 ? 13.57 -60.969 -11.906 1 83.5 691 GLU A O 1
ATOM 5494 N N . THR A 1 692 ? 13.523 -61.688 -14.031 1 81.19 692 THR A N 1
ATOM 5495 C CA . THR A 1 692 ? 13.453 -60.312 -14.523 1 81.19 692 THR A CA 1
ATOM 5496 C C . THR A 1 692 ? 12.117 -59.656 -14.141 1 81.19 692 THR A C 1
ATOM 5498 O O . THR A 1 692 ? 12.078 -58.5 -13.734 1 81.19 692 THR A O 1
ATOM 5501 N N . ALA A 1 693 ? 11.117 -60.344 -14.234 1 83.06 693 ALA A N 1
ATOM 5502 C CA . ALA A 1 693 ? 9.797 -59.844 -13.852 1 83.06 693 ALA A CA 1
ATOM 5503 C C . ALA A 1 693 ? 9.734 -59.562 -12.359 1 83.06 693 ALA A C 1
ATOM 5505 O O . ALA A 1 693 ? 9.133 -58.562 -11.945 1 83.06 693 ALA A O 1
ATOM 5506 N N . LEU A 1 694 ? 10.359 -60.406 -11.625 1 88 694 LEU A N 1
ATOM 5507 C CA . LEU A 1 694 ? 10.375 -60.219 -10.172 1 88 694 LEU A CA 1
ATOM 5508 C C . LEU A 1 694 ? 11.156 -58.969 -9.805 1 88 694 LEU A C 1
ATOM 5510 O O . LEU A 1 694 ? 10.742 -58.219 -8.914 1 88 694 LEU A O 1
ATOM 5514 N N . LYS A 1 695 ? 12.195 -58.75 -10.5 1 85.31 695 LYS A N 1
ATOM 5515 C CA . LYS A 1 695 ? 12.992 -57.562 -10.25 1 85.31 695 LYS A CA 1
ATOM 5516 C C . LYS A 1 695 ? 12.211 -56.281 -10.594 1 85.31 695 LYS A C 1
ATOM 5518 O O . LYS A 1 695 ? 12.234 -55.312 -9.844 1 85.31 695 LYS A O 1
ATOM 5523 N N . ASN A 1 696 ? 11.609 -56.219 -11.727 1 84 696 ASN A N 1
ATOM 5524 C CA . ASN A 1 696 ? 10.781 -55.094 -12.102 1 84 696 ASN A CA 1
ATOM 5525 C C . ASN A 1 696 ? 9.672 -54.844 -11.094 1 84 696 ASN A C 1
ATOM 5527 O O . ASN A 1 696 ? 9.344 -53.688 -10.781 1 84 696 ASN A O 1
ATOM 5531 N N . TRP A 1 697 ? 9.18 -55.906 -10.594 1 88.12 697 TRP A N 1
ATOM 5532 C CA . TRP A 1 697 ? 8.148 -55.812 -9.57 1 88.12 697 TRP A CA 1
ATOM 5533 C C . TRP A 1 697 ? 8.695 -55.188 -8.297 1 88.12 697 TRP A C 1
ATOM 5535 O O . TRP A 1 697 ? 8.055 -54.281 -7.719 1 88.12 697 TRP A O 1
ATOM 5545 N N . ASP A 1 698 ? 9.914 -55.625 -7.945 1 88.56 698 ASP A N 1
ATOM 5546 C CA . ASP A 1 698 ? 10.531 -55.062 -6.75 1 88.56 698 ASP A CA 1
ATOM 5547 C C . ASP A 1 698 ? 10.805 -53.562 -6.922 1 88.56 698 ASP A C 1
ATOM 5549 O O . ASP A 1 698 ? 10.594 -52.781 -5.996 1 88.56 698 ASP A O 1
ATOM 5553 N N . ASN A 1 699 ? 11.273 -53.25 -8.109 1 86.19 699 ASN A N 1
ATOM 5554 C CA . ASN A 1 699 ? 11.562 -51.844 -8.383 1 86.19 699 ASN A CA 1
ATOM 5555 C C . ASN A 1 699 ? 10.297 -51 -8.336 1 86.19 699 ASN A C 1
ATOM 5557 O O . ASN A 1 699 ? 10.312 -49.875 -7.793 1 86.19 699 ASN A O 1
ATOM 5561 N N . GLN A 1 700 ? 9.289 -51.438 -8.867 1 88.25 700 GLN A N 1
ATOM 5562 C CA . GLN A 1 700 ? 8.023 -50.688 -8.859 1 88.25 700 GLN A CA 1
ATOM 5563 C C . GLN A 1 700 ? 7.465 -50.594 -7.441 1 88.25 700 GLN A C 1
ATOM 5565 O O . GLN A 1 700 ? 6.871 -49.562 -7.082 1 88.25 700 GLN A O 1
ATOM 5570 N N . ARG A 1 701 ? 7.645 -51.656 -6.73 1 91.5 701 ARG A N 1
ATOM 5571 C CA . ARG A 1 701 ? 7.191 -51.625 -5.344 1 91.5 701 ARG A CA 1
ATOM 5572 C C . ARG A 1 701 ? 7.914 -50.531 -4.555 1 91.5 701 ARG A C 1
ATOM 5574 O O . ARG A 1 701 ? 7.285 -49.781 -3.795 1 91.5 701 ARG A O 1
ATOM 5581 N N . LEU A 1 702 ? 9.195 -50.438 -4.777 1 89.25 702 LEU A N 1
ATOM 5582 C CA . LEU A 1 702 ? 10 -49.438 -4.102 1 89.25 702 LEU A CA 1
ATOM 5583 C C . LEU A 1 702 ? 9.594 -48.031 -4.555 1 89.25 702 LEU A C 1
ATOM 5585 O O . LEU A 1 702 ? 9.625 -47.094 -3.764 1 89.25 702 LEU A O 1
ATOM 5589 N N . ALA A 1 703 ? 9.242 -47.875 -5.777 1 86.81 703 ALA A N 1
ATOM 5590 C CA . ALA A 1 703 ? 8.812 -46.562 -6.309 1 86.81 703 ALA A CA 1
ATOM 5591 C C . ALA A 1 703 ? 7.504 -46.125 -5.672 1 86.81 703 ALA A C 1
ATOM 5593 O O . ALA A 1 703 ? 7.293 -44.938 -5.453 1 86.81 703 ALA A O 1
ATOM 5594 N N . ILE A 1 704 ? 6.602 -47 -5.332 1 91.5 704 ILE A N 1
ATOM 5595 C CA . ILE A 1 704 ? 5.328 -46.719 -4.688 1 91.5 704 ILE A CA 1
ATOM 5596 C C . ILE A 1 704 ? 5.57 -46.344 -3.227 1 91.5 704 ILE A C 1
ATOM 5598 O O . ILE A 1 704 ? 4.988 -45.375 -2.719 1 91.5 704 ILE A O 1
ATOM 5602 N N . LEU A 1 705 ? 6.453 -47.094 -2.592 1 93.06 705 LEU A N 1
ATOM 5603 C CA . LEU A 1 705 ? 6.777 -46.781 -1.2 1 93.06 705 LEU A CA 1
ATOM 5604 C C . LEU A 1 705 ? 7.492 -45.438 -1.08 1 93.06 705 LEU A C 1
ATOM 5606 O O . LEU A 1 705 ? 7.152 -44.625 -0.22 1 93.06 705 LEU A O 1
ATOM 5610 N N . GLY A 1 706 ? 8.383 -45.219 -2.053 1 87.25 706 GLY A N 1
ATOM 5611 C CA . GLY A 1 706 ? 9.109 -43.969 -2.141 1 87.25 706 GLY A CA 1
ATOM 5612 C C . GLY A 1 706 ? 9.781 -43.562 -0.84 1 87.25 706 GLY A C 1
ATOM 5613 O O . GLY A 1 706 ? 10.156 -44.438 -0.042 1 87.25 706 GLY A O 1
ATOM 5614 N N . ASN A 1 707 ? 10.172 -42.25 -0.661 1 84.88 707 ASN A N 1
ATOM 5615 C CA . ASN A 1 707 ? 10.789 -41.688 0.53 1 84.88 707 ASN A CA 1
ATOM 5616 C C . ASN A 1 707 ? 10.031 -40.469 1.02 1 84.88 707 ASN A C 1
ATOM 5618 O O . ASN A 1 707 ? 8.953 -40.156 0.505 1 84.88 707 ASN A O 1
ATOM 5622 N N . THR A 1 708 ? 10.586 -39.812 2.004 1 85.44 708 THR A N 1
ATOM 5623 C CA . THR A 1 708 ? 9.898 -38.719 2.662 1 85.44 708 THR A CA 1
ATOM 5624 C C . THR A 1 708 ? 9.875 -37.5 1.763 1 85.44 708 THR A C 1
ATOM 5626 O O . THR A 1 708 ? 9.031 -36.594 1.928 1 85.44 708 THR A O 1
ATOM 5629 N N . THR A 1 709 ? 10.734 -37.469 0.732 1 76.31 709 THR A N 1
ATOM 5630 C CA . THR A 1 709 ? 10.875 -36.25 -0.057 1 76.31 709 THR A CA 1
ATOM 5631 C C . THR A 1 709 ? 10.297 -36.438 -1.455 1 76.31 709 THR A C 1
ATOM 5633 O O . THR A 1 709 ? 10.039 -35.469 -2.166 1 76.31 709 THR A O 1
ATOM 5636 N N . THR A 1 710 ? 10.047 -37.688 -1.81 1 77.38 710 THR A N 1
ATOM 5637 C CA . THR A 1 710 ? 9.516 -37.969 -3.146 1 77.38 710 THR A CA 1
ATOM 5638 C C . THR A 1 710 ? 8 -37.781 -3.17 1 77.38 710 THR A C 1
ATOM 5640 O O . THR A 1 710 ? 7.289 -38.438 -2.41 1 77.38 710 THR A O 1
ATOM 5643 N N . LEU A 1 711 ? 7.551 -37 -4.043 1 80.94 711 LEU A N 1
ATOM 5644 C CA . LEU A 1 711 ? 6.137 -36.656 -4.113 1 80.94 711 LEU A CA 1
ATOM 5645 C C . LEU A 1 711 ? 5.293 -37.875 -4.469 1 80.94 711 LEU A C 1
ATOM 5647 O O . LEU A 1 711 ? 5.738 -38.75 -5.219 1 80.94 711 LEU A O 1
ATOM 5651 N N . ASP A 1 712 ? 4.203 -37.906 -3.932 1 85.56 712 ASP A N 1
ATOM 5652 C CA . ASP A 1 712 ? 3.154 -38.875 -4.289 1 85.56 712 ASP A CA 1
ATOM 5653 C C . ASP A 1 712 ? 3.598 -40.312 -4.004 1 85.56 712 ASP A C 1
ATOM 5655 O O . ASP A 1 712 ? 3.52 -41.156 -4.879 1 85.56 712 ASP A O 1
ATOM 5659 N N . THR A 1 713 ? 4.25 -40.5 -2.879 1 90.81 713 THR A N 1
ATOM 5660 C CA . THR A 1 713 ? 4.637 -41.844 -2.416 1 90.81 713 THR A CA 1
ATOM 5661 C C . THR A 1 713 ? 4.059 -42.125 -1.032 1 90.81 713 THR A C 1
ATOM 5663 O O . THR A 1 713 ? 3.52 -41.219 -0.386 1 90.81 713 THR A O 1
ATOM 5666 N N . VAL A 1 714 ? 4.062 -43.406 -0.587 1 94.5 714 VAL A N 1
ATOM 5667 C CA . VAL A 1 714 ? 3.492 -43.781 0.694 1 94.5 714 VAL A CA 1
ATOM 5668 C C . VAL A 1 714 ? 4.227 -43.094 1.832 1 94.5 714 VAL A C 1
ATOM 5670 O O . VAL A 1 714 ? 3.598 -42.469 2.689 1 94.5 714 VAL A O 1
ATOM 5673 N N . GLU A 1 715 ? 5.551 -43.094 1.769 1 93.44 715 GLU A N 1
ATOM 5674 C CA . GLU A 1 715 ? 6.344 -42.469 2.832 1 93.44 715 GLU A CA 1
ATOM 5675 C C . GLU A 1 715 ? 6.199 -40.969 2.83 1 93.44 715 GLU A C 1
ATOM 5677 O O . GLU A 1 715 ? 6.246 -40.312 3.885 1 93.44 715 GLU A O 1
ATOM 5682 N N . TYR A 1 716 ? 6.051 -40.406 1.666 1 90.75 716 TYR A N 1
ATOM 5683 C CA . TYR A 1 716 ? 5.828 -38.969 1.556 1 90.75 716 TYR A CA 1
ATOM 5684 C C . TYR A 1 716 ? 4.559 -38.531 2.287 1 90.75 716 TYR A C 1
ATOM 5686 O O . TYR A 1 716 ? 4.57 -37.594 3.066 1 90.75 716 TYR A O 1
ATOM 5694 N N . PHE A 1 717 ? 3.441 -39.219 2.092 1 93.56 717 PHE A N 1
ATOM 5695 C CA . PHE A 1 717 ? 2.164 -38.875 2.699 1 93.56 717 PHE A CA 1
ATOM 5696 C C . PHE A 1 717 ? 2.182 -39.156 4.199 1 93.56 717 PHE A C 1
ATOM 5698 O O . PHE A 1 717 ? 1.571 -38.406 4.977 1 93.56 717 PHE A O 1
ATOM 5705 N N . LYS A 1 718 ? 2.945 -40.219 4.551 1 94.12 718 LYS A N 1
ATOM 5706 C CA . LYS A 1 718 ? 3.102 -40.5 5.977 1 94.12 718 LYS A CA 1
ATOM 5707 C C . LYS A 1 718 ? 3.844 -39.344 6.668 1 94.12 718 LYS A C 1
ATOM 5709 O O . LYS A 1 718 ? 3.459 -38.906 7.758 1 94.12 718 LYS A O 1
ATOM 5714 N N . ALA A 1 719 ? 4.879 -38.938 6.004 1 92.31 719 ALA A N 1
ATOM 5715 C CA . ALA A 1 719 ? 5.656 -37.812 6.547 1 92.31 719 ALA A CA 1
ATOM 5716 C C . ALA A 1 719 ? 4.812 -36.531 6.625 1 92.31 719 ALA A C 1
ATOM 5718 O O . ALA A 1 719 ? 4.91 -35.781 7.594 1 92.31 719 ALA A O 1
ATOM 5719 N N . LYS A 1 720 ? 4.023 -36.312 5.586 1 90.81 720 LYS A N 1
ATOM 5720 C CA . LYS A 1 720 ? 3.166 -35.125 5.562 1 90.81 720 LYS A CA 1
ATOM 5721 C C . LYS A 1 720 ? 2.143 -35.156 6.691 1 90.81 720 LYS A C 1
ATOM 5723 O O . LYS A 1 720 ? 1.82 -34.125 7.281 1 90.81 720 LYS A O 1
ATOM 5728 N N . LEU A 1 721 ? 1.587 -36.375 6.961 1 93.19 721 LEU A N 1
ATOM 5729 C CA . LEU A 1 721 ? 0.626 -36.531 8.047 1 93.19 721 LEU A CA 1
ATOM 5730 C C . LEU A 1 721 ? 1.286 -36.25 9.398 1 93.19 721 LEU A C 1
ATOM 5732 O O . LEU A 1 721 ? 0.677 -35.656 10.281 1 93.19 721 LEU A O 1
ATOM 5736 N N . SER A 1 722 ? 2.559 -36.688 9.492 1 92.38 722 SER A N 1
ATOM 5737 C CA . SER A 1 722 ? 3.303 -36.438 10.719 1 92.38 722 SER A CA 1
ATOM 5738 C C . SER A 1 722 ? 3.578 -34.938 10.906 1 92.38 722 SER A C 1
ATOM 5740 O O . SER A 1 722 ? 3.539 -34.438 12.023 1 92.38 722 SER A O 1
ATOM 5742 N N . GLU A 1 723 ? 3.871 -34.281 9.836 1 90.31 723 GLU A N 1
ATOM 5743 C CA . GLU A 1 723 ? 4.109 -32.844 9.875 1 90.31 723 GLU A CA 1
ATOM 5744 C C . GLU A 1 723 ? 2.855 -32.094 10.32 1 90.31 723 GLU A C 1
ATOM 5746 O O . GLU A 1 723 ? 2.949 -31.016 10.93 1 90.31 723 GLU A O 1
ATOM 5751 N N . LEU A 1 724 ? 1.658 -32.594 9.914 1 91.94 724 LEU A N 1
ATOM 5752 C CA . LEU A 1 724 ? 0.395 -31.953 10.234 1 91.94 724 LEU A CA 1
ATOM 5753 C C . LEU A 1 724 ? 0.153 -31.938 11.742 1 91.94 724 LEU A C 1
ATOM 5755 O O . LEU A 1 724 ? -0.542 -31.062 12.258 1 91.94 724 LEU A O 1
ATOM 5759 N N . ASP A 1 725 ? 0.816 -32.875 12.461 1 91.38 725 ASP A N 1
ATOM 5760 C CA . ASP A 1 725 ? 0.647 -32.938 13.906 1 91.38 725 ASP A CA 1
ATOM 5761 C C . ASP A 1 725 ? 1.349 -31.781 14.602 1 91.38 725 ASP A C 1
ATOM 5763 O O . ASP A 1 725 ? 0.979 -31.406 15.719 1 91.38 725 ASP A O 1
ATOM 5767 N N . ALA A 1 726 ? 2.34 -31.156 13.992 1 91.75 726 ALA A N 1
ATOM 5768 C CA . ALA A 1 726 ? 3.102 -30.047 14.578 1 91.75 726 ALA A CA 1
ATOM 5769 C C . ALA A 1 726 ? 2.477 -28.703 14.227 1 91.75 726 ALA A C 1
ATOM 5771 O O . ALA A 1 726 ? 2.869 -27.672 14.766 1 91.75 726 ALA A O 1
ATOM 5772 N N . ILE A 1 727 ? 1.459 -28.703 13.383 1 92.81 727 ILE A N 1
ATOM 5773 C CA . ILE A 1 727 ? 0.933 -27.469 12.797 1 92.81 727 ILE A CA 1
ATOM 5774 C C . ILE A 1 727 ? 0.213 -26.656 13.867 1 92.81 727 ILE A C 1
ATOM 5776 O O . ILE A 1 727 ? 0.381 -25.438 13.945 1 92.81 727 ILE A O 1
ATOM 5780 N N . PRO A 1 728 ? -0.552 -27.328 14.828 1 92.5 728 PRO A N 1
ATOM 5781 C CA . PRO A 1 728 ? -1.238 -26.531 15.836 1 92.5 728 PRO A CA 1
ATOM 5782 C C . PRO A 1 728 ? -0.271 -25.75 16.734 1 92.5 728 PRO A C 1
ATOM 5784 O O . PRO A 1 728 ? -0.53 -24.594 17.062 1 92.5 728 PRO A O 1
ATOM 5787 N N . ILE A 1 729 ? 0.881 -26.281 17.047 1 93.31 729 ILE A N 1
ATOM 5788 C CA . ILE A 1 729 ? 1.876 -25.594 17.859 1 93.31 729 ILE A CA 1
ATOM 5789 C C . ILE A 1 729 ? 2.527 -24.484 17.047 1 93.31 729 ILE A C 1
ATOM 5791 O O . ILE A 1 729 ? 2.76 -23.375 17.578 1 93.31 729 ILE A O 1
ATOM 5795 N N . GLN A 1 730 ? 2.85 -24.734 15.789 1 92.75 730 GLN A N 1
ATOM 5796 C CA . GLN A 1 730 ? 3.42 -23.719 14.922 1 92.75 730 GLN A CA 1
ATOM 5797 C C . GLN A 1 730 ? 2.453 -22.547 14.734 1 92.75 730 GLN A C 1
ATOM 5799 O O . GLN A 1 730 ? 2.863 -21.391 14.75 1 92.75 730 GLN A O 1
ATOM 5804 N N . LEU A 1 731 ? 1.182 -22.922 14.539 1 93.75 731 LEU A N 1
ATOM 5805 C CA . LEU A 1 731 ? 0.148 -21.906 14.352 1 93.75 731 LEU A CA 1
ATOM 5806 C C . LEU A 1 731 ? 0.014 -21.031 15.594 1 93.75 731 LEU A C 1
ATOM 5808 O O . LEU A 1 731 ? -0.101 -19.797 15.484 1 93.75 731 LEU A O 1
ATOM 5812 N N . GLN A 1 732 ? 0.066 -21.609 16.766 1 94.31 732 GLN A N 1
ATOM 5813 C CA . GLN A 1 732 ? -0.007 -20.828 18 1 94.31 732 GLN A CA 1
ATOM 5814 C C . GLN A 1 732 ? 1.202 -19.922 18.156 1 94.31 732 GLN A C 1
ATOM 5816 O O . GLN A 1 732 ? 1.064 -18.766 18.562 1 94.31 732 GLN A O 1
ATOM 5821 N N . ASN A 1 733 ? 2.369 -20.391 17.797 1 94.19 733 ASN A N 1
ATOM 5822 C CA . ASN A 1 733 ? 3.584 -19.578 17.875 1 94.19 733 ASN A CA 1
ATOM 5823 C C . ASN A 1 733 ? 3.516 -18.375 16.938 1 94.19 733 ASN A C 1
ATOM 5825 O O . ASN A 1 733 ? 3.875 -17.266 17.328 1 94.19 733 ASN A O 1
ATOM 5829 N N . VAL A 1 734 ? 3.061 -18.578 15.727 1 93.62 734 VAL A N 1
ATOM 5830 C CA . VAL A 1 734 ? 3.002 -17.5 14.75 1 93.62 734 VAL A CA 1
ATOM 5831 C C . VAL A 1 734 ? 1.918 -16.5 15.148 1 93.62 734 VAL A C 1
ATOM 5833 O O . VAL A 1 734 ? 2.066 -15.289 14.93 1 93.62 734 VAL A O 1
ATOM 5836 N N . ARG A 1 735 ? 0.812 -17.031 15.734 1 94.94 735 ARG A N 1
ATOM 5837 C CA . ARG A 1 735 ? -0.234 -16.141 16.219 1 94.94 735 ARG A CA 1
ATOM 5838 C C . ARG A 1 735 ? 0.277 -15.258 17.359 1 94.94 735 ARG A C 1
ATOM 5840 O O . ARG A 1 735 ? -0.072 -14.086 17.453 1 94.94 735 ARG A O 1
ATOM 5847 N N . GLU A 1 736 ? 1.143 -15.797 18.188 1 95.06 736 GLU A N 1
ATOM 5848 C CA . GLU A 1 736 ? 1.745 -15.016 19.266 1 95.06 736 GLU A CA 1
ATOM 5849 C C . GLU A 1 736 ? 2.703 -13.961 18.719 1 95.06 736 GLU A C 1
ATOM 5851 O O . GLU A 1 736 ? 2.756 -12.836 19.219 1 95.06 736 GLU A O 1
ATOM 5856 N N . LEU A 1 737 ? 3.428 -14.367 17.734 1 92.81 737 LEU A N 1
ATOM 5857 C CA . LEU A 1 737 ? 4.32 -13.406 17.094 1 92.81 737 LEU A CA 1
ATOM 5858 C C . LEU A 1 737 ? 3.529 -12.281 16.438 1 92.81 737 LEU A C 1
ATOM 5860 O O . LEU A 1 737 ? 3.951 -11.125 16.453 1 92.81 737 LEU A O 1
ATOM 5864 N N . ARG A 1 738 ? 2.35 -12.617 15.805 1 93.81 738 ARG A N 1
ATOM 5865 C CA . ARG A 1 738 ? 1.482 -11.609 15.203 1 93.81 738 ARG A CA 1
ATOM 5866 C C . ARG A 1 738 ? 0.973 -10.633 16.25 1 93.81 738 ARG A C 1
ATOM 5868 O O . ARG A 1 738 ? 0.962 -9.422 16.031 1 93.81 738 ARG A O 1
ATOM 5875 N N . MET A 1 739 ? 0.572 -11.164 17.406 1 94.94 739 MET A N 1
ATOM 5876 C CA . MET A 1 739 ? 0.077 -10.32 18.484 1 94.94 739 MET A CA 1
ATOM 5877 C C . MET A 1 739 ? 1.178 -9.398 19.016 1 94.94 739 MET A C 1
ATOM 5879 O O . MET A 1 739 ? 0.929 -8.227 19.297 1 94.94 739 MET A O 1
ATOM 5883 N N . ALA A 1 740 ? 2.365 -9.938 19.141 1 93.19 740 ALA A N 1
ATOM 5884 C CA . ALA A 1 740 ? 3.5 -9.133 19.578 1 93.19 740 ALA A CA 1
ATOM 5885 C C . ALA A 1 740 ? 3.785 -7.996 18.609 1 93.19 740 ALA A C 1
ATOM 5887 O O . ALA A 1 740 ? 4.066 -6.867 19.016 1 93.19 740 ALA A O 1
ATOM 5888 N N . LYS A 1 741 ? 3.703 -8.305 17.312 1 92.88 741 LYS A N 1
ATOM 5889 C CA . LYS A 1 741 ? 3.945 -7.289 16.281 1 92.88 741 LYS A CA 1
ATOM 5890 C C . LYS A 1 741 ? 2.838 -6.238 16.281 1 92.88 741 LYS A C 1
ATOM 5892 O O . LYS A 1 741 ? 3.102 -5.051 16.078 1 92.88 741 LYS A O 1
ATOM 5897 N N . ALA A 1 742 ? 1.575 -6.68 16.516 1 93.12 742 ALA A N 1
ATOM 5898 C CA . ALA A 1 742 ? 0.444 -5.758 16.594 1 93.12 742 ALA A CA 1
ATOM 5899 C C . ALA A 1 742 ? 0.601 -4.805 17.781 1 93.12 742 ALA A C 1
ATOM 5901 O O . ALA A 1 742 ? 0.282 -3.617 17.672 1 93.12 742 ALA A O 1
ATOM 5902 N N . LYS A 1 743 ? 1.124 -5.301 18.844 1 93.94 743 LYS A N 1
ATOM 5903 C CA . LYS A 1 743 ? 1.372 -4.465 20.016 1 93.94 743 LYS A CA 1
ATOM 5904 C C . LYS A 1 743 ? 2.467 -3.438 19.734 1 93.94 743 LYS A C 1
ATOM 5906 O O . LYS A 1 743 ? 2.387 -2.297 20.188 1 93.94 743 LYS A O 1
ATOM 5911 N N . GLU A 1 744 ? 3.455 -3.85 19.016 1 92.06 744 GLU A N 1
ATOM 5912 C CA . GLU A 1 744 ? 4.52 -2.926 18.641 1 92.06 744 GLU A CA 1
ATOM 5913 C C . GLU A 1 744 ? 3.988 -1.809 17.75 1 92.06 744 GLU A C 1
ATOM 5915 O O . GLU A 1 744 ? 4.379 -0.649 17.891 1 92.06 744 GLU A O 1
ATOM 5920 N N . ILE A 1 745 ? 3.133 -2.166 16.812 1 92.31 745 ILE A N 1
ATOM 5921 C CA . ILE A 1 745 ? 2.527 -1.18 15.93 1 92.31 745 ILE A CA 1
ATOM 5922 C C . ILE A 1 745 ? 1.68 -0.203 16.734 1 92.31 745 ILE A C 1
ATOM 5924 O O . ILE A 1 745 ? 1.736 1.009 16.516 1 92.31 745 ILE A O 1
ATOM 5928 N N . HIS A 1 746 ? 0.916 -0.725 17.672 1 93.31 746 HIS A N 1
ATOM 5929 C CA . HIS A 1 746 ? 0.124 0.125 18.547 1 93.31 746 HIS A CA 1
ATOM 5930 C C . HIS A 1 746 ? 1.014 1.072 19.344 1 93.31 746 HIS A C 1
ATOM 5932 O O . HIS A 1 746 ? 0.65 2.229 19.578 1 93.31 746 HIS A O 1
ATOM 5938 N N . GLY A 1 747 ? 2.123 0.549 19.766 1 91.56 747 GLY A N 1
ATOM 5939 C CA . GLY A 1 747 ? 3.084 1.398 20.438 1 91.56 747 GLY A CA 1
ATOM 5940 C C . GLY A 1 747 ? 3.572 2.555 19.594 1 91.56 747 GLY A C 1
ATOM 5941 O O . GLY A 1 747 ? 3.695 3.682 20.078 1 91.56 747 GLY A O 1
ATOM 5942 N N . VAL A 1 748 ? 3.816 2.35 18.312 1 90.81 748 VAL A N 1
ATOM 5943 C CA . VAL A 1 748 ? 4.258 3.395 17.406 1 90.81 748 VAL A CA 1
ATOM 5944 C C . VAL A 1 748 ? 3.135 4.406 17.188 1 90.81 748 VAL A C 1
ATOM 5946 O O . VAL A 1 748 ? 3.383 5.613 17.125 1 90.81 748 VAL A O 1
ATOM 5949 N N . ILE A 1 749 ? 1.909 3.924 17.125 1 88.88 749 ILE A N 1
ATOM 5950 C CA . ILE A 1 749 ? 0.756 4.801 16.953 1 88.88 749 ILE A CA 1
ATOM 5951 C C . ILE A 1 749 ? 0.605 5.699 18.172 1 88.88 749 ILE A C 1
ATOM 5953 O O . ILE A 1 749 ? 0.304 6.887 18.047 1 88.88 749 ILE A O 1
ATOM 5957 N N . ARG A 1 750 ? 0.864 5.129 19.328 1 89.56 750 ARG A N 1
ATOM 5958 C CA . ARG A 1 750 ? 0.816 5.91 20.562 1 89.56 750 ARG A CA 1
ATOM 5959 C C . ARG A 1 750 ? 1.909 6.973 20.578 1 89.56 750 ARG A C 1
ATOM 5961 O O . ARG A 1 750 ? 1.688 8.094 21.047 1 89.56 750 ARG A O 1
ATOM 5968 N N . GLU A 1 751 ? 3.068 6.633 20.094 1 87.38 751 GLU A N 1
ATOM 5969 C CA . GLU A 1 751 ? 4.16 7.594 19.984 1 87.38 751 GLU A CA 1
ATOM 5970 C C . GLU A 1 751 ? 3.799 8.742 19.047 1 87.38 751 GLU A C 1
ATOM 5972 O O . GLU A 1 751 ? 4.113 9.898 19.328 1 87.38 751 GLU A O 1
ATOM 5977 N N . LEU A 1 752 ? 3.158 8.406 18 1 86.31 752 LEU A N 1
ATOM 5978 C CA . LEU A 1 752 ? 2.711 9.43 17.062 1 86.31 752 LEU A CA 1
ATOM 5979 C C . LEU A 1 752 ? 1.641 10.312 17.688 1 86.31 752 LEU A C 1
ATOM 5981 O O . LEU A 1 752 ? 1.658 11.539 17.5 1 86.31 752 LEU A O 1
ATOM 5985 N N . ALA A 1 753 ? 0.759 9.711 18.453 1 86.38 753 ALA A N 1
ATOM 5986 C CA . ALA A 1 753 ? -0.278 10.469 19.141 1 86.38 753 ALA A CA 1
ATOM 5987 C C . ALA A 1 753 ? 0.333 11.414 20.172 1 86.38 753 ALA A C 1
ATOM 5989 O O . ALA A 1 753 ? -0.136 12.547 20.344 1 86.38 753 ALA A O 1
ATOM 5990 N N . ASP A 1 754 ? 1.355 10.938 20.812 1 85.75 754 ASP A N 1
ATOM 5991 C CA . ASP A 1 754 ? 2.035 11.781 21.781 1 85.75 754 ASP A CA 1
ATOM 5992 C C . ASP A 1 754 ? 2.697 12.984 21.109 1 85.75 754 ASP A C 1
ATOM 5994 O O . ASP A 1 754 ? 2.705 14.086 21.672 1 85.75 754 ASP A O 1
ATOM 5998 N N . THR A 1 755 ? 3.238 12.797 19.953 1 83 755 THR A N 1
ATOM 5999 C CA . THR A 1 755 ? 3.822 13.898 19.188 1 83 755 THR A CA 1
ATOM 6000 C C . THR A 1 755 ? 2.758 14.922 18.812 1 83 755 THR A C 1
ATOM 6002 O O . THR A 1 755 ? 2.988 16.125 18.906 1 83 755 THR A O 1
ATOM 6005 N N . TYR A 1 756 ? 1.631 14.422 18.484 1 80.69 756 TYR A N 1
ATOM 6006 C CA . TYR A 1 756 ? 0.524 15.32 18.172 1 80.69 756 TYR A CA 1
ATOM 6007 C C . TYR A 1 756 ? 0.054 16.078 19.406 1 80.69 756 TYR A C 1
ATOM 6009 O O . TYR A 1 756 ? -0.238 17.281 19.328 1 80.69 756 TYR A O 1
ATOM 6017 N N . ARG A 1 757 ? 0.053 15.422 20.531 1 84.19 757 ARG A N 1
ATOM 6018 C CA . ARG A 1 757 ? -0.368 16.062 21.781 1 84.19 757 ARG A CA 1
ATOM 6019 C C . ARG A 1 757 ? 0.588 17.172 22.172 1 84.19 757 ARG A C 1
ATOM 6021 O O . ARG A 1 757 ? 0.157 18.234 22.656 1 84.19 757 ARG A O 1
ATOM 6028 N N . GLU A 1 758 ? 1.824 16.938 21.938 1 82.62 758 GLU A N 1
ATOM 6029 C CA . GLU A 1 758 ? 2.826 17.953 22.25 1 82.62 758 GLU A CA 1
ATOM 6030 C C . GLU A 1 758 ? 2.66 19.172 21.344 1 82.62 758 GLU A C 1
ATOM 6032 O O . GLU A 1 758 ? 2.816 20.312 21.797 1 82.62 758 GLU A O 1
ATOM 6037 N N . LEU A 1 759 ? 2.301 18.969 20.109 1 79.88 759 LEU A N 1
ATOM 6038 C CA . LEU A 1 759 ? 2.166 20.062 19.156 1 79.88 759 LEU A CA 1
ATOM 6039 C C . LEU A 1 759 ? 0.881 20.844 19.406 1 79.88 759 LEU A C 1
ATOM 6041 O O . LEU A 1 759 ? 0.817 22.047 19.125 1 79.88 759 LEU A O 1
ATOM 6045 N N . TYR A 1 760 ? -0.066 20.188 20.078 1 77.69 760 TYR A N 1
ATOM 6046 C CA . TYR A 1 760 ? -1.354 20.828 20.297 1 77.69 760 TYR A CA 1
ATOM 6047 C C . TYR A 1 760 ? -1.429 21.422 21.703 1 77.69 760 TYR A C 1
ATOM 6049 O O . TYR A 1 760 ? -2.385 22.125 22.047 1 77.69 760 TYR A O 1
ATOM 6057 N N . ALA A 1 761 ? -0.434 21.203 22.469 1 78.88 761 ALA A N 1
ATOM 6058 C CA . ALA A 1 761 ? -0.436 21.625 23.859 1 78.88 761 ALA A CA 1
ATOM 6059 C C . ALA A 1 761 ? -0.535 23.156 23.969 1 78.88 761 ALA A C 1
ATOM 6061 O O . ALA A 1 761 ? -1.317 23.672 24.766 1 78.88 761 ALA A O 1
ATOM 6062 N N . PRO A 1 762 ? 0.21 23.859 23.078 1 75.25 762 PRO A N 1
ATOM 6063 C CA . PRO A 1 762 ? 0.113 25.328 23.203 1 75.25 762 PRO A CA 1
ATOM 6064 C C . PRO A 1 762 ? -1.303 25.844 22.969 1 75.25 762 PRO A C 1
ATOM 6066 O O . PRO A 1 762 ? -1.728 26.812 23.609 1 75.25 762 PRO A O 1
ATOM 6069 N N . VAL A 1 763 ? -1.986 25.297 22.078 1 72.44 763 VAL A N 1
ATOM 6070 C CA . VAL A 1 763 ? -3.355 25.703 21.797 1 72.44 763 VAL A CA 1
ATOM 6071 C C . VAL A 1 763 ? -4.25 25.391 23 1 72.44 763 VAL A C 1
ATOM 6073 O O . VAL A 1 763 ? -5.125 26.172 23.359 1 72.44 763 VAL A O 1
ATOM 6076 N N . ASN A 1 764 ? -3.936 24.281 23.594 1 73.81 764 ASN A N 1
ATOM 6077 C CA . ASN A 1 764 ? -4.707 23.906 24.781 1 73.81 764 ASN A CA 1
ATOM 6078 C C . ASN A 1 764 ? -4.449 24.859 25.938 1 73.81 764 ASN A C 1
ATOM 6080 O O . ASN A 1 764 ? -5.375 25.219 26.672 1 73.81 764 ASN A O 1
ATOM 6084 N N . GLN A 1 765 ? -3.221 25.203 26 1 74.56 765 GLN A N 1
ATOM 6085 C CA . GLN A 1 765 ? -2.881 26.156 27.047 1 74.56 765 GLN A CA 1
ATOM 6086 C C . GLN A 1 765 ? -3.518 27.516 26.781 1 74.56 765 GLN A C 1
ATOM 6088 O O . GLN A 1 765 ? -3.971 28.188 27.703 1 74.56 765 GLN A O 1
ATOM 6093 N N . PHE A 1 766 ? -3.498 27.875 25.469 1 72 766 PHE A N 1
ATOM 6094 C CA . PHE A 1 766 ? -4.133 29.125 25.078 1 72 766 PHE A CA 1
ATOM 6095 C C . PHE A 1 766 ? -5.613 29.125 25.438 1 72 766 PHE A C 1
ATOM 6097 O O . PHE A 1 766 ? -6.145 30.109 25.953 1 72 766 PHE A O 1
ATOM 6104 N N . ILE A 1 767 ? -6.27 28.047 25.266 1 70 767 ILE A N 1
ATOM 6105 C CA . ILE A 1 767 ? -7.699 27.906 25.516 1 70 767 ILE A CA 1
ATOM 6106 C C . ILE A 1 767 ? -7.965 27.938 27.016 1 70 767 ILE A C 1
ATOM 6108 O O . ILE A 1 767 ? -8.938 28.547 27.469 1 70 767 ILE A O 1
ATOM 6112 N N . GLU A 1 768 ? -6.984 27.484 27.75 1 70.19 768 GLU A N 1
ATOM 6113 C CA . GLU A 1 768 ? -7.164 27.406 29.203 1 70.19 768 GLU A CA 1
ATOM 6114 C C . GLU A 1 768 ? -6.922 28.766 29.859 1 70.19 768 GLU A C 1
ATOM 6116 O O . GLU A 1 768 ? -7.539 29.078 30.875 1 70.19 768 GLU A O 1
ATOM 6121 N N . THR A 1 769 ? -5.984 29.531 29.219 1 69.38 769 THR A N 1
ATOM 6122 C CA . THR A 1 769 ? -5.602 30.781 29.844 1 69.38 769 THR A CA 1
ATOM 6123 C C . THR A 1 769 ? -6.566 31.906 29.469 1 69.38 769 THR A C 1
ATOM 6125 O O . THR A 1 769 ? -6.602 32.938 30.109 1 69.38 769 THR A O 1
ATOM 6128 N N . ARG A 1 770 ? -7.238 31.641 28.328 1 65.88 770 ARG A N 1
ATOM 6129 C CA . ARG A 1 770 ? -8.141 32.719 27.906 1 65.88 770 ARG A CA 1
ATOM 6130 C C . ARG A 1 770 ? -9.586 32.375 28.281 1 65.88 770 ARG A C 1
ATOM 6132 O O . ARG A 1 770 ? -10.148 31.391 27.781 1 65.88 770 ARG A O 1
ATOM 6139 N N . PRO A 1 771 ? -10.047 33.031 29.281 1 60.88 771 PRO A N 1
ATOM 6140 C CA . PRO A 1 771 ? -11.383 32.781 29.812 1 60.88 771 PRO A CA 1
ATOM 6141 C C . PRO A 1 771 ? -12.445 32.688 28.719 1 60.88 771 PRO A C 1
ATOM 6143 O O . PRO A 1 771 ? -13.367 31.859 28.828 1 60.88 771 PRO A O 1
ATOM 6146 N N . LEU A 1 772 ? -12.266 33.469 27.766 1 57.44 772 LEU A N 1
ATOM 6147 C CA . LEU A 1 772 ? -13.328 33.469 26.766 1 57.44 772 LEU A CA 1
ATOM 6148 C C . LEU A 1 772 ? -13.375 32.125 26.016 1 57.44 772 LEU A C 1
ATOM 6150 O O . LEU A 1 772 ? -14.453 31.641 25.703 1 57.44 772 LEU A O 1
ATOM 6154 N N . ALA A 1 773 ? -12.234 31.656 25.828 1 58 773 ALA A N 1
ATOM 6155 C CA . ALA A 1 773 ? -12.156 30.422 25.047 1 58 773 ALA A CA 1
ATOM 6156 C C . ALA A 1 773 ? -12.625 29.219 25.875 1 58 773 ALA A C 1
ATOM 6158 O O . ALA A 1 773 ? -13.289 28.312 25.359 1 58 773 ALA A O 1
ATOM 6159 N N . LYS A 1 774 ? -12.203 29.094 27.109 1 58.78 774 LYS A N 1
ATOM 6160 C CA . LYS A 1 774 ? -12.539 27.984 28 1 58.78 774 LYS A CA 1
ATOM 6161 C C . LYS A 1 774 ? -14.008 28.016 28.391 1 58.78 774 LYS A C 1
ATOM 6163 O O . LYS A 1 774 ? -14.688 26.984 28.375 1 58.78 774 LYS A O 1
ATOM 6168 N N . GLU A 1 775 ? -14.367 29.156 28.891 1 56.97 775 GLU A N 1
ATOM 6169 C CA . GLU A 1 775 ? -15.695 29.203 29.5 1 56.97 775 GLU A CA 1
ATOM 6170 C C . GLU A 1 775 ? -16.797 29.188 28.438 1 56.97 775 GLU A C 1
ATOM 6172 O O . GLU A 1 775 ? -17.797 28.484 28.594 1 56.97 775 GLU A O 1
ATOM 6177 N N . LYS A 1 776 ? -16.578 29.859 27.359 1 58.84 776 LYS A N 1
ATOM 6178 C CA . LYS A 1 776 ? -17.734 30.031 26.469 1 58.84 776 LYS A CA 1
ATOM 6179 C C . LYS A 1 776 ? -17.703 29 25.328 1 58.84 776 LYS A C 1
ATOM 6181 O O . LYS A 1 776 ? -18.75 28.484 24.938 1 58.84 776 LYS A O 1
ATOM 6186 N N . PHE A 1 777 ? -16.516 28.672 24.891 1 58.12 777 PHE A N 1
ATOM 6187 C CA . PHE A 1 777 ? -16.547 27.875 23.672 1 58.12 777 PHE A CA 1
ATOM 6188 C C . PHE A 1 777 ? -16.125 26.438 23.953 1 58.12 777 PHE A C 1
ATOM 6190 O O . PHE A 1 777 ? -16.297 25.562 23.094 1 58.12 777 PHE A O 1
ATOM 6197 N N . GLN A 1 778 ? -15.969 26.062 25.156 1 58.34 778 GLN A N 1
ATOM 6198 C CA . GLN A 1 778 ? -15.609 24.719 25.578 1 58.34 778 GLN A CA 1
ATOM 6199 C C . GLN A 1 778 ? -14.789 24 24.516 1 58.34 778 GLN A C 1
ATOM 6201 O O . GLN A 1 778 ? -15.125 22.891 24.094 1 58.34 778 GLN A O 1
ATOM 6206 N N . LEU A 1 779 ? -13.93 24.688 23.812 1 62.5 779 LEU A N 1
ATOM 6207 C CA . LEU A 1 779 ? -13.117 24.031 22.781 1 62.5 779 LEU A CA 1
ATOM 6208 C C . LEU A 1 779 ? -12.078 23.109 23.422 1 62.5 779 LEU A C 1
ATOM 6210 O O . LEU A 1 779 ? -11.391 23.5 24.375 1 62.5 779 LEU A O 1
ATOM 6214 N N . ASN A 1 780 ? -12.297 21.672 23.125 1 64.5 780 ASN A N 1
ATOM 6215 C CA . ASN A 1 780 ? -11.289 20.703 23.578 1 64.5 780 ASN A CA 1
ATOM 6216 C C . ASN A 1 780 ? -10.625 20 22.391 1 64.5 780 ASN A C 1
ATOM 6218 O O . ASN A 1 780 ? -11.297 19.625 21.438 1 64.5 780 ASN A O 1
ATOM 6222 N N . PHE A 1 781 ? -9.281 20.125 22.406 1 65.31 781 PHE A N 1
ATOM 6223 C CA . PHE A 1 781 ? -8.539 19.391 21.375 1 65.31 781 PHE A CA 1
ATOM 6224 C C . PHE A 1 781 ? -8 18.078 21.922 1 65.31 781 PHE A C 1
ATOM 6226 O O . PHE A 1 781 ? -7.285 18.062 22.922 1 65.31 781 PHE A O 1
ATOM 6233 N N . GLU A 1 782 ? -8.57 16.969 21.391 1 66.94 782 GLU A N 1
ATOM 6234 C CA . GLU A 1 782 ? -8.094 15.656 21.828 1 66.94 782 GLU A CA 1
ATOM 6235 C C . GLU A 1 782 ? -7.461 14.898 20.656 1 66.94 782 GLU A C 1
ATOM 6237 O O . GLU A 1 782 ? -7.891 15.031 19.516 1 66.94 782 GLU A O 1
ATOM 6242 N N . VAL A 1 783 ? -6.293 14.445 20.938 1 64.81 783 VAL A N 1
ATOM 6243 C CA . VAL A 1 783 ? -5.656 13.562 19.969 1 64.81 783 VAL A CA 1
ATOM 6244 C C . VAL A 1 783 ? -6.098 12.125 20.219 1 64.81 783 VAL A C 1
ATOM 6246 O O . VAL A 1 783 ? -5.996 11.617 21.328 1 64.81 783 VAL A O 1
ATOM 6249 N N . GLY A 1 784 ? -6.938 11.602 19.312 1 63.81 784 GLY A N 1
ATOM 6250 C CA . GLY A 1 784 ? -7.402 10.234 19.5 1 63.81 784 GLY A CA 1
ATOM 6251 C C . GLY A 1 784 ? -6.758 9.258 18.531 1 63.81 784 GLY A C 1
ATOM 6252 O O . GLY A 1 784 ? -6.254 9.656 17.469 1 63.81 784 GLY A O 1
ATOM 6253 N N . LEU A 1 785 ? -6.508 7.945 19.016 1 62.62 785 LEU A N 1
ATOM 6254 C CA . LEU A 1 785 ? -6.051 6.805 18.234 1 62.62 785 LEU A CA 1
ATOM 6255 C C . LEU A 1 785 ? -7.203 6.203 17.438 1 62.62 785 LEU A C 1
ATOM 6257 O O . LEU A 1 785 ? -8.32 6.074 17.938 1 62.62 785 LEU A O 1
ATOM 6261 N N . MET B 1 1 ? -18.859 -58.781 -33.438 1 65.31 1 MET B N 1
ATOM 6262 C CA . MET B 1 1 ? -17.812 -58.781 -32.438 1 65.31 1 MET B CA 1
ATOM 6263 C C . MET B 1 1 ? -18.125 -59.719 -31.297 1 65.31 1 MET B C 1
ATOM 6265 O O . MET B 1 1 ? -19.234 -59.719 -30.75 1 65.31 1 MET B O 1
ATOM 6269 N N . ASN B 1 2 ? -17.344 -60.812 -31.188 1 72.88 2 ASN B N 1
ATOM 6270 C CA . ASN B 1 2 ? -17.609 -61.906 -30.25 1 72.88 2 ASN B CA 1
ATOM 6271 C C . ASN B 1 2 ? -17.328 -61.469 -28.812 1 72.88 2 ASN B C 1
ATOM 6273 O O . ASN B 1 2 ? -17.953 -61.969 -27.875 1 72.88 2 ASN B O 1
ATOM 6277 N N . ASP B 1 3 ? -16.438 -60.562 -28.734 1 79.25 3 ASP B N 1
ATOM 6278 C CA . ASP B 1 3 ? -16.094 -60.125 -27.391 1 79.25 3 ASP B CA 1
ATOM 6279 C C . ASP B 1 3 ? -16.656 -58.75 -27.094 1 79.25 3 ASP B C 1
ATOM 6281 O O . ASP B 1 3 ? -16.422 -57.812 -27.859 1 79.25 3 ASP B O 1
ATOM 6285 N N . PRO B 1 4 ? -17.375 -58.688 -26.047 1 83.38 4 PRO B N 1
ATOM 6286 C CA . PRO B 1 4 ? -17.969 -57.375 -25.734 1 83.38 4 PRO B CA 1
ATOM 6287 C C . PRO B 1 4 ? -16.938 -56.281 -25.516 1 83.38 4 PRO B C 1
ATOM 6289 O O . PRO B 1 4 ? -17.25 -55.094 -25.641 1 83.38 4 PRO B O 1
ATOM 6292 N N . LYS B 1 5 ? -15.734 -56.594 -25.234 1 88.88 5 LYS B N 1
ATOM 6293 C CA . LYS B 1 5 ? -14.672 -55.594 -25.031 1 88.88 5 LYS B CA 1
ATOM 6294 C C . LYS B 1 5 ? -14.047 -55.188 -26.359 1 88.88 5 LYS B C 1
ATOM 6296 O O . LYS B 1 5 ? -13.219 -54.281 -26.406 1 88.88 5 LYS B O 1
ATOM 6301 N N . GLY B 1 6 ? -14.469 -55.812 -27.391 1 85.5 6 GLY B N 1
ATOM 6302 C CA . GLY B 1 6 ? -13.93 -55.5 -28.703 1 85.5 6 GLY B CA 1
ATOM 6303 C C . GLY B 1 6 ? -12.688 -56.281 -29.047 1 85.5 6 GLY B C 1
ATOM 6304 O O . GLY B 1 6 ? -12.617 -57.469 -28.781 1 85.5 6 GLY B O 1
ATOM 6305 N N . SER B 1 7 ? -11.703 -55.594 -29.688 1 87.31 7 SER B N 1
ATOM 6306 C CA . SER B 1 7 ? -10.469 -56.25 -30.109 1 87.31 7 SER B CA 1
ATOM 6307 C C . SER B 1 7 ? -9.5 -56.438 -28.938 1 87.31 7 SER B C 1
ATOM 6309 O O . SER B 1 7 ? -9.172 -55.469 -28.25 1 87.31 7 SER B O 1
ATOM 6311 N N . ILE B 1 8 ? -9.227 -57.656 -28.609 1 91.06 8 ILE B N 1
ATOM 6312 C CA . ILE B 1 8 ? -8.289 -57.938 -27.531 1 91.06 8 ILE B CA 1
ATOM 6313 C C . ILE B 1 8 ? -7.145 -58.812 -28.062 1 91.06 8 ILE B C 1
ATOM 6315 O O . ILE B 1 8 ? -7.266 -59.406 -29.109 1 91.06 8 ILE B O 1
ATOM 6319 N N . TRP B 1 9 ? -6.031 -58.781 -27.391 1 94.38 9 TRP B N 1
ATOM 6320 C CA . TRP B 1 9 ? -4.859 -59.531 -27.797 1 94.38 9 TRP B CA 1
ATOM 6321 C C . TRP B 1 9 ? -5.031 -61.031 -27.469 1 94.38 9 TRP B C 1
ATOM 6323 O O . TRP B 1 9 ? -5.355 -61.375 -26.328 1 94.38 9 TRP B O 1
ATOM 6333 N N . ARG B 1 10 ? -4.914 -61.906 -28.484 1 94.56 10 ARG B N 1
ATOM 6334 C CA . ARG B 1 10 ? -4.945 -63.344 -28.328 1 94.56 10 ARG B CA 1
ATOM 6335 C C . ARG B 1 10 ? -3.873 -64 -29.203 1 94.56 10 ARG B C 1
ATOM 6337 O O . ARG B 1 10 ? -3.379 -63.406 -30.156 1 94.56 10 ARG B O 1
ATOM 6344 N N . LYS B 1 11 ? -3.559 -65.188 -28.859 1 95.81 11 LYS B N 1
ATOM 6345 C CA . LYS B 1 11 ? -2.57 -65.938 -29.656 1 95.81 11 LYS B CA 1
ATOM 6346 C C . LYS B 1 11 ? -3.238 -66.688 -30.797 1 95.81 11 LYS B C 1
ATOM 6348 O O . LYS B 1 11 ? -4.27 -67.375 -30.594 1 95.81 11 LYS B O 1
ATOM 6353 N N . TRP B 1 12 ? -2.695 -66.562 -31.984 1 96.44 12 TRP B N 1
ATOM 6354 C CA . TRP B 1 12 ? -3.158 -67.25 -33.188 1 96.44 12 TRP B CA 1
ATOM 6355 C C . TRP B 1 12 ? -2.066 -68.125 -33.75 1 96.44 12 TRP B C 1
ATOM 6357 O O . TRP B 1 12 ? -1.007 -67.688 -34.156 1 96.44 12 TRP B O 1
ATOM 6367 N N . ASP B 1 13 ? -2.246 -69.438 -33.781 1 97.25 13 ASP B N 1
ATOM 6368 C CA . ASP B 1 13 ? -1.353 -70.375 -34.438 1 97.25 13 ASP B CA 1
ATOM 6369 C C . ASP B 1 13 ? -2.002 -70.938 -35.688 1 97.25 13 ASP B C 1
ATOM 6371 O O . ASP B 1 13 ? -2.768 -71.875 -35.594 1 97.25 13 ASP B O 1
ATOM 6375 N N . LEU B 1 14 ? -1.541 -70.5 -36.844 1 96.62 14 LEU B N 1
ATOM 6376 C CA . LEU B 1 14 ? -2.248 -70.812 -38.062 1 96.62 14 LEU B CA 1
ATOM 6377 C C . LEU B 1 14 ? -1.584 -72 -38.781 1 96.62 14 LEU B C 1
ATOM 6379 O O . LEU B 1 14 ? -1.957 -72.312 -39.906 1 96.62 14 LEU B O 1
ATOM 6383 N N . HIS B 1 15 ? -0.663 -72.625 -38.156 1 96.62 15 HIS B N 1
ATOM 6384 C CA . HIS B 1 15 ? 0.092 -73.688 -38.844 1 96.62 15 HIS B CA 1
ATOM 6385 C C . HIS B 1 15 ? 0.27 -74.938 -37.906 1 96.62 15 HIS B C 1
ATOM 6387 O O . HIS B 1 15 ? 1.357 -75.125 -37.375 1 96.62 15 HIS B O 1
ATOM 6393 N N . VAL B 1 16 ? -0.747 -75.75 -37.812 1 96.88 16 VAL B N 1
ATOM 6394 C CA . VAL B 1 16 ? -0.709 -76.938 -37 1 96.88 16 VAL B CA 1
ATOM 6395 C C . VAL B 1 16 ? -1.068 -78.125 -37.844 1 96.88 16 VAL B C 1
ATOM 6397 O O . VAL B 1 16 ? -2.133 -78.188 -38.469 1 96.88 16 VAL B O 1
ATOM 6400 N N . HIS B 1 17 ? -0.207 -79.125 -37.969 1 96.56 17 HIS B N 1
ATOM 6401 C CA . HIS B 1 17 ? -0.489 -80.375 -38.656 1 96.56 17 HIS B CA 1
ATOM 6402 C C . HIS B 1 17 ? -1.16 -81.438 -37.719 1 96.56 17 HIS B C 1
ATOM 6404 O O . HIS B 1 17 ? -0.866 -81.438 -36.531 1 96.56 17 HIS B O 1
ATOM 6410 N N . THR B 1 18 ? -2.037 -82.25 -38.219 1 96.44 18 THR B N 1
ATOM 6411 C CA . THR B 1 18 ? -2.74 -83.25 -37.438 1 96.44 18 THR B CA 1
ATOM 6412 C C . THR B 1 18 ? -2.152 -84.625 -37.719 1 96.44 18 THR B C 1
ATOM 6414 O O . THR B 1 18 ? -1.312 -84.812 -38.594 1 96.44 18 THR B O 1
ATOM 6417 N N . PRO B 1 19 ? -2.562 -85.625 -36.906 1 94.19 19 PRO B N 1
ATOM 6418 C CA . PRO B 1 19 ? -2.111 -87 -37.156 1 94.19 19 PRO B CA 1
ATOM 6419 C C . PRO B 1 19 ? -2.582 -87.5 -38.531 1 94.19 19 PRO B C 1
ATOM 6421 O O . PRO B 1 19 ? -2.09 -88.562 -39 1 94.19 19 PRO B O 1
ATOM 6424 N N . ALA B 1 20 ? -3.471 -86.812 -39.219 1 93.19 20 ALA B N 1
ATOM 6425 C CA . ALA B 1 20 ? -3.969 -87.25 -40.531 1 93.19 20 ALA B CA 1
ATOM 6426 C C . ALA B 1 20 ? -3.102 -86.688 -41.656 1 93.19 20 ALA B C 1
ATOM 6428 O O . ALA B 1 20 ? -3.273 -87 -42.812 1 93.19 20 ALA B O 1
ATOM 6429 N N . SER B 1 21 ? -2.207 -85.812 -41.25 1 93.06 21 SER B N 1
ATOM 6430 C CA . SER B 1 21 ? -1.338 -85.188 -42.281 1 93.06 21 SER B CA 1
ATOM 6431 C C . SER B 1 21 ? -0.373 -86.25 -42.844 1 93.06 21 SER B C 1
ATOM 6433 O O . SER B 1 21 ? -0.005 -87.188 -42.156 1 93.06 21 SER B O 1
ATOM 6435 N N . LEU B 1 22 ? 0.034 -86.062 -44.094 1 88.25 22 LEU B N 1
ATOM 6436 C CA . LEU B 1 22 ? 0.957 -86.938 -44.781 1 88.25 22 LEU B CA 1
ATOM 6437 C C . LEU B 1 22 ? 2.309 -87 -44.062 1 88.25 22 LEU B C 1
ATOM 6439 O O . LEU B 1 22 ? 2.951 -88.062 -43.969 1 88.25 22 LEU B O 1
ATOM 6443 N N . VAL B 1 23 ? 2.691 -85.812 -43.562 1 87.25 23 VAL B N 1
ATOM 6444 C CA . VAL B 1 23 ? 3.967 -85.688 -42.875 1 87.25 23 VAL B CA 1
ATOM 6445 C C . VAL B 1 23 ? 3.727 -85.25 -41.438 1 87.25 23 VAL B C 1
ATOM 6447 O O . VAL B 1 23 ? 3.242 -84.125 -41.188 1 87.25 23 VAL B O 1
ATOM 6450 N N . HIS B 1 24 ? 3.938 -86.062 -40.406 1 87.31 24 HIS B N 1
ATOM 6451 C CA . HIS B 1 24 ? 3.85 -85.75 -39 1 87.31 24 HIS B CA 1
ATOM 6452 C C . HIS B 1 24 ? 4.711 -86.625 -38.156 1 87.31 24 HIS B C 1
ATOM 6454 O O . HIS B 1 24 ? 5.164 -87.688 -38.625 1 87.31 24 HIS B O 1
ATOM 6460 N N . ASN B 1 25 ? 5.016 -86.25 -37 1 90 25 ASN B N 1
ATOM 6461 C CA . ASN B 1 25 ? 5.855 -87 -36.062 1 90 25 ASN B CA 1
ATOM 6462 C C . ASN B 1 25 ? 5.109 -87.312 -34.781 1 90 25 ASN B C 1
ATOM 6464 O O . ASN B 1 25 ? 5.711 -87.375 -33.688 1 90 25 ASN B O 1
ATOM 6468 N N . TYR B 1 26 ? 3.795 -87.438 -34.844 1 91.69 26 TYR B N 1
ATOM 6469 C CA . TYR B 1 26 ? 3.023 -87.812 -33.656 1 91.69 26 TYR B CA 1
ATOM 6470 C C . TYR B 1 26 ? 3.164 -89.312 -33.344 1 91.69 26 TYR B C 1
ATOM 6472 O O . TYR B 1 26 ? 2.783 -90.125 -34.188 1 91.69 26 TYR B O 1
ATOM 6480 N N . GLU B 1 27 ? 3.742 -89.625 -32.344 1 86.31 27 GLU B N 1
ATOM 6481 C CA . GLU B 1 27 ? 4.074 -91 -32 1 86.31 27 GLU B CA 1
ATOM 6482 C C . GLU B 1 27 ? 2.834 -91.75 -31.547 1 86.31 27 GLU B C 1
ATOM 6484 O O . GLU B 1 27 ? 1.88 -91.188 -31.047 1 86.31 27 GLU B O 1
ATOM 6489 N N . GLY B 1 28 ? 2.828 -93.125 -31.797 1 83.5 28 GLY B N 1
ATOM 6490 C CA . GLY B 1 28 ? 1.771 -94 -31.312 1 83.5 28 GLY B CA 1
ATOM 6491 C C . GLY B 1 28 ? 0.936 -94.562 -32.438 1 83.5 28 GLY B C 1
ATOM 6492 O O . GLY B 1 28 ? 0.95 -94.062 -33.562 1 83.5 28 GLY B O 1
ATOM 6493 N N . SER B 1 29 ? 0.353 -95.75 -32.188 1 84.19 29 SER B N 1
ATOM 6494 C CA . SER B 1 29 ? -0.509 -96.438 -33.156 1 84.19 29 SER B CA 1
ATOM 6495 C C . SER B 1 29 ? -1.74 -95.625 -33.469 1 84.19 29 SER B C 1
ATOM 6497 O O . SER B 1 29 ? -2.156 -95.5 -34.625 1 84.19 29 SER B O 1
ATOM 6499 N N . ASP B 1 30 ? -2.23 -94.875 -32.469 1 90.44 30 ASP B N 1
ATOM 6500 C CA . ASP B 1 30 ? -3.324 -93.938 -32.625 1 90.44 30 ASP B CA 1
ATOM 6501 C C . ASP B 1 30 ? -3.037 -92.625 -31.875 1 90.44 30 ASP B C 1
ATOM 6503 O O . ASP B 1 30 ? -3.406 -92.5 -30.719 1 90.44 30 ASP B O 1
ATOM 6507 N N . PRO B 1 31 ? -2.523 -91.688 -32.531 1 94.12 31 PRO B N 1
ATOM 6508 C CA . PRO B 1 31 ? -2.062 -90.438 -31.875 1 94.12 31 PRO B CA 1
ATOM 6509 C C . PRO B 1 31 ? -3.186 -89.438 -31.656 1 94.12 31 PRO B C 1
ATOM 6511 O O . PRO B 1 31 ? -2.979 -88.438 -31 1 94.12 31 PRO B O 1
ATOM 6514 N N . TRP B 1 32 ? -4.43 -89.688 -32.094 1 94.75 32 TRP B N 1
ATOM 6515 C CA . TRP B 1 32 ? -5.504 -88.688 -32.125 1 94.75 32 TRP B CA 1
ATOM 6516 C C . TRP B 1 32 ? -5.941 -88.312 -30.719 1 94.75 32 TRP B C 1
ATOM 6518 O O . TRP B 1 32 ? -6.066 -87.125 -30.391 1 94.75 32 TRP B O 1
ATOM 6528 N N . PRO B 1 33 ? -6.133 -89.312 -29.859 1 94.62 33 PRO B N 1
ATOM 6529 C CA . PRO B 1 33 ? -6.574 -88.938 -28.516 1 94.62 33 PRO B CA 1
ATOM 6530 C C . PRO B 1 33 ? -5.582 -88 -27.812 1 94.62 33 PRO B C 1
ATOM 6532 O O . PRO B 1 33 ? -5.984 -87 -27.203 1 94.62 33 PRO B O 1
ATOM 6535 N N . GLN B 1 34 ? -4.359 -88.375 -27.953 1 94.56 34 GLN B N 1
ATOM 6536 C CA . GLN B 1 34 ? -3.344 -87.5 -27.328 1 94.56 34 GLN B CA 1
ATOM 6537 C C . GLN B 1 34 ? -3.271 -86.125 -27.984 1 94.56 34 GLN B C 1
ATOM 6539 O O . GLN B 1 34 ? -3.104 -85.125 -27.297 1 94.56 34 GLN B O 1
ATOM 6544 N N . PHE B 1 35 ? -3.314 -86.062 -29.25 1 95.12 35 PHE B N 1
ATOM 6545 C CA . PHE B 1 35 ? -3.293 -84.812 -30 1 95.12 35 PHE B CA 1
ATOM 6546 C C . PHE B 1 35 ? -4.426 -83.938 -29.562 1 95.12 35 PHE B C 1
ATOM 6548 O O . PHE B 1 35 ? -4.195 -82.75 -29.281 1 95.12 35 PHE B O 1
ATOM 6555 N N . LEU B 1 36 ? -5.645 -84.438 -29.438 1 96.06 36 LEU B N 1
ATOM 6556 C CA . LEU B 1 36 ? -6.82 -83.688 -29.047 1 96.06 36 LEU B CA 1
ATOM 6557 C C . LEU B 1 36 ? -6.711 -83.188 -27.594 1 96.06 36 LEU B C 1
ATOM 6559 O O . LEU B 1 36 ? -7.125 -82.062 -27.25 1 96.06 36 LEU B O 1
ATOM 6563 N N . ASP B 1 37 ? -6.152 -84 -26.844 1 95.25 37 ASP B N 1
ATOM 6564 C CA . ASP B 1 37 ? -5.953 -83.688 -25.453 1 95.25 37 ASP B CA 1
ATOM 6565 C C . ASP B 1 37 ? -4.973 -82.5 -25.312 1 95.25 37 ASP B C 1
ATOM 6567 O O . ASP B 1 37 ? -5.191 -81.562 -24.531 1 95.25 37 ASP B O 1
ATOM 6571 N N . GLU B 1 38 ? -3.924 -82.438 -26.031 1 95 38 GLU B N 1
ATOM 6572 C CA . GLU B 1 38 ? -2.928 -81.375 -25.984 1 95 38 GLU B CA 1
ATOM 6573 C C . GLU B 1 38 ? -3.482 -80.125 -26.547 1 95 38 GLU B C 1
ATOM 6575 O O . GLU B 1 38 ? -3.154 -79 -26.062 1 95 38 GLU B O 1
ATOM 6580 N N . LEU B 1 39 ? -4.199 -80.188 -27.531 1 95 39 LEU B N 1
ATOM 6581 C CA . LEU B 1 39 ? -4.855 -79 -28.078 1 95 39 LEU B CA 1
ATOM 6582 C C . LEU B 1 39 ? -5.789 -78.375 -27.047 1 95 39 LEU B C 1
ATOM 6584 O O . LEU B 1 39 ? -5.859 -77.188 -26.938 1 95 39 LEU B O 1
ATOM 6588 N N . ALA B 1 40 ? -6.48 -79.25 -26.328 1 94.56 40 ALA B N 1
ATOM 6589 C CA . ALA B 1 40 ? -7.438 -78.812 -25.312 1 94.56 40 ALA B CA 1
ATOM 6590 C C . ALA B 1 40 ? -6.723 -78.188 -24.125 1 94.56 40 ALA B C 1
ATOM 6592 O O . ALA B 1 40 ? -7.301 -77.312 -23.422 1 94.56 40 ALA B O 1
ATOM 6593 N N . ASN B 1 41 ? -5.441 -78.5 -24.016 1 93.31 41 ASN B N 1
ATOM 6594 C CA . ASN B 1 41 ? -4.711 -78 -22.844 1 93.31 41 ASN B CA 1
ATOM 6595 C C . ASN B 1 41 ? -3.699 -76.938 -23.219 1 93.31 41 ASN B C 1
ATOM 6597 O O . ASN B 1 41 ? -2.777 -76.625 -22.453 1 93.31 41 ASN B O 1
ATOM 6601 N N . LEU B 1 42 ? -3.834 -76.375 -24.328 1 93.12 42 LEU B N 1
ATOM 6602 C CA . LEU B 1 42 ? -2.998 -75.25 -24.688 1 93.12 42 LEU B CA 1
ATOM 6603 C C . LEU B 1 42 ? -3.238 -74.062 -23.75 1 93.12 42 LEU B C 1
ATOM 6605 O O . LEU B 1 42 ? -4.32 -73.938 -23.172 1 93.12 42 LEU B O 1
ATOM 6609 N N . PRO B 1 43 ? -2.248 -73.25 -23.578 1 89.62 43 PRO B N 1
ATOM 6610 C CA . PRO B 1 43 ? -2.445 -72.062 -22.734 1 89.62 43 PRO B CA 1
ATOM 6611 C C . PRO B 1 43 ? -3.674 -71.25 -23.156 1 89.62 43 PRO B C 1
ATOM 6613 O O . PRO B 1 43 ? -4.023 -71.25 -24.328 1 89.62 43 PRO B O 1
ATOM 6616 N N . PRO B 1 44 ? -4.258 -70.688 -22.188 1 90.56 44 PRO B N 1
ATOM 6617 C CA . PRO B 1 44 ? -5.543 -70 -22.438 1 90.56 44 PRO B CA 1
ATOM 6618 C C . PRO B 1 44 ? -5.43 -68.875 -23.438 1 90.56 44 PRO B C 1
ATOM 6620 O O . PRO B 1 44 ? -6.441 -68.438 -24 1 90.56 44 PRO B O 1
ATOM 6623 N N . GLU B 1 45 ? -4.258 -68.438 -23.703 1 92 45 GLU B N 1
ATOM 6624 C CA . GLU B 1 45 ? -4.086 -67.312 -24.641 1 92 45 GLU B CA 1
ATOM 6625 C C . GLU B 1 45 ? -4.301 -67.812 -26.078 1 92 45 GLU B C 1
ATOM 6627 O O . GLU B 1 45 ? -4.551 -66.938 -26.969 1 92 45 GLU B O 1
ATOM 6632 N N . PHE B 1 46 ? -4.125 -69.062 -26.328 1 95.06 46 PHE B N 1
ATOM 6633 C CA . PHE B 1 46 ? -4.352 -69.562 -27.672 1 95.06 46 PHE B CA 1
ATOM 6634 C C . PHE B 1 46 ? -5.844 -69.625 -27.969 1 95.06 46 PHE B C 1
ATOM 6636 O O . PHE B 1 46 ? -6.586 -70.375 -27.281 1 95.06 46 PHE B O 1
ATOM 6643 N N . LYS B 1 47 ? -6.266 -69 -28.969 1 95.62 47 LYS B N 1
ATOM 6644 C CA . LYS B 1 47 ? -7.699 -68.938 -29.234 1 95.62 47 LYS B CA 1
ATOM 6645 C C . LYS B 1 47 ? -7.996 -69.312 -30.672 1 95.62 47 LYS B C 1
ATOM 6647 O O . LYS B 1 47 ? -9.117 -69.688 -31 1 95.62 47 LYS B O 1
ATOM 6652 N N . VAL B 1 48 ? -7.043 -69.188 -31.531 1 96.75 48 VAL B N 1
ATOM 6653 C CA . VAL B 1 48 ? -7.254 -69.5 -32.938 1 96.75 48 VAL B CA 1
ATOM 6654 C C . VAL B 1 48 ? -6.18 -70.5 -33.406 1 96.75 48 VAL B C 1
ATOM 6656 O O . VAL B 1 48 ? -4.988 -70.312 -33.156 1 96.75 48 VAL B O 1
ATOM 6659 N N . ILE B 1 49 ? -6.605 -71.562 -34.062 1 97.75 49 ILE B N 1
ATOM 6660 C CA . ILE B 1 49 ? -5.684 -72.562 -34.562 1 97.75 49 ILE B CA 1
ATOM 6661 C C . ILE B 1 49 ? -5.996 -72.875 -36.031 1 97.75 49 ILE B C 1
ATOM 6663 O O . ILE B 1 49 ? -7.156 -73.062 -36.406 1 97.75 49 ILE B O 1
ATOM 6667 N N . GLY B 1 50 ? -5.004 -72.75 -36.844 1 97.19 50 GLY B N 1
ATOM 6668 C CA . GLY B 1 50 ? -5.109 -73.188 -38.219 1 97.19 50 GLY B CA 1
ATOM 6669 C C . GLY B 1 50 ? -4.652 -74.625 -38.438 1 97.19 50 GLY B C 1
ATOM 6670 O O . GLY B 1 50 ? -3.506 -74.938 -38.125 1 97.19 50 GLY B O 1
ATOM 6671 N N . ILE B 1 51 ? -5.559 -75.438 -38.875 1 97.06 51 ILE B N 1
ATOM 6672 C CA . ILE B 1 51 ? -5.211 -76.875 -39.188 1 97.06 51 ILE B CA 1
ATOM 6673 C C . ILE B 1 51 ? -4.617 -76.938 -40.594 1 97.06 51 ILE B C 1
ATOM 6675 O O . ILE B 1 51 ? -5.34 -76.812 -41.562 1 97.06 51 ILE B O 1
ATOM 6679 N N . ASN B 1 52 ? -3.361 -77.125 -40.625 1 94.44 52 ASN B N 1
ATOM 6680 C CA . ASN B 1 52 ? -2.57 -77 -41.844 1 94.44 52 ASN B CA 1
ATOM 6681 C C . ASN B 1 52 ? -2.027 -78.312 -42.312 1 94.44 52 ASN B C 1
ATOM 6683 O O . ASN B 1 52 ? -0.813 -78.562 -42.312 1 94.44 52 ASN B O 1
ATOM 6687 N N . ASP B 1 53 ? -2.863 -79.25 -42.906 1 93 53 ASP B N 1
ATOM 6688 C CA . ASP B 1 53 ? -2.426 -80.5 -43.406 1 93 53 ASP B CA 1
ATOM 6689 C C . ASP B 1 53 ? -2.1 -80.438 -44.906 1 93 53 ASP B C 1
ATOM 6691 O O . ASP B 1 53 ? -2.586 -79.562 -45.594 1 93 53 ASP B O 1
ATOM 6695 N N . TYR B 1 54 ? -1.373 -81.438 -45.312 1 92.12 54 TYR B N 1
ATOM 6696 C CA . TYR B 1 54 ? -0.994 -81.5 -46.719 1 92.12 54 TYR B CA 1
ATOM 6697 C C . TYR B 1 54 ? -2.119 -82.062 -47.562 1 92.12 54 TYR B C 1
ATOM 6699 O O . TYR B 1 54 ? -2.605 -83.188 -47.281 1 92.12 54 TYR B O 1
ATOM 6707 N N . MET B 1 55 ? -2.59 -81.312 -48.469 1 88.56 55 MET B N 1
ATOM 6708 C CA . MET B 1 55 ? -3.389 -81.75 -49.625 1 88.56 55 MET B CA 1
ATOM 6709 C C . MET B 1 55 ? -4.797 -82.125 -49.188 1 88.56 55 MET B C 1
ATOM 6711 O O . MET B 1 55 ? -5.742 -82.062 -49.969 1 88.56 55 MET B O 1
ATOM 6715 N N . PHE B 1 56 ? -4.934 -82.625 -47.938 1 89.5 56 PHE B N 1
ATOM 6716 C CA . PHE B 1 56 ? -6.207 -83.25 -47.531 1 89.5 56 PHE B CA 1
ATOM 6717 C C . PHE B 1 56 ? -6.809 -82.438 -46.375 1 89.5 56 PHE B C 1
ATOM 6719 O O . PHE B 1 56 ? -6.129 -81.625 -45.75 1 89.5 56 PHE B O 1
ATOM 6726 N N . LEU B 1 57 ? -8.141 -82.688 -46.125 1 94.06 57 LEU B N 1
ATOM 6727 C CA . LEU B 1 57 ? -8.875 -82 -45.094 1 94.06 57 LEU B CA 1
ATOM 6728 C C . LEU B 1 57 ? -9.336 -82.938 -44 1 94.06 57 LEU B C 1
ATOM 6730 O O . LEU B 1 57 ? -10.094 -82.5 -43.094 1 94.06 57 LEU B O 1
ATOM 6734 N N . ASP B 1 58 ? -8.875 -84.188 -44 1 93.56 58 ASP B N 1
ATOM 6735 C CA . ASP B 1 58 ? -9.344 -85.188 -43.031 1 93.56 58 ASP B CA 1
ATOM 6736 C C . ASP B 1 58 ? -9.078 -84.75 -41.594 1 93.56 58 ASP B C 1
ATOM 6738 O O . ASP B 1 58 ? -9.922 -84.938 -40.719 1 93.56 58 ASP B O 1
ATOM 6742 N N . GLY B 1 59 ? -7.945 -84.25 -41.438 1 95.56 59 GLY B N 1
ATOM 6743 C CA . GLY B 1 59 ? -7.621 -83.75 -40.094 1 95.56 59 GLY B CA 1
ATOM 6744 C C . GLY B 1 59 ? -8.539 -82.688 -39.625 1 95.56 59 GLY B C 1
ATOM 6745 O O . GLY B 1 59 ? -8.992 -82.688 -38.469 1 95.56 59 GLY B O 1
ATOM 6746 N N . TYR B 1 60 ? -8.805 -81.688 -40.438 1 96.56 60 TYR B N 1
ATOM 6747 C CA . TYR B 1 60 ? -9.695 -80.625 -40.094 1 96.56 60 TYR B CA 1
ATOM 6748 C C . TYR B 1 60 ? -11.102 -81.125 -39.812 1 96.56 60 TYR B C 1
ATOM 6750 O O . TYR B 1 60 ? -11.727 -80.688 -38.844 1 96.56 60 TYR B O 1
ATOM 6758 N N . LYS B 1 61 ? -11.602 -82 -40.656 1 95.81 61 LYS B N 1
ATOM 6759 C CA . LYS B 1 61 ? -12.93 -82.562 -40.438 1 95.81 61 LYS B CA 1
ATOM 6760 C C . LYS B 1 61 ? -13.039 -83.312 -39.094 1 95.81 61 LYS B C 1
ATOM 6762 O O . LYS B 1 61 ? -14.039 -83.125 -38.406 1 95.81 61 LYS B O 1
ATOM 6767 N N . ARG B 1 62 ? -11.984 -83.938 -38.781 1 96.56 62 ARG B N 1
ATOM 6768 C CA . ARG B 1 62 ? -11.977 -84.625 -37.531 1 96.56 62 ARG B CA 1
ATOM 6769 C C . ARG B 1 62 ? -11.992 -83.688 -36.344 1 96.56 62 ARG B C 1
ATOM 6771 O O . ARG B 1 62 ? -12.727 -83.875 -35.375 1 96.56 62 ARG B O 1
ATOM 6778 N N . VAL B 1 63 ? -11.195 -82.688 -36.406 1 96.69 63 VAL B N 1
ATOM 6779 C CA . VAL B 1 63 ? -11.109 -81.688 -35.344 1 96.69 63 VAL B CA 1
ATOM 6780 C C . VAL B 1 63 ? -12.453 -80.938 -35.219 1 96.69 63 VAL B C 1
ATOM 6782 O O . VAL B 1 63 ? -12.922 -80.688 -34.094 1 96.69 63 VAL B O 1
ATOM 6785 N N . LEU B 1 64 ? -13.055 -80.625 -36.344 1 95.56 64 LEU B N 1
ATOM 6786 C CA . LEU B 1 64 ? -14.359 -79.938 -36.312 1 95.56 64 LEU B CA 1
ATOM 6787 C C . LEU B 1 64 ? -15.406 -80.875 -35.656 1 95.56 64 LEU B C 1
ATOM 6789 O O . LEU B 1 64 ? -16.266 -80.375 -34.906 1 95.56 64 LEU B O 1
ATOM 6793 N N . ALA B 1 65 ? -15.32 -82.125 -36 1 95.06 65 ALA B N 1
ATOM 6794 C CA . ALA B 1 65 ? -16.25 -83.062 -35.406 1 95.06 65 ALA B CA 1
ATOM 6795 C C . ALA B 1 65 ? -16.078 -83.188 -33.875 1 95.06 65 ALA B C 1
ATOM 6797 O O . ALA B 1 65 ? -17.062 -83.25 -33.156 1 95.06 65 ALA B O 1
ATOM 6798 N N . GLU B 1 66 ? -14.867 -83.125 -33.469 1 96.38 66 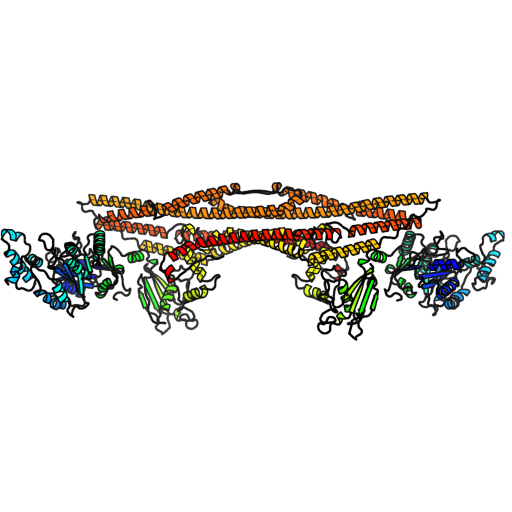GLU B N 1
ATOM 6799 C CA . GLU B 1 66 ? -14.586 -83.188 -32.031 1 96.38 66 GLU B CA 1
ATOM 6800 C C . GLU B 1 66 ? -15.086 -81.875 -31.359 1 96.38 66 GLU B C 1
ATOM 6802 O O . GLU B 1 66 ? -15.609 -81.938 -30.234 1 96.38 66 GLU B O 1
ATOM 6807 N N . LYS B 1 67 ? -14.844 -80.812 -31.984 1 95.31 67 LYS B N 1
ATOM 6808 C CA . LYS B 1 67 ? -15.336 -79.562 -31.438 1 95.31 67 LYS B CA 1
ATOM 6809 C C . LYS B 1 67 ? -16.859 -79.562 -31.328 1 95.31 67 LYS B C 1
ATOM 6811 O O . LYS B 1 67 ? -17.422 -79.125 -30.328 1 95.31 67 LYS B O 1
ATOM 6816 N N . ALA B 1 68 ? -17.531 -80.062 -32.375 1 93 68 ALA B N 1
ATOM 6817 C CA . ALA B 1 68 ? -19 -80.125 -32.375 1 93 68 ALA B CA 1
ATOM 6818 C C . ALA B 1 68 ? -19.5 -81.062 -31.281 1 93 68 ALA B C 1
ATOM 6820 O O . ALA B 1 68 ? -20.609 -80.875 -30.766 1 93 68 ALA B O 1
ATOM 6821 N N . ALA B 1 69 ? -18.641 -82 -30.922 1 94.56 69 ALA B N 1
ATOM 6822 C CA . ALA B 1 69 ? -18.984 -82.938 -29.875 1 94.56 69 ALA B CA 1
ATOM 6823 C C . ALA B 1 69 ? -18.766 -82.312 -28.5 1 94.56 69 ALA B C 1
ATOM 6825 O O . ALA B 1 69 ? -18.984 -83 -27.484 1 94.56 69 ALA B O 1
ATOM 6826 N N . GLY B 1 70 ? -18.25 -81.188 -28.469 1 92.69 70 GLY B N 1
ATOM 6827 C CA . GLY B 1 70 ? -18.141 -80.438 -27.203 1 92.69 70 GLY B CA 1
ATOM 6828 C C . GLY B 1 70 ? -16.719 -80.438 -26.656 1 92.69 70 GLY B C 1
ATOM 6829 O O . GLY B 1 70 ? -16.484 -80.062 -25.516 1 92.69 70 GLY B O 1
ATOM 6830 N N . LYS B 1 71 ? -15.844 -80.938 -27.469 1 93.19 71 LYS B N 1
ATOM 6831 C CA . LYS B 1 71 ? -14.445 -80.938 -27.062 1 93.19 71 LYS B CA 1
ATOM 6832 C C . LYS B 1 71 ? -13.727 -79.75 -27.609 1 93.19 71 LYS B C 1
ATOM 6834 O O . LYS B 1 71 ? -14.273 -79 -28.438 1 93.19 71 LYS B O 1
ATOM 6839 N N . LEU B 1 72 ? -12.586 -79.25 -27 1 95.38 72 LEU B N 1
ATOM 6840 C CA . LEU B 1 72 ? -11.719 -78.188 -27.453 1 95.38 72 LEU B CA 1
ATOM 6841 C C . LEU B 1 72 ? -12.391 -76.812 -27.312 1 95.38 72 LEU B C 1
ATOM 6843 O O . LEU B 1 72 ? -12.328 -76 -28.203 1 95.38 72 LEU B O 1
ATOM 6847 N N . THR B 1 73 ? -13.086 -76.75 -26.281 1 92.94 73 THR B N 1
ATOM 6848 C CA . THR B 1 73 ? -13.82 -75.5 -26.016 1 92.94 73 THR B CA 1
ATOM 6849 C C . THR B 1 73 ? -12.859 -74.375 -25.734 1 92.94 73 THR B C 1
ATOM 6851 O O . THR B 1 73 ? -13.258 -73.188 -25.766 1 92.94 73 THR B O 1
ATOM 6854 N N . ASN B 1 74 ? -11.656 -74.625 -25.516 1 93.25 74 ASN B N 1
ATOM 6855 C CA . ASN B 1 74 ? -10.656 -73.562 -25.219 1 93.25 74 ASN B CA 1
ATOM 6856 C C . ASN B 1 74 ? -10.281 -72.812 -26.469 1 93.25 74 ASN B C 1
ATOM 6858 O O . ASN B 1 74 ? -9.742 -71.688 -26.359 1 93.25 74 ASN B O 1
ATOM 6862 N N . ILE B 1 75 ? -10.492 -73.375 -27.578 1 95.5 75 ILE B N 1
ATOM 6863 C CA . ILE B 1 75 ? -10.172 -72.75 -28.844 1 95.5 75 ILE B CA 1
ATOM 6864 C C . ILE B 1 75 ? -11.43 -72.125 -29.453 1 95.5 75 ILE B C 1
ATOM 6866 O O . ILE B 1 75 ? -12.453 -72.812 -29.594 1 95.5 75 ILE B O 1
ATOM 6870 N N . ASP B 1 76 ? -11.367 -70.938 -29.844 1 93.88 76 ASP B N 1
ATOM 6871 C CA . ASP B 1 76 ? -12.531 -70.188 -30.359 1 93.88 76 ASP B CA 1
ATOM 6872 C C . ASP B 1 76 ? -12.773 -70.5 -31.828 1 93.88 76 ASP B C 1
ATOM 6874 O O . ASP B 1 76 ? -13.922 -70.625 -32.25 1 93.88 76 ASP B O 1
ATOM 6878 N N . LEU B 1 77 ? -11.68 -70.562 -32.531 1 95.44 77 LEU B N 1
ATOM 6879 C CA . LEU B 1 77 ? -11.82 -70.688 -34 1 95.44 77 LEU B CA 1
ATOM 6880 C C . LEU B 1 77 ? -10.797 -71.625 -34.562 1 95.44 77 LEU B C 1
ATOM 6882 O O . LEU B 1 77 ? -9.609 -71.562 -34.25 1 95.44 77 LEU B O 1
ATOM 6886 N N . PHE B 1 78 ? -11.258 -72.562 -35.375 1 97.12 78 PHE B N 1
ATOM 6887 C CA . PHE B 1 78 ? -10.398 -73.438 -36.219 1 97.12 78 PHE B CA 1
ATOM 6888 C C . PHE B 1 78 ? -10.531 -73.062 -37.688 1 97.12 78 PHE B C 1
ATOM 6890 O O . PHE B 1 78 ? -11.641 -72.938 -38.188 1 97.12 78 PHE B O 1
ATOM 6897 N N . LEU B 1 79 ? -9.461 -72.812 -38.312 1 97.38 79 LEU B N 1
ATOM 6898 C CA . LEU B 1 79 ? -9.469 -72.5 -39.719 1 97.38 79 LEU B CA 1
ATOM 6899 C C . LEU B 1 79 ? -8.844 -73.625 -40.531 1 97.38 79 LEU B C 1
ATOM 6901 O O . LEU B 1 79 ? -7.828 -74.188 -40.156 1 97.38 79 LEU B O 1
ATOM 6905 N N . PRO B 1 80 ? -9.469 -74 -41.656 1 97.19 80 PRO B N 1
ATOM 6906 C CA . PRO B 1 80 ? -8.836 -75 -42.562 1 97.19 80 PRO B CA 1
ATOM 6907 C C . PRO B 1 80 ? -7.723 -74.375 -43.406 1 97.19 80 PRO B C 1
ATOM 6909 O O . PRO B 1 80 ? -7.949 -73.375 -44.125 1 97.19 80 PRO B O 1
ATOM 6912 N N . VAL B 1 81 ? -6.613 -74.875 -43.188 1 97.06 81 VAL B N 1
ATOM 6913 C CA . VAL B 1 81 ? -5.453 -74.5 -43.969 1 97.06 81 VAL B CA 1
ATOM 6914 C C . VAL B 1 81 ? -4.934 -75.688 -44.781 1 97.06 81 VAL B C 1
ATOM 6916 O O . VAL B 1 81 ? -4.746 -76.75 -44.25 1 97.06 81 VAL B O 1
ATOM 6919 N N . ILE B 1 82 ? -4.746 -75.5 -46.062 1 95.94 82 ILE B N 1
ATOM 6920 C CA . ILE B 1 82 ? -4.23 -76.562 -46.906 1 95.94 82 ILE B CA 1
ATOM 6921 C C . ILE B 1 82 ? -2.844 -76.188 -47.438 1 95.94 82 ILE B C 1
ATOM 6923 O O . ILE B 1 82 ? -2.641 -75.062 -47.938 1 95.94 82 ILE B O 1
ATOM 6927 N N . GLU B 1 83 ? -2.018 -77.125 -47.281 1 94.75 83 GLU B N 1
ATOM 6928 C CA . GLU B 1 83 ? -0.634 -76.875 -47.688 1 94.75 83 GLU B CA 1
ATOM 6929 C C . GLU B 1 83 ? -0.319 -77.625 -49 1 94.75 83 GLU B C 1
ATOM 6931 O O . GLU B 1 83 ? -0.641 -78.812 -49.125 1 94.75 83 GLU B O 1
ATOM 6936 N N . PHE B 1 84 ? 0.263 -76.875 -49.906 1 91.69 84 PHE B N 1
ATOM 6937 C CA . PHE B 1 84 ? 0.646 -77.438 -51.219 1 91.69 84 PHE B CA 1
ATOM 6938 C C . PHE B 1 84 ? 2.139 -77.25 -51.469 1 91.69 84 PHE B C 1
ATOM 6940 O O . PHE B 1 84 ? 2.768 -76.375 -50.875 1 91.69 84 PHE B O 1
ATOM 6947 N N . ARG B 1 85 ? 2.613 -78.188 -52.281 1 86.94 85 ARG B N 1
ATOM 6948 C CA . ARG B 1 85 ? 3.977 -78.062 -52.781 1 86.94 85 ARG B CA 1
ATOM 6949 C C . ARG B 1 85 ? 3.979 -77.5 -54.188 1 86.94 85 ARG B C 1
ATOM 6951 O O . ARG B 1 85 ? 3.418 -78.125 -55.094 1 86.94 85 ARG B O 1
ATOM 6958 N N . LEU B 1 86 ? 4.57 -76.438 -54.375 1 84.81 86 LEU B N 1
ATOM 6959 C CA . LEU B 1 86 ? 4.598 -75.812 -55.719 1 84.81 86 LEU B CA 1
ATOM 6960 C C . LEU B 1 86 ? 5.762 -76.312 -56.531 1 84.81 86 LEU B C 1
ATOM 6962 O O . LEU B 1 86 ? 6.766 -76.812 -55.969 1 84.81 86 LEU B O 1
ATOM 6966 N N . ASP B 1 87 ? 5.566 -76.688 -57.906 1 70.38 87 ASP B N 1
ATOM 6967 C CA . ASP B 1 87 ? 6.555 -77.25 -58.781 1 70.38 87 ASP B CA 1
ATOM 6968 C C . ASP B 1 87 ? 7.754 -76.375 -58.969 1 70.38 87 ASP B C 1
ATOM 6970 O O . ASP B 1 87 ? 8.875 -76.812 -59.219 1 70.38 87 ASP B O 1
ATOM 6974 N N . LYS B 1 88 ? 7.57 -74.875 -59.031 1 56.78 88 LYS B N 1
ATOM 6975 C CA . LYS B 1 88 ? 8.391 -73.812 -59.656 1 56.78 88 LYS B CA 1
ATOM 6976 C C . LYS B 1 88 ? 9.469 -73.312 -58.688 1 56.78 88 LYS B C 1
ATOM 6978 O O . LYS B 1 88 ? 9.273 -73.312 -57.469 1 56.78 88 LYS B O 1
ATOM 6983 N N . PHE B 1 89 ? 10.961 -73.312 -58.906 1 54.41 89 PHE B N 1
ATOM 6984 C CA . PHE B 1 89 ? 11.961 -72.25 -58.969 1 54.41 89 PHE B CA 1
ATOM 6985 C C . PHE B 1 89 ? 13.367 -72.875 -58.844 1 54.41 89 PHE B C 1
ATOM 6987 O O . PHE B 1 89 ? 13.578 -73.875 -58.188 1 54.41 89 PHE B O 1
ATOM 6994 N N . GLY B 1 90 ? 14.086 -72.75 -60 1 48.56 90 GLY B N 1
ATOM 6995 C CA . GLY B 1 90 ? 15.406 -73.188 -60.438 1 48.56 90 GLY B CA 1
ATOM 6996 C C . GLY B 1 90 ? 16.438 -73.188 -59.312 1 48.56 90 GLY B C 1
ATOM 6997 O O . GLY B 1 90 ? 16.719 -72.125 -58.719 1 48.56 90 GLY B O 1
ATOM 6998 N N . GLY B 1 91 ? 16.391 -74.062 -58.406 1 46.12 91 GLY B N 1
ATOM 6999 C CA . GLY B 1 91 ? 17.562 -74.062 -57.562 1 46.12 91 GLY B CA 1
ATOM 7000 C C . GLY B 1 91 ? 18.859 -74.25 -58.344 1 46.12 91 GLY B C 1
ATOM 7001 O O . GLY B 1 91 ? 18.828 -74.5 -59.531 1 46.12 91 GLY B O 1
ATOM 7002 N N . SER B 1 92 ? 20.062 -73.75 -57.875 1 41.22 92 SER B N 1
ATOM 7003 C CA . SER B 1 92 ? 21.312 -73.938 -58.594 1 41.22 92 SER B CA 1
ATOM 7004 C C . SER B 1 92 ? 21.312 -75.312 -59.312 1 41.22 92 SER B C 1
ATOM 7006 O O . SER B 1 92 ? 21.516 -75.375 -60.531 1 41.22 92 SER B O 1
ATOM 7008 N N . GLN B 1 93 ? 22.328 -76.188 -58.875 1 39 93 GLN B N 1
ATOM 7009 C CA . GLN B 1 93 ? 22.938 -77.438 -59.312 1 39 93 GLN B CA 1
ATOM 7010 C C . GLN B 1 93 ? 21.969 -78.625 -59.156 1 39 93 GLN B C 1
ATOM 7012 O O . GLN B 1 93 ? 22.203 -79.5 -58.375 1 39 93 GLN B O 1
ATOM 7017 N N . GLY B 1 94 ? 20.781 -78.75 -59.875 1 43.91 94 GLY B N 1
ATOM 7018 C CA . GLY B 1 94 ? 20 -79.938 -60.062 1 43.91 94 GLY B CA 1
ATOM 7019 C C . GLY B 1 94 ? 18.875 -80.062 -59.031 1 43.91 94 GLY B C 1
ATOM 7020 O O . GLY B 1 94 ? 18.047 -81 -59.125 1 43.91 94 GLY B O 1
ATOM 7021 N N . HIS B 1 95 ? 18.922 -79.5 -57.781 1 47.44 95 HIS B N 1
ATOM 7022 C CA . HIS B 1 95 ? 17.938 -79.75 -56.719 1 47.44 95 HIS B CA 1
ATOM 7023 C C . HIS B 1 95 ? 16.859 -78.688 -56.75 1 47.44 95 HIS B C 1
ATOM 7025 O O . HIS B 1 95 ? 17.141 -77.5 -56.531 1 47.44 95 HIS B O 1
ATOM 7031 N N . LEU B 1 96 ? 15.789 -78.75 -57.438 1 50.12 96 LEU B N 1
ATOM 7032 C CA . LEU B 1 96 ? 14.617 -77.938 -57.5 1 50.12 96 LEU B CA 1
ATOM 7033 C C . LEU B 1 96 ? 14.031 -77.688 -56.125 1 50.12 96 LEU B C 1
ATOM 7035 O O . LEU B 1 96 ? 13.867 -78.562 -55.312 1 50.12 96 LEU B O 1
ATOM 7039 N N . SER B 1 97 ? 14.141 -76.375 -55.625 1 60.19 97 SER B N 1
ATOM 7040 C CA . SER B 1 97 ? 13.633 -76 -54.312 1 60.19 97 SER B CA 1
ATOM 7041 C C . SER B 1 97 ? 12.109 -75.875 -54.312 1 60.19 97 SER B C 1
ATOM 7043 O O . SER B 1 97 ? 11.531 -75.312 -55.25 1 60.19 97 SER B O 1
ATOM 7045 N N . ARG B 1 98 ? 11.391 -76.688 -53.469 1 71.94 98 ARG B N 1
ATOM 7046 C CA . ARG B 1 98 ? 9.938 -76.688 -53.312 1 71.94 98 ARG B CA 1
ATOM 7047 C C . ARG B 1 98 ? 9.477 -75.688 -52.281 1 71.94 98 ARG B C 1
ATOM 7049 O O . ARG B 1 98 ? 10.109 -75.5 -51.25 1 71.94 98 ARG B O 1
ATOM 7056 N N . VAL B 1 99 ? 8.562 -74.812 -52.781 1 85.94 99 VAL B N 1
ATOM 7057 C CA . VAL B 1 99 ? 7.98 -73.812 -51.875 1 85.94 99 VAL B CA 1
ATOM 7058 C C . VAL B 1 99 ? 6.605 -74.25 -51.406 1 85.94 99 VAL B C 1
ATOM 7060 O O . VAL B 1 99 ? 5.801 -74.75 -52.219 1 85.94 99 VAL B O 1
ATOM 7063 N N . ASN B 1 100 ? 6.422 -74.188 -50.156 1 90 100 ASN B N 1
ATOM 7064 C CA . ASN B 1 100 ? 5.121 -74.562 -49.594 1 90 100 ASN B CA 1
ATOM 7065 C C . ASN B 1 100 ? 4.141 -73.375 -49.688 1 90 100 ASN B C 1
ATOM 7067 O O . ASN B 1 100 ? 4.496 -72.25 -49.375 1 90 100 ASN B O 1
ATOM 7071 N N . TYR B 1 101 ? 3.072 -73.562 -50.25 1 93 101 TYR B N 1
ATOM 7072 C CA . TYR B 1 101 ? 1.987 -72.625 -50.375 1 93 101 TYR B CA 1
ATOM 7073 C C . TYR B 1 101 ? 0.787 -73 -49.531 1 93 101 TYR B C 1
ATOM 7075 O O . TYR B 1 101 ? 0.424 -74.188 -49.469 1 93 101 TYR B O 1
ATOM 7083 N N . HIS B 1 102 ? 0.285 -72.062 -48.812 1 95.88 102 HIS B N 1
ATOM 7084 C CA . HIS B 1 102 ? -0.81 -72.312 -47.875 1 95.88 102 HIS B CA 1
ATOM 7085 C C . HIS B 1 102 ? -2.062 -71.5 -48.281 1 95.88 102 HIS B C 1
ATOM 7087 O O . HIS B 1 102 ? -1.98 -70.375 -48.625 1 95.88 102 HIS B O 1
ATOM 7093 N N . VAL B 1 103 ? -3.164 -72.188 -48.281 1 96.56 103 VAL B N 1
ATOM 7094 C CA . VAL B 1 103 ? -4.453 -71.5 -48.5 1 96.56 103 VAL B CA 1
ATOM 7095 C C . VAL B 1 103 ? -5.312 -71.625 -47.25 1 96.56 103 VAL B C 1
ATOM 7097 O O . VAL B 1 103 ? -5.633 -72.75 -46.812 1 96.56 103 VAL B O 1
ATOM 7100 N N . ILE B 1 104 ? -5.648 -70.5 -46.688 1 97.31 104 ILE B N 1
ATOM 7101 C CA . ILE B 1 104 ? -6.484 -70.438 -45.5 1 97.31 104 ILE B CA 1
ATOM 7102 C C . ILE B 1 104 ? -7.926 -70.125 -45.906 1 97.31 104 ILE B C 1
ATOM 7104 O O . ILE B 1 104 ? -8.211 -69.062 -46.406 1 97.31 104 ILE B O 1
ATOM 7108 N N . PHE B 1 105 ? -8.844 -71.062 -45.625 1 96.94 105 PHE B N 1
ATOM 7109 C CA . PHE B 1 105 ? -10.242 -70.812 -45.969 1 96.94 105 PHE B CA 1
ATOM 7110 C C . PHE B 1 105 ? -11.023 -70.312 -44.75 1 96.94 105 PHE B C 1
ATOM 7112 O O . PHE B 1 105 ? -10.648 -70.625 -43.594 1 96.94 105 PHE B O 1
ATOM 7119 N N . SER B 1 106 ? -12.062 -69.688 -45 1 96.5 106 SER B N 1
ATOM 7120 C CA . SER B 1 106 ? -12.992 -69.25 -43.969 1 96.5 106 SER B CA 1
ATOM 7121 C C . SER B 1 106 ? -13.711 -70.438 -43.312 1 96.5 106 SER B C 1
ATOM 7123 O O . SER B 1 106 ? -13.992 -71.375 -44 1 96.5 106 SER B O 1
ATOM 7125 N N . ASP B 1 107 ? -13.984 -70.312 -42.125 1 93.56 107 ASP B N 1
ATOM 7126 C CA . ASP B 1 107 ? -14.711 -71.312 -41.375 1 93.56 107 ASP B CA 1
ATOM 7127 C C . ASP B 1 107 ? -16.156 -71.438 -41.875 1 93.56 107 ASP B C 1
ATOM 7129 O O . ASP B 1 107 ? -16.859 -72.375 -41.594 1 93.56 107 ASP B O 1
ATOM 7133 N N . GLU B 1 108 ? -16.516 -70.5 -42.625 1 92.94 108 GLU B N 1
ATOM 7134 C CA . GLU B 1 108 ? -17.875 -70.5 -43.156 1 92.94 108 GLU B CA 1
ATOM 7135 C C . GLU B 1 108 ? -18.031 -71.438 -44.344 1 92.94 108 GLU B C 1
ATOM 7137 O O . GLU B 1 108 ? -19.156 -71.812 -44.688 1 92.94 108 GLU B O 1
ATOM 7142 N N . ILE B 1 109 ? -16.922 -71.75 -44.906 1 94.31 109 ILE B N 1
ATOM 7143 C CA . ILE B 1 109 ? -16.953 -72.688 -46 1 94.31 109 ILE B CA 1
ATOM 7144 C C . ILE B 1 109 ? -16.891 -74.125 -45.469 1 94.31 109 ILE B C 1
ATOM 7146 O O . ILE B 1 109 ? -15.938 -74.5 -44.781 1 94.31 109 ILE B O 1
ATOM 7150 N N . GLY B 1 110 ? -17.906 -74.875 -45.781 1 93.5 110 GLY B N 1
ATOM 7151 C CA . GLY B 1 110 ? -17.891 -76.312 -45.344 1 93.5 110 GLY B CA 1
ATOM 7152 C C . GLY B 1 110 ? -16.734 -77.062 -45.938 1 93.5 110 GLY B C 1
ATOM 7153 O O . GLY B 1 110 ? -16.344 -76.875 -47.094 1 93.5 110 GLY B O 1
ATOM 7154 N N . PRO B 1 111 ? -16.172 -77.938 -45.125 1 94.88 111 PRO B N 1
ATOM 7155 C CA . PRO B 1 111 ? -15.047 -78.75 -45.625 1 94.88 111 PRO B CA 1
ATOM 7156 C C . PRO B 1 111 ? -15.391 -79.5 -46.875 1 94.88 111 PRO B C 1
ATOM 7158 O O . PRO B 1 111 ? -14.539 -79.688 -47.75 1 94.88 111 PRO B O 1
ATOM 7161 N N . ASP B 1 112 ? -16.609 -80 -47 1 92.94 112 ASP B N 1
ATOM 7162 C CA . ASP B 1 112 ? -17.031 -80.75 -48.188 1 92.94 112 ASP B CA 1
ATOM 7163 C C . ASP B 1 112 ? -17 -79.875 -49.438 1 92.94 112 ASP B C 1
ATOM 7165 O O . ASP B 1 112 ? -16.609 -80.312 -50.531 1 92.94 112 ASP B O 1
ATOM 7169 N N . LEU B 1 113 ? -17.438 -78.688 -49.25 1 93.38 113 LEU B N 1
ATOM 7170 C CA . LEU B 1 113 ? -17.406 -77.75 -50.375 1 93.38 113 LEU B CA 1
ATOM 7171 C C . LEU B 1 113 ? -15.984 -77.5 -50.812 1 93.38 113 LEU B C 1
ATOM 7173 O O . LEU B 1 113 ? -15.719 -77.375 -52.031 1 93.38 113 LEU B O 1
ATOM 7177 N N . ILE B 1 114 ? -15.086 -77.312 -49.875 1 94.81 114 ILE B N 1
ATOM 7178 C CA . ILE B 1 114 ? -13.68 -77.062 -50.188 1 94.81 114 ILE B CA 1
ATOM 7179 C C . ILE B 1 114 ? -13.125 -78.312 -50.938 1 94.81 114 ILE B C 1
ATOM 7181 O O . ILE B 1 114 ? -12.43 -78.125 -51.969 1 94.81 114 ILE B O 1
ATOM 7185 N N . GLU B 1 115 ? -13.469 -79.438 -50.469 1 91.44 115 GLU B N 1
ATOM 7186 C CA . GLU B 1 115 ? -13.016 -80.625 -51.125 1 91.44 115 GLU B CA 1
ATOM 7187 C C . GLU B 1 115 ? -13.57 -80.75 -52.531 1 91.44 115 GLU B C 1
ATOM 7189 O O . GLU B 1 115 ? -12.828 -81.062 -53.469 1 91.44 115 GLU B O 1
ATOM 7194 N N . GLN B 1 116 ? -14.797 -80.5 -52.75 1 89.06 116 GLN B N 1
ATOM 7195 C CA . GLN B 1 116 ? -15.492 -80.75 -54.031 1 89.06 116 GLN B CA 1
ATOM 7196 C C . GLN B 1 116 ? -15.125 -79.688 -55.031 1 89.06 116 GLN B C 1
ATOM 7198 O O . GLN B 1 116 ? -14.93 -79.938 -56.219 1 89.06 116 GLN B O 1
ATOM 7203 N N . GLN B 1 117 ? -15.07 -78.5 -54.531 1 90.12 117 GLN B N 1
ATOM 7204 C CA . GLN B 1 117 ? -14.969 -77.375 -55.469 1 90.12 117 GLN B CA 1
ATOM 7205 C C . GLN B 1 117 ? -13.523 -76.938 -55.625 1 90.12 117 GLN B C 1
ATOM 7207 O O . GLN B 1 117 ? -13.172 -76.25 -56.625 1 90.12 117 GLN B O 1
ATOM 7212 N N . PHE B 1 118 ? -12.773 -77.188 -54.688 1 92.31 118 PHE B N 1
ATOM 7213 C CA . PHE B 1 118 ? -11.391 -76.75 -54.781 1 92.31 118 PHE B CA 1
ATOM 7214 C C . PHE B 1 118 ? -10.43 -77.875 -54.969 1 92.31 118 PHE B C 1
ATOM 7216 O O . PHE B 1 118 ? -9.742 -77.938 -56 1 92.31 118 PHE B O 1
ATOM 7223 N N . LEU B 1 119 ? -10.367 -78.812 -54.062 1 91.12 119 LEU B N 1
ATOM 7224 C CA . LEU B 1 119 ? -9.398 -79.938 -54.125 1 91.12 119 LEU B CA 1
ATOM 7225 C C . LEU B 1 119 ? -9.633 -80.812 -55.344 1 91.12 119 LEU B C 1
ATOM 7227 O O . LEU B 1 119 ? -8.68 -81.188 -56.031 1 91.12 119 LEU B O 1
ATOM 7231 N N . ASN B 1 120 ? -10.875 -81.062 -55.625 1 85.56 120 ASN B N 1
ATOM 7232 C CA . ASN B 1 120 ? -11.188 -81.875 -56.812 1 85.56 120 ASN B CA 1
ATOM 7233 C C . ASN B 1 120 ? -10.836 -81.125 -58.094 1 85.56 120 ASN B C 1
ATOM 7235 O O . ASN B 1 120 ? -10.398 -81.75 -59.062 1 85.56 120 ASN B O 1
ATOM 7239 N N . ALA B 1 121 ? -11 -79.875 -58.062 1 87 121 ALA B N 1
ATOM 7240 C CA . ALA B 1 121 ? -10.633 -79.062 -59.25 1 87 121 ALA B CA 1
ATOM 7241 C C . ALA B 1 121 ? -9.133 -79.125 -59.5 1 87 121 ALA B C 1
ATOM 7243 O O . ALA B 1 121 ? -8.68 -79 -60.625 1 87 121 ALA B O 1
ATOM 7244 N N . LEU B 1 122 ? -8.398 -79.312 -58.5 1 89.31 122 LEU B N 1
ATOM 7245 C CA . LEU B 1 122 ? -6.941 -79.312 -58.594 1 89.31 122 LEU B CA 1
ATOM 7246 C C . LEU B 1 122 ? -6.449 -80.75 -58.938 1 89.31 122 LEU B C 1
ATOM 7248 O O . LEU B 1 122 ? -5.289 -80.938 -59.312 1 89.31 122 LEU B O 1
ATOM 7252 N N . SER B 1 123 ? -7.309 -81.625 -58.875 1 81.12 123 SER B N 1
ATOM 7253 C CA . SER B 1 123 ? -6.922 -83.062 -59 1 81.12 123 SER B CA 1
ATOM 7254 C C . SER B 1 123 ? -6.293 -83.312 -60.375 1 81.12 123 SER B C 1
ATOM 7256 O O . SER B 1 123 ? -5.359 -84.125 -60.469 1 81.12 123 SER B O 1
ATOM 7258 N N . SER B 1 124 ? -6.797 -82.625 -61.312 1 78.88 124 SER B N 1
ATOM 7259 C CA . SER B 1 124 ? -6.305 -82.938 -62.688 1 78.88 124 SER B CA 1
ATOM 7260 C C . SER B 1 124 ? -5.105 -82 -63 1 78.88 124 SER B C 1
ATOM 7262 O O . SER B 1 124 ? -4.492 -82.188 -64.062 1 78.88 124 SER B O 1
ATOM 7264 N N . LYS B 1 125 ? -4.816 -81.25 -62.062 1 81.69 125 LYS B N 1
ATOM 7265 C CA . LYS B 1 125 ? -3.818 -80.25 -62.406 1 81.69 125 LYS B CA 1
ATOM 7266 C C . LYS B 1 125 ? -2.467 -80.562 -61.781 1 81.69 125 LYS B C 1
ATOM 7268 O O . LYS B 1 125 ? -1.489 -79.875 -61.969 1 81.69 125 LYS B O 1
ATOM 7273 N N . TYR B 1 126 ? -2.369 -81.688 -61.125 1 83.25 126 TYR B N 1
ATOM 7274 C CA . TYR B 1 126 ? -1.118 -82.062 -60.5 1 83.25 126 TYR B CA 1
ATOM 7275 C C . TYR B 1 126 ? -0.107 -82.562 -61.531 1 83.25 126 TYR B C 1
ATOM 7277 O O . TYR B 1 126 ? -0.47 -83.188 -62.5 1 83.25 126 TYR B O 1
ATOM 7285 N N . THR B 1 127 ? 1.054 -82.188 -61.312 1 80 127 THR B N 1
ATOM 7286 C CA . THR B 1 127 ? 2.139 -82.562 -62.188 1 80 127 THR B CA 1
ATOM 7287 C C . THR B 1 127 ? 3.217 -83.312 -61.406 1 80 127 THR B C 1
ATOM 7289 O O . THR B 1 127 ? 3.359 -83.125 -60.188 1 80 127 THR B O 1
ATOM 7292 N N . LEU B 1 128 ? 3.82 -84.25 -62.094 1 79.19 128 LEU B N 1
ATOM 7293 C CA . LEU B 1 128 ? 4.914 -85 -61.438 1 79.19 128 LEU B CA 1
ATOM 7294 C C . LEU B 1 128 ? 6.242 -84.312 -61.656 1 79.19 128 LEU B C 1
ATOM 7296 O O . LEU B 1 128 ? 6.387 -83.5 -62.625 1 79.19 128 LEU B O 1
ATOM 7300 N N . THR B 1 129 ? 7.102 -84.5 -60.75 1 76.62 129 THR B N 1
ATOM 7301 C CA . THR B 1 129 ? 8.445 -83.938 -60.938 1 76.62 129 THR B CA 1
ATOM 7302 C C . THR B 1 129 ? 9.023 -84.375 -62.281 1 76.62 129 THR B C 1
ATOM 7304 O O . THR B 1 129 ? 8.727 -85.5 -62.75 1 76.62 129 THR B O 1
ATOM 7307 N N . PRO B 1 130 ? 9.727 -83.562 -62.906 1 67.38 130 PRO B N 1
ATOM 7308 C CA . PRO B 1 130 ? 10.227 -83.812 -64.25 1 67.38 130 PRO B CA 1
ATOM 7309 C C . PRO B 1 130 ? 10.914 -85.188 -64.375 1 67.38 130 PRO B C 1
ATOM 7311 O O . PRO B 1 130 ? 10.836 -85.812 -65.438 1 67.38 130 PRO B O 1
ATOM 7314 N N . GLN B 1 131 ? 11.445 -85.562 -63.312 1 71.06 131 GLN B N 1
ATOM 7315 C CA . GLN B 1 131 ? 12.172 -86.875 -63.344 1 71.06 131 GLN B CA 1
ATOM 7316 C C . GLN B 1 131 ? 11.227 -88 -63.594 1 71.06 131 GLN B C 1
ATOM 7318 O O . GLN B 1 131 ? 11.617 -89.062 -64.188 1 71.06 131 GLN B O 1
ATOM 7323 N N . TYR B 1 132 ? 10.062 -87.812 -63.188 1 75.56 132 TYR B N 1
ATOM 7324 C CA . TYR B 1 132 ? 9.133 -88.938 -63.281 1 75.56 132 TYR B CA 1
ATOM 7325 C C . TYR B 1 132 ? 7.926 -88.562 -64.125 1 75.56 132 TYR B C 1
ATOM 7327 O O . TYR B 1 132 ? 6.875 -89.188 -64 1 75.56 132 TYR B O 1
ATOM 7335 N N . ASP B 1 133 ? 8.07 -87.562 -64.938 1 74.12 133 ASP B N 1
ATOM 7336 C CA . ASP B 1 133 ? 6.996 -87.062 -65.812 1 74.12 133 ASP B CA 1
ATOM 7337 C C . ASP B 1 133 ? 6.527 -88.125 -66.812 1 74.12 133 ASP B C 1
ATOM 7339 O O . ASP B 1 133 ? 5.371 -88.125 -67.188 1 74.12 133 ASP B O 1
ATOM 7343 N N . ASN B 1 134 ? 7.43 -89 -67.062 1 74.75 134 ASN B N 1
ATOM 7344 C CA . ASN B 1 134 ? 7.113 -90.062 -68 1 74.75 134 ASN B CA 1
ATOM 7345 C C . ASN B 1 134 ? 5.988 -90.938 -67.5 1 74.75 134 ASN B C 1
ATOM 7347 O O . ASN B 1 134 ? 5.25 -91.5 -68.312 1 74.75 134 ASN B O 1
ATOM 7351 N N . LEU B 1 135 ? 5.883 -91.062 -66.25 1 73.81 135 LEU B N 1
ATOM 7352 C CA . LEU B 1 135 ? 4.836 -91.938 -65.688 1 73.81 135 LEU B CA 1
ATOM 7353 C C . LEU B 1 135 ? 3.453 -91.375 -66 1 73.81 135 LEU B C 1
ATOM 7355 O O . LEU B 1 135 ? 2.502 -92.125 -66.188 1 73.81 135 LEU B O 1
ATOM 7359 N N . ARG B 1 136 ? 3.348 -90 -66.125 1 70.38 136 ARG B N 1
ATOM 7360 C CA . ARG B 1 136 ? 2.066 -89.375 -66.438 1 70.38 136 ARG B CA 1
ATOM 7361 C C . ARG B 1 136 ? 1.825 -89.312 -67.938 1 70.38 136 ARG B C 1
ATOM 7363 O O . ARG B 1 136 ? 0.711 -89.562 -68.375 1 70.38 136 ARG B O 1
ATOM 7370 N N . THR B 1 137 ? 2.877 -89.062 -68.688 1 67.5 137 THR B N 1
ATOM 7371 C CA . THR B 1 137 ? 2.75 -88.875 -70.125 1 67.5 137 THR B CA 1
ATOM 7372 C C . THR B 1 137 ? 2.486 -90.25 -70.812 1 67.5 137 THR B C 1
ATOM 7374 O O . THR B 1 137 ? 1.818 -90.25 -71.875 1 67.5 137 THR B O 1
ATOM 7377 N N . THR B 1 138 ? 3.096 -91.25 -70.25 1 67.69 138 THR B N 1
ATOM 7378 C CA . THR B 1 138 ? 2.928 -92.562 -70.875 1 67.69 138 THR B CA 1
ATOM 7379 C C . THR B 1 138 ? 1.642 -93.188 -70.375 1 67.69 138 THR B C 1
ATOM 7381 O O . THR B 1 138 ? 1.332 -94.312 -70.812 1 67.69 138 THR B O 1
ATOM 7384 N N . GLY B 1 139 ? 0.841 -92.5 -69.5 1 69.19 139 GLY B N 1
ATOM 7385 C CA . GLY B 1 139 ? -0.454 -93 -69.062 1 69.19 139 GLY B CA 1
ATOM 7386 C C . GLY B 1 139 ? -0.353 -94 -67.938 1 69.19 139 GLY B C 1
ATOM 7387 O O . GLY B 1 139 ? -1.336 -94.688 -67.625 1 69.19 139 GLY B O 1
ATOM 7388 N N . GLN B 1 140 ? 0.733 -94.188 -67.438 1 69.56 140 GLN B N 1
ATOM 7389 C CA . GLN B 1 140 ? 0.937 -95.188 -66.438 1 69.56 140 GLN B CA 1
ATOM 7390 C C . GLN B 1 140 ? 0.302 -94.75 -65.062 1 69.56 140 GLN B C 1
ATOM 7392 O O . GLN B 1 140 ? -0.097 -95.625 -64.312 1 69.56 140 GLN B O 1
ATOM 7397 N N . TRP B 1 141 ? 0.276 -93.438 -64.938 1 75.81 141 TRP B N 1
ATOM 7398 C CA . TRP B 1 141 ? -0.419 -93 -63.75 1 75.81 141 TRP B CA 1
ATOM 7399 C C . TRP B 1 141 ? -1.421 -91.875 -64.125 1 75.81 141 TRP B C 1
ATOM 7401 O O . TRP B 1 141 ? -1.047 -90.75 -64.25 1 75.81 141 TRP B O 1
ATOM 7411 N N . LYS B 1 142 ? -2.527 -92.375 -64.5 1 71.44 142 LYS B N 1
ATOM 7412 C CA . LYS B 1 142 ? -3.631 -91.438 -64.812 1 71.44 142 LYS B CA 1
ATOM 7413 C C . LYS B 1 142 ? -4.695 -91.5 -63.719 1 71.44 142 LYS B C 1
ATOM 7415 O O . LYS B 1 142 ? -5.77 -92.062 -63.906 1 71.44 142 LYS B O 1
ATOM 7420 N N . ALA B 1 143 ? -4.207 -91 -62.312 1 73.06 143 ALA B N 1
ATOM 7421 C CA . ALA B 1 143 ? -5.164 -91.125 -61.219 1 73.06 143 ALA B CA 1
ATOM 7422 C C . ALA B 1 143 ? -5.305 -89.812 -60.5 1 73.06 143 ALA B C 1
ATOM 7424 O O . ALA B 1 143 ? -4.441 -88.938 -60.625 1 73.06 143 ALA B O 1
ATOM 7425 N N . LEU B 1 144 ? -6.434 -89.688 -59.906 1 77.12 144 LEU B N 1
ATOM 7426 C CA . LEU B 1 144 ? -6.664 -88.562 -59 1 77.12 144 LEU B CA 1
ATOM 7427 C C . LEU B 1 144 ? -5.887 -88.688 -57.719 1 77.12 144 LEU B C 1
ATOM 7429 O O . LEU B 1 144 ? -5.719 -89.812 -57.219 1 77.12 144 LEU B O 1
ATOM 7433 N N . PRO B 1 145 ? -5.344 -87.625 -57.281 1 79.44 145 PRO B N 1
ATOM 7434 C CA . PRO B 1 145 ? -4.52 -87.688 -56.062 1 79.44 145 PRO B CA 1
ATOM 7435 C C . PRO B 1 145 ? -5.328 -88.125 -54.844 1 79.44 145 PRO B C 1
ATOM 7437 O O . PRO B 1 145 ? -6.113 -87.312 -54.344 1 79.44 145 PRO B O 1
ATOM 7440 N N . THR B 1 146 ? -5.383 -89.375 -54.438 1 80.19 146 THR B N 1
ATOM 7441 C CA . THR B 1 146 ? -5.887 -89.938 -53.219 1 80.19 146 THR B CA 1
ATOM 7442 C C . THR B 1 146 ? -4.762 -90.625 -52.438 1 80.19 146 THR B C 1
ATOM 7444 O O . THR B 1 146 ? -3.668 -90.812 -52.969 1 80.19 146 THR B O 1
ATOM 7447 N N . ARG B 1 147 ? -5.004 -90.812 -51.219 1 82.62 147 ARG B N 1
ATOM 7448 C CA . ARG B 1 147 ? -3.963 -91.438 -50.438 1 82.62 147 ARG B CA 1
ATOM 7449 C C . ARG B 1 147 ? -3.494 -92.75 -51.094 1 82.62 147 ARG B C 1
ATOM 7451 O O . ARG B 1 147 ? -2.291 -93 -51.156 1 82.62 147 ARG B O 1
ATOM 7458 N N . ASP B 1 148 ? -4.48 -93.438 -51.625 1 82 148 ASP B N 1
ATOM 7459 C CA . ASP B 1 148 ? -4.176 -94.688 -52.25 1 82 148 ASP B CA 1
ATOM 7460 C C . ASP B 1 148 ? -3.43 -94.5 -53.562 1 82 148 ASP B C 1
ATOM 7462 O O . ASP B 1 148 ? -2.465 -95.188 -53.875 1 82 148 ASP B O 1
ATOM 7466 N N . SER B 1 149 ? -3.918 -93.562 -54.25 1 84.75 149 SER B N 1
ATOM 7467 C CA . SER B 1 149 ? -3.281 -93.312 -55.531 1 84.75 149 SER B CA 1
ATOM 7468 C C . SER B 1 149 ? -1.863 -92.75 -55.344 1 84.75 149 SER B C 1
ATOM 7470 O O . SER B 1 149 ? -0.99 -93 -56.188 1 84.75 149 SER B O 1
ATOM 7472 N N . LEU B 1 150 ? -1.663 -92.062 -54.25 1 86.56 150 LEU B N 1
ATOM 7473 C CA . LEU B 1 150 ? -0.333 -91.5 -53.969 1 86.56 150 LEU B CA 1
ATOM 7474 C C . LEU B 1 150 ? 0.624 -92.625 -53.594 1 86.56 150 LEU B C 1
ATOM 7476 O O . LEU B 1 150 ? 1.791 -92.625 -54 1 86.56 150 LEU B O 1
ATOM 7480 N N . ALA B 1 151 ? 0.028 -93.5 -52.875 1 87.31 151 ALA B N 1
ATOM 7481 C CA . ALA B 1 151 ? 0.826 -94.688 -52.531 1 87.31 151 ALA B CA 1
ATOM 7482 C C . ALA B 1 151 ? 1.192 -95.5 -53.781 1 87.31 151 ALA B C 1
ATOM 7484 O O . ALA B 1 151 ? 2.32 -96 -53.906 1 87.31 151 ALA B O 1
ATOM 7485 N N . ASP B 1 152 ? 0.234 -95.625 -54.594 1 85.94 152 ASP B N 1
ATOM 7486 C CA . ASP B 1 152 ? 0.465 -96.312 -55.875 1 85.94 152 ASP B CA 1
ATOM 7487 C C . ASP B 1 152 ? 1.53 -95.625 -56.688 1 85.94 152 ASP B C 1
ATOM 7489 O O . ASP B 1 152 ? 2.408 -96.25 -57.281 1 85.94 152 ASP B O 1
ATOM 7493 N N . LEU B 1 153 ? 1.384 -94.375 -56.75 1 86 153 LEU B N 1
ATOM 7494 C CA . LEU B 1 153 ? 2.375 -93.562 -57.469 1 86 153 LEU B CA 1
ATOM 7495 C C . LEU B 1 153 ? 3.764 -93.75 -56.844 1 86 153 LEU B C 1
ATOM 7497 O O . LEU B 1 153 ? 4.738 -93.938 -57.594 1 86 153 LEU B O 1
ATOM 7501 N N . GLY B 1 154 ? 3.861 -93.688 -55.562 1 86.94 154 GLY B N 1
ATOM 7502 C CA . GLY B 1 154 ? 5.129 -93.875 -54.906 1 86.94 154 GLY B CA 1
ATOM 7503 C C . GLY B 1 154 ? 5.742 -95.25 -55.188 1 86.94 154 GLY B C 1
ATOM 7504 O O . GLY B 1 154 ? 6.949 -95.375 -55.438 1 86.94 154 GLY B O 1
ATOM 7505 N N . GLN B 1 155 ? 4.809 -96.188 -55.281 1 85.62 155 GLN B N 1
ATOM 7506 C CA . GLN B 1 155 ? 5.27 -97.562 -55.594 1 85.62 155 GLN B CA 1
ATOM 7507 C C . GLN B 1 155 ? 5.812 -97.625 -57.031 1 85.62 155 GLN B C 1
ATOM 7509 O O . GLN B 1 155 ? 6.828 -98.25 -57.281 1 85.62 155 GLN B O 1
ATOM 7514 N N . ARG B 1 156 ? 5.191 -97 -57.844 1 85.44 156 ARG B N 1
ATOM 7515 C CA . ARG B 1 156 ? 5.621 -97 -59.25 1 85.44 156 ARG B CA 1
ATOM 7516 C C . ARG B 1 156 ? 6.949 -96.25 -59.406 1 85.44 156 ARG B C 1
ATOM 7518 O O . ARG B 1 156 ? 7.789 -96.625 -60.219 1 85.44 156 ARG B O 1
ATOM 7525 N N . ILE B 1 157 ? 7.074 -95.312 -58.688 1 84.44 157 ILE B N 1
ATOM 7526 C CA . ILE B 1 157 ? 8.32 -94.5 -58.719 1 84.44 157 ILE B CA 1
ATOM 7527 C C . ILE B 1 157 ? 9.461 -95.375 -58.156 1 84.44 157 ILE B C 1
ATOM 7529 O O . ILE B 1 157 ? 10.539 -95.438 -58.75 1 84.44 157 ILE B O 1
ATOM 7533 N N . ILE B 1 158 ? 9.164 -96.062 -57.156 1 84.25 158 ILE B N 1
ATOM 7534 C CA . ILE B 1 158 ? 10.156 -96.938 -56.531 1 84.25 158 ILE B CA 1
ATOM 7535 C C . ILE B 1 158 ? 10.539 -98.062 -57.469 1 84.25 158 ILE B C 1
ATOM 7537 O O . ILE B 1 158 ? 11.703 -98.438 -57.562 1 84.25 158 ILE B O 1
ATOM 7541 N N . ASN B 1 159 ? 9.586 -98.438 -58.25 1 80.38 159 ASN B N 1
ATOM 7542 C CA . ASN B 1 159 ? 9.82 -99.562 -59.156 1 80.38 159 ASN B CA 1
ATOM 7543 C C . ASN B 1 159 ? 10.664 -99.125 -60.344 1 80.38 159 ASN B C 1
ATOM 7545 O O . ASN B 1 159 ? 11.234 -100 -61.031 1 80.38 159 ASN B O 1
ATOM 7549 N N . THR B 1 160 ? 10.641 -97.938 -60.656 1 78.5 160 THR B N 1
ATOM 7550 C CA . THR B 1 160 ? 11.422 -97.438 -61.812 1 78.5 160 THR B CA 1
ATOM 7551 C C . THR B 1 160 ? 12.906 -97.375 -61.438 1 78.5 160 THR B C 1
ATOM 7553 O O . THR B 1 160 ? 13.75 -97.188 -62.312 1 78.5 160 THR B O 1
ATOM 7556 N N . VAL B 1 161 ? 13.203 -97.438 -60.188 1 76.56 161 VAL B N 1
ATOM 7557 C CA . VAL B 1 161 ? 14.586 -97.25 -59.75 1 76.56 161 VAL B CA 1
ATOM 7558 C C . VAL B 1 161 ? 15.211 -98.625 -59.562 1 76.56 161 VAL B C 1
ATOM 7560 O O . VAL B 1 161 ? 14.523 -99.625 -59.188 1 76.56 161 VAL B O 1
ATOM 7563 N N . PRO B 1 162 ? 16.422 -98.938 -60.031 1 74.62 162 PRO B N 1
ATOM 7564 C CA . PRO B 1 162 ? 17.078 -100.25 -59.906 1 74.62 162 PRO B CA 1
ATOM 7565 C C . PRO B 1 162 ? 17.016 -100.75 -58.469 1 74.62 162 PRO B C 1
ATOM 7567 O O . PRO B 1 162 ? 16.953 -99.938 -57.5 1 74.62 162 PRO B O 1
ATOM 7570 N N . GLU B 1 163 ? 16.906 -102.062 -58.188 1 71.88 163 GLU B N 1
ATOM 7571 C CA . GLU B 1 163 ? 16.672 -102.75 -56.938 1 71.88 163 GLU B CA 1
ATOM 7572 C C . GLU B 1 163 ? 17.672 -102.312 -55.875 1 71.88 163 GLU B C 1
ATOM 7574 O O . GLU B 1 163 ? 17.328 -102.25 -54.688 1 71.88 163 GLU B O 1
ATOM 7579 N N . GLU B 1 164 ? 18.891 -102.062 -56.281 1 71.25 164 GLU B N 1
ATOM 7580 C CA . GLU B 1 164 ? 19.922 -101.75 -55.312 1 71.25 164 GLU B CA 1
ATOM 7581 C C . GLU B 1 164 ? 19.688 -100.375 -54.719 1 71.25 164 GLU B C 1
ATOM 7583 O O . GLU B 1 164 ? 20.094 -100.125 -53.562 1 71.25 164 GLU B O 1
ATOM 7588 N N . GLU B 1 165 ? 18.859 -99.562 -55.438 1 70.75 165 GLU B N 1
ATOM 7589 C CA . GLU B 1 165 ? 18.672 -98.188 -54.969 1 70.75 165 GLU B CA 1
ATOM 7590 C C . GLU B 1 165 ? 17.312 -98 -54.312 1 70.75 165 GLU B C 1
ATOM 7592 O O . GLU B 1 165 ? 17.016 -96.938 -53.75 1 70.75 165 GLU B O 1
ATOM 7597 N N . GLN B 1 166 ? 16.484 -98.938 -54.312 1 71.69 166 GLN B N 1
ATOM 7598 C CA . GLN B 1 166 ? 15.125 -98.875 -53.781 1 71.69 166 GLN B CA 1
ATOM 7599 C C . GLN B 1 166 ? 15.133 -98.688 -52.25 1 71.69 166 GLN B C 1
ATOM 7601 O O . GLN B 1 166 ? 14.195 -98.188 -51.688 1 71.69 166 GLN B O 1
ATOM 7606 N N . LYS B 1 167 ? 16.188 -99.125 -51.719 1 69.62 167 LYS B N 1
ATOM 7607 C CA . LYS B 1 167 ? 16.297 -99.062 -50.281 1 69.62 167 LYS B CA 1
ATOM 7608 C C . LYS B 1 167 ? 16.391 -97.625 -49.812 1 69.62 167 LYS B C 1
ATOM 7610 O O . LYS B 1 167 ? 16.188 -97.312 -48.656 1 69.62 167 LYS B O 1
ATOM 7615 N N . LYS B 1 168 ? 16.609 -96.75 -50.656 1 70.75 168 LYS B N 1
ATOM 7616 C CA . LYS B 1 168 ? 16.797 -95.375 -50.312 1 70.75 168 LYS B CA 1
ATOM 7617 C C . LYS B 1 168 ? 15.469 -94.625 -50.281 1 70.75 168 LYS B C 1
ATOM 7619 O O . LYS B 1 168 ? 15.406 -93.438 -49.844 1 70.75 168 LYS B O 1
ATOM 7624 N N . PHE B 1 169 ? 14.555 -95.25 -50.719 1 73.06 169 PHE B N 1
ATOM 7625 C CA . PHE B 1 169 ? 13.25 -94.562 -50.781 1 73.06 169 PHE B CA 1
ATOM 7626 C C . PHE B 1 169 ? 12.391 -94.938 -49.562 1 73.06 169 PHE B C 1
ATOM 7628 O O . PHE B 1 169 ? 12.555 -96.062 -49 1 73.06 169 PHE B O 1
ATOM 7635 N N . GLY B 1 170 ? 11.609 -94.062 -49.062 1 72.69 170 GLY B N 1
ATOM 7636 C CA . GLY B 1 170 ? 10.773 -94.25 -47.875 1 72.69 170 GLY B CA 1
ATOM 7637 C C . GLY B 1 170 ? 9.461 -94.938 -48.188 1 72.69 170 GLY B C 1
ATOM 7638 O O . GLY B 1 170 ? 9.391 -95.75 -49.125 1 72.69 170 GLY B O 1
ATOM 7639 N N . ILE B 1 171 ? 8.43 -94.75 -47.438 1 80.5 171 ILE B N 1
ATOM 7640 C CA . ILE B 1 171 ? 7.086 -95.312 -47.625 1 80.5 171 ILE B CA 1
ATOM 7641 C C . ILE B 1 171 ? 6.484 -94.812 -48.938 1 80.5 171 ILE B C 1
ATOM 7643 O O . ILE B 1 171 ? 6.617 -93.625 -49.281 1 80.5 171 ILE B O 1
ATOM 7647 N N . PRO B 1 172 ? 6.07 -95.688 -49.719 1 83.94 172 PRO B N 1
ATOM 7648 C CA . PRO B 1 172 ? 5.543 -95.312 -51.031 1 83.94 172 PRO B CA 1
ATOM 7649 C C . PRO B 1 172 ? 4.645 -94.125 -50.969 1 83.94 172 PRO B C 1
ATOM 7651 O O . PRO B 1 172 ? 4.719 -93.25 -51.875 1 83.94 172 PRO B O 1
ATOM 7654 N N . LEU B 1 173 ? 3.91 -94.062 -50.031 1 84.5 173 LEU B N 1
ATOM 7655 C CA . LEU B 1 173 ? 3.014 -92.875 -49.906 1 84.5 173 LEU B CA 1
ATOM 7656 C C . LEU B 1 173 ? 3.803 -91.625 -49.875 1 84.5 173 LEU B C 1
ATOM 7658 O O . LEU B 1 173 ? 3.416 -90.625 -50.5 1 84.5 173 LEU B O 1
ATOM 7662 N N . MET B 1 174 ? 4.816 -91.562 -49.219 1 85.38 174 MET B N 1
ATOM 7663 C CA . MET B 1 174 ? 5.641 -90.375 -49.062 1 85.38 174 MET B CA 1
ATOM 7664 C C . MET B 1 174 ? 6.355 -90 -50.375 1 85.38 174 MET B C 1
ATOM 7666 O O . MET B 1 174 ? 6.48 -88.875 -50.75 1 85.38 174 MET B O 1
ATOM 7670 N N . GLU B 1 175 ? 6.746 -91.062 -50.969 1 82.25 175 GLU B N 1
ATOM 7671 C CA . GLU B 1 175 ? 7.422 -90.875 -52.25 1 82.25 175 GLU B CA 1
ATOM 7672 C C . GLU B 1 175 ? 6.453 -90.312 -53.281 1 82.25 175 GLU B C 1
ATOM 7674 O O . GLU B 1 175 ? 6.824 -89.5 -54.125 1 82.25 175 GLU B O 1
ATOM 7679 N N . GLY B 1 176 ? 5.34 -90.938 -53.25 1 82.81 176 GLY B N 1
ATOM 7680 C CA . GLY B 1 176 ? 4.332 -90.375 -54.156 1 82.81 176 GLY B CA 1
ATOM 7681 C C . GLY B 1 176 ? 4.016 -88.938 -53.906 1 82.81 176 GLY B C 1
ATOM 7682 O O . GLY B 1 176 ? 3.943 -88.125 -54.844 1 82.81 176 GLY B O 1
ATOM 7683 N N . PHE B 1 177 ? 3.906 -88.625 -52.656 1 84.44 177 PHE B N 1
ATOM 7684 C CA . PHE B 1 177 ? 3.588 -87.25 -52.25 1 84.44 177 PHE B CA 1
ATOM 7685 C C . PHE B 1 177 ? 4.73 -86.312 -52.594 1 84.44 177 PHE B C 1
ATOM 7687 O O . PHE B 1 177 ? 4.5 -85.25 -53.094 1 84.44 177 PHE B O 1
ATOM 7694 N N . ASN B 1 178 ? 5.898 -86.688 -52.375 1 81.81 178 ASN B N 1
ATOM 7695 C CA . ASN B 1 178 ? 7.07 -85.812 -52.594 1 81.81 178 ASN B CA 1
ATOM 7696 C C . ASN B 1 178 ? 7.27 -85.5 -54.062 1 81.81 178 ASN B C 1
ATOM 7698 O O . ASN B 1 178 ? 7.945 -84.5 -54.375 1 81.81 178 ASN B O 1
ATOM 7702 N N . ASN B 1 179 ? 6.645 -86.25 -54.844 1 79.5 179 ASN B N 1
ATOM 7703 C CA . ASN B 1 179 ? 6.879 -86.062 -56.25 1 79.5 179 ASN B CA 1
ATOM 7704 C C . ASN B 1 179 ? 5.641 -85.438 -56.938 1 79.5 179 ASN B C 1
ATOM 7706 O O . ASN B 1 179 ? 5.559 -85.438 -58.188 1 79.5 179 ASN B O 1
ATOM 7710 N N . LEU B 1 180 ? 4.793 -85.125 -56.156 1 81.81 180 LEU B N 1
ATOM 7711 C CA . LEU B 1 180 ? 3.582 -84.5 -56.688 1 81.81 180 LEU B CA 1
ATOM 7712 C C . LEU B 1 180 ? 3.605 -83 -56.406 1 81.81 180 LEU B C 1
ATOM 7714 O O . LEU B 1 180 ? 3.84 -82.562 -55.281 1 81.81 180 LEU B O 1
ATOM 7718 N N . CYS B 1 181 ? 3.451 -82.125 -57.469 1 83.94 181 CYS B N 1
ATOM 7719 C CA . CYS B 1 181 ? 3.488 -80.625 -57.312 1 83.94 181 CYS B CA 1
ATOM 7720 C C . CYS B 1 181 ? 2.33 -80 -58.062 1 83.94 181 CYS B C 1
ATOM 7722 O O . CYS B 1 181 ? 1.677 -80.625 -58.875 1 83.94 181 CYS B O 1
ATOM 7724 N N . LEU B 1 182 ? 2.068 -78.75 -57.656 1 86 182 LEU B N 1
ATOM 7725 C CA . LEU B 1 182 ? 1.043 -77.938 -58.281 1 86 182 LEU B CA 1
ATOM 7726 C C . LEU B 1 182 ? 1.62 -76.625 -58.781 1 86 182 LEU B C 1
ATOM 7728 O O . LEU B 1 182 ? 2.602 -76.125 -58.219 1 86 182 LEU B O 1
ATOM 7732 N N . ASN B 1 183 ? 1.084 -76.125 -59.812 1 84.75 183 ASN B N 1
ATOM 7733 C CA . ASN B 1 183 ? 1.426 -74.812 -60.281 1 84.75 183 ASN B CA 1
ATOM 7734 C C . ASN B 1 183 ? 0.565 -73.75 -59.625 1 84.75 183 ASN B C 1
ATOM 7736 O O . ASN B 1 183 ? -0.623 -73.938 -59.375 1 84.75 183 ASN B O 1
ATOM 7740 N N . LEU B 1 184 ? 1.126 -72.625 -59.344 1 88.25 184 LEU B N 1
ATOM 7741 C CA . LEU B 1 184 ? 0.436 -71.5 -58.656 1 88.25 184 LEU B CA 1
ATOM 7742 C C . LEU B 1 184 ? -0.789 -71.062 -59.438 1 88.25 184 LEU B C 1
ATOM 7744 O O . LEU B 1 184 ? -1.817 -70.75 -58.844 1 88.25 184 LEU B O 1
ATOM 7748 N N . ASP B 1 185 ? -0.656 -71.062 -60.719 1 87.44 185 ASP B N 1
ATOM 7749 C CA . ASP B 1 185 ? -1.751 -70.625 -61.594 1 87.44 185 ASP B CA 1
ATOM 7750 C C . ASP B 1 185 ? -2.963 -71.562 -61.438 1 87.44 185 ASP B C 1
ATOM 7752 O O . ASP B 1 185 ? -4.105 -71.062 -61.469 1 87.44 185 ASP B O 1
ATOM 7756 N N . SER B 1 186 ? -2.615 -72.812 -61.312 1 88.62 186 SER B N 1
ATOM 7757 C CA . SER B 1 186 ? -3.701 -73.75 -61.125 1 88.62 186 SER B CA 1
ATOM 7758 C C . SER B 1 186 ? -4.449 -73.5 -59.844 1 88.62 186 SER B C 1
ATOM 7760 O O . SER B 1 186 ? -5.68 -73.625 -59.781 1 88.62 186 SER B O 1
ATOM 7762 N N . ILE B 1 187 ? -3.691 -73.188 -58.844 1 91.88 187 ILE B N 1
ATOM 7763 C CA . ILE B 1 187 ? -4.297 -72.938 -57.531 1 91.88 187 ILE B CA 1
ATOM 7764 C C . ILE B 1 187 ? -5.113 -71.625 -57.625 1 91.88 187 ILE B C 1
ATOM 7766 O O . ILE B 1 187 ? -6.254 -71.562 -57.156 1 91.88 187 ILE B O 1
ATOM 7770 N N . SER B 1 188 ? -4.598 -70.625 -58.219 1 92.06 188 SER B N 1
ATOM 7771 C CA . SER B 1 188 ? -5.273 -69.312 -58.344 1 92.06 188 SER B CA 1
ATOM 7772 C C . SER B 1 188 ? -6.566 -69.5 -59.125 1 92.06 188 SER B C 1
ATOM 7774 O O . SER B 1 188 ? -7.57 -68.812 -58.812 1 92.06 188 SER B O 1
ATOM 7776 N N . GLU B 1 189 ? -6.418 -70.25 -60.125 1 90.75 189 GLU B N 1
ATOM 7777 C CA . GLU B 1 189 ? -7.598 -70.5 -60.938 1 90.75 189 GLU B CA 1
ATOM 7778 C C . GLU B 1 189 ? -8.703 -71.188 -60.156 1 90.75 189 GLU B C 1
ATOM 7780 O O . GLU B 1 189 ? -9.875 -70.875 -60.281 1 90.75 189 GLU B O 1
ATOM 7785 N N . ALA B 1 190 ? -8.25 -72.125 -59.406 1 92.19 190 ALA B N 1
ATOM 7786 C CA . ALA B 1 190 ? -9.211 -72.812 -58.594 1 92.19 190 ALA B CA 1
ATOM 7787 C C . ALA B 1 190 ? -9.828 -71.938 -57.531 1 92.19 190 ALA B C 1
ATOM 7789 O O . ALA B 1 190 ? -10.992 -72.125 -57.156 1 92.19 190 ALA B O 1
ATOM 7790 N N . LEU B 1 191 ? -9.117 -71 -57.031 1 93.69 191 LEU B N 1
ATOM 7791 C CA . LEU B 1 191 ? -9.578 -70.125 -55.969 1 93.69 191 LEU B CA 1
ATOM 7792 C C . LEU B 1 191 ? -10.469 -69 -56.531 1 93.69 191 LEU B C 1
ATOM 7794 O O . LEU B 1 191 ? -11.219 -68.375 -55.812 1 93.69 191 LEU B O 1
ATOM 7798 N N . ASP B 1 192 ? -10.32 -68.75 -57.906 1 89.81 192 ASP B N 1
ATOM 7799 C CA . ASP B 1 192 ? -11.109 -67.75 -58.531 1 89.81 192 ASP B CA 1
ATOM 7800 C C . ASP B 1 192 ? -12.547 -68.188 -58.781 1 89.81 192 ASP B C 1
ATOM 7802 O O . ASP B 1 192 ? -13.234 -67.688 -59.688 1 89.81 192 ASP B O 1
ATOM 7806 N N . SER B 1 193 ? -13 -69.062 -58 1 89.12 193 SER B N 1
ATOM 7807 C CA . SER B 1 193 ? -14.383 -69.5 -58.031 1 89.12 193 SER B CA 1
ATOM 7808 C C . SER B 1 193 ? -15.289 -68.625 -57.188 1 89.12 193 SER B C 1
ATOM 7810 O O . SER B 1 193 ? -14.828 -68 -56.219 1 89.12 193 SER B O 1
ATOM 7812 N N . HIS B 1 194 ? -16.531 -68.5 -57.562 1 88.94 194 HIS B N 1
ATOM 7813 C CA . HIS B 1 194 ? -17.484 -67.688 -56.844 1 88.94 194 HIS B CA 1
ATOM 7814 C C . HIS B 1 194 ? -17.703 -68.188 -55.438 1 88.94 194 HIS B C 1
ATOM 7816 O O . HIS B 1 194 ? -18.141 -67.438 -54.562 1 88.94 194 HIS B O 1
ATOM 7822 N N . TYR B 1 195 ? -17.359 -69.438 -55.188 1 89.44 195 TYR B N 1
ATOM 7823 C CA . TYR B 1 195 ? -17.562 -70.062 -53.875 1 89.44 195 TYR B CA 1
ATOM 7824 C C . TYR B 1 195 ? -16.547 -69.5 -52.875 1 89.44 195 TYR B C 1
ATOM 7826 O O . TYR B 1 195 ? -16.797 -69.562 -51.656 1 89.44 195 TYR B O 1
ATOM 7834 N N . PHE B 1 196 ? -15.508 -69 -53.375 1 92.75 196 PHE B N 1
ATOM 7835 C CA . PHE B 1 196 ? -14.414 -68.688 -52.469 1 92.75 196 PHE B CA 1
ATOM 7836 C C . PHE B 1 196 ? -14.086 -67.188 -52.469 1 92.75 196 PHE B C 1
ATOM 7838 O O . PHE B 1 196 ? -13.133 -66.75 -51.844 1 92.75 196 PHE B O 1
ATOM 7845 N N . LYS B 1 197 ? -14.867 -66.438 -53.125 1 90.81 197 LYS B N 1
ATOM 7846 C CA . LYS B 1 197 ? -14.602 -65 -53.219 1 90.81 197 LYS B CA 1
ATOM 7847 C C . LYS B 1 197 ? -14.578 -64.375 -51.844 1 90.81 197 LYS B C 1
ATOM 7849 O O . LYS B 1 197 ? -15.539 -64.5 -51.094 1 90.81 197 LYS B O 1
ATOM 7854 N N . SER B 1 198 ? -13.516 -63.812 -51.469 1 89.5 198 SER B N 1
ATOM 7855 C CA . SER B 1 198 ? -13.266 -63.094 -50.25 1 89.5 198 SER B CA 1
ATOM 7856 C C . SER B 1 198 ? -13.375 -64 -49.031 1 89.5 198 SER B C 1
ATOM 7858 O O . SER B 1 198 ? -13.711 -63.562 -47.938 1 89.5 198 SER B O 1
ATOM 7860 N N . ARG B 1 199 ? -13.188 -65.312 -49.312 1 94.88 199 ARG B N 1
ATOM 7861 C CA . ARG B 1 199 ? -13.352 -66.25 -48.219 1 94.88 199 ARG B CA 1
ATOM 7862 C C . ARG B 1 199 ? -12.109 -67.125 -48.062 1 94.88 199 ARG B C 1
ATOM 7864 O O . ARG B 1 199 ? -12.195 -68.25 -47.625 1 94.88 199 ARG B O 1
ATOM 7871 N N . TYR B 1 200 ? -11.016 -66.625 -48.5 1 95.56 200 TYR B N 1
ATOM 7872 C CA . TYR B 1 200 ? -9.75 -67.312 -48.281 1 95.56 200 TYR B CA 1
ATOM 7873 C C . TYR B 1 200 ? -8.602 -66.312 -48.188 1 95.56 200 TYR B C 1
ATOM 7875 O O . TYR B 1 200 ? -8.75 -65.125 -48.562 1 95.56 200 TYR B O 1
ATOM 7883 N N . ALA B 1 201 ? -7.582 -66.688 -47.562 1 96.12 201 ALA B N 1
ATOM 7884 C CA . ALA B 1 201 ? -6.301 -66 -47.531 1 96.12 201 ALA B CA 1
ATOM 7885 C C . ALA B 1 201 ? -5.148 -66.938 -47.875 1 96.12 201 ALA B C 1
ATOM 7887 O O . ALA B 1 201 ? -5.273 -68.188 -47.75 1 96.12 201 ALA B O 1
ATOM 7888 N N . THR B 1 202 ? -4.035 -66.375 -48.375 1 96.25 202 THR B N 1
ATOM 7889 C CA . THR B 1 202 ? -2.906 -67.25 -48.781 1 96.25 202 THR B CA 1
ATOM 7890 C C . THR B 1 202 ? -1.654 -66.875 -48 1 96.25 202 THR B C 1
ATOM 7892 O O . THR B 1 202 ? -1.548 -65.75 -47.469 1 96.25 202 THR B O 1
ATOM 7895 N N . ALA B 1 203 ? -0.834 -67.875 -47.812 1 95.81 203 ALA B N 1
ATOM 7896 C CA . ALA B 1 203 ? 0.437 -67.688 -47.125 1 95.81 203 ALA B CA 1
ATOM 7897 C C . ALA B 1 203 ? 1.55 -68.5 -47.781 1 95.81 203 ALA B C 1
ATOM 7899 O O . ALA B 1 203 ? 1.289 -69.562 -48.375 1 95.81 203 ALA B O 1
ATOM 7900 N N . ILE B 1 204 ? 2.732 -67.938 -47.719 1 94.12 204 ILE B N 1
ATOM 7901 C CA . ILE B 1 204 ? 3.895 -68.688 -48.25 1 94.12 204 ILE B CA 1
ATOM 7902 C C . ILE B 1 204 ? 4.883 -68.938 -47.125 1 94.12 204 ILE B C 1
ATOM 7904 O O . ILE B 1 204 ? 4.961 -68.188 -46.125 1 94.12 204 ILE B O 1
ATOM 7908 N N . GLY B 1 205 ? 5.57 -70.125 -47.156 1 92 205 GLY B N 1
ATOM 7909 C CA . GLY B 1 205 ? 6.605 -70.438 -46.188 1 92 205 GLY B CA 1
ATOM 7910 C C . GLY B 1 205 ? 7.895 -69.688 -46.406 1 92 205 GLY B C 1
ATOM 7911 O O . GLY B 1 205 ? 8.438 -69.688 -47.531 1 92 205 GLY B O 1
ATOM 7912 N N . LYS B 1 206 ? 8.32 -69 -45.406 1 90.25 206 LYS B N 1
ATOM 7913 C CA . LYS B 1 206 ? 9.484 -68.125 -45.531 1 90.25 206 LYS B CA 1
ATOM 7914 C C . LYS B 1 206 ? 10.75 -68.938 -45.812 1 90.25 206 LYS B C 1
ATOM 7916 O O . LYS B 1 206 ? 11.57 -68.562 -46.625 1 90.25 206 LYS B O 1
ATOM 7921 N N . THR B 1 207 ? 10.961 -70.062 -45.062 1 83.19 207 THR B N 1
ATOM 7922 C CA . THR B 1 207 ? 12.195 -70.812 -45.156 1 83.19 207 THR B CA 1
ATOM 7923 C C . THR B 1 207 ? 12.391 -71.375 -46.562 1 83.19 207 THR B C 1
ATOM 7925 O O . THR B 1 207 ? 13.461 -71.188 -47.156 1 83.19 207 THR B O 1
ATOM 7928 N N . GLU B 1 208 ? 11.398 -71.938 -47.156 1 81.62 208 GLU B N 1
ATOM 7929 C CA . GLU B 1 208 ? 11.461 -72.5 -48.531 1 81.62 208 GLU B CA 1
ATOM 7930 C C . GLU B 1 208 ? 11.594 -71.375 -49.562 1 81.62 208 GLU B C 1
ATOM 7932 O O . GLU B 1 208 ? 12.305 -71.5 -50.562 1 81.62 208 GLU B O 1
ATOM 7937 N N . TRP B 1 209 ? 10.992 -70.312 -49.219 1 81.44 209 TRP B N 1
ATOM 7938 C CA . TRP B 1 209 ? 11.07 -69.125 -50.125 1 81.44 209 TRP B CA 1
ATOM 7939 C C . TRP B 1 209 ? 12.484 -68.562 -50.156 1 81.44 209 TRP B C 1
ATOM 7941 O O . TRP B 1 209 ? 12.984 -68.188 -51.219 1 81.44 209 TRP B O 1
ATOM 7951 N N . ALA B 1 210 ? 13.055 -68.5 -48.969 1 81.25 210 ALA B N 1
ATOM 7952 C CA . ALA B 1 210 ? 14.398 -67.938 -48.875 1 81.25 210 ALA B CA 1
ATOM 7953 C C . ALA B 1 210 ? 15.398 -68.812 -49.656 1 81.25 210 ALA B C 1
ATOM 7955 O O . ALA B 1 210 ? 16.406 -68.25 -50.125 1 81.25 210 ALA B O 1
ATOM 7956 N N . ASP B 1 211 ? 15.117 -70.062 -49.781 1 76.88 211 ASP B N 1
ATOM 7957 C CA . ASP B 1 211 ? 16.031 -71 -50.469 1 76.88 211 ASP B CA 1
ATOM 7958 C C . ASP B 1 211 ? 15.992 -70.812 -51.969 1 76.88 211 ASP B C 1
ATOM 7960 O O . ASP B 1 211 ? 16.875 -71.312 -52.688 1 76.88 211 ASP B O 1
ATOM 7964 N N . ILE B 1 212 ? 14.984 -70.062 -52.406 1 75.31 212 ILE B N 1
ATOM 7965 C CA . ILE B 1 212 ? 14.938 -69.812 -53.844 1 75.31 212 ILE B CA 1
ATOM 7966 C C . ILE B 1 212 ? 16.078 -68.812 -54.219 1 75.31 212 ILE B C 1
ATOM 7968 O O . ILE B 1 212 ? 16.266 -67.812 -53.562 1 75.31 212 ILE B O 1
ATOM 7972 N N . LYS B 1 213 ? 17.016 -69.25 -55.125 1 70 213 LYS B N 1
ATOM 7973 C CA . LYS B 1 213 ? 18.172 -68.438 -55.5 1 70 213 LYS B CA 1
ATOM 7974 C C . LYS B 1 213 ? 17.75 -67.188 -56.188 1 70 213 LYS B C 1
ATOM 7976 O O . LYS B 1 213 ? 16.75 -67.125 -56.938 1 70 213 LYS B O 1
ATOM 7981 N N . TRP B 1 214 ? 18.375 -66.125 -55.812 1 67 214 TRP B N 1
ATOM 7982 C CA . TRP B 1 214 ? 18.188 -64.812 -56.438 1 67 214 TRP B CA 1
ATOM 7983 C C . TRP B 1 214 ? 18.906 -64.75 -57.781 1 67 214 TRP B C 1
ATOM 7985 O O . TRP B 1 214 ? 20.016 -64.25 -57.875 1 67 214 TRP B O 1
ATOM 7995 N N . ASN B 1 215 ? 18.672 -65.75 -58.688 1 63.78 215 ASN B N 1
ATOM 7996 C CA . ASN B 1 215 ? 19.297 -65.625 -60 1 63.78 215 ASN B CA 1
ATOM 7997 C C . ASN B 1 215 ? 18.438 -64.875 -61 1 63.78 215 ASN B C 1
ATOM 7999 O O . ASN B 1 215 ? 17.234 -64.688 -60.75 1 63.78 215 ASN B O 1
ATOM 8003 N N . ASP B 1 216 ? 19.047 -64.188 -62.031 1 58.41 216 ASP B N 1
ATOM 8004 C CA . ASP B 1 216 ? 18.453 -63.281 -63 1 58.41 216 ASP B CA 1
ATOM 8005 C C . ASP B 1 216 ? 17.141 -63.812 -63.562 1 58.41 216 ASP B C 1
ATOM 8007 O O . ASP B 1 216 ? 16.188 -63.062 -63.781 1 58.41 216 ASP B O 1
ATOM 8011 N N . HIS B 1 217 ? 17.062 -65.188 -63.719 1 61.78 217 HIS B N 1
ATOM 8012 C CA . HIS B 1 217 ? 15.875 -65.688 -64.375 1 61.78 217 HIS B CA 1
ATOM 8013 C C . HIS B 1 217 ? 14.773 -66 -63.375 1 61.78 217 HIS B C 1
ATOM 8015 O O . HIS B 1 217 ? 13.609 -66.188 -63.75 1 61.78 217 HIS B O 1
ATOM 8021 N N . THR B 1 218 ? 15.031 -66 -61.969 1 67.19 218 THR B N 1
ATOM 8022 C CA . THR B 1 218 ? 14.055 -66.438 -61 1 67.19 218 THR B CA 1
ATOM 8023 C C . THR B 1 218 ? 13.672 -65.312 -60.031 1 67.19 218 THR B C 1
ATOM 8025 O O . THR B 1 218 ? 12.773 -65.5 -59.188 1 67.19 218 THR B O 1
ATOM 8028 N N . ILE B 1 219 ? 14.328 -64.25 -60.125 1 76.19 219 ILE B N 1
ATOM 8029 C CA . ILE B 1 219 ? 14.133 -63.156 -59.188 1 76.19 219 ILE B CA 1
ATOM 8030 C C . ILE B 1 219 ? 12.695 -62.656 -59.281 1 76.19 219 ILE B C 1
ATOM 8032 O O . ILE B 1 219 ? 12.062 -62.375 -58.281 1 76.19 219 ILE B O 1
ATOM 8036 N N . ALA B 1 220 ? 12.375 -62.469 -60.469 1 77.5 220 ALA B N 1
ATOM 8037 C CA . ALA B 1 220 ? 11.031 -61.938 -60.688 1 77.5 220 ALA B CA 1
ATOM 8038 C C . ALA B 1 220 ? 9.977 -62.875 -60.094 1 77.5 220 ALA B C 1
ATOM 8040 O O . ALA B 1 220 ? 9.039 -62.438 -59.406 1 77.5 220 ALA B O 1
ATOM 8041 N N . ASP B 1 221 ? 10.219 -64.188 -60.281 1 77.06 221 ASP B N 1
ATOM 8042 C CA . ASP B 1 221 ? 9.273 -65.125 -59.75 1 77.06 221 ASP B CA 1
ATOM 8043 C C . ASP B 1 221 ? 9.305 -65.188 -58.219 1 77.06 221 ASP B C 1
ATOM 8045 O O . ASP B 1 221 ? 8.258 -65.312 -57.594 1 77.06 221 ASP B O 1
ATOM 8049 N N . LYS B 1 222 ? 10.453 -65.125 -57.688 1 82.5 222 LYS B N 1
ATOM 8050 C CA . LYS B 1 222 ? 10.633 -65.125 -56.25 1 82.5 222 LYS B CA 1
ATOM 8051 C C . LYS B 1 222 ? 9.906 -63.938 -55.594 1 82.5 222 LYS B C 1
ATOM 8053 O O . LYS B 1 222 ? 9.211 -64.125 -54.594 1 82.5 222 LYS B O 1
ATOM 8058 N N . LYS B 1 223 ? 9.938 -62.844 -56.156 1 87.31 223 LYS B N 1
ATOM 8059 C CA . LYS B 1 223 ? 9.289 -61.656 -55.594 1 87.31 223 LYS B CA 1
ATOM 8060 C C . LYS B 1 223 ? 7.789 -61.688 -55.844 1 87.31 223 LYS B C 1
ATOM 8062 O O . LYS B 1 223 ? 7.004 -61.25 -55 1 87.31 223 LYS B O 1
ATOM 8067 N N . THR B 1 224 ? 7.492 -62.188 -56.938 1 84.94 224 THR B N 1
ATOM 8068 C CA . THR B 1 224 ? 6.086 -62.156 -57.344 1 84.94 224 THR B CA 1
ATOM 8069 C C . THR B 1 224 ? 5.277 -63.125 -56.438 1 84.94 224 THR B C 1
ATOM 8071 O O . THR B 1 224 ? 4.168 -62.781 -56.031 1 84.94 224 THR B O 1
ATOM 8074 N N . ILE B 1 225 ? 5.805 -64.188 -56.094 1 86.12 225 ILE B N 1
ATOM 8075 C CA . ILE B 1 225 ? 5.059 -65.25 -55.344 1 86.12 225 ILE B CA 1
ATOM 8076 C C . ILE B 1 225 ? 4.777 -64.75 -53.938 1 86.12 225 ILE B C 1
ATOM 8078 O O . ILE B 1 225 ? 3.645 -64.812 -53.469 1 86.12 225 ILE B O 1
ATOM 8082 N N . ILE B 1 226 ? 5.746 -64.188 -53.312 1 91.12 226 ILE B N 1
ATOM 8083 C CA . ILE B 1 226 ? 5.582 -63.781 -51.938 1 91.12 226 ILE B CA 1
ATOM 8084 C C . ILE B 1 226 ? 4.699 -62.531 -51.875 1 91.12 226 ILE B C 1
ATOM 8086 O O . ILE B 1 226 ? 3.902 -62.375 -50.969 1 91.12 226 ILE B O 1
ATOM 8090 N N . ASN B 1 227 ? 4.781 -61.688 -52.875 1 92.06 227 ASN B N 1
ATOM 8091 C CA . ASN B 1 227 ? 3.994 -60.469 -52.906 1 92.06 227 ASN B CA 1
ATOM 8092 C C . ASN B 1 227 ? 2.537 -60.719 -53.281 1 92.06 227 ASN B C 1
ATOM 8094 O O . ASN B 1 227 ? 1.654 -59.938 -52.969 1 92.06 227 ASN B O 1
ATOM 8098 N N . ALA B 1 228 ? 2.406 -61.812 -53.906 1 89.12 228 ALA B N 1
ATOM 8099 C CA . ALA B 1 228 ? 1.052 -62.156 -54.312 1 89.12 228 ALA B CA 1
ATOM 8100 C C . ALA B 1 228 ? 0.293 -62.812 -53.188 1 89.12 228 ALA B C 1
ATOM 8102 O O . ALA B 1 228 ? -0.927 -63 -53.25 1 89.12 228 ALA B O 1
ATOM 8103 N N . THR B 1 229 ? 0.984 -63.125 -52.125 1 93.44 229 THR B N 1
ATOM 8104 C CA . THR B 1 229 ? 0.358 -63.781 -51 1 93.44 229 THR B CA 1
ATOM 8105 C C . THR B 1 229 ? -0.016 -62.781 -49.906 1 93.44 229 THR B C 1
ATOM 8107 O O . THR B 1 229 ? 0.514 -61.656 -49.906 1 93.44 229 THR B O 1
ATOM 8110 N N . ASN B 1 230 ? -0.985 -63.125 -49.094 1 95.12 230 ASN B N 1
ATOM 8111 C CA . ASN B 1 230 ? -1.467 -62.25 -48.031 1 95.12 230 ASN B CA 1
ATOM 8112 C C . ASN B 1 230 ? -0.507 -62.219 -46.844 1 95.12 230 ASN B C 1
ATOM 8114 O O . ASN B 1 230 ? -0.238 -61.156 -46.281 1 95.12 230 ASN B O 1
ATOM 8118 N N . PHE B 1 231 ? -0.003 -63.438 -46.469 1 95.75 231 PHE B N 1
ATOM 8119 C CA . PHE B 1 231 ? 0.852 -63.562 -45.281 1 95.75 231 PHE B CA 1
ATOM 8120 C C . PHE B 1 231 ? 2.094 -64.375 -45.594 1 95.75 231 PHE B C 1
ATOM 8122 O O . PHE B 1 231 ? 2.172 -65 -46.656 1 95.75 231 PHE B O 1
ATOM 8129 N N . VAL B 1 232 ? 3.047 -64.312 -44.75 1 95.31 232 VAL B N 1
ATOM 8130 C CA . VAL B 1 232 ? 4.234 -65.125 -44.75 1 95.31 232 VAL B CA 1
ATOM 8131 C C . VAL B 1 232 ? 4.344 -65.938 -43.438 1 95.31 232 VAL B C 1
ATOM 8133 O O . VAL B 1 232 ? 4.184 -65.312 -42.375 1 95.31 232 VAL B O 1
ATOM 8136 N N . PHE B 1 233 ? 4.531 -67.25 -43.5 1 94.75 233 PHE B N 1
ATOM 8137 C CA . PHE B 1 233 ? 4.633 -68.062 -42.312 1 94.75 233 PHE B CA 1
ATOM 8138 C C . PHE B 1 233 ? 6.086 -68.375 -42.031 1 94.75 233 PHE B C 1
ATOM 8140 O O . PHE B 1 233 ? 6.883 -68.625 -42.938 1 94.75 233 PHE B O 1
ATOM 8147 N N . THR B 1 234 ? 6.367 -68.312 -40.781 1 93.38 234 THR B N 1
ATOM 8148 C CA . THR B 1 234 ? 7.656 -68.812 -40.312 1 93.38 234 THR B CA 1
ATOM 8149 C C . THR B 1 234 ? 7.5 -69.562 -39 1 93.38 234 THR B C 1
ATOM 8151 O O . THR B 1 234 ? 6.492 -69.438 -38.312 1 93.38 234 THR B O 1
ATOM 8154 N N . ALA B 1 235 ? 8.281 -70.562 -38.75 1 90.75 235 ALA B N 1
ATOM 8155 C CA . ALA B 1 235 ? 8.414 -71.188 -37.469 1 90.75 235 ALA B CA 1
ATOM 8156 C C . ALA B 1 235 ? 9.797 -70.938 -36.875 1 90.75 235 ALA B C 1
ATOM 8158 O O . ALA B 1 235 ? 10.711 -71.75 -37.031 1 90.75 235 ALA B O 1
ATOM 8159 N N . SER B 1 236 ? 9.766 -69.875 -36.188 1 82.56 236 SER B N 1
ATOM 8160 C CA . SER B 1 236 ? 11.062 -69.438 -35.688 1 82.56 236 SER B CA 1
ATOM 8161 C C . SER B 1 236 ? 11.422 -70.125 -34.375 1 82.56 236 SER B C 1
ATOM 8163 O O . SER B 1 236 ? 10.555 -70.375 -33.531 1 82.56 236 SER B O 1
ATOM 8165 N N . ALA B 1 237 ? 12.703 -70.438 -34.25 1 73.12 237 ALA B N 1
ATOM 8166 C CA . ALA B 1 237 ? 13.188 -71.125 -33.031 1 73.12 237 ALA B CA 1
ATOM 8167 C C . ALA B 1 237 ? 13.32 -70.125 -31.891 1 73.12 237 ALA B C 1
ATOM 8169 O O . ALA B 1 237 ? 13.133 -70.438 -30.719 1 73.12 237 ALA B O 1
ATOM 8170 N N . THR B 1 238 ? 13.688 -68.938 -32.312 1 72.06 238 THR B N 1
ATOM 8171 C CA . THR B 1 238 ? 13.898 -67.875 -31.328 1 72.06 238 THR B CA 1
ATOM 8172 C C . THR B 1 238 ? 13.305 -66.562 -31.797 1 72.06 238 THR B C 1
ATOM 8174 O O . THR B 1 238 ? 12.977 -66.438 -32.969 1 72.06 238 THR B O 1
ATOM 8177 N N . ALA B 1 239 ? 13.117 -65.75 -30.859 1 75.12 239 ALA B N 1
ATOM 8178 C CA . ALA B 1 239 ? 12.602 -64.375 -31.172 1 75.12 239 ALA B CA 1
ATOM 8179 C C . ALA B 1 239 ? 13.539 -63.656 -32.125 1 75.12 239 ALA B C 1
ATOM 8181 O O . ALA B 1 239 ? 13.094 -62.938 -33 1 75.12 239 ALA B O 1
ATOM 8182 N N . GLN B 1 240 ? 14.773 -63.875 -31.938 1 74.69 240 GLN B N 1
ATOM 8183 C CA . GLN B 1 240 ? 15.766 -63.188 -32.781 1 74.69 240 GLN B CA 1
ATOM 8184 C C . GLN B 1 240 ? 15.664 -63.656 -34.219 1 74.69 240 GLN B C 1
ATOM 8186 O O . GLN B 1 240 ? 15.789 -62.875 -35.156 1 74.69 240 GLN B O 1
ATOM 8191 N N . HIS B 1 241 ? 15.523 -64.938 -34.312 1 80.69 241 HIS B N 1
ATOM 8192 C CA . HIS B 1 241 ? 15.375 -65.5 -35.656 1 80.69 241 HIS B CA 1
ATOM 8193 C C . HIS B 1 241 ? 14.172 -64.875 -36.344 1 80.69 241 HIS B C 1
ATOM 8195 O O . HIS B 1 241 ? 14.234 -64.562 -37.562 1 80.69 241 HIS B O 1
ATOM 8201 N N . TYR B 1 242 ? 13.211 -64.688 -35.562 1 87.12 242 TYR B N 1
ATOM 8202 C CA . TYR B 1 242 ? 12.031 -64 -36.125 1 87.12 242 TYR B CA 1
ATOM 8203 C C . TYR B 1 242 ? 12.328 -62.594 -36.594 1 87.12 242 TYR B C 1
ATOM 8205 O O . TYR B 1 242 ? 11.992 -62.219 -37.719 1 87.12 242 TYR B O 1
ATOM 8213 N N . ASP B 1 243 ? 12.914 -61.906 -35.781 1 86.5 243 ASP B N 1
ATOM 8214 C CA . ASP B 1 243 ? 13.219 -60.531 -36.062 1 86.5 243 ASP B CA 1
ATOM 8215 C C . ASP B 1 243 ? 14.125 -60.406 -37.312 1 86.5 243 ASP B C 1
ATOM 8217 O O . ASP B 1 243 ? 13.93 -59.531 -38.156 1 86.5 243 ASP B O 1
ATOM 8221 N N . ASN B 1 244 ? 15.031 -61.281 -37.312 1 85.94 244 ASN B N 1
ATOM 8222 C CA . ASN B 1 244 ? 15.93 -61.281 -38.438 1 85.94 244 ASN B CA 1
ATOM 8223 C C . ASN B 1 244 ? 15.172 -61.594 -39.75 1 85.94 244 ASN B C 1
ATOM 8225 O O . ASN B 1 244 ? 15.438 -61 -40.781 1 85.94 244 ASN B O 1
ATOM 8229 N N . ALA B 1 245 ? 14.328 -62.531 -39.594 1 89.88 245 ALA B N 1
ATOM 8230 C CA . ALA B 1 245 ? 13.531 -62.938 -40.75 1 89.88 245 ALA B CA 1
ATOM 8231 C C . ALA B 1 245 ? 12.672 -61.75 -41.219 1 89.88 245 ALA B C 1
ATOM 8233 O O . ALA B 1 245 ? 12.609 -61.469 -42.438 1 89.88 245 ALA B O 1
ATOM 8234 N N . LYS B 1 246 ? 12.07 -61.094 -40.344 1 91.44 246 LYS B N 1
ATOM 8235 C CA . LYS B 1 246 ? 11.227 -59.938 -40.688 1 91.44 246 LYS B CA 1
ATOM 8236 C C . LYS B 1 246 ? 12.047 -58.812 -41.312 1 91.44 246 LYS B C 1
ATOM 8238 O O . LYS B 1 246 ? 11.641 -58.25 -42.312 1 91.44 246 LYS B O 1
ATOM 8243 N N . GLN B 1 247 ? 13.133 -58.625 -40.75 1 90.69 247 GLN B N 1
ATOM 8244 C CA . GLN B 1 247 ? 14 -57.562 -41.281 1 90.69 247 GLN B CA 1
ATOM 8245 C C . GLN B 1 247 ? 14.492 -57.906 -42.688 1 90.69 247 GLN B C 1
ATOM 8247 O O . GLN B 1 247 ? 14.602 -57.031 -43.531 1 90.69 247 GLN B O 1
ATOM 8252 N N . SER B 1 248 ? 14.82 -59.125 -42.844 1 90.38 248 SER B N 1
ATOM 8253 C CA . SER B 1 248 ? 15.289 -59.562 -44.156 1 90.38 248 SER B CA 1
ATOM 8254 C C . SER B 1 248 ? 14.211 -59.375 -45.219 1 90.38 248 SER B C 1
ATOM 8256 O O . SER B 1 248 ? 14.516 -58.969 -46.344 1 90.38 248 SER B O 1
ATOM 8258 N N . LEU B 1 249 ? 13.062 -59.625 -44.875 1 92.62 249 LEU B N 1
ATOM 8259 C CA . LEU B 1 249 ? 11.953 -59.438 -45.812 1 92.62 249 LEU B CA 1
ATOM 8260 C C . LEU B 1 249 ? 11.734 -57.938 -46.125 1 92.62 249 LEU B C 1
ATOM 8262 O O . LEU B 1 249 ? 11.531 -57.562 -47.25 1 92.62 249 LEU B O 1
ATOM 8266 N N . THR B 1 250 ? 11.766 -57.188 -45.062 1 91.75 250 THR B N 1
ATOM 8267 C CA . THR B 1 250 ? 11.57 -55.75 -45.188 1 91.75 250 THR B CA 1
ATOM 8268 C C . THR B 1 250 ? 12.664 -55.125 -46.062 1 91.75 250 THR B C 1
ATOM 8270 O O . THR B 1 250 ? 12.383 -54.281 -46.938 1 91.75 250 THR B O 1
ATOM 8273 N N . LYS B 1 251 ? 13.867 -55.562 -45.812 1 89.5 251 LYS B N 1
ATOM 8274 C CA . LYS B 1 251 ? 14.992 -55.062 -46.594 1 89.5 251 LYS B CA 1
ATOM 8275 C C . LYS B 1 251 ? 14.875 -55.469 -48.062 1 89.5 251 LYS B C 1
ATOM 8277 O O . LYS B 1 251 ? 15.266 -54.719 -48.969 1 89.5 251 LYS B O 1
ATOM 8282 N N . ALA B 1 252 ? 14.367 -56.656 -48.312 1 88 252 ALA B N 1
ATOM 8283 C CA . ALA B 1 252 ? 14.195 -57.188 -49.656 1 88 252 ALA B CA 1
ATOM 8284 C C . ALA B 1 252 ? 13.023 -56.5 -50.375 1 88 252 ALA B C 1
ATOM 8286 O O . ALA B 1 252 ? 12.828 -56.656 -51.562 1 88 252 ALA B O 1
ATOM 8287 N N . GLY B 1 253 ? 12.242 -55.656 -49.625 1 89.19 253 GLY B N 1
ATOM 8288 C CA . GLY B 1 253 ? 11.109 -54.938 -50.156 1 89.19 253 GLY B CA 1
ATOM 8289 C C . GLY B 1 253 ? 9.961 -55.812 -50.562 1 89.19 253 GLY B C 1
ATOM 8290 O O . GLY B 1 253 ? 9.32 -55.594 -51.594 1 89.19 253 GLY B O 1
ATOM 8291 N N . VAL B 1 254 ? 9.812 -56.969 -49.938 1 92.25 254 VAL B N 1
ATOM 8292 C CA . VAL B 1 254 ? 8.75 -57.906 -50.25 1 92.25 254 VAL B CA 1
ATOM 8293 C C . VAL B 1 254 ? 7.766 -58 -49.094 1 92.25 254 VAL B C 1
ATOM 8295 O O . VAL B 1 254 ? 7.934 -57.281 -48.094 1 92.25 254 VAL B O 1
ATOM 8298 N N . ASN B 1 255 ? 6.691 -58.719 -49.281 1 92.75 255 ASN B N 1
ATOM 8299 C CA . ASN B 1 255 ? 5.684 -58.906 -48.25 1 92.75 255 ASN B CA 1
ATOM 8300 C C . ASN B 1 255 ? 6.32 -59.312 -46.938 1 92.75 255 ASN B C 1
ATOM 8302 O O . ASN B 1 255 ? 6.926 -60.375 -46.812 1 92.75 255 ASN B O 1
ATOM 8306 N N . ASP B 1 256 ? 6.148 -58.406 -46 1 92.12 256 ASP B N 1
ATOM 8307 C CA . ASP B 1 256 ? 6.812 -58.656 -44.719 1 92.12 256 ASP B CA 1
ATOM 8308 C C . ASP B 1 256 ? 5.793 -58.938 -43.625 1 92.12 256 ASP B C 1
ATOM 8310 O O . ASP B 1 256 ? 6.102 -58.812 -42.438 1 92.12 256 ASP B O 1
ATOM 8314 N N . ARG B 1 257 ? 4.527 -59.156 -43.938 1 93.75 257 ARG B N 1
ATOM 8315 C CA . ARG B 1 257 ? 3.533 -59.594 -42.969 1 93.75 257 ARG B CA 1
ATOM 8316 C C . ARG B 1 257 ? 3.834 -61 -42.469 1 93.75 257 ARG B C 1
ATOM 8318 O O . ARG B 1 257 ? 3.109 -61.938 -42.781 1 93.75 257 ARG B O 1
ATOM 8325 N N . LEU B 1 258 ? 4.836 -61.062 -41.625 1 93.44 258 LEU B N 1
ATOM 8326 C CA . LEU B 1 258 ? 5.41 -62.312 -41.156 1 93.44 258 LEU B CA 1
ATOM 8327 C C . LEU B 1 258 ? 4.715 -62.781 -39.875 1 93.44 258 LEU B C 1
ATOM 8329 O O . LEU B 1 258 ? 4.633 -62.031 -38.906 1 93.44 258 LEU B O 1
ATOM 8333 N N . LEU B 1 259 ? 4.121 -63.969 -39.906 1 94.38 259 LEU B N 1
ATOM 8334 C CA . LEU B 1 259 ? 3.496 -64.562 -38.75 1 94.38 259 LEU B CA 1
ATOM 8335 C C . LEU B 1 259 ? 4.305 -65.75 -38.25 1 94.38 259 LEU B C 1
ATOM 8337 O O . LEU B 1 259 ? 4.699 -66.625 -39.031 1 94.38 259 LEU B O 1
ATOM 8341 N N . ASP B 1 260 ? 4.613 -65.688 -37 1 94.19 260 ASP B N 1
ATOM 8342 C CA . ASP B 1 260 ? 5.227 -66.875 -36.375 1 94.19 260 ASP B CA 1
ATOM 8343 C C . ASP B 1 260 ? 4.184 -67.938 -36.062 1 94.19 260 ASP B C 1
ATOM 8345 O O . ASP B 1 260 ? 3.156 -67.625 -35.438 1 94.19 260 ASP B O 1
ATOM 8349 N N . CYS B 1 261 ? 4.371 -69.062 -36.562 1 94.5 261 CYS B N 1
ATOM 8350 C CA . CYS B 1 261 ? 3.492 -70.188 -36.312 1 94.5 261 CYS B CA 1
ATOM 8351 C C . CYS B 1 261 ? 4.277 -71.375 -35.75 1 94.5 261 CYS B C 1
ATOM 8353 O O . CYS B 1 261 ? 5.508 -71.375 -35.781 1 94.5 261 CYS B O 1
ATOM 8355 N N . SER B 1 262 ? 3.605 -72.312 -35.188 1 93 262 SER B N 1
ATOM 8356 C CA . SER B 1 262 ? 4.285 -73.5 -34.562 1 93 262 SER B CA 1
ATOM 8357 C C . SER B 1 262 ? 4.762 -74.5 -35.594 1 93 262 SER B C 1
ATOM 8359 O O . SER B 1 262 ? 5.75 -75.188 -35.375 1 93 262 SER B O 1
ATOM 8361 N N . ASP B 1 263 ? 4.141 -74.5 -36.812 1 93.62 263 ASP B N 1
ATOM 8362 C CA . ASP B 1 263 ? 4.383 -75.625 -37.75 1 93.62 263 ASP B CA 1
ATOM 8363 C C . ASP B 1 263 ? 4.438 -76.938 -37 1 93.62 263 ASP B C 1
ATOM 8365 O O . ASP B 1 263 ? 5.379 -77.688 -37.188 1 93.62 263 ASP B O 1
ATOM 8369 N N . ALA B 1 264 ? 3.498 -77.188 -36.156 1 94 264 ALA B N 1
ATOM 8370 C CA . ALA B 1 264 ? 3.521 -78.312 -35.219 1 94 264 ALA B CA 1
ATOM 8371 C C . ALA B 1 264 ? 3.375 -79.625 -35.938 1 94 264 ALA B C 1
ATOM 8373 O O . ALA B 1 264 ? 2.396 -79.875 -36.625 1 94 264 ALA B O 1
ATOM 8374 N N . HIS B 1 265 ? 4.367 -80.5 -35.719 1 93.69 265 HIS B N 1
ATOM 8375 C CA . HIS B 1 265 ? 4.367 -81.875 -36.219 1 93.69 265 HIS B CA 1
ATOM 8376 C C . HIS B 1 265 ? 4.516 -82.875 -35.094 1 93.69 265 HIS B C 1
ATOM 8378 O O . HIS B 1 265 ? 4.496 -84.125 -35.312 1 93.69 265 HIS B O 1
ATOM 8384 N N . ALA B 1 266 ? 4.668 -82.312 -33.938 1 92.94 266 ALA B N 1
ATOM 8385 C CA . ALA B 1 266 ? 4.945 -83.125 -32.781 1 92.94 266 ALA B CA 1
ATOM 8386 C C . ALA B 1 266 ? 4.188 -82.625 -31.562 1 92.94 266 ALA B C 1
ATOM 8388 O O . ALA B 1 266 ? 3.629 -81.562 -31.578 1 92.94 266 ALA B O 1
ATOM 8389 N N . PHE B 1 267 ? 4.172 -83.562 -30.562 1 93.12 267 PHE B N 1
ATOM 8390 C CA . PHE B 1 267 ? 3.475 -83.25 -29.328 1 93.12 267 PHE B CA 1
ATOM 8391 C C . PHE B 1 267 ? 4.211 -82.125 -28.562 1 93.12 267 PHE B C 1
ATOM 8393 O O . PHE B 1 267 ? 5.379 -81.875 -28.844 1 93.12 267 PHE B O 1
ATOM 8400 N N . ARG B 1 268 ? 3.529 -81.438 -27.688 1 87.75 268 ARG B N 1
ATOM 8401 C CA . ARG B 1 268 ? 4.016 -80.312 -26.938 1 87.75 268 ARG B CA 1
ATOM 8402 C C . ARG B 1 268 ? 5.281 -80.688 -26.156 1 87.75 268 ARG B C 1
ATOM 8404 O O . ARG B 1 268 ? 6.188 -79.875 -26.031 1 87.75 268 ARG B O 1
ATOM 8411 N N . GLY B 1 269 ? 5.352 -81.875 -25.656 1 79.44 269 GLY B N 1
ATOM 8412 C CA . GLY B 1 269 ? 6.461 -82.312 -24.828 1 79.44 269 GLY B CA 1
ATOM 8413 C C . GLY B 1 269 ? 7.688 -82.688 -25.625 1 79.44 269 GLY B C 1
ATOM 8414 O O . GLY B 1 269 ? 8.742 -83 -25.062 1 79.44 269 GLY B O 1
ATOM 8415 N N . SER B 1 270 ? 7.602 -82.625 -27 1 82.44 270 SER B N 1
ATOM 8416 C CA . SER B 1 270 ? 8.695 -83.062 -27.875 1 82.44 270 SER B CA 1
ATOM 8417 C C . SER B 1 270 ? 9.812 -82 -27.906 1 82.44 270 SER B C 1
ATOM 8419 O O . SER B 1 270 ? 9.586 -80.875 -27.578 1 82.44 270 SER B O 1
ATOM 8421 N N . SER B 1 271 ? 11.016 -82.438 -28.062 1 77.69 271 SER B N 1
ATOM 8422 C CA . SER B 1 271 ? 12.18 -81.5 -28.156 1 77.69 271 SER B CA 1
ATOM 8423 C C . SER B 1 271 ? 12.234 -80.875 -29.516 1 77.69 271 SER B C 1
ATOM 8425 O O . SER B 1 271 ? 13.055 -79.938 -29.734 1 77.69 271 SER B O 1
ATOM 8427 N N . HIS B 1 272 ? 11.297 -81.25 -30.344 1 79.69 272 HIS B N 1
ATOM 8428 C CA . HIS B 1 272 ? 11.25 -80.625 -31.672 1 79.69 272 HIS B CA 1
ATOM 8429 C C . HIS B 1 272 ? 10.734 -79.188 -31.609 1 79.69 272 HIS B C 1
ATOM 8431 O O . HIS B 1 272 ? 9.805 -78.938 -30.859 1 79.69 272 HIS B O 1
ATOM 8437 N N . LYS B 1 273 ? 11.273 -78.312 -32.344 1 82.19 273 LYS B N 1
ATOM 8438 C CA . LYS B 1 273 ? 10.844 -76.938 -32.344 1 82.19 273 LYS B CA 1
ATOM 8439 C C . LYS B 1 273 ? 9.422 -76.812 -32.906 1 82.19 273 LYS B C 1
ATOM 8441 O O . LYS B 1 273 ? 8.68 -75.875 -32.5 1 82.19 273 LYS B O 1
ATOM 8446 N N . ASP B 1 274 ? 9.148 -77.75 -33.844 1 90.19 274 ASP B N 1
ATOM 8447 C CA . ASP B 1 274 ? 7.832 -77.75 -34.5 1 90.19 274 ASP B CA 1
ATOM 8448 C C . ASP B 1 274 ? 6.832 -78.562 -33.656 1 90.19 274 ASP B C 1
ATOM 8450 O O . ASP B 1 274 ? 6.34 -79.562 -34.125 1 90.19 274 ASP B O 1
ATOM 8454 N N . ARG B 1 275 ? 6.555 -78.062 -32.531 1 91.31 275 ARG B N 1
ATOM 8455 C CA . ARG B 1 275 ? 5.68 -78.75 -31.594 1 91.31 275 ARG B CA 1
ATOM 8456 C C . ARG B 1 275 ? 4.434 -77.938 -31.297 1 91.31 275 ARG B C 1
ATOM 8458 O O . ARG B 1 275 ? 4.418 -76.688 -31.531 1 91.31 275 ARG B O 1
ATOM 8465 N N . LEU B 1 276 ? 3.49 -78.562 -30.719 1 92.94 276 LEU B N 1
ATOM 8466 C CA . LEU B 1 276 ? 2.234 -77.938 -30.359 1 92.94 276 LEU B CA 1
ATOM 8467 C C . LEU B 1 276 ? 2.463 -76.875 -29.312 1 92.94 276 LEU B C 1
ATOM 8469 O O . LEU B 1 276 ? 3.16 -77.062 -28.312 1 92.94 276 LEU B O 1
ATOM 8473 N N . GLY B 1 277 ? 1.943 -75.688 -29.609 1 88.56 277 GLY B N 1
ATOM 8474 C CA . GLY B 1 277 ? 1.973 -74.625 -28.625 1 88.56 277 GLY B CA 1
ATOM 8475 C C . GLY B 1 277 ? 3.166 -73.688 -28.766 1 88.56 277 GLY B C 1
ATOM 8476 O O . GLY B 1 277 ? 3.256 -72.688 -28.078 1 88.56 277 GLY B O 1
ATOM 8477 N N . ASN B 1 278 ? 4.062 -74.062 -29.625 1 88.06 278 ASN B N 1
ATOM 8478 C CA . ASN B 1 278 ? 5.246 -73.188 -29.797 1 88.06 278 ASN B CA 1
ATOM 8479 C C . ASN B 1 278 ? 5.004 -72.062 -30.812 1 88.06 278 ASN B C 1
ATOM 8481 O O . ASN B 1 278 ? 5.617 -72.062 -31.891 1 88.06 278 ASN B O 1
ATOM 8485 N N . CYS B 1 279 ? 4.168 -71.125 -30.484 1 91.31 279 CYS B N 1
ATOM 8486 C CA . CYS B 1 279 ? 3.801 -70 -31.297 1 91.31 279 CYS B CA 1
ATOM 8487 C C . CYS B 1 279 ? 3.773 -68.75 -30.469 1 91.31 279 CYS B C 1
ATOM 8489 O O . CYS B 1 279 ? 3.209 -68.688 -29.375 1 91.31 279 CYS B O 1
ATOM 8491 N N . PHE B 1 280 ? 4.32 -67.625 -30.953 1 89.31 280 PHE B N 1
ATOM 8492 C CA . PHE B 1 280 ? 4.449 -66.438 -30.188 1 89.31 280 PHE B CA 1
ATOM 8493 C C . PHE B 1 280 ? 3.732 -65.25 -30.875 1 89.31 280 PHE B C 1
ATOM 8495 O O . PHE B 1 280 ? 4.02 -64.125 -30.594 1 89.31 280 PHE B O 1
ATOM 8502 N N . THR B 1 281 ? 2.865 -65.562 -31.812 1 94 281 THR B N 1
ATOM 8503 C CA . THR B 1 281 ? 2.131 -64.562 -32.531 1 94 281 THR B CA 1
ATOM 8504 C C . THR B 1 281 ? 0.88 -64.125 -31.766 1 94 281 THR B C 1
ATOM 8506 O O . THR B 1 281 ? -0.009 -64.938 -31.531 1 94 281 THR B O 1
ATOM 8509 N N . TRP B 1 282 ? 0.876 -62.844 -31.328 1 94.06 282 TRP B N 1
ATOM 8510 C CA . TRP B 1 282 ? -0.308 -62.219 -30.734 1 94.06 282 TRP B CA 1
ATOM 8511 C C . TRP B 1 282 ? -1.048 -61.375 -31.766 1 94.06 282 TRP B C 1
ATOM 8513 O O . TRP B 1 282 ? -0.427 -60.625 -32.531 1 94.06 282 TRP B O 1
ATOM 8523 N N . VAL B 1 283 ? -2.336 -61.562 -31.844 1 95.06 283 VAL B N 1
ATOM 8524 C CA . VAL B 1 283 ? -3.164 -60.812 -32.781 1 95.06 283 VAL B CA 1
ATOM 8525 C C . VAL B 1 283 ? -4.262 -60.062 -32 1 95.06 283 VAL B C 1
ATOM 8527 O O . VAL B 1 283 ? -4.93 -60.656 -31.156 1 95.06 283 VAL B O 1
ATOM 8530 N N . LYS B 1 284 ? -4.375 -58.812 -32.312 1 93.81 284 LYS B N 1
ATOM 8531 C CA . LYS B 1 284 ? -5.445 -58.031 -31.734 1 93.81 284 LYS B CA 1
ATOM 8532 C C . LYS B 1 284 ? -6.652 -57.938 -32.656 1 93.81 284 LYS B C 1
ATOM 8534 O O . LYS B 1 284 ? -6.715 -57.094 -33.531 1 93.81 284 LYS B O 1
ATOM 8539 N N . SER B 1 285 ? -7.516 -58.781 -32.531 1 91.88 285 SER B N 1
ATOM 8540 C CA . SER B 1 285 ? -8.711 -58.875 -33.375 1 91.88 285 SER B CA 1
ATOM 8541 C C . SER B 1 285 ? -9.727 -59.844 -32.781 1 91.88 285 SER B C 1
ATOM 8543 O O . SER B 1 285 ? -9.438 -60.562 -31.812 1 91.88 285 SER B O 1
ATOM 8545 N N . ASP B 1 286 ? -10.922 -59.781 -33.344 1 91.62 286 ASP B N 1
ATOM 8546 C CA . ASP B 1 286 ? -11.906 -60.812 -33.031 1 91.62 286 ASP B CA 1
ATOM 8547 C C . ASP B 1 286 ? -11.5 -62.188 -33.594 1 91.62 286 ASP B C 1
ATOM 8549 O O . ASP B 1 286 ? -10.844 -62.25 -34.625 1 91.62 286 ASP B O 1
ATOM 8553 N N . THR B 1 287 ? -11.867 -63.188 -32.875 1 93.19 287 THR B N 1
ATOM 8554 C CA . THR B 1 287 ? -11.484 -64.562 -33.281 1 93.19 287 THR B CA 1
ATOM 8555 C C . THR B 1 287 ? -12.383 -65.062 -34.406 1 93.19 287 THR B C 1
ATOM 8557 O O . THR B 1 287 ? -13.117 -66 -34.25 1 93.19 287 THR B O 1
ATOM 8560 N N . THR B 1 288 ? -12.383 -64.375 -35.562 1 93.75 288 THR B N 1
ATOM 8561 C CA . THR B 1 288 ? -13.125 -64.688 -36.781 1 93.75 288 THR B CA 1
ATOM 8562 C C . THR B 1 288 ? -12.227 -64.562 -38 1 93.75 288 THR B C 1
ATOM 8564 O O . THR B 1 288 ? -11.125 -64.062 -37.906 1 93.75 288 THR B O 1
ATOM 8567 N N . PHE B 1 289 ? -12.672 -65.188 -39.156 1 95.06 289 PHE B N 1
ATOM 8568 C CA . PHE B 1 289 ? -11.914 -65.062 -40.406 1 95.06 289 PHE B CA 1
ATOM 8569 C C . PHE B 1 289 ? -11.82 -63.625 -40.844 1 95.06 289 PHE B C 1
ATOM 8571 O O . PHE B 1 289 ? -10.781 -63.188 -41.344 1 95.06 289 PHE B O 1
ATOM 8578 N N . ALA B 1 290 ? -12.883 -62.938 -40.625 1 92.44 290 ALA B N 1
ATOM 8579 C CA . ALA B 1 290 ? -12.852 -61.5 -40.906 1 92.44 290 ALA B CA 1
ATOM 8580 C C . ALA B 1 290 ? -11.789 -60.781 -40.094 1 92.44 290 ALA B C 1
ATOM 8582 O O . ALA B 1 290 ? -11.148 -59.844 -40.562 1 92.44 290 ALA B O 1
ATOM 8583 N N . GLY B 1 291 ? -11.648 -61.219 -38.875 1 91.75 291 GLY B N 1
ATOM 8584 C CA . GLY B 1 291 ? -10.602 -60.688 -38 1 91.75 291 GLY B CA 1
ATOM 8585 C C . GLY B 1 291 ? -9.211 -60.938 -38.562 1 91.75 291 GLY B C 1
ATOM 8586 O O . GLY B 1 291 ? -8.328 -60.062 -38.438 1 91.75 291 GLY B O 1
ATOM 8587 N N . LEU B 1 292 ? -9.023 -62.062 -39.188 1 94.06 292 LEU B N 1
ATOM 8588 C CA . LEU B 1 292 ? -7.75 -62.344 -39.812 1 94.06 292 LEU B CA 1
ATOM 8589 C C . LEU B 1 292 ? -7.496 -61.406 -40.969 1 94.06 292 LEU B C 1
ATOM 8591 O O . LEU B 1 292 ? -6.379 -60.906 -41.156 1 94.06 292 LEU B O 1
ATOM 8595 N N . LEU B 1 293 ? -8.539 -61.125 -41.719 1 93.88 293 LEU B N 1
ATOM 8596 C CA . LEU B 1 293 ? -8.406 -60.25 -42.875 1 93.88 293 LEU B CA 1
ATOM 8597 C C . LEU B 1 293 ? -8.094 -58.812 -42.438 1 93.88 293 LEU B C 1
ATOM 8599 O O . LEU B 1 293 ? -7.5 -58.062 -43.219 1 93.88 293 LEU B O 1
ATOM 8603 N N . GLN B 1 294 ? -8.484 -58.531 -41.25 1 91.94 294 GLN B N 1
ATOM 8604 C CA . GLN B 1 294 ? -8.219 -57.188 -40.719 1 91.94 294 GLN B CA 1
ATOM 8605 C C . GLN B 1 294 ? -6.719 -56.969 -40.531 1 91.94 294 GLN B C 1
ATOM 8607 O O . GLN B 1 294 ? -6.25 -55.812 -40.531 1 91.94 294 GLN B O 1
ATOM 8612 N N . LEU B 1 295 ? -5.926 -58 -40.281 1 93.56 295 LEU B N 1
ATOM 8613 C CA . LEU B 1 295 ? -4.48 -57.906 -40.125 1 93.56 295 LEU B CA 1
ATOM 8614 C C . LEU B 1 295 ? -3.814 -57.344 -41.375 1 93.56 295 LEU B C 1
ATOM 8616 O O . LEU B 1 295 ? -2.707 -56.812 -41.312 1 93.56 295 LEU B O 1
ATOM 8620 N N . LEU B 1 296 ? -4.52 -57.531 -42.531 1 93.12 296 LEU B N 1
ATOM 8621 C CA . LEU B 1 296 ? -3.979 -57.031 -43.812 1 93.12 296 LEU B CA 1
ATOM 8622 C C . LEU B 1 296 ? -4.031 -55.531 -43.875 1 93.12 296 LEU B C 1
ATOM 8624 O O . LEU B 1 296 ? -3.232 -54.906 -44.594 1 93.12 296 LEU B O 1
ATOM 8628 N N . ILE B 1 297 ? -4.922 -54.938 -43.094 1 90.81 297 ILE B N 1
ATOM 8629 C CA . ILE B 1 297 ? -5.148 -53.5 -43.156 1 90.81 297 ILE B CA 1
ATOM 8630 C C . ILE B 1 297 ? -4.195 -52.781 -42.219 1 90.81 297 ILE B C 1
ATOM 8632 O O . ILE B 1 297 ? -3.562 -51.781 -42.594 1 90.81 297 ILE B O 1
ATOM 8636 N N . GLU B 1 298 ? -4.062 -53.25 -40.969 1 89.31 298 GLU B N 1
ATOM 8637 C CA . GLU B 1 298 ? -3.211 -52.625 -39.969 1 89.31 298 GLU B CA 1
ATOM 8638 C C . GLU B 1 298 ? -2.305 -53.656 -39.281 1 89.31 298 GLU B C 1
ATOM 8640 O O . GLU B 1 298 ? -2.402 -53.875 -38.062 1 89.31 298 GLU B O 1
ATOM 8645 N N . PRO B 1 299 ? -1.337 -54.156 -39.969 1 90.06 299 PRO B N 1
ATOM 8646 C CA . PRO B 1 299 ? -0.518 -55.219 -39.406 1 90.06 299 PRO B CA 1
ATOM 8647 C C . PRO B 1 299 ? 0.342 -54.781 -38.219 1 90.06 299 PRO B C 1
ATOM 8649 O O . PRO B 1 299 ? 0.472 -55.5 -37.25 1 90.06 299 PRO B O 1
ATOM 8652 N N . ASP B 1 300 ? 0.855 -53.531 -38.281 1 87.81 300 ASP B N 1
ATOM 8653 C CA . ASP B 1 300 ? 1.792 -53.062 -37.25 1 87.81 300 ASP B CA 1
ATOM 8654 C C . ASP B 1 300 ? 1.096 -52.875 -35.906 1 87.81 300 ASP B C 1
ATOM 8656 O O . ASP B 1 300 ? 1.717 -53.031 -34.875 1 87.81 300 ASP B O 1
ATOM 8660 N N . GLU B 1 301 ? -0.158 -52.656 -35.969 1 88.88 301 GLU B N 1
ATOM 8661 C CA . GLU B 1 301 ? -0.881 -52.375 -34.719 1 88.88 301 GLU B CA 1
ATOM 8662 C C . GLU B 1 301 ? -1.585 -53.625 -34.188 1 88.88 301 GLU B C 1
ATOM 8664 O O . GLU B 1 301 ? -1.924 -53.688 -33 1 88.88 301 GLU B O 1
ATOM 8669 N N . ARG B 1 302 ? -1.654 -54.562 -35.031 1 93.19 302 ARG B N 1
ATOM 8670 C CA . ARG B 1 302 ? -2.502 -55.688 -34.625 1 93.19 302 ARG B CA 1
ATOM 8671 C C . ARG B 1 302 ? -1.689 -56.969 -34.5 1 93.19 302 ARG B C 1
ATOM 8673 O O . ARG B 1 302 ? -2.18 -58 -33.969 1 93.19 302 ARG B O 1
ATOM 8680 N N . ILE B 1 303 ? -0.416 -56.938 -34.906 1 93.12 303 ILE B N 1
ATOM 8681 C CA . ILE B 1 303 ? 0.422 -58.125 -34.812 1 93.12 303 ILE B CA 1
ATOM 8682 C C . ILE B 1 303 ? 1.601 -57.844 -33.875 1 93.12 303 ILE B C 1
ATOM 8684 O O . ILE B 1 303 ? 2.289 -56.844 -34 1 93.12 303 ILE B O 1
ATOM 8688 N N . TYR B 1 304 ? 1.674 -58.75 -32.906 1 91.56 304 TYR B N 1
ATOM 8689 C CA . TYR B 1 304 ? 2.832 -58.688 -32.031 1 91.56 304 TYR B CA 1
ATOM 8690 C C . TYR B 1 304 ? 3.441 -60.062 -31.844 1 91.56 304 TYR B C 1
ATOM 8692 O O . TYR B 1 304 ? 2.734 -61.031 -31.531 1 91.56 304 TYR B O 1
ATOM 8700 N N . VAL B 1 305 ? 4.688 -60.156 -32.125 1 90.81 305 VAL B N 1
ATOM 8701 C CA . VAL B 1 305 ? 5.363 -61.406 -31.922 1 90.81 305 VAL B CA 1
ATOM 8702 C C . VAL B 1 305 ? 6.328 -61.312 -30.75 1 90.81 305 VAL B C 1
ATOM 8704 O O . VAL B 1 305 ? 7.285 -60.531 -30.781 1 90.81 305 VAL B O 1
ATOM 8707 N N . GLY B 1 306 ? 6.023 -61.969 -29.797 1 83.25 306 GLY B N 1
ATOM 8708 C CA . GLY B 1 306 ? 6.785 -61.938 -28.562 1 83.25 306 GLY B CA 1
ATOM 8709 C C . GLY B 1 306 ? 6.082 -62.656 -27.406 1 83.25 306 GLY B C 1
ATOM 8710 O O . GLY B 1 306 ? 5.117 -63.375 -27.625 1 83.25 306 GLY B O 1
ATOM 8711 N N . ASP B 1 307 ? 6.621 -62.438 -26.25 1 77.88 307 ASP B N 1
ATOM 8712 C CA . ASP B 1 307 ? 6.051 -63.125 -25.078 1 77.88 307 ASP B CA 1
ATOM 8713 C C . ASP B 1 307 ? 4.711 -62.5 -24.688 1 77.88 307 ASP B C 1
ATOM 8715 O O . ASP B 1 307 ? 3.727 -63.219 -24.484 1 77.88 307 ASP B O 1
ATOM 8719 N N . MET B 1 308 ? 4.785 -61.125 -24.641 1 85.06 308 MET B N 1
ATOM 8720 C CA . MET B 1 308 ? 3.574 -60.406 -24.266 1 85.06 308 MET B CA 1
ATOM 8721 C C . MET B 1 308 ? 3.559 -59 -24.859 1 85.06 308 MET B C 1
ATOM 8723 O O . MET B 1 308 ? 4.551 -58.281 -24.766 1 85.06 308 MET B O 1
ATOM 8727 N N . PRO B 1 309 ? 2.49 -58.688 -25.453 1 90.06 309 PRO B N 1
ATOM 8728 C CA . PRO B 1 309 ? 2.4 -57.312 -25.969 1 90.06 309 PRO B CA 1
ATOM 8729 C C . PRO B 1 309 ? 2.539 -56.25 -24.875 1 90.06 309 PRO B C 1
ATOM 8731 O O . PRO B 1 309 ? 2.059 -56.469 -23.75 1 90.06 309 PRO B O 1
ATOM 8734 N N . PRO B 1 310 ? 3.189 -55.188 -25.172 1 88.5 310 PRO B N 1
ATOM 8735 C CA . PRO B 1 310 ? 3.432 -54.125 -24.188 1 88.5 310 PRO B CA 1
ATOM 8736 C C . PRO B 1 310 ? 2.145 -53.594 -23.547 1 88.5 310 PRO B C 1
ATOM 8738 O O . PRO B 1 310 ? 2.133 -53.281 -22.359 1 88.5 310 PRO B O 1
ATOM 8741 N N . GLN B 1 311 ? 1.093 -53.406 -24.25 1 89.94 311 GLN B N 1
ATOM 8742 C CA . GLN B 1 311 ? -0.176 -52.938 -23.703 1 89.94 311 GLN B CA 1
ATOM 8743 C C . GLN B 1 311 ? -0.698 -53.875 -22.625 1 89.94 311 GLN B C 1
ATOM 8745 O O . GLN B 1 311 ? -1.187 -53.438 -21.594 1 89.94 311 GLN B O 1
ATOM 8750 N N . VAL B 1 312 ? -0.616 -55.125 -22.891 1 90.06 312 VAL B N 1
ATOM 8751 C CA . VAL B 1 312 ? -1.08 -56.125 -21.938 1 90.06 312 VAL B CA 1
ATOM 8752 C C . VAL B 1 312 ? -0.23 -56.062 -20.672 1 90.06 312 VAL B C 1
ATOM 8754 O O . VAL B 1 312 ? -0.76 -56.094 -19.547 1 90.06 312 VAL B O 1
ATOM 8757 N N . ALA B 1 313 ? 1.001 -55.906 -20.859 1 85.12 313 ALA B N 1
ATOM 8758 C CA . ALA B 1 313 ? 1.916 -55.812 -19.734 1 85.12 313 ALA B CA 1
ATOM 8759 C C . ALA B 1 313 ? 1.63 -54.594 -18.891 1 85.12 313 ALA B C 1
ATOM 8761 O O . ALA B 1 313 ? 1.638 -54.625 -17.656 1 85.12 313 ALA B O 1
ATOM 8762 N N . ARG B 1 314 ? 1.38 -53.531 -19.547 1 87.62 314 ARG B N 1
ATOM 8763 C CA . ARG B 1 314 ? 1.108 -52.281 -18.859 1 87.62 314 ARG B CA 1
ATOM 8764 C C . ARG B 1 314 ? -0.141 -52.375 -17.984 1 87.62 314 ARG B C 1
ATOM 8766 O O . ARG B 1 314 ? -0.162 -51.875 -16.859 1 87.62 314 ARG B O 1
ATOM 8773 N N . VAL B 1 315 ? -1.121 -52.875 -18.531 1 89.56 315 VAL B N 1
ATOM 8774 C CA . VAL B 1 315 ? -2.379 -53.031 -17.812 1 89.56 315 VAL B CA 1
ATOM 8775 C C . VAL B 1 315 ? -2.178 -53.969 -16.609 1 89.56 315 VAL B C 1
ATOM 8777 O O . VAL B 1 315 ? -2.656 -53.656 -15.516 1 89.56 315 VAL B O 1
ATOM 8780 N N . GLN B 1 316 ? -1.454 -55 -16.844 1 85 316 GLN B N 1
ATOM 8781 C CA . GLN B 1 316 ? -1.206 -56 -15.789 1 85 316 GLN B CA 1
ATOM 8782 C C . GLN B 1 316 ? -0.377 -55.375 -14.664 1 85 316 GLN B C 1
ATOM 8784 O O . GLN B 1 316 ? -0.577 -55.688 -13.492 1 85 316 GLN B O 1
ATOM 8789 N N . ASN B 1 317 ? 0.507 -54.5 -15.062 1 82.88 317 ASN B N 1
ATOM 8790 C CA . ASN B 1 317 ? 1.4 -53.875 -14.086 1 82.88 317 ASN B CA 1
ATOM 8791 C C . ASN B 1 317 ? 0.736 -52.688 -13.367 1 82.88 317 ASN B C 1
ATOM 8793 O O . ASN B 1 317 ? 1.206 -52.25 -12.32 1 82.88 317 ASN B O 1
ATOM 8797 N N . ASN B 1 318 ? -0.294 -52.156 -13.961 1 87.56 318 ASN B N 1
ATOM 8798 C CA . ASN B 1 318 ? -1.005 -51 -13.383 1 87.56 318 ASN B CA 1
ATOM 8799 C C . ASN B 1 318 ? -2.506 -51.281 -13.305 1 87.56 318 ASN B C 1
ATOM 8801 O O . ASN B 1 318 ? -3.303 -50.5 -13.859 1 87.56 318 ASN B O 1
ATOM 8805 N N . PRO B 1 319 ? -2.84 -52.219 -12.555 1 88.69 319 PRO B N 1
ATOM 8806 C CA . PRO B 1 319 ? -4.25 -52.625 -12.547 1 88.69 319 PRO B CA 1
ATOM 8807 C C . PRO B 1 319 ? -5.156 -51.562 -11.906 1 88.69 319 PRO B C 1
ATOM 8809 O O . PRO B 1 319 ? -6.375 -51.594 -12.117 1 88.69 319 PRO B O 1
ATOM 8812 N N . THR B 1 320 ? -4.562 -50.656 -11.125 1 88.81 320 THR B N 1
ATOM 8813 C CA . THR B 1 320 ? -5.371 -49.656 -10.438 1 88.81 320 THR B CA 1
ATOM 8814 C C . THR B 1 320 ? -5.652 -48.469 -11.344 1 88.81 320 THR B C 1
ATOM 8816 O O . THR B 1 320 ? -6.438 -47.594 -10.992 1 88.81 320 THR B O 1
ATOM 8819 N N . LYS B 1 321 ? -5.059 -48.438 -12.508 1 90.06 321 LYS B N 1
ATOM 8820 C CA . LYS B 1 321 ? -5.164 -47.25 -13.367 1 90.06 321 LYS B CA 1
ATOM 8821 C C . LYS B 1 321 ? -6.055 -47.531 -14.57 1 90.06 321 LYS B C 1
ATOM 8823 O O . LYS B 1 321 ? -6.293 -46.625 -15.391 1 90.06 321 LYS B O 1
ATOM 8828 N N . TYR B 1 322 ? -6.535 -48.719 -14.727 1 93.31 322 TYR B N 1
ATOM 8829 C CA . TYR B 1 322 ? -7.367 -49.094 -15.867 1 93.31 322 TYR B CA 1
ATOM 8830 C C . TYR B 1 322 ? -8.742 -49.562 -15.414 1 93.31 322 TYR B C 1
ATOM 8832 O O . TYR B 1 322 ? -8.852 -50.344 -14.461 1 93.31 322 TYR B O 1
ATOM 8840 N N . ILE B 1 323 ? -9.789 -49.125 -16.078 1 94.06 323 ILE B N 1
ATOM 8841 C CA . ILE B 1 323 ? -11.172 -49.5 -15.766 1 94.06 323 ILE B CA 1
ATOM 8842 C C . ILE B 1 323 ? -11.539 -50.781 -16.484 1 94.06 323 ILE B C 1
ATOM 8844 O O . ILE B 1 323 ? -11.289 -50.938 -17.688 1 94.06 323 ILE B O 1
ATOM 8848 N N . SER B 1 324 ? -12.117 -51.719 -15.75 1 93.56 324 SER B N 1
ATOM 8849 C CA . SER B 1 324 ? -12.5 -53 -16.312 1 93.56 324 SER B CA 1
ATOM 8850 C C . SER B 1 324 ? -13.953 -52.969 -16.797 1 93.56 324 SER B C 1
ATOM 8852 O O . SER B 1 324 ? -14.258 -53.5 -17.875 1 93.56 324 SER B O 1
ATOM 8854 N N . SER B 1 325 ? -14.812 -52.469 -15.984 1 95 325 SER B N 1
ATOM 8855 C CA . SER B 1 325 ? -16.234 -52.438 -16.328 1 95 325 SER B CA 1
ATOM 8856 C C . SER B 1 325 ? -16.984 -51.406 -15.523 1 95 325 SER B C 1
ATOM 8858 O O . SER B 1 325 ? -16.5 -50.938 -14.5 1 95 325 SER B O 1
ATOM 8860 N N . ILE B 1 326 ? -18.094 -51 -16.016 1 94.94 326 ILE B N 1
ATOM 8861 C CA . ILE B 1 326 ? -19.016 -50.094 -15.32 1 94.94 326 ILE B CA 1
ATOM 8862 C C . ILE B 1 326 ? -20.422 -50.688 -15.336 1 94.94 326 ILE B C 1
ATOM 8864 O O . ILE B 1 326 ? -20.859 -51.25 -16.344 1 94.94 326 ILE B O 1
ATOM 8868 N N . GLU B 1 327 ? -20.984 -50.688 -14.211 1 95.56 327 GLU B N 1
ATOM 8869 C CA . GLU B 1 327 ? -22.344 -51.219 -14.062 1 95.56 327 GLU B CA 1
ATOM 8870 C C . GLU B 1 327 ? -23.297 -50.125 -13.531 1 95.56 327 GLU B C 1
ATOM 8872 O O . GLU B 1 327 ? -22.984 -49.469 -12.555 1 95.56 327 GLU B O 1
ATOM 8877 N N . ILE B 1 328 ? -24.391 -49.875 -14.18 1 94.44 328 ILE B N 1
ATOM 8878 C CA . ILE B 1 328 ? -25.438 -48.938 -13.734 1 94.44 328 ILE B CA 1
ATOM 8879 C C . ILE B 1 328 ? -26.734 -49.719 -13.484 1 94.44 328 ILE B C 1
ATOM 8881 O O . ILE B 1 328 ? -27.234 -50.406 -14.375 1 94.44 328 ILE B O 1
ATOM 8885 N N . LYS B 1 329 ? -27.188 -49.625 -12.25 1 93.5 329 LYS B N 1
ATOM 8886 C CA . LYS B 1 329 ? -28.359 -50.406 -11.875 1 93.5 329 LYS B CA 1
ATOM 8887 C C . LYS B 1 329 ? -29.406 -49.531 -11.188 1 93.5 329 LYS B C 1
ATOM 8889 O O . LYS B 1 329 ? -29.062 -48.5 -10.594 1 93.5 329 LYS B O 1
ATOM 8894 N N . ARG B 1 330 ? -30.609 -50 -11.352 1 91.81 330 ARG B N 1
ATOM 8895 C CA . ARG B 1 330 ? -31.719 -49.438 -10.602 1 91.81 330 ARG B CA 1
ATOM 8896 C C . ARG B 1 330 ? -31.734 -49.938 -9.156 1 91.81 330 ARG B C 1
ATOM 8898 O O . ARG B 1 330 ? -31.547 -51.125 -8.906 1 91.81 330 ARG B O 1
ATOM 8905 N N . LYS B 1 331 ? -31.797 -48.969 -8.266 1 90.62 331 LYS B N 1
ATOM 8906 C CA . LYS B 1 331 ? -31.859 -49.375 -6.859 1 90.62 331 LYS B CA 1
ATOM 8907 C C . LYS B 1 331 ? -33.094 -50.219 -6.586 1 90.62 331 LYS B C 1
ATOM 8909 O O . LYS B 1 331 ? -34.156 -49.969 -7.191 1 90.62 331 LYS B O 1
ATOM 8914 N N . PRO B 1 332 ? -32.938 -51.125 -5.668 1 86.94 332 PRO B N 1
ATOM 8915 C CA . PRO B 1 332 ? -34.094 -51.938 -5.344 1 86.94 332 PRO B CA 1
ATOM 8916 C C . PRO B 1 332 ? -35.25 -51.125 -4.773 1 86.94 332 PRO B C 1
ATOM 8918 O O . PRO B 1 332 ? -36.406 -51.5 -4.98 1 86.94 332 PRO B O 1
ATOM 8921 N N . THR B 1 333 ? -34.969 -50.094 -4.207 1 86.25 333 THR B N 1
ATOM 8922 C CA . THR B 1 333 ? -35.969 -49.25 -3.549 1 86.25 333 THR B CA 1
ATOM 8923 C C . THR B 1 333 ? -36.562 -48.25 -4.516 1 86.25 333 THR B C 1
ATOM 8925 O O . THR B 1 333 ? -37.344 -47.375 -4.121 1 86.25 333 THR B O 1
ATOM 8928 N N . ALA B 1 334 ? -36.188 -48.344 -5.824 1 86.19 334 ALA B N 1
ATOM 8929 C CA . ALA B 1 334 ? -36.594 -47.312 -6.785 1 86.19 334 ALA B CA 1
ATOM 8930 C C . ALA B 1 334 ? -38.094 -47.375 -7.043 1 86.19 334 ALA B C 1
ATOM 8932 O O . ALA B 1 334 ? -38.656 -48.469 -7.172 1 86.19 334 ALA B O 1
ATOM 8933 N N . THR B 1 335 ? -38.781 -46.219 -7.051 1 82.94 335 THR B N 1
ATOM 8934 C CA . THR B 1 335 ? -40.219 -46.125 -7.238 1 82.94 335 THR B CA 1
ATOM 8935 C C . THR B 1 335 ? -40.562 -45.594 -8.633 1 82.94 335 THR B C 1
ATOM 8937 O O . THR B 1 335 ? -41.719 -45.531 -9.016 1 82.94 335 THR B O 1
ATOM 8940 N N . ILE B 1 336 ? -39.531 -45.375 -9.383 1 82.94 336 ILE B N 1
ATOM 8941 C CA . ILE B 1 336 ? -39.812 -44.75 -10.68 1 82.94 336 ILE B CA 1
ATOM 8942 C C . ILE B 1 336 ? -40.219 -45.844 -11.672 1 82.94 336 ILE B C 1
ATOM 8944 O O . ILE B 1 336 ? -39.688 -46.969 -11.648 1 82.94 336 ILE B O 1
ATOM 8948 N N . GLY B 1 337 ? -41.188 -45.625 -12.453 1 80.19 337 GLY B N 1
ATOM 8949 C CA . GLY B 1 337 ? -41.688 -46.594 -13.438 1 80.19 337 GLY B CA 1
ATOM 8950 C C . GLY B 1 337 ? -40.938 -46.562 -14.75 1 80.19 337 GLY B C 1
ATOM 8951 O O . GLY B 1 337 ? -40.906 -47.531 -15.484 1 80.19 337 GLY B O 1
ATOM 8952 N N . GLU B 1 338 ? -40.25 -45.469 -15.102 1 81.62 338 GLU B N 1
ATOM 8953 C CA . GLU B 1 338 ? -39.531 -45.281 -16.359 1 81.62 338 GLU B CA 1
ATOM 8954 C C . GLU B 1 338 ? -38.281 -46.188 -16.391 1 81.62 338 GLU B C 1
ATOM 8956 O O . GLU B 1 338 ? -37.625 -46.375 -15.367 1 81.62 338 GLU B O 1
ATOM 8961 N N . VAL B 1 339 ? -38.031 -46.781 -17.594 1 79.31 339 VAL B N 1
ATOM 8962 C CA . VAL B 1 339 ? -36.844 -47.594 -17.766 1 79.31 339 VAL B CA 1
ATOM 8963 C C . VAL B 1 339 ? -35.688 -46.75 -18.266 1 79.31 339 VAL B C 1
ATOM 8965 O O . VAL B 1 339 ? -35.812 -46.125 -19.328 1 79.31 339 VAL B O 1
ATOM 8968 N N . TRP B 1 340 ? -34.75 -46.594 -17.516 1 78.94 340 TRP B N 1
ATOM 8969 C CA . TRP B 1 340 ? -33.594 -45.812 -17.906 1 78.94 340 TRP B CA 1
ATOM 8970 C C . TRP B 1 340 ? -32.375 -46.688 -18.109 1 78.94 340 TRP B C 1
ATOM 8972 O O . TRP B 1 340 ? -32.094 -47.125 -19.219 1 78.94 340 TRP B O 1
ATOM 8982 N N . PHE B 1 341 ? -31.609 -46.906 -16.891 1 77.5 341 PHE B N 1
ATOM 8983 C CA . PHE B 1 341 ? -30.312 -47.562 -16.953 1 77.5 341 PHE B CA 1
ATOM 8984 C C . PHE B 1 341 ? -30.406 -49 -16.453 1 77.5 341 PHE B C 1
ATOM 8986 O O . PHE B 1 341 ? -31.203 -49.281 -15.562 1 77.5 341 PHE B O 1
ATOM 8993 N N . ASN B 1 342 ? -29.922 -50.031 -17.141 1 81.38 342 ASN B N 1
ATOM 8994 C CA . ASN B 1 342 ? -29.688 -51.344 -16.578 1 81.38 342 ASN B CA 1
ATOM 8995 C C . ASN B 1 342 ? -28.719 -52.156 -17.438 1 81.38 342 ASN B C 1
ATOM 8997 O O . ASN B 1 342 ? -29.125 -53 -18.219 1 81.38 342 ASN B O 1
ATOM 9001 N N . ASN B 1 343 ? -27.422 -51.688 -17.266 1 87.69 343 ASN B N 1
ATOM 9002 C CA . ASN B 1 343 ? -26.453 -52.312 -18.141 1 87.69 343 ASN B CA 1
ATOM 9003 C C . ASN B 1 343 ? -25.078 -52.438 -17.469 1 87.69 343 ASN B C 1
ATOM 9005 O O . ASN B 1 343 ? -24.781 -51.688 -16.531 1 87.69 343 ASN B O 1
ATOM 9009 N N . THR B 1 344 ? -24.453 -53.469 -17.734 1 90.44 344 THR B N 1
ATOM 9010 C CA . THR B 1 344 ? -23.047 -53.656 -17.422 1 90.44 344 THR B CA 1
ATOM 9011 C C . THR B 1 344 ? -22.188 -53.562 -18.672 1 90.44 344 THR B C 1
ATOM 9013 O O . THR B 1 344 ? -22.391 -54.312 -19.641 1 90.44 344 THR B O 1
ATOM 9016 N N . LEU B 1 345 ? -21.328 -52.656 -18.672 1 91.94 345 LEU B N 1
ATOM 9017 C CA . LEU B 1 345 ? -20.516 -52.375 -19.859 1 91.94 345 LEU B CA 1
ATOM 9018 C C . LEU B 1 345 ? -19.047 -52.688 -19.594 1 91.94 345 LEU B C 1
ATOM 9020 O O . LEU B 1 345 ? -18.406 -52.031 -18.781 1 91.94 345 LEU B O 1
ATOM 9024 N N . PRO B 1 346 ? -18.547 -53.812 -20.188 1 93.12 346 PRO B N 1
ATOM 9025 C CA . PRO B 1 346 ? -17.094 -54 -20.125 1 93.12 346 PRO B CA 1
ATOM 9026 C C . PRO B 1 346 ? -16.328 -53 -20.984 1 93.12 346 PRO B C 1
ATOM 9028 O O . PRO B 1 346 ? -16.781 -52.656 -22.078 1 93.12 346 PRO B O 1
ATOM 9031 N N . LEU B 1 347 ? -15.25 -52.469 -20.5 1 93.06 347 LEU B N 1
ATOM 9032 C CA . LEU B 1 347 ? -14.5 -51.469 -21.234 1 93.06 347 LEU B CA 1
ATOM 9033 C C . LEU B 1 347 ? -13.125 -52 -21.641 1 93.06 347 LEU B C 1
ATOM 9035 O O . LEU B 1 347 ? -12.484 -52.719 -20.875 1 93.06 347 LEU B O 1
ATOM 9039 N N . ASN B 1 348 ? -12.695 -51.656 -22.906 1 92.81 348 ASN B N 1
ATOM 9040 C CA . ASN B 1 348 ? -11.359 -51.969 -23.406 1 92.81 348 ASN B CA 1
ATOM 9041 C C . ASN B 1 348 ? -10.305 -51.062 -22.781 1 92.81 348 ASN B C 1
ATOM 9043 O O . ASN B 1 348 ? -10.547 -49.875 -22.547 1 92.81 348 ASN B O 1
ATOM 9047 N N . PRO B 1 349 ? -9.148 -51.594 -22.375 1 91.38 349 PRO B N 1
ATOM 9048 C CA . PRO B 1 349 ? -8.109 -50.75 -21.797 1 91.38 349 PRO B CA 1
ATOM 9049 C C . PRO B 1 349 ? -7.539 -49.75 -22.781 1 91.38 349 PRO B C 1
ATOM 9051 O O . PRO B 1 349 ? -6.902 -48.75 -22.375 1 91.38 349 PRO B O 1
ATOM 9054 N N . GLY B 1 350 ? -7.73 -49.969 -24 1 89.25 350 GLY B N 1
ATOM 9055 C CA . GLY B 1 350 ? -7.27 -49.031 -25 1 89.25 350 GLY B CA 1
ATOM 9056 C C . GLY B 1 350 ? -8.281 -47.938 -25.297 1 89.25 350 GLY B C 1
ATOM 9057 O O . GLY B 1 350 ? -9.008 -47.5 -24.391 1 89.25 350 GLY B O 1
ATOM 9058 N N . LEU B 1 351 ? -8.273 -47.375 -26.484 1 87.44 351 LEU B N 1
ATOM 9059 C CA . LEU B 1 351 ? -9.18 -46.312 -26.859 1 87.44 351 LEU B CA 1
ATOM 9060 C C . LEU B 1 351 ? -10.602 -46.812 -27.031 1 87.44 351 LEU B C 1
ATOM 9062 O O . LEU B 1 351 ? -10.836 -47.812 -27.75 1 87.44 351 LEU B O 1
ATOM 9066 N N . VAL B 1 352 ? -11.492 -46.281 -26.266 1 90.25 352 VAL B N 1
ATOM 9067 C CA . VAL B 1 352 ? -12.906 -46.594 -26.375 1 90.25 352 VAL B CA 1
ATOM 9068 C C . VAL B 1 352 ? -13.664 -45.438 -27.016 1 90.25 352 VAL B C 1
ATOM 9070 O O . VAL B 1 352 ? -13.625 -44.312 -26.516 1 90.25 352 VAL B O 1
ATOM 9073 N N . ALA B 1 353 ? -14.242 -45.656 -28.172 1 88.38 353 ALA B N 1
ATOM 9074 C CA . ALA B 1 353 ? -15.047 -44.656 -28.844 1 88.38 353 ALA B CA 1
ATOM 9075 C C . ALA B 1 353 ? -16.531 -44.906 -28.625 1 88.38 353 ALA B C 1
ATOM 9077 O O . ALA B 1 353 ? -17.047 -45.969 -28.938 1 88.38 353 ALA B O 1
ATOM 9078 N N . ILE B 1 354 ? -17.141 -43.969 -28 1 87.5 354 ILE B N 1
ATOM 9079 C CA . ILE B 1 354 ? -18.594 -44.031 -27.797 1 87.5 354 ILE B CA 1
ATOM 9080 C C . ILE B 1 354 ? -19.297 -43.188 -28.828 1 87.5 354 ILE B C 1
ATOM 9082 O O . ILE B 1 354 ? -19.062 -41.969 -28.906 1 87.5 354 ILE B O 1
ATOM 9086 N N . ILE B 1 355 ? -20.062 -43.844 -29.625 1 86.06 355 ILE B N 1
ATOM 9087 C CA . ILE B 1 355 ? -20.734 -43.125 -30.688 1 86.06 355 ILE B CA 1
ATOM 9088 C C . ILE B 1 355 ? -22.25 -43.188 -30.484 1 86.06 355 ILE B C 1
ATOM 9090 O O . ILE B 1 355 ? -22.75 -44.094 -29.812 1 86.06 355 ILE B O 1
ATOM 9094 N N . GLY B 1 356 ? -22.906 -42.188 -30.812 1 85.69 356 GLY B N 1
ATOM 9095 C CA . GLY B 1 356 ? -24.359 -42.094 -30.719 1 85.69 356 GLY B CA 1
ATOM 9096 C C . GLY B 1 356 ? -24.891 -40.719 -31.016 1 85.69 356 GLY B C 1
ATOM 9097 O O . GLY B 1 356 ? -24.125 -39.75 -31.016 1 85.69 356 GLY B O 1
ATOM 9098 N N . ASN B 1 357 ? -26.125 -40.75 -31.344 1 83.94 357 ASN B N 1
ATOM 9099 C CA . ASN B 1 357 ? -26.766 -39.469 -31.625 1 83.94 357 ASN B CA 1
ATOM 9100 C C . ASN B 1 357 ? -26.891 -38.625 -30.359 1 83.94 357 ASN B C 1
ATOM 9102 O O . ASN B 1 357 ? -26.688 -39.125 -29.25 1 83.94 357 ASN B O 1
ATOM 9106 N N . LYS B 1 358 ? -27.125 -37.312 -30.594 1 80.81 358 LYS B N 1
ATOM 9107 C CA . LYS B 1 358 ? -27.281 -36.406 -29.469 1 80.81 358 LYS B CA 1
ATOM 9108 C C . LYS B 1 358 ? -28.391 -36.875 -28.531 1 80.81 358 LYS B C 1
ATOM 9110 O O . LYS B 1 358 ? -29.453 -37.312 -28.969 1 80.81 358 LYS B O 1
ATOM 9115 N N . GLY B 1 359 ? -28.094 -36.938 -27.312 1 79.56 359 GLY B N 1
ATOM 9116 C CA . GLY B 1 359 ? -29.094 -37.281 -26.297 1 79.56 359 GLY B CA 1
ATOM 9117 C C . GLY B 1 359 ? -29.203 -38.75 -26.031 1 79.56 359 GLY B C 1
ATOM 9118 O O . GLY B 1 359 ? -30.109 -39.188 -25.312 1 79.56 359 GLY B O 1
ATOM 9119 N N . LYS B 1 360 ? -28.281 -39.531 -26.656 1 80.31 360 LYS B N 1
ATOM 9120 C CA . LYS B 1 360 ? -28.391 -40.969 -26.516 1 80.31 360 LYS B CA 1
ATOM 9121 C C . LYS B 1 360 ? -27.562 -41.469 -25.328 1 80.31 360 LYS B C 1
ATOM 9123 O O . LYS B 1 360 ? -27.344 -42.688 -25.203 1 80.31 360 LYS B O 1
ATOM 9128 N N . GLY B 1 361 ? -26.969 -40.656 -24.531 1 85.5 361 GLY B N 1
ATOM 9129 C CA . GLY B 1 361 ? -26.422 -41.094 -23.266 1 85.5 361 GLY B CA 1
ATOM 9130 C C . GLY B 1 361 ? -24.906 -41 -23.203 1 85.5 361 GLY B C 1
ATOM 9131 O O . GLY B 1 361 ? -24.281 -41.469 -22.234 1 85.5 361 GLY B O 1
ATOM 9132 N N . LYS B 1 362 ? -24.281 -40.5 -24.203 1 89.12 362 LYS B N 1
ATOM 9133 C CA . LYS B 1 362 ? -22.828 -40.375 -24.219 1 89.12 362 LYS B CA 1
ATOM 9134 C C . LYS B 1 362 ? -22.328 -39.562 -23.016 1 89.12 362 LYS B C 1
ATOM 9136 O O . LYS B 1 362 ? -21.453 -40.031 -22.281 1 89.12 362 LYS B O 1
ATOM 9141 N N . SER B 1 363 ? -23.016 -38.469 -22.859 1 89.5 363 SER B N 1
ATOM 9142 C CA . SER B 1 363 ? -22.609 -37.594 -21.75 1 89.5 363 SER B CA 1
ATOM 9143 C C . SER B 1 363 ? -23 -38.188 -20.406 1 89.5 363 SER B C 1
ATOM 9145 O O . SER B 1 363 ? -22.312 -38 -19.406 1 89.5 363 SER B O 1
ATOM 9147 N N . ALA B 1 364 ? -24.062 -38.938 -20.391 1 91.56 364 ALA B N 1
ATOM 9148 C CA . ALA B 1 364 ? -24.484 -39.594 -19.156 1 91.56 364 ALA B CA 1
ATOM 9149 C C . ALA B 1 364 ? -23.438 -40.594 -18.672 1 91.56 364 ALA B C 1
ATOM 9151 O O . ALA B 1 364 ? -23.078 -40.594 -17.5 1 91.56 364 ALA B O 1
ATOM 9152 N N . LEU B 1 365 ? -22.891 -41.344 -19.594 1 92.94 365 LEU B N 1
ATOM 9153 C CA . LEU B 1 365 ? -21.891 -42.312 -19.25 1 92.94 365 LEU B CA 1
ATOM 9154 C C . LEU B 1 365 ? -20.625 -41.656 -18.719 1 92.94 365 LEU B C 1
ATOM 9156 O O . LEU B 1 365 ? -20.062 -42.094 -17.703 1 92.94 365 LEU B O 1
ATOM 9160 N N . THR B 1 366 ? -20.219 -40.688 -19.359 1 93.12 366 THR B N 1
ATOM 9161 C CA . THR B 1 366 ? -18.984 -40.031 -18.969 1 93.12 366 THR B CA 1
ATOM 9162 C C . THR B 1 366 ? -19.156 -39.312 -17.625 1 93.12 366 THR B C 1
ATOM 9164 O O . THR B 1 366 ? -18.25 -39.312 -16.797 1 93.12 366 THR B O 1
ATOM 9167 N N . ASP B 1 367 ? -20.297 -38.719 -17.375 1 94.06 367 ASP B N 1
ATOM 9168 C CA . ASP B 1 367 ? -20.562 -38.094 -16.094 1 94.06 367 ASP B CA 1
ATOM 9169 C C . ASP B 1 367 ? -20.547 -39.094 -14.953 1 94.06 367 ASP B C 1
ATOM 9171 O O . ASP B 1 367 ? -20.016 -38.844 -13.875 1 94.06 367 ASP B O 1
ATOM 9175 N N . ILE B 1 368 ? -21.156 -40.188 -15.266 1 94.56 368 ILE B N 1
ATOM 9176 C CA . ILE B 1 368 ? -21.234 -41.25 -14.258 1 94.56 368 ILE B CA 1
ATOM 9177 C C . ILE B 1 368 ? -19.844 -41.75 -13.922 1 94.56 368 ILE B C 1
ATOM 9179 O O . ILE B 1 368 ? -19.5 -41.938 -12.758 1 94.56 368 ILE B O 1
ATOM 9183 N N . ILE B 1 369 ? -18.953 -41.938 -14.953 1 94.75 369 ILE B N 1
ATOM 9184 C CA . ILE B 1 369 ? -17.578 -42.312 -14.727 1 94.75 369 ILE B CA 1
ATOM 9185 C C . ILE B 1 369 ? -16.859 -41.25 -13.906 1 94.75 369 ILE B C 1
ATOM 9187 O O . ILE B 1 369 ? -16.141 -41.562 -12.953 1 94.75 369 ILE B O 1
ATOM 9191 N N . GLY B 1 370 ? -17.125 -40.031 -14.289 1 94.19 370 GLY B N 1
ATOM 9192 C CA . GLY B 1 370 ? -16.547 -38.906 -13.547 1 94.19 370 GLY B CA 1
ATOM 9193 C C . GLY B 1 370 ? -16.953 -38.906 -12.086 1 94.19 370 GLY B C 1
ATOM 9194 O O . GLY B 1 370 ? -16.141 -38.656 -11.203 1 94.19 370 GLY B O 1
ATOM 9195 N N . LEU B 1 371 ? -18.219 -39.125 -11.812 1 94.81 371 LEU B N 1
ATOM 9196 C CA . LEU B 1 371 ? -18.75 -39.188 -10.453 1 94.81 371 LEU B CA 1
ATOM 9197 C C . LEU B 1 371 ? -18.078 -40.281 -9.648 1 94.81 371 LEU B C 1
ATOM 9199 O O . LEU B 1 371 ? -17.594 -40.031 -8.531 1 94.81 371 LEU B O 1
ATOM 9203 N N . LEU B 1 372 ? -17.969 -41.469 -10.234 1 94.62 372 LEU B N 1
ATOM 9204 C CA . LEU B 1 372 ? -17.422 -42.625 -9.547 1 94.62 372 LEU B CA 1
ATOM 9205 C C . LEU B 1 372 ? -15.922 -42.438 -9.297 1 94.62 372 LEU B C 1
ATOM 9207 O O . LEU B 1 372 ? -15.391 -42.969 -8.312 1 94.62 372 LEU B O 1
ATOM 9211 N N . CYS B 1 373 ? -15.219 -41.688 -10.133 1 93.62 373 CYS B N 1
ATOM 9212 C CA . CYS B 1 373 ? -13.773 -41.531 -10.047 1 93.62 373 CYS B CA 1
ATOM 9213 C C . CYS B 1 373 ? -13.414 -40.188 -9.391 1 93.62 373 CYS B C 1
ATOM 9215 O O . CYS B 1 373 ? -12.266 -39.781 -9.438 1 93.62 373 CYS B O 1
ATOM 9217 N N . ASN B 1 374 ? -14.359 -39.562 -8.852 1 92.69 374 ASN B N 1
ATOM 9218 C CA . ASN B 1 374 ? -14.172 -38.344 -8.055 1 92.69 374 ASN B CA 1
ATOM 9219 C C . ASN B 1 374 ? -13.492 -37.25 -8.859 1 92.69 374 ASN B C 1
ATOM 9221 O O . ASN B 1 374 ? -12.492 -36.688 -8.422 1 92.69 374 ASN B O 1
ATOM 9225 N N . THR B 1 375 ? -14 -36.938 -10.016 1 91.44 375 THR B N 1
ATOM 9226 C CA . THR B 1 375 ? -13.43 -35.906 -10.859 1 91.44 375 THR B CA 1
ATOM 9227 C C . THR B 1 375 ? -13.531 -34.531 -10.172 1 91.44 375 THR B C 1
ATOM 9229 O O . THR B 1 375 ? -14.398 -34.344 -9.32 1 91.44 375 THR B O 1
ATOM 9232 N N . ARG B 1 376 ? -12.633 -33.625 -10.5 1 87.25 376 ARG B N 1
ATOM 9233 C CA . ARG B 1 376 ? -12.648 -32.281 -9.93 1 87.25 376 ARG B CA 1
ATOM 9234 C C . ARG B 1 376 ? -13.555 -31.359 -10.742 1 87.25 376 ARG B C 1
ATOM 9236 O O . ARG B 1 376 ? -13.836 -30.234 -10.32 1 87.25 376 ARG B O 1
ATOM 9243 N N . GLN B 1 377 ? -14.094 -31.766 -11.82 1 85.94 377 GLN B N 1
ATOM 9244 C CA . GLN B 1 377 ? -14.922 -30.953 -12.703 1 85.94 377 GLN B CA 1
ATOM 9245 C C . GLN B 1 377 ? -16.391 -31.328 -12.578 1 85.94 377 GLN B C 1
ATOM 9247 O O . GLN B 1 377 ? -17.125 -31.344 -13.57 1 85.94 377 GLN B O 1
ATOM 9252 N N . ASN B 1 378 ? -16.797 -31.656 -11.445 1 88.69 378 ASN B N 1
ATOM 9253 C CA . ASN B 1 378 ? -18.156 -32.125 -11.227 1 88.69 378 ASN B CA 1
ATOM 9254 C C . ASN B 1 378 ? -19.172 -31 -11.422 1 88.69 378 ASN B C 1
ATOM 9256 O O . ASN B 1 378 ? -20.344 -31.25 -11.727 1 88.69 378 ASN B O 1
ATOM 9260 N N . LYS B 1 379 ? -18.734 -29.719 -11.25 1 86.88 379 LYS B N 1
ATOM 9261 C CA . LYS B 1 379 ? -19.625 -28.562 -11.406 1 86.88 379 LYS B CA 1
ATOM 9262 C C . LYS B 1 379 ? -20.047 -28.391 -12.859 1 86.88 379 LYS B C 1
ATOM 9264 O O . LYS B 1 379 ? -21.062 -27.75 -13.141 1 86.88 379 LYS B O 1
ATOM 9269 N N . ASP B 1 380 ? -19.281 -29 -13.703 1 87.56 380 ASP B N 1
ATOM 9270 C CA . ASP B 1 380 ? -19.547 -28.812 -15.125 1 87.56 380 ASP B CA 1
ATOM 9271 C C . ASP B 1 380 ? -20.219 -30.047 -15.734 1 87.56 380 ASP B C 1
ATOM 9273 O O . ASP B 1 380 ? -20.234 -30.219 -16.953 1 87.56 380 ASP B O 1
ATOM 9277 N N . PHE B 1 381 ? -20.766 -30.859 -14.883 1 91.12 381 PHE B N 1
ATOM 9278 C CA . PHE B 1 381 ? -21.5 -32.031 -15.367 1 91.12 381 PHE B CA 1
ATOM 9279 C C . PHE B 1 381 ? -22.688 -31.578 -16.219 1 91.12 381 PHE B C 1
ATOM 9281 O O . PHE B 1 381 ? -23.344 -30.578 -15.922 1 91.12 381 PHE B O 1
ATOM 9288 N N . THR B 1 382 ? -22.922 -32.281 -17.266 1 87.69 382 THR B N 1
ATOM 9289 C CA . THR B 1 382 ? -24.031 -31.938 -18.156 1 87.69 382 THR B CA 1
ATOM 9290 C C . THR B 1 382 ? -25.266 -32.781 -17.844 1 87.69 382 THR B C 1
ATOM 9292 O O . THR B 1 382 ? -26.391 -32.25 -17.844 1 87.69 382 THR B O 1
ATOM 9295 N N . PHE B 1 383 ? -25.078 -34 -17.578 1 91.19 383 PHE B N 1
ATOM 9296 C CA . PHE B 1 383 ? -26.188 -34.938 -17.344 1 91.19 383 PHE B CA 1
ATOM 9297 C C . PHE B 1 383 ? -26.562 -34.969 -15.867 1 91.19 383 PHE B C 1
ATOM 9299 O O . PHE B 1 383 ? -27.719 -34.719 -15.516 1 91.19 383 PHE B O 1
ATOM 9306 N N . LEU B 1 384 ? -25.531 -35.219 -15.047 1 92.31 384 LEU B N 1
ATOM 9307 C CA . LEU B 1 384 ? -25.766 -35.281 -13.609 1 92.31 384 LEU B CA 1
ATOM 9308 C C . LEU B 1 384 ? -25.797 -33.875 -13.023 1 92.31 384 LEU B C 1
ATOM 9310 O O . LEU B 1 384 ? -24.984 -33.531 -12.164 1 92.31 384 LEU B O 1
ATOM 9314 N N . SER B 1 385 ? -26.609 -33.094 -13.453 1 89.94 385 SER B N 1
ATOM 9315 C CA . SER B 1 385 ? -26.75 -31.688 -13.016 1 89.94 385 SER B CA 1
ATOM 9316 C C . SER B 1 385 ? -28.156 -31.438 -12.461 1 89.94 385 SER B C 1
ATOM 9318 O O . SER B 1 385 ? -29.094 -32.188 -12.75 1 89.94 385 SER B O 1
ATOM 9320 N N . PRO B 1 386 ? -28.25 -30.422 -11.703 1 88.75 386 PRO B N 1
ATOM 9321 C CA . PRO B 1 386 ? -29.562 -30.078 -11.164 1 88.75 386 PRO B CA 1
ATOM 9322 C C . PRO B 1 386 ? -30.562 -29.688 -12.25 1 88.75 386 PRO B C 1
ATOM 9324 O O . PRO B 1 386 ? -31.766 -29.719 -12.023 1 88.75 386 PRO B O 1
ATOM 9327 N N . GLU B 1 387 ? -30.109 -29.312 -13.336 1 86.12 387 GLU B N 1
ATOM 9328 C CA . GLU B 1 387 ? -30.984 -28.906 -14.445 1 86.12 387 GLU B CA 1
ATOM 9329 C C . GLU B 1 387 ? -31.484 -30.109 -15.227 1 86.12 387 GLU B C 1
ATOM 9331 O O . GLU B 1 387 ? -32.469 -30.016 -15.945 1 86.12 387 GLU B O 1
ATOM 9336 N N . ASN B 1 388 ? -30.875 -31.234 -15.094 1 88.75 388 ASN B N 1
ATOM 9337 C CA . ASN B 1 388 ? -31.234 -32.406 -15.891 1 88.75 388 ASN B CA 1
ATOM 9338 C C . ASN B 1 388 ? -31.641 -33.594 -15.008 1 88.75 388 ASN B C 1
ATOM 9340 O O . ASN B 1 388 ? -32.656 -33.531 -14.336 1 88.75 388 ASN B O 1
ATOM 9344 N N . PHE B 1 389 ? -30.75 -34.562 -14.852 1 90.5 389 PHE B N 1
ATOM 9345 C CA . PHE B 1 389 ? -31.109 -35.844 -14.234 1 90.5 389 PHE B CA 1
ATOM 9346 C C . PHE B 1 389 ? -31.234 -35.688 -12.727 1 90.5 389 PHE B C 1
ATOM 9348 O O . PHE B 1 389 ? -31.938 -36.438 -12.07 1 90.5 389 PHE B O 1
ATOM 9355 N N . ARG B 1 390 ? -30.516 -34.688 -12.18 1 92.31 390 ARG B N 1
ATOM 9356 C CA . ARG B 1 390 ? -30.547 -34.438 -10.75 1 92.31 390 ARG B CA 1
ATOM 9357 C C . ARG B 1 390 ? -31.484 -33.281 -10.43 1 92.31 390 ARG B C 1
ATOM 9359 O O . ARG B 1 390 ? -31.141 -32.375 -9.633 1 92.31 390 ARG B O 1
ATOM 9366 N N . GLN B 1 391 ? -32.562 -33.25 -10.906 1 87.38 391 GLN B N 1
ATOM 9367 C CA . GLN B 1 391 ? -33.5 -32.156 -10.68 1 87.38 391 GLN B CA 1
ATOM 9368 C C . GLN B 1 391 ? -33.969 -32.125 -9.227 1 87.38 391 GLN B C 1
ATOM 9370 O O . GLN B 1 391 ? -34.062 -33.188 -8.586 1 87.38 391 GLN B O 1
ATOM 9375 N N . LEU B 1 392 ? -34.25 -31 -8.688 1 81.12 392 LEU B N 1
ATOM 9376 C CA . LEU B 1 392 ? -34.625 -30.797 -7.285 1 81.12 392 LEU B CA 1
ATOM 9377 C C . LEU B 1 392 ? -35.969 -31.453 -6.965 1 81.12 392 LEU B C 1
ATOM 9379 O O . LEU B 1 392 ? -36.094 -32.125 -5.941 1 81.12 392 LEU B O 1
ATOM 9383 N N . ARG B 1 393 ? -37.062 -31.219 -7.73 1 77.44 393 ARG B N 1
ATOM 9384 C CA . ARG B 1 393 ? -38.406 -31.719 -7.438 1 77.44 393 ARG B CA 1
ATOM 9385 C C . ARG B 1 393 ? -38.531 -33.188 -7.844 1 77.44 393 ARG B C 1
ATOM 9387 O O . ARG B 1 393 ? -39.094 -34 -7.09 1 77.44 393 ARG B O 1
ATOM 9394 N N . ASP B 1 394 ? -38 -33.562 -9.078 1 83.44 394 ASP B N 1
ATOM 9395 C CA . ASP B 1 394 ? -38.031 -34.906 -9.625 1 83.44 394 ASP B CA 1
ATOM 9396 C C . ASP B 1 394 ? -36.625 -35.469 -9.836 1 83.44 394 ASP B C 1
ATOM 9398 O O . ASP B 1 394 ? -36.156 -35.625 -10.969 1 83.44 394 ASP B O 1
ATOM 9402 N N . ASN B 1 395 ? -35.938 -35.812 -8.672 1 88.75 395 ASN B N 1
ATOM 9403 C CA . ASN B 1 395 ? -34.562 -36.312 -8.758 1 88.75 395 ASN B CA 1
ATOM 9404 C C . ASN B 1 395 ? -34.531 -37.781 -9.133 1 88.75 395 ASN B C 1
ATOM 9406 O O . ASN B 1 395 ? -34.594 -38.656 -8.266 1 88.75 395 ASN B O 1
ATOM 9410 N N . LYS B 1 396 ? -34.406 -38.031 -10.398 1 90.69 396 LYS B N 1
ATOM 9411 C CA . LYS B 1 396 ? -34.406 -39.406 -10.922 1 90.69 396 LYS B CA 1
ATOM 9412 C C . LYS B 1 396 ? -33.125 -40.125 -10.516 1 90.69 396 LYS B C 1
ATOM 9414 O O . LYS B 1 396 ? -33.094 -41.344 -10.492 1 90.69 396 LYS B O 1
ATOM 9419 N N . ALA B 1 397 ? -32.062 -39.406 -10.234 1 91.69 397 ALA B N 1
ATOM 9420 C CA . ALA B 1 397 ? -30.75 -39.969 -9.914 1 91.69 397 ALA B CA 1
ATOM 9421 C C . ALA B 1 397 ? -30.812 -40.781 -8.633 1 91.69 397 ALA B C 1
ATOM 9423 O O . ALA B 1 397 ? -30 -41.688 -8.438 1 91.69 397 ALA B O 1
ATOM 9424 N N . LYS B 1 398 ? -31.75 -40.531 -7.777 1 91.56 398 LYS B N 1
ATOM 9425 C CA . LYS B 1 398 ? -31.875 -41.188 -6.488 1 91.56 398 LYS B CA 1
ATOM 9426 C C . LYS B 1 398 ? -32.219 -42.656 -6.676 1 91.56 398 LYS B C 1
ATOM 9428 O O . LYS B 1 398 ? -32 -43.469 -5.77 1 91.56 398 LYS B O 1
ATOM 9433 N N . HIS B 1 399 ? -32.719 -42.938 -7.816 1 92.81 399 HIS B N 1
ATOM 9434 C CA . HIS B 1 399 ? -33.219 -44.281 -8.047 1 92.81 399 HIS B CA 1
ATOM 9435 C C . HIS B 1 399 ? -32.156 -45.188 -8.695 1 92.81 399 HIS B C 1
ATOM 9437 O O . HIS B 1 399 ? -32.406 -46.375 -8.945 1 92.81 399 HIS B O 1
ATOM 9443 N N . PHE B 1 400 ? -30.969 -44.688 -8.961 1 94 400 PHE B N 1
ATOM 9444 C CA . PHE B 1 400 ? -29.969 -45.469 -9.695 1 94 400 PHE B CA 1
ATOM 9445 C C . PHE B 1 400 ? -28.641 -45.469 -8.945 1 94 400 PHE B C 1
ATOM 9447 O O . PHE B 1 400 ? -28.344 -44.531 -8.203 1 94 400 PHE B O 1
ATOM 9454 N N . GLU B 1 401 ? -27.953 -46.562 -9.117 1 95.19 401 GLU B N 1
ATOM 9455 C CA . GLU B 1 401 ? -26.609 -46.75 -8.57 1 95.19 401 GLU B CA 1
ATOM 9456 C C . GLU B 1 401 ? -25.641 -47.281 -9.633 1 95.19 401 GLU B C 1
ATOM 9458 O O . GLU B 1 401 ? -26.047 -48.031 -10.516 1 95.19 401 GLU B O 1
ATOM 9463 N N . ALA B 1 402 ? -24.453 -46.75 -9.578 1 95.81 402 ALA B N 1
ATOM 9464 C CA . ALA B 1 402 ? -23.438 -47.188 -10.531 1 95.81 402 ALA B CA 1
ATOM 9465 C C . ALA B 1 402 ? -22.234 -47.75 -9.805 1 95.81 402 ALA B C 1
ATOM 9467 O O . ALA B 1 402 ? -21.891 -47.344 -8.703 1 95.81 402 ALA B O 1
ATOM 9468 N N . THR B 1 403 ? -21.656 -48.812 -10.383 1 96.12 403 THR B N 1
ATOM 9469 C CA . THR B 1 403 ? -20.469 -49.469 -9.836 1 96.12 403 THR B CA 1
ATOM 9470 C C . THR B 1 403 ? -19.375 -49.562 -10.891 1 96.12 403 THR B C 1
ATOM 9472 O O . THR B 1 403 ? -19.609 -50.094 -11.984 1 96.12 403 THR B O 1
ATOM 9475 N N . LEU B 1 404 ? -18.25 -49.031 -10.602 1 95.88 404 LEU B N 1
ATOM 9476 C CA . LEU B 1 404 ? -17.094 -49.094 -11.477 1 95.88 404 LEU B CA 1
ATOM 9477 C C . LEU B 1 404 ? -16.047 -50.062 -10.914 1 95.88 404 LEU B C 1
ATOM 9479 O O . LEU B 1 404 ? -15.789 -50.062 -9.711 1 95.88 404 LEU B O 1
ATOM 9483 N N . ARG B 1 405 ? -15.547 -50.906 -11.742 1 94.5 405 ARG B N 1
ATOM 9484 C CA . ARG B 1 405 ? -14.516 -51.875 -11.336 1 94.5 405 ARG B CA 1
ATOM 9485 C C . ARG B 1 405 ? -13.211 -51.594 -12.086 1 94.5 405 ARG B C 1
ATOM 9487 O O . ARG B 1 405 ? -13.219 -51.438 -13.305 1 94.5 405 ARG B O 1
ATOM 9494 N N . LEU B 1 406 ? -12.172 -51.531 -11.336 1 92.62 406 LEU B N 1
ATOM 9495 C CA . LEU B 1 406 ? -10.852 -51.406 -11.938 1 92.62 406 LEU B CA 1
ATOM 9496 C C . LEU B 1 406 ? -10.258 -52.781 -12.227 1 92.62 406 LEU B C 1
ATOM 9498 O O . LEU B 1 406 ? -10.797 -53.812 -11.781 1 92.62 406 LEU B O 1
ATOM 9502 N N . GLU B 1 407 ? -9.203 -52.75 -13.016 1 91.31 407 GLU B N 1
ATOM 9503 C CA . GLU B 1 407 ? -8.539 -54 -13.328 1 91.31 407 GLU B CA 1
ATOM 9504 C C . GLU B 1 407 ? -7.973 -54.656 -12.07 1 91.31 407 GLU B C 1
ATOM 9506 O O . GLU B 1 407 ? -7.719 -55.875 -12.055 1 91.31 407 GLU B O 1
ATOM 9511 N N . SER B 1 408 ? -7.871 -53.875 -10.992 1 86.88 408 SER B N 1
ATOM 9512 C CA . SER B 1 408 ? -7.402 -54.406 -9.711 1 86.88 408 SER B CA 1
ATOM 9513 C C . SER B 1 408 ? -8.508 -55.156 -8.984 1 86.88 408 SER B C 1
ATOM 9515 O O . SER B 1 408 ? -8.242 -55.906 -8.039 1 86.88 408 SER B O 1
ATOM 9517 N N . GLY B 1 409 ? -9.68 -55.031 -9.375 1 83.44 409 GLY B N 1
ATOM 9518 C CA . GLY B 1 409 ? -10.797 -55.75 -8.797 1 83.44 409 GLY B CA 1
ATOM 9519 C C . GLY B 1 409 ? -11.57 -54.938 -7.77 1 83.44 409 GLY B C 1
ATOM 9520 O O . GLY B 1 409 ? -12.648 -55.344 -7.336 1 83.44 409 GLY B O 1
ATOM 9521 N N . THR B 1 410 ? -11.141 -53.875 -7.387 1 82.88 410 THR B N 1
ATOM 9522 C CA . THR B 1 410 ? -11.789 -53.062 -6.359 1 82.88 410 THR B CA 1
ATOM 9523 C C . THR B 1 410 ? -13.016 -52.344 -6.926 1 82.88 410 THR B C 1
ATOM 9525 O O . THR B 1 410 ? -12.898 -51.562 -7.867 1 82.88 410 THR B O 1
ATOM 9528 N N . PRO B 1 411 ? -14.133 -52.688 -6.41 1 90.81 411 PRO B N 1
ATOM 9529 C CA . PRO B 1 411 ? -15.336 -52 -6.895 1 90.81 411 PRO B CA 1
ATOM 9530 C C . PRO B 1 411 ? -15.562 -50.656 -6.199 1 90.81 411 PRO B C 1
ATOM 9532 O O . PRO B 1 411 ? -15.25 -50.5 -5.012 1 90.81 411 PRO B O 1
ATOM 9535 N N . MET B 1 412 ? -15.922 -49.656 -6.906 1 91.31 412 MET B N 1
ATOM 9536 C CA . MET B 1 412 ? -16.344 -48.344 -6.41 1 91.31 412 MET B CA 1
ATOM 9537 C C . MET B 1 412 ? -17.797 -48.062 -6.758 1 91.31 412 MET B C 1
ATOM 9539 O O . MET B 1 412 ? -18.172 -48.031 -7.934 1 91.31 412 MET B O 1
ATOM 9543 N N . SER B 1 413 ? -18.594 -47.938 -5.773 1 94.75 413 SER B N 1
ATOM 9544 C CA . SER B 1 413 ? -20.031 -47.781 -6.004 1 94.75 413 SER B CA 1
ATOM 9545 C C . SER B 1 413 ? -20.516 -46.469 -5.398 1 94.75 413 SER B C 1
ATOM 9547 O O . SER B 1 413 ? -20.062 -46.031 -4.336 1 94.75 413 SER B O 1
ATOM 9549 N N . LYS B 1 414 ? -21.344 -45.781 -6.141 1 95 414 LYS B N 1
ATOM 9550 C CA . LYS B 1 414 ? -21.984 -44.531 -5.676 1 95 414 LYS B CA 1
ATOM 9551 C C . LYS B 1 414 ? -23.391 -44.406 -6.254 1 95 414 LYS B C 1
ATOM 9553 O O . LYS B 1 414 ? -23.672 -44.906 -7.355 1 95 414 LYS B O 1
ATOM 9558 N N . GLY B 1 415 ? -24.25 -43.75 -5.398 1 94.25 415 GLY B N 1
ATOM 9559 C CA . GLY B 1 415 ? -25.516 -43.312 -5.969 1 94.25 415 GLY B CA 1
ATOM 9560 C C . GLY B 1 415 ? -25.375 -42.125 -6.906 1 94.25 415 GLY B C 1
ATOM 9561 O O . GLY B 1 415 ? -24.547 -41.25 -6.676 1 94.25 415 GLY B O 1
ATOM 9562 N N . LEU B 1 416 ? -26.203 -42.156 -7.984 1 94.25 416 LEU B N 1
ATOM 9563 C CA . LEU B 1 416 ? -26.062 -41.125 -8.992 1 94.25 416 LEU B CA 1
ATOM 9564 C C . LEU B 1 416 ? -26.469 -39.75 -8.422 1 94.25 416 LEU B C 1
ATOM 9566 O O . LEU B 1 416 ? -26.172 -38.719 -9.008 1 94.25 416 LEU B O 1
ATOM 9570 N N . GLU B 1 417 ? -27.047 -39.75 -7.246 1 92.62 417 GLU B N 1
ATOM 9571 C CA . GLU B 1 417 ? -27.438 -38.5 -6.609 1 92.62 417 GLU B CA 1
ATOM 9572 C C . GLU B 1 417 ? -26.328 -37.969 -5.723 1 92.62 417 GLU B C 1
ATOM 9574 O O . GLU B 1 417 ? -26.344 -36.781 -5.34 1 92.62 417 GLU B O 1
ATOM 9579 N N . GLU B 1 418 ? -25.375 -38.781 -5.504 1 92.25 418 GLU B N 1
ATOM 9580 C CA . GLU B 1 418 ? -24.328 -38.406 -4.555 1 92.25 418 GLU B CA 1
ATOM 9581 C C . GLU B 1 418 ? -23.391 -37.344 -5.145 1 92.25 418 GLU B C 1
ATOM 9583 O O . GLU B 1 418 ? -23.172 -37.312 -6.359 1 92.25 418 GLU B O 1
ATOM 9588 N N . ALA B 1 419 ? -22.891 -36.531 -4.281 1 90.88 419 ALA B N 1
ATOM 9589 C CA . ALA B 1 419 ? -21.938 -35.531 -4.715 1 90.88 419 ALA B CA 1
ATOM 9590 C C . ALA B 1 419 ? -20.516 -36.094 -4.742 1 90.88 419 ALA B C 1
ATOM 9592 O O . ALA B 1 419 ? -20.25 -37.125 -4.109 1 90.88 419 ALA B O 1
ATOM 9593 N N . VAL B 1 420 ? -19.672 -35.531 -5.598 1 90.69 420 VAL B N 1
ATOM 9594 C CA . VAL B 1 420 ? -18.266 -35.938 -5.668 1 90.69 420 VAL B CA 1
ATOM 9595 C C . VAL B 1 420 ? -17.547 -35.531 -4.379 1 90.69 420 VAL B C 1
ATOM 9597 O O . VAL B 1 420 ? -17.766 -34.438 -3.854 1 90.69 420 VAL B O 1
ATOM 9600 N N . ASP B 1 421 ? -16.953 -36.469 -3.818 1 86.81 421 ASP B N 1
ATOM 9601 C CA . ASP B 1 421 ? -16.141 -36.188 -2.641 1 86.81 421 ASP B CA 1
ATOM 9602 C C . ASP B 1 421 ? -14.812 -35.531 -3.033 1 86.81 421 ASP B C 1
ATOM 9604 O O . ASP B 1 421 ? -13.891 -36.25 -3.469 1 86.81 421 ASP B O 1
ATOM 9608 N N . GLU B 1 422 ? -14.672 -34.438 -2.809 1 85.12 422 GLU B N 1
ATOM 9609 C CA . GLU B 1 422 ? -13.5 -33.688 -3.232 1 85.12 422 GLU B CA 1
ATOM 9610 C C . GLU B 1 422 ? -12.273 -34.031 -2.406 1 85.12 422 GLU B C 1
ATOM 9612 O O . GLU B 1 422 ? -11.148 -33.719 -2.789 1 85.12 422 GLU B O 1
ATOM 9617 N N . ASN B 1 423 ? -12.516 -34.844 -1.337 1 86.06 423 ASN B N 1
ATOM 9618 C CA . ASN B 1 423 ? -11.391 -35.219 -0.496 1 86.06 423 ASN B CA 1
ATOM 9619 C C . ASN B 1 423 ? -10.773 -36.531 -0.967 1 86.06 423 ASN B C 1
ATOM 9621 O O . ASN B 1 423 ? -9.695 -36.938 -0.508 1 86.06 423 ASN B O 1
ATOM 9625 N N . GLN B 1 424 ? -11.508 -37.125 -1.854 1 89.38 424 GLN B N 1
ATOM 9626 C CA . GLN B 1 424 ? -10.969 -38.344 -2.438 1 89.38 424 GLN B CA 1
ATOM 9627 C C . GLN B 1 424 ? -10.094 -38.031 -3.646 1 89.38 424 GLN B C 1
ATOM 9629 O O . GLN B 1 424 ? -10.281 -37 -4.312 1 89.38 424 GLN B O 1
ATOM 9634 N N . PRO B 1 425 ? -9.039 -38.844 -3.811 1 88.94 425 PRO B N 1
ATOM 9635 C CA . PRO B 1 425 ? -8.188 -38.594 -4.969 1 88.94 425 PRO B CA 1
ATOM 9636 C C . PRO B 1 425 ? -8.922 -38.75 -6.297 1 88.94 425 PRO B C 1
ATOM 9638 O O . PRO B 1 425 ? -9.805 -39.594 -6.414 1 88.94 425 PRO B O 1
ATOM 9641 N N . GLU B 1 426 ? -8.547 -38 -7.258 1 89.25 426 GLU B N 1
ATOM 9642 C CA . GLU B 1 426 ? -9.086 -38.094 -8.609 1 89.25 426 GLU B CA 1
ATOM 9643 C C . GLU B 1 426 ? -8.461 -39.25 -9.367 1 89.25 426 GLU B C 1
ATOM 9645 O O . GLU B 1 426 ? -7.242 -39.312 -9.555 1 89.25 426 GLU B O 1
ATOM 9650 N N . LEU B 1 427 ? -9.281 -40.156 -9.836 1 89.69 427 LEU B N 1
ATOM 9651 C CA . LEU B 1 427 ? -8.766 -41.344 -10.484 1 89.69 427 LEU B CA 1
ATOM 9652 C C . LEU B 1 427 ? -8.789 -41.188 -12.008 1 89.69 427 LEU B C 1
ATOM 9654 O O . LEU B 1 427 ? -8.062 -41.875 -12.711 1 89.69 427 LEU B O 1
ATOM 9658 N N . VAL B 1 428 ? -9.641 -40.312 -12.523 1 90.88 428 VAL B N 1
ATOM 9659 C CA . VAL B 1 428 ? -9.75 -40.094 -13.961 1 90.88 428 VAL B CA 1
ATOM 9660 C C . VAL B 1 428 ? -9.727 -38.594 -14.234 1 90.88 428 VAL B C 1
ATOM 9662 O O . VAL B 1 428 ? -10.234 -37.781 -13.43 1 90.88 428 VAL B O 1
ATOM 9665 N N . LYS B 1 429 ? -9.055 -38.219 -15.211 1 87.31 429 LYS B N 1
ATOM 9666 C CA . LYS B 1 429 ? -9.148 -36.844 -15.695 1 87.31 429 LYS B CA 1
ATOM 9667 C C . LYS B 1 429 ? -10.312 -36.688 -16.672 1 87.31 429 LYS B C 1
ATOM 9669 O O . LYS B 1 429 ? -10.242 -37.125 -17.812 1 87.31 429 LYS B O 1
ATOM 9674 N N . TYR B 1 430 ? -11.375 -36.094 -16.141 1 90.38 430 TYR B N 1
ATOM 9675 C CA . TYR B 1 430 ? -12.586 -35.875 -16.922 1 90.38 430 TYR B CA 1
ATOM 9676 C C . TYR B 1 430 ? -12.688 -34.469 -17.438 1 90.38 430 TYR B C 1
ATOM 9678 O O . TYR B 1 430 ? -12.617 -33.5 -16.656 1 90.38 430 TYR B O 1
ATOM 9686 N N . ILE B 1 431 ? -12.844 -34.25 -18.766 1 87.31 431 ILE B N 1
ATOM 9687 C CA . ILE B 1 431 ? -13.008 -32.938 -19.375 1 87.31 431 ILE B CA 1
ATOM 9688 C C . ILE B 1 431 ? -14.406 -32.844 -19.984 1 87.31 431 ILE B C 1
ATOM 9690 O O . ILE B 1 431 ? -14.602 -33.156 -21.156 1 87.31 431 ILE B O 1
ATOM 9694 N N . PRO B 1 432 ? -15.234 -32.375 -19.156 1 87.5 432 PRO B N 1
ATOM 9695 C CA . PRO B 1 432 ? -16.594 -32.188 -19.672 1 87.5 432 PRO B CA 1
ATOM 9696 C C . PRO B 1 432 ? -16.688 -31.141 -20.766 1 87.5 432 PRO B C 1
ATOM 9698 O O . PRO B 1 432 ? -15.82 -30.266 -20.859 1 87.5 432 PRO B O 1
ATOM 9701 N N . GLN B 1 433 ? -17.688 -31.359 -21.578 1 80.31 433 GLN B N 1
ATOM 9702 C CA . GLN B 1 433 ? -17.906 -30.438 -22.688 1 80.31 433 GLN B CA 1
ATOM 9703 C C . GLN B 1 433 ? -18.062 -29 -22.188 1 80.31 433 GLN B C 1
ATOM 9705 O O . GLN B 1 433 ? -17.438 -28.078 -22.734 1 80.31 433 GLN B O 1
ATOM 9710 N N . ASN B 1 434 ? -18.75 -28.781 -21.203 1 82.94 434 ASN B N 1
ATOM 9711 C CA . ASN B 1 434 ? -18.984 -27.453 -20.641 1 82.94 434 ASN B CA 1
ATOM 9712 C C . ASN B 1 434 ? -17.688 -26.828 -20.141 1 82.94 434 ASN B C 1
ATOM 9714 O O . ASN B 1 434 ? -17.484 -25.625 -20.266 1 82.94 434 ASN B O 1
ATOM 9718 N N . PHE B 1 435 ? -16.891 -27.531 -19.625 1 83 435 PHE B N 1
ATOM 9719 C CA . PHE B 1 435 ? -15.617 -27.031 -19.125 1 83 435 PHE B CA 1
ATOM 9720 C C . PHE B 1 435 ? -14.719 -26.562 -20.266 1 83 435 PHE B C 1
ATOM 9722 O O . PHE B 1 435 ? -14.109 -25.5 -20.172 1 83 435 PHE B O 1
ATOM 9729 N N . LEU B 1 436 ? -14.734 -27.422 -21.234 1 78.69 436 LEU B N 1
ATOM 9730 C CA . LEU B 1 436 ? -13.914 -27.078 -22.391 1 78.69 436 LEU B CA 1
ATOM 9731 C C . LEU B 1 436 ? -14.383 -25.766 -23.016 1 78.69 436 LEU B C 1
ATOM 9733 O O . LEU B 1 436 ? -13.562 -24.938 -23.422 1 78.69 436 LEU B O 1
ATOM 9737 N N . GLU B 1 437 ? -15.625 -25.672 -23.031 1 75.62 437 GLU B N 1
ATOM 9738 C CA . GLU B 1 437 ? -16.188 -24.438 -23.578 1 75.62 437 GLU B CA 1
ATOM 9739 C C . GLU B 1 437 ? -15.836 -23.234 -22.719 1 75.62 437 GLU B C 1
ATOM 9741 O O . GLU B 1 437 ? -15.492 -22.172 -23.234 1 75.62 437 GLU B O 1
ATOM 9746 N N . LYS B 1 438 ? -15.938 -23.406 -21.484 1 76.88 438 LYS B N 1
ATOM 9747 C CA . LYS B 1 438 ? -15.625 -22.328 -20.547 1 76.88 438 LYS B CA 1
ATOM 9748 C C . LYS B 1 438 ? -14.164 -21.891 -20.672 1 76.88 438 LYS B C 1
ATOM 9750 O O . LYS B 1 438 ? -13.867 -20.688 -20.672 1 76.88 438 LYS B O 1
ATOM 9755 N N . ILE B 1 439 ? -13.234 -22.906 -20.703 1 73.88 439 ILE B N 1
ATOM 9756 C CA . ILE B 1 439 ? -11.805 -22.625 -20.781 1 73.88 439 ILE B CA 1
ATOM 9757 C C . ILE B 1 439 ? -11.492 -21.891 -22.094 1 73.88 439 ILE B C 1
ATOM 9759 O O . ILE B 1 439 ? -10.688 -20.969 -22.109 1 73.88 439 ILE B O 1
ATOM 9763 N N . CYS B 1 440 ? -12.195 -22.266 -23.141 1 65.25 440 CYS B N 1
ATOM 9764 C CA . CYS B 1 440 ? -11.938 -21.703 -24.453 1 65.25 440 CYS B CA 1
ATOM 9765 C C . CYS B 1 440 ? -12.5 -20.281 -24.547 1 65.25 440 CYS B C 1
ATOM 9767 O O . CYS B 1 440 ? -11.938 -19.438 -25.25 1 65.25 440 CYS B O 1
ATOM 9769 N N . THR B 1 441 ? -13.5 -20.047 -23.812 1 64.25 441 THR B N 1
ATOM 9770 C CA . THR B 1 441 ? -14.109 -18.719 -23.859 1 64.25 441 THR B CA 1
ATOM 9771 C C . THR B 1 441 ? -13.305 -17.734 -23 1 64.25 441 THR B C 1
ATOM 9773 O O . THR B 1 441 ? -13.234 -16.547 -23.328 1 64.25 441 THR B O 1
ATOM 9776 N N . GLN B 1 442 ? -12.75 -18.219 -21.922 1 62.84 442 GLN B N 1
ATOM 9777 C CA . GLN B 1 442 ? -12.023 -17.359 -21 1 62.84 442 GLN B CA 1
ATOM 9778 C C . GLN B 1 442 ? -10.625 -17.047 -21.531 1 62.84 442 GLN B C 1
ATOM 9780 O O . GLN B 1 442 ? -9.906 -16.234 -20.953 1 62.84 442 GLN B O 1
ATOM 9785 N N . LEU B 1 443 ? -10.125 -17.859 -22.453 1 58.41 443 LEU B N 1
ATOM 9786 C CA . LEU B 1 443 ? -8.797 -17.641 -23.031 1 58.41 443 LEU B CA 1
ATOM 9787 C C . LEU B 1 443 ? -8.539 -16.141 -23.25 1 58.41 443 LEU B C 1
ATOM 9789 O O . LEU B 1 443 ? -7.398 -15.695 -23.156 1 58.41 443 LEU B O 1
ATOM 9793 N N . GLY B 1 444 ? -9.484 -15.359 -23.391 1 49.34 444 GLY B N 1
ATOM 9794 C CA . GLY B 1 444 ? -9.266 -13.945 -23.641 1 49.34 444 GLY B CA 1
ATOM 9795 C C . GLY B 1 444 ? -9.164 -13.125 -22.359 1 49.34 444 GLY B C 1
ATOM 9796 O O . GLY B 1 444 ? -8.727 -11.977 -22.391 1 49.34 444 GLY B O 1
ATOM 9797 N N . ARG B 1 445 ? -9.68 -13.609 -21.375 1 52.16 445 ARG B N 1
ATOM 9798 C CA . ARG B 1 445 ? -9.664 -12.758 -20.188 1 52.16 445 ARG B CA 1
ATOM 9799 C C . ARG B 1 445 ? -8.562 -13.172 -19.219 1 52.16 445 ARG B C 1
ATOM 9801 O O . ARG B 1 445 ? -8.398 -14.359 -18.922 1 52.16 445 ARG B O 1
ATOM 9808 N N . ILE B 1 446 ? -7.477 -12.508 -19.125 1 50 446 ILE B N 1
ATOM 9809 C CA . ILE B 1 446 ? -6.125 -12.703 -18.609 1 50 446 ILE B CA 1
ATOM 9810 C C . ILE B 1 446 ? -6.199 -13.289 -17.203 1 50 446 ILE B C 1
ATOM 9812 O O . ILE B 1 446 ? -5.492 -14.242 -16.875 1 50 446 ILE B O 1
ATOM 9816 N N . GLU B 1 447 ? -6.746 -12.562 -16.109 1 50.66 447 GLU B N 1
ATOM 9817 C CA . GLU B 1 447 ? -6.363 -12.734 -14.711 1 50.66 447 GLU B CA 1
ATOM 9818 C C . GLU B 1 447 ? -7.254 -13.75 -14.008 1 50.66 447 GLU B C 1
ATOM 9820 O O . GLU B 1 447 ? -8.484 -13.672 -14.094 1 50.66 447 GLU B O 1
ATOM 9825 N N . GLU B 1 448 ? -6.742 -14.789 -13.281 1 60.06 448 GLU B N 1
ATOM 9826 C CA . GLU B 1 448 ? -7.168 -15.805 -12.328 1 60.06 448 GLU B CA 1
ATOM 9827 C C . GLU B 1 448 ? -8.242 -16.703 -12.922 1 60.06 448 GLU B C 1
ATOM 9829 O O . GLU B 1 448 ? -9.164 -17.141 -12.219 1 60.06 448 GLU B O 1
ATOM 9834 N N . SER B 1 449 ? -7.98 -16.906 -14.25 1 64.38 449 SER B N 1
ATOM 9835 C CA . SER B 1 449 ? -8.977 -17.734 -14.938 1 64.38 449 SER B CA 1
ATOM 9836 C C . SER B 1 449 ? -8.727 -19.219 -14.703 1 64.38 449 SER B C 1
ATOM 9838 O O . SER B 1 449 ? -7.656 -19.609 -14.234 1 64.38 449 SER B O 1
ATOM 9840 N N . GLU B 1 450 ? -9.719 -20.078 -14.844 1 71.31 450 GLU B N 1
ATOM 9841 C CA . GLU B 1 450 ? -9.656 -21.531 -14.742 1 71.31 450 GLU B CA 1
ATOM 9842 C C . GLU B 1 450 ? -8.664 -22.109 -15.742 1 71.31 450 GLU B C 1
ATOM 9844 O O . GLU B 1 450 ? -7.984 -23.094 -15.445 1 71.31 450 GLU B O 1
ATOM 9849 N N . PHE B 1 451 ? -8.555 -21.406 -16.828 1 71.62 451 PHE B N 1
ATOM 9850 C CA . PHE B 1 451 ? -7.59 -21.812 -17.844 1 71.62 451 PHE B CA 1
ATOM 9851 C C . PHE B 1 451 ? -6.164 -21.641 -17.344 1 71.62 451 PHE B C 1
ATOM 9853 O O . PHE B 1 451 ? -5.32 -22.516 -17.531 1 71.62 451 PHE B O 1
ATOM 9860 N N . ASP B 1 452 ? -5.992 -20.578 -16.734 1 71.75 452 ASP B N 1
ATOM 9861 C CA . ASP B 1 452 ? -4.656 -20.297 -16.203 1 71.75 452 ASP B CA 1
ATOM 9862 C C . ASP B 1 452 ? -4.254 -21.312 -15.148 1 71.75 452 ASP B C 1
ATOM 9864 O O . ASP B 1 452 ? -3.1 -21.75 -15.109 1 71.75 452 ASP B O 1
ATOM 9868 N N . ARG B 1 453 ? -5.141 -21.734 -14.477 1 78.06 453 ARG B N 1
ATOM 9869 C CA . ARG B 1 453 ? -4.863 -22.719 -13.422 1 78.06 453 ARG B CA 1
ATOM 9870 C C . ARG B 1 453 ? -4.5 -24.078 -14.016 1 78.06 453 ARG B C 1
ATOM 9872 O O . ARG B 1 453 ? -3.557 -24.719 -13.562 1 78.06 453 ARG B O 1
ATOM 9879 N N . GLU B 1 454 ? -5.258 -24.453 -15.008 1 74.81 454 GLU B N 1
ATOM 9880 C CA . GLU B 1 454 ? -4.973 -25.734 -15.656 1 74.81 454 GLU B CA 1
ATOM 9881 C C . GLU B 1 454 ? -3.631 -25.688 -16.391 1 74.81 454 GLU B C 1
ATOM 9883 O O . GLU B 1 454 ? -2.883 -26.672 -16.375 1 74.81 454 GLU B O 1
ATOM 9888 N N . LEU B 1 455 ? -3.455 -24.609 -16.953 1 74 455 LEU B N 1
ATOM 9889 C CA . LEU B 1 455 ? -2.189 -24.453 -17.672 1 74 455 LEU B CA 1
ATOM 9890 C C . LEU B 1 455 ? -1.014 -24.531 -16.703 1 74 455 LEU B C 1
ATOM 9892 O O . LEU B 1 455 ? 0.005 -25.156 -17 1 74 455 LEU B O 1
ATOM 9896 N N . LYS B 1 456 ? -1.135 -24.016 -15.547 1 80.12 456 LYS B N 1
ATOM 9897 C CA . LYS B 1 456 ? -0.077 -24.031 -14.539 1 80.12 456 LYS B CA 1
ATOM 9898 C C . LYS B 1 456 ? 0.181 -25.438 -14.039 1 80.12 456 LYS B C 1
ATOM 9900 O O . LYS B 1 456 ? 1.326 -25.812 -13.773 1 80.12 456 LYS B O 1
ATOM 9905 N N . LYS B 1 457 ? -0.863 -26.141 -13.984 1 81 457 LYS B N 1
ATOM 9906 C CA . LYS B 1 457 ? -0.717 -27.531 -13.57 1 81 457 LYS B CA 1
ATOM 9907 C C . LYS B 1 457 ? 0.073 -28.344 -14.594 1 81 457 LYS B C 1
ATOM 9909 O O . LYS B 1 457 ? 0.942 -29.141 -14.234 1 81 457 LYS B O 1
ATOM 9914 N N . VAL B 1 458 ? -0.252 -28.047 -15.82 1 76.81 458 VAL B N 1
ATOM 9915 C CA . VAL B 1 458 ? 0.418 -28.766 -16.906 1 76.81 458 VAL B CA 1
ATOM 9916 C C . VAL B 1 458 ? 1.893 -28.375 -16.953 1 76.81 458 VAL B C 1
ATOM 9918 O O . VAL B 1 458 ? 2.766 -29.219 -17.109 1 76.81 458 VAL B O 1
ATOM 9921 N N . ILE B 1 459 ? 2.152 -27.188 -16.75 1 79 459 ILE B N 1
ATOM 9922 C CA . ILE B 1 459 ? 3.525 -26.688 -16.766 1 79 459 ILE B CA 1
ATOM 9923 C C . ILE B 1 459 ? 4.32 -27.312 -15.633 1 79 459 ILE B C 1
ATOM 9925 O O . ILE B 1 459 ? 5.434 -27.812 -15.836 1 79 459 ILE B O 1
ATOM 9929 N N . PHE B 1 460 ? 3.719 -27.328 -14.477 1 86.62 460 PHE B N 1
ATOM 9930 C CA . PHE B 1 460 ? 4.387 -27.875 -13.305 1 86.62 460 PHE B CA 1
ATOM 9931 C C . PHE B 1 460 ? 4.699 -29.359 -13.484 1 86.62 460 PHE B C 1
ATOM 9933 O O . PHE B 1 460 ? 5.742 -29.828 -13.031 1 86.62 460 PHE B O 1
ATOM 9940 N N . SER B 1 461 ? 3.754 -30 -14.195 1 83.5 461 SER B N 1
ATOM 9941 C CA . SER B 1 461 ? 3.943 -31.438 -14.398 1 83.5 461 SER B CA 1
ATOM 9942 C C . SER B 1 461 ? 5.129 -31.703 -15.32 1 83.5 461 SER B C 1
ATOM 9944 O O . SER B 1 461 ? 5.707 -32.812 -15.289 1 83.5 461 SER B O 1
ATOM 9946 N N . HIS B 1 462 ? 5.527 -30.688 -16.094 1 80.62 462 HIS B N 1
ATOM 9947 C CA . HIS B 1 462 ? 6.621 -30.875 -17.047 1 80.62 462 HIS B CA 1
ATOM 9948 C C . HIS B 1 462 ? 7.945 -30.375 -16.453 1 80.62 462 HIS B C 1
ATOM 9950 O O . HIS B 1 462 ? 8.992 -30.516 -17.094 1 80.62 462 HIS B O 1
ATOM 9956 N N . VAL B 1 463 ? 7.871 -29.922 -15.289 1 83 463 VAL B N 1
ATOM 9957 C CA . VAL B 1 463 ? 9.102 -29.531 -14.609 1 83 463 VAL B CA 1
ATOM 9958 C C . VAL B 1 463 ? 9.734 -30.75 -13.945 1 83 463 VAL B C 1
ATOM 9960 O O . VAL B 1 463 ? 9.062 -31.5 -13.242 1 83 463 VAL B O 1
ATOM 9963 N N . GLU B 1 464 ? 11.016 -30.828 -14.266 1 83 464 GLU B N 1
ATOM 9964 C CA . GLU B 1 464 ? 11.727 -31.953 -13.672 1 83 464 GLU B CA 1
ATOM 9965 C C . GLU B 1 464 ? 11.688 -31.891 -12.148 1 83 464 GLU B C 1
ATOM 9967 O O . GLU B 1 464 ? 11.688 -30.797 -11.562 1 83 464 GLU B O 1
ATOM 9972 N N . ASP B 1 465 ? 11.648 -32.969 -11.477 1 82 465 ASP B N 1
ATOM 9973 C CA . ASP B 1 465 ? 11.492 -33.062 -10.023 1 82 465 ASP B CA 1
ATOM 9974 C C . ASP B 1 465 ? 12.578 -32.281 -9.297 1 82 465 ASP B C 1
ATOM 9976 O O . ASP B 1 465 ? 12.297 -31.562 -8.328 1 82 465 ASP B O 1
ATOM 9980 N N . ALA B 1 466 ? 13.758 -32.375 -9.844 1 83.19 466 ALA B N 1
ATOM 9981 C CA . ALA B 1 466 ? 14.875 -31.719 -9.195 1 83.19 466 ALA B CA 1
ATOM 9982 C C . ALA B 1 466 ? 14.672 -30.203 -9.18 1 83.19 466 ALA B C 1
ATOM 9984 O O . ALA B 1 466 ? 15.055 -29.531 -8.219 1 83.19 466 ALA B O 1
ATOM 9985 N N . TYR B 1 467 ? 14.016 -29.672 -10.172 1 86.44 467 TYR B N 1
ATOM 9986 C CA . TYR B 1 467 ? 13.891 -28.234 -10.336 1 86.44 467 TYR B CA 1
ATOM 9987 C C . TYR B 1 467 ? 12.586 -27.734 -9.719 1 86.44 467 TYR B C 1
ATOM 9989 O O . TYR B 1 467 ? 12.305 -26.531 -9.75 1 86.44 467 TYR B O 1
ATOM 9997 N N . ARG B 1 468 ? 11.727 -28.578 -9.188 1 86.38 468 ARG B N 1
ATOM 9998 C CA . ARG B 1 468 ? 10.523 -28.188 -8.461 1 86.38 468 ARG B CA 1
ATOM 9999 C C . ARG B 1 468 ? 10.867 -27.672 -7.07 1 86.38 468 ARG B C 1
ATOM 10001 O O . ARG B 1 468 ? 10.055 -27.016 -6.422 1 86.38 468 ARG B O 1
ATOM 10008 N N . LEU B 1 469 ? 12.078 -27.953 -6.641 1 86.19 469 LEU B N 1
ATOM 10009 C CA . LEU B 1 469 ? 12.633 -27.438 -5.395 1 86.19 469 LEU B CA 1
ATOM 10010 C C . LEU B 1 469 ? 11.734 -27.797 -4.215 1 86.19 469 LEU B C 1
ATOM 10012 O O . LEU B 1 469 ? 11.508 -26.969 -3.33 1 86.19 469 LEU B O 1
ATOM 10016 N N . GLY B 1 470 ? 11.078 -28.922 -4.32 1 78.5 470 GLY B N 1
ATOM 10017 C CA . GLY B 1 470 ? 10.266 -29.422 -3.23 1 78.5 470 GLY B CA 1
ATOM 10018 C C . GLY B 1 470 ? 8.906 -28.75 -3.141 1 78.5 470 GLY B C 1
ATOM 10019 O O . GLY B 1 470 ? 8.164 -28.969 -2.178 1 78.5 470 GLY B O 1
ATOM 10020 N N . GLN B 1 471 ? 8.617 -27.922 -4.133 1 83.81 471 GLN B N 1
ATOM 10021 C CA . GLN B 1 471 ? 7.336 -27.219 -4.129 1 83.81 471 GLN B CA 1
ATOM 10022 C C . GLN B 1 471 ? 6.246 -28.078 -4.77 1 83.81 471 GLN B C 1
ATOM 10024 O O . GLN B 1 471 ? 6.535 -28.953 -5.586 1 83.81 471 GLN B O 1
ATOM 10029 N N . ALA B 1 472 ? 4.969 -27.828 -4.305 1 79.12 472 ALA B N 1
ATOM 10030 C CA . ALA B 1 472 ? 3.855 -28.672 -4.734 1 79.12 472 ALA B CA 1
ATOM 10031 C C . ALA B 1 472 ? 3.113 -28.047 -5.914 1 79.12 472 ALA B C 1
ATOM 10033 O O . ALA B 1 472 ? 2.301 -28.703 -6.562 1 79.12 472 ALA B O 1
ATOM 10034 N N . SER B 1 473 ? 3.363 -26.75 -6.199 1 84.81 473 SER B N 1
ATOM 10035 C CA . SER B 1 473 ? 2.672 -26.062 -7.285 1 84.81 473 SER B CA 1
ATOM 10036 C C . SER B 1 473 ? 3.582 -25.047 -7.965 1 84.81 473 SER B C 1
ATOM 10038 O O . SER B 1 473 ? 4.625 -24.672 -7.422 1 84.81 473 SER B O 1
ATOM 10040 N N . LEU B 1 474 ? 3.18 -24.734 -9.188 1 85.5 474 LEU B N 1
ATOM 10041 C CA . LEU B 1 474 ? 3.949 -23.75 -9.93 1 85.5 474 LEU B CA 1
ATOM 10042 C C . LEU B 1 474 ? 3.943 -22.406 -9.203 1 85.5 474 LEU B C 1
ATOM 10044 O O . LEU B 1 474 ? 4.961 -21.703 -9.172 1 85.5 474 LEU B O 1
ATOM 10048 N N . ASP B 1 475 ? 2.818 -22.078 -8.648 1 82.75 475 ASP B N 1
ATOM 10049 C CA . ASP B 1 475 ? 2.711 -20.812 -7.934 1 82.75 475 ASP B CA 1
ATOM 10050 C C . ASP B 1 475 ? 3.682 -20.766 -6.754 1 82.75 475 ASP B C 1
ATOM 10052 O O . ASP B 1 475 ? 4.332 -19.75 -6.52 1 82.75 475 ASP B O 1
ATOM 10056 N N . GLN B 1 476 ? 3.754 -21.844 -6.09 1 85.12 476 GLN B N 1
ATOM 10057 C CA . GLN B 1 476 ? 4.672 -21.922 -4.957 1 85.12 476 GLN B CA 1
ATOM 10058 C C . GLN B 1 476 ? 6.121 -21.844 -5.418 1 85.12 476 GLN B C 1
ATOM 10060 O O . GLN B 1 476 ? 6.961 -21.234 -4.754 1 85.12 476 GLN B O 1
ATOM 10065 N N . LEU B 1 477 ? 6.355 -22.469 -6.512 1 88.88 477 LEU B N 1
ATOM 10066 C CA . LEU B 1 477 ? 7.703 -22.438 -7.066 1 88.88 477 LEU B CA 1
ATOM 10067 C C . LEU B 1 477 ? 8.078 -21.031 -7.496 1 88.88 477 LEU B C 1
ATOM 10069 O O . LEU B 1 477 ? 9.188 -20.562 -7.219 1 88.88 477 LEU B O 1
ATOM 10073 N N . ILE B 1 478 ? 7.145 -20.391 -8.109 1 84.88 478 ILE B N 1
ATOM 10074 C CA . ILE B 1 478 ? 7.367 -19.016 -8.547 1 84.88 478 ILE B CA 1
ATOM 10075 C C . ILE B 1 478 ? 7.586 -18.109 -7.328 1 84.88 478 ILE B C 1
ATOM 10077 O O . ILE B 1 478 ? 8.5 -17.281 -7.316 1 84.88 478 ILE B O 1
ATOM 10081 N N . ALA B 1 479 ? 6.797 -18.312 -6.352 1 83.75 479 ALA B N 1
ATOM 10082 C CA . ALA B 1 479 ? 6.926 -17.531 -5.137 1 83.75 479 ALA B CA 1
ATOM 10083 C C . ALA B 1 479 ? 8.289 -17.734 -4.484 1 83.75 479 ALA B C 1
ATOM 10085 O O . ALA B 1 479 ? 8.922 -16.781 -4.027 1 83.75 479 ALA B O 1
ATOM 10086 N N . TYR B 1 480 ? 8.672 -18.906 -4.496 1 86.88 480 TYR B N 1
ATOM 10087 C CA . TYR B 1 480 ? 9.961 -19.234 -3.906 1 86.88 480 TYR B CA 1
ATOM 10088 C C . TYR B 1 480 ? 11.102 -18.547 -4.645 1 86.88 480 TYR B C 1
ATOM 10090 O O . TYR B 1 480 ? 11.992 -17.969 -4.02 1 86.88 480 TYR B O 1
ATOM 10098 N N . LYS B 1 481 ? 11.07 -18.484 -5.914 1 86.94 481 LYS B N 1
ATOM 10099 C CA . LYS B 1 481 ? 12.148 -17.938 -6.723 1 86.94 481 LYS B CA 1
ATOM 10100 C C . LYS B 1 481 ? 12.055 -16.422 -6.812 1 86.94 481 LYS B C 1
ATOM 10102 O O . LYS B 1 481 ? 13.062 -15.727 -6.945 1 86.94 481 LYS B O 1
ATOM 10107 N N . ALA B 1 482 ? 10.828 -15.898 -6.738 1 86.31 482 ALA B N 1
ATOM 10108 C CA . ALA B 1 482 ? 10.609 -14.492 -7.043 1 86.31 482 ALA B CA 1
ATOM 10109 C C . ALA B 1 482 ? 10.531 -13.656 -5.766 1 86.31 482 ALA B C 1
ATOM 10111 O O . ALA B 1 482 ? 10.438 -12.43 -5.82 1 86.31 482 ALA B O 1
ATOM 10112 N N . THR B 1 483 ? 10.602 -14.164 -4.582 1 85.44 483 THR B N 1
ATOM 10113 C CA . THR B 1 483 ? 10.367 -13.469 -3.324 1 85.44 483 THR B CA 1
ATOM 10114 C C . THR B 1 483 ? 11.367 -12.328 -3.137 1 85.44 483 THR B C 1
ATOM 10116 O O . THR B 1 483 ? 10.984 -11.203 -2.828 1 85.44 483 THR B O 1
ATOM 10119 N N . GLU B 1 484 ? 12.648 -12.602 -3.299 1 85.94 484 GLU B N 1
ATOM 10120 C CA . GLU B 1 484 ? 13.68 -11.594 -3.062 1 85.94 484 GLU B CA 1
ATOM 10121 C C . GLU B 1 484 ? 13.633 -10.492 -4.117 1 85.94 484 GLU B C 1
ATOM 10123 O O . GLU B 1 484 ? 13.852 -9.32 -3.807 1 85.94 484 GLU B O 1
ATOM 10128 N N . ALA B 1 485 ? 13.359 -10.875 -5.355 1 86.81 485 ALA B N 1
ATOM 10129 C CA . ALA B 1 485 ? 13.227 -9.883 -6.414 1 86.81 485 ALA B CA 1
ATOM 10130 C C . ALA B 1 485 ? 12.023 -8.969 -6.16 1 86.81 485 ALA B C 1
ATOM 10132 O O . ALA B 1 485 ? 12.094 -7.766 -6.41 1 86.81 485 ALA B O 1
ATOM 10133 N N . THR B 1 486 ? 10.961 -9.539 -5.645 1 85.12 486 THR B N 1
ATOM 10134 C CA . THR B 1 486 ? 9.781 -8.75 -5.324 1 85.12 486 THR B CA 1
ATOM 10135 C C . THR B 1 486 ? 10.07 -7.781 -4.18 1 85.12 486 THR B C 1
ATOM 10137 O O . THR B 1 486 ? 9.617 -6.633 -4.199 1 85.12 486 THR B O 1
ATOM 10140 N N . GLN B 1 487 ? 10.836 -8.242 -3.221 1 84.94 487 GLN B N 1
ATOM 10141 C CA . GLN B 1 487 ? 11.227 -7.371 -2.117 1 84.94 487 GLN B CA 1
ATOM 10142 C C . GLN B 1 487 ? 12.102 -6.227 -2.609 1 84.94 487 GLN B C 1
ATOM 10144 O O . GLN B 1 487 ? 11.961 -5.086 -2.158 1 84.94 487 GLN B O 1
ATOM 10149 N N . LYS B 1 488 ? 12.992 -6.543 -3.479 1 88 488 LYS B N 1
ATOM 10150 C CA . LYS B 1 488 ? 13.836 -5.512 -4.082 1 88 488 LYS B CA 1
ATOM 10151 C C . LYS B 1 488 ? 12.992 -4.473 -4.816 1 88 488 LYS B C 1
ATOM 10153 O O . LYS B 1 488 ? 13.234 -3.27 -4.691 1 88 488 LYS B O 1
ATOM 10158 N N . SER B 1 489 ? 12.023 -4.953 -5.539 1 87.75 489 SER B N 1
ATOM 10159 C CA . SER B 1 489 ? 11.125 -4.059 -6.266 1 87.75 489 SER B CA 1
ATOM 10160 C C . SER B 1 489 ? 10.367 -3.137 -5.316 1 87.75 489 SER B C 1
ATOM 10162 O O . SER B 1 489 ? 10.219 -1.944 -5.59 1 87.75 489 SER B O 1
ATOM 10164 N N . GLU B 1 490 ? 9.953 -3.666 -4.191 1 82.75 490 GLU B N 1
ATOM 10165 C CA . GLU B 1 490 ? 9.211 -2.873 -3.213 1 82.75 490 GLU B CA 1
ATOM 10166 C C . GLU B 1 490 ? 10.102 -1.8 -2.588 1 82.75 490 GLU B C 1
ATOM 10168 O O . GLU B 1 490 ? 9.656 -0.671 -2.367 1 82.75 490 GLU B O 1
ATOM 10173 N N . LEU B 1 491 ? 11.312 -2.18 -2.297 1 83.62 491 LEU B N 1
ATOM 10174 C CA . LEU B 1 491 ? 12.266 -1.22 -1.745 1 83.62 491 LEU B CA 1
ATOM 10175 C C . LEU B 1 491 ? 12.508 -0.076 -2.723 1 83.62 491 LEU B C 1
ATOM 10177 O O . LEU B 1 491 ? 12.508 1.093 -2.328 1 83.62 491 LEU B O 1
ATOM 10181 N N . LEU B 1 492 ? 12.68 -0.438 -3.961 1 88.94 492 LEU B N 1
ATOM 10182 C CA . LEU B 1 492 ? 12.945 0.563 -4.988 1 88.94 492 LEU B CA 1
ATOM 10183 C C . LEU B 1 492 ? 11.734 1.455 -5.211 1 88.94 492 LEU B C 1
ATOM 10185 O O . LEU B 1 492 ? 11.875 2.66 -5.434 1 88.94 492 LEU B O 1
ATOM 10189 N N . LYS B 1 493 ? 10.547 0.919 -5.109 1 87.25 493 LYS B N 1
ATOM 10190 C CA . LYS B 1 493 ? 9.32 1.698 -5.27 1 87.25 493 LYS B CA 1
ATOM 10191 C C . LYS B 1 493 ? 9.156 2.701 -4.129 1 87.25 493 LYS B C 1
ATOM 10193 O O . LYS B 1 493 ? 8.672 3.814 -4.344 1 87.25 493 LYS B O 1
ATOM 10198 N N . GLN B 1 494 ? 9.578 2.26 -2.953 1 82.62 494 GLN B N 1
ATOM 10199 C CA . GLN B 1 494 ? 9.539 3.182 -1.822 1 82.62 494 GLN B CA 1
ATOM 10200 C C . GLN B 1 494 ? 10.5 4.348 -2.029 1 82.62 494 GLN B C 1
ATOM 10202 O O . GLN B 1 494 ? 10.164 5.496 -1.735 1 82.62 494 GLN B O 1
ATOM 10207 N N . GLU B 1 495 ? 11.641 4.043 -2.494 1 85.38 495 GLU B N 1
ATOM 10208 C CA . GLU B 1 495 ? 12.609 5.09 -2.795 1 85.38 495 GLU B CA 1
ATOM 10209 C C . GLU B 1 495 ? 12.086 6.031 -3.875 1 85.38 495 GLU B C 1
ATOM 10211 O O . GLU B 1 495 ? 12.266 7.25 -3.781 1 85.38 495 GLU B O 1
ATOM 10216 N N . LEU B 1 496 ? 11.477 5.43 -4.883 1 90.38 496 LEU B N 1
ATOM 10217 C CA . LEU B 1 496 ? 10.906 6.219 -5.973 1 90.38 496 LEU B CA 1
ATOM 10218 C C . LEU B 1 496 ? 9.805 7.137 -5.457 1 90.38 496 LEU B C 1
ATOM 10220 O O . LEU B 1 496 ? 9.688 8.289 -5.895 1 90.38 496 LEU B O 1
ATOM 10224 N N . HIS B 1 497 ? 9.039 6.641 -4.527 1 87.25 497 HIS B N 1
ATOM 10225 C CA . HIS B 1 497 ? 7.973 7.441 -3.941 1 87.25 497 HIS B CA 1
ATOM 10226 C C . HIS B 1 497 ? 8.531 8.656 -3.211 1 87.25 497 HIS B C 1
ATOM 10228 O O . HIS B 1 497 ? 7.992 9.758 -3.33 1 87.25 497 HIS B O 1
ATOM 10234 N N . ARG B 1 498 ? 9.555 8.492 -2.535 1 85 498 ARG B N 1
ATOM 10235 C CA . ARG B 1 498 ? 10.195 9.594 -1.823 1 85 498 ARG B CA 1
ATOM 10236 C C . ARG B 1 498 ? 10.734 10.633 -2.799 1 85 498 ARG B C 1
ATOM 10238 O O . ARG B 1 498 ? 10.633 11.836 -2.553 1 85 498 ARG B O 1
ATOM 10245 N N . LEU B 1 499 ? 11.32 10.125 -3.812 1 90.12 499 LEU B N 1
ATOM 10246 C CA . LEU B 1 499 ? 11.844 11.023 -4.836 1 90.12 499 LEU B CA 1
ATOM 10247 C C . LEU B 1 499 ? 10.719 11.812 -5.496 1 90.12 499 LEU B C 1
ATOM 10249 O O . LEU B 1 499 ? 10.859 13.008 -5.758 1 90.12 499 LEU B O 1
ATOM 10253 N N . ASN B 1 500 ? 9.609 11.18 -5.707 1 91.56 500 ASN B N 1
ATOM 10254 C CA . ASN B 1 500 ? 8.461 11.859 -6.305 1 91.56 500 ASN B CA 1
ATOM 10255 C C . ASN B 1 500 ? 7.914 12.945 -5.383 1 91.56 500 ASN B C 1
ATOM 10257 O O . ASN B 1 500 ? 7.496 14 -5.852 1 91.56 500 ASN B O 1
ATOM 10261 N N . GLU B 1 501 ? 7.918 12.648 -4.113 1 86.56 501 GLU B N 1
ATOM 10262 C CA . GLU B 1 501 ? 7.484 13.656 -3.152 1 86.56 501 GLU B CA 1
ATOM 10263 C C . GLU B 1 501 ? 8.398 14.875 -3.184 1 86.56 501 GLU B C 1
ATOM 10265 O O . GLU B 1 501 ? 7.926 16.016 -3.123 1 86.56 501 GLU B O 1
ATOM 10270 N N . ARG B 1 502 ? 9.664 14.609 -3.266 1 88.5 502 ARG B N 1
ATOM 10271 C CA . ARG B 1 502 ? 10.633 15.695 -3.348 1 88.5 502 ARG B CA 1
ATOM 10272 C C . ARG B 1 502 ? 10.461 16.484 -4.641 1 88.5 502 ARG B C 1
ATOM 10274 O O . ARG B 1 502 ? 10.562 17.719 -4.641 1 88.5 502 ARG B O 1
ATOM 10281 N N . ILE B 1 503 ? 10.203 15.797 -5.723 1 92.25 503 ILE B N 1
ATOM 10282 C CA . ILE B 1 503 ? 10.023 16.438 -7.023 1 92.25 503 ILE B CA 1
ATOM 10283 C C . ILE B 1 503 ? 8.781 17.328 -6.988 1 92.25 503 ILE B C 1
ATOM 10285 O O . ILE B 1 503 ? 8.82 18.469 -7.465 1 92.25 503 ILE B O 1
ATOM 10289 N N . ILE B 1 504 ? 7.711 16.844 -6.363 1 91.56 504 ILE B N 1
ATOM 10290 C CA . ILE B 1 504 ? 6.477 17.625 -6.27 1 91.56 504 ILE B CA 1
ATOM 10291 C C . ILE B 1 504 ? 6.719 18.875 -5.441 1 91.56 504 ILE B C 1
ATOM 10293 O O . ILE B 1 504 ? 6.273 19.969 -5.816 1 91.56 504 ILE B O 1
ATOM 10297 N N . ALA B 1 505 ? 7.461 18.766 -4.355 1 87.5 505 ALA B N 1
ATOM 10298 C CA . ALA B 1 505 ? 7.777 19.922 -3.512 1 87.5 505 ALA B CA 1
ATOM 10299 C C . ALA B 1 505 ? 8.617 20.938 -4.27 1 87.5 505 ALA B C 1
ATOM 10301 O O . ALA B 1 505 ? 8.367 22.141 -4.188 1 87.5 505 ALA B O 1
ATOM 10302 N N . LEU B 1 506 ? 9.586 20.484 -5.023 1 91.69 506 LEU B N 1
ATOM 10303 C CA . LEU B 1 506 ? 10.461 21.375 -5.785 1 91.69 506 LEU B CA 1
ATOM 10304 C C . LEU B 1 506 ? 9.711 22 -6.953 1 91.69 506 LEU B C 1
ATOM 10306 O O . LEU B 1 506 ? 9.953 23.156 -7.297 1 91.69 506 LEU B O 1
ATOM 10310 N N . GLU B 1 507 ? 8.812 21.234 -7.566 1 92.75 507 GLU B N 1
ATOM 10311 C CA . GLU B 1 507 ? 8.008 21.766 -8.664 1 92.75 507 GLU B CA 1
ATOM 10312 C C . GLU B 1 507 ? 7.086 22.891 -8.188 1 92.75 507 GLU B C 1
ATOM 10314 O O . GLU B 1 507 ? 6.875 23.875 -8.891 1 92.75 507 GLU B O 1
ATOM 10319 N N . GLU B 1 508 ? 6.543 22.734 -7 1 89.19 508 GLU B N 1
ATOM 10320 C CA . GLU B 1 508 ? 5.703 23.781 -6.414 1 89.19 508 GLU B CA 1
ATOM 10321 C C . GLU B 1 508 ? 6.496 25.062 -6.191 1 89.19 508 GLU B C 1
ATOM 10323 O O . GLU B 1 508 ? 5.98 26.172 -6.418 1 89.19 508 GLU B O 1
ATOM 10328 N N . LYS B 1 509 ? 7.746 24.953 -5.832 1 89.38 509 LYS B N 1
ATOM 10329 C CA . LYS B 1 509 ? 8.602 26.109 -5.582 1 89.38 509 LYS B CA 1
ATOM 10330 C C . LYS B 1 509 ? 9.102 26.719 -6.891 1 89.38 509 LYS B C 1
ATOM 10332 O O . LYS B 1 509 ? 9.508 27.875 -6.922 1 89.38 509 LYS B O 1
ATOM 10337 N N . SER B 1 510 ? 9.062 25.906 -7.926 1 90.44 510 SER B N 1
ATOM 10338 C CA . SER B 1 510 ? 9.578 26.375 -9.211 1 90.44 510 SER B CA 1
ATOM 10339 C C . SER B 1 510 ? 8.516 27.141 -9.992 1 90.44 510 SER B C 1
ATOM 10341 O O . SER B 1 510 ? 8.828 27.812 -10.969 1 90.44 510 SER B O 1
ATOM 10343 N N . GLU B 1 511 ? 7.305 27.141 -9.539 1 89 511 GLU B N 1
ATOM 10344 C CA . GLU B 1 511 ? 6.223 27.844 -10.227 1 89 511 GLU B CA 1
ATOM 10345 C C . GLU B 1 511 ? 6.422 29.359 -10.164 1 89 511 GLU B C 1
ATOM 10347 O O . GLU B 1 511 ? 6.805 29.891 -9.117 1 89 511 GLU B O 1
ATOM 10352 N N . PRO B 1 512 ? 6.219 30 -11.305 1 89.88 512 PRO B N 1
ATOM 10353 C CA . PRO B 1 512 ? 6.375 31.453 -11.328 1 89.88 512 PRO B CA 1
ATOM 10354 C C . PRO B 1 512 ? 5.461 32.156 -10.32 1 89.88 512 PRO B C 1
ATOM 10356 O O . PRO B 1 512 ? 5.824 33.219 -9.789 1 89.88 512 PRO B O 1
ATOM 10359 N N . THR B 1 513 ? 4.367 31.562 -10.07 1 90.5 513 THR B N 1
ATOM 10360 C CA . THR B 1 513 ? 3.449 32.156 -9.109 1 90.5 513 THR B CA 1
ATOM 10361 C C . THR B 1 513 ? 4.051 32.125 -7.703 1 90.5 513 THR B C 1
ATOM 10363 O O . THR B 1 513 ? 3.811 33.031 -6.906 1 90.5 513 THR B O 1
ATOM 10366 N N . TYR B 1 514 ? 4.844 31.203 -7.438 1 90.88 514 TYR B N 1
ATOM 10367 C CA . TYR B 1 514 ? 5.492 31.125 -6.133 1 90.88 514 TYR B CA 1
ATOM 10368 C C . TYR B 1 514 ? 6.531 32.219 -5.965 1 90.88 514 TYR B C 1
ATOM 10370 O O . TYR B 1 514 ? 6.574 32.875 -4.926 1 90.88 514 TYR B O 1
ATOM 10378 N N . ARG B 1 515 ? 7.297 32.375 -6.953 1 91.19 515 ARG B N 1
ATOM 10379 C CA . ARG B 1 515 ? 8.297 33.438 -6.91 1 91.19 515 ARG B CA 1
ATOM 10380 C C . ARG B 1 515 ? 7.629 34.812 -6.793 1 91.19 515 ARG B C 1
ATOM 10382 O O . ARG B 1 515 ? 8.086 35.656 -6.031 1 91.19 515 ARG B O 1
ATOM 10389 N N . LYS B 1 516 ? 6.555 34.938 -7.574 1 92.69 516 LYS B N 1
ATOM 10390 C CA . LYS B 1 516 ? 5.82 36.188 -7.516 1 92.69 516 LYS B CA 1
ATOM 10391 C C . LYS B 1 516 ? 5.266 36.438 -6.117 1 92.69 516 LYS B C 1
ATOM 10393 O O . LYS B 1 516 ? 5.273 37.562 -5.633 1 92.69 516 LYS B O 1
ATOM 10398 N N . ARG B 1 517 ? 4.863 35.438 -5.48 1 91.56 517 ARG B N 1
ATOM 10399 C CA . ARG B 1 517 ? 4.34 35.562 -4.125 1 91.56 517 ARG B CA 1
ATOM 10400 C C . ARG B 1 517 ? 5.426 36 -3.152 1 91.56 517 ARG B C 1
ATOM 10402 O O . ARG B 1 517 ? 5.199 36.875 -2.314 1 91.56 517 ARG B O 1
ATOM 10409 N N . ILE B 1 518 ? 6.582 35.469 -3.264 1 92.69 518 ILE B N 1
ATOM 10410 C CA . ILE B 1 518 ? 7.684 35.812 -2.371 1 92.69 518 ILE B CA 1
ATOM 10411 C C . ILE B 1 518 ? 8.148 37.25 -2.662 1 92.69 518 ILE B C 1
ATOM 10413 O O . ILE B 1 518 ? 8.461 38 -1.739 1 92.69 518 ILE B O 1
ATOM 10417 N N . ASP B 1 519 ? 8.133 37.562 -3.924 1 93.75 519 ASP B N 1
ATOM 10418 C CA . ASP B 1 519 ? 8.492 38.906 -4.316 1 93.75 519 ASP B CA 1
ATOM 10419 C C . ASP B 1 519 ? 7.52 39.938 -3.721 1 93.75 519 ASP B C 1
ATOM 10421 O O . ASP B 1 519 ? 7.941 41 -3.24 1 93.75 519 ASP B O 1
ATOM 10425 N N . ASN B 1 520 ? 6.281 39.531 -3.816 1 92.81 520 ASN B N 1
ATOM 10426 C CA . ASN B 1 520 ? 5.262 40.438 -3.273 1 92.81 520 ASN B CA 1
ATOM 10427 C C . ASN B 1 520 ? 5.359 40.531 -1.755 1 92.81 520 ASN B C 1
ATOM 10429 O O . ASN B 1 520 ? 5.125 41.625 -1.188 1 92.81 520 ASN B O 1
ATOM 10433 N N . LEU B 1 521 ? 5.691 39.5 -1.112 1 92.62 521 LEU B N 1
ATOM 10434 C CA . LEU B 1 521 ? 5.879 39.531 0.334 1 92.62 521 LEU B CA 1
ATOM 10435 C C . LEU B 1 521 ? 7.082 40.375 0.71 1 92.62 521 LEU B C 1
ATOM 10437 O O . LEU B 1 521 ? 7.031 41.156 1.679 1 92.62 521 LEU B O 1
ATOM 10441 N N . LEU B 1 522 ? 8.148 40.281 -0.105 1 94.19 522 LEU B N 1
ATOM 10442 C CA . LEU B 1 522 ? 9.336 41.094 0.108 1 94.19 522 LEU B CA 1
ATOM 10443 C C . LEU B 1 522 ? 9.008 42.562 -0.111 1 94.19 522 LEU B C 1
ATOM 10445 O O . LEU B 1 522 ? 9.438 43.438 0.667 1 94.19 522 LEU B O 1
ATOM 10449 N N . GLU B 1 523 ? 8.227 42.781 -1.147 1 93.12 523 GLU B N 1
ATOM 10450 C CA . GLU B 1 523 ? 7.832 44.156 -1.436 1 93.12 523 GLU B CA 1
ATOM 10451 C C . GLU B 1 523 ? 6.996 44.75 -0.298 1 93.12 523 GLU B C 1
ATOM 10453 O O . GLU B 1 523 ? 7.168 45.906 0.072 1 93.12 523 GLU B O 1
ATOM 10458 N N . ASN B 1 524 ? 6.109 43.938 0.176 1 90.62 524 ASN B N 1
ATOM 10459 C CA . ASN B 1 524 ? 5.281 44.375 1.292 1 90.62 524 ASN B CA 1
ATOM 10460 C C . ASN B 1 524 ? 6.121 44.688 2.531 1 90.62 524 ASN B C 1
ATOM 10462 O O . ASN B 1 524 ? 5.859 45.656 3.248 1 90.62 524 ASN B O 1
ATOM 10466 N N . LYS B 1 525 ? 7.066 43.875 2.758 1 92.81 525 LYS B N 1
ATOM 10467 C CA . LYS B 1 525 ? 7.941 44.094 3.904 1 92.81 525 LYS B CA 1
ATOM 10468 C C . LYS B 1 525 ? 8.812 45.344 3.697 1 92.81 525 LYS B C 1
ATOM 10470 O O . LYS B 1 525 ? 9.125 46.062 4.652 1 92.81 525 LYS B O 1
ATOM 10475 N N . ASN B 1 526 ? 9.211 45.594 2.461 1 92.88 526 ASN B N 1
ATOM 10476 C CA . ASN B 1 526 ? 9.961 46.812 2.148 1 92.88 526 ASN B CA 1
ATOM 10477 C C . ASN B 1 526 ? 9.109 48.062 2.354 1 92.88 526 ASN B C 1
ATOM 10479 O O . ASN B 1 526 ? 9.617 49.094 2.805 1 92.88 526 ASN B O 1
ATOM 10483 N N . LYS B 1 527 ? 7.84 47.906 2.043 1 89.38 527 LYS B N 1
ATOM 10484 C CA . LYS B 1 527 ? 6.926 49.031 2.303 1 89.38 527 LYS B CA 1
ATOM 10485 C C . LYS B 1 527 ? 6.785 49.281 3.801 1 89.38 527 LYS B C 1
ATOM 10487 O O . LYS B 1 527 ? 6.711 50.438 4.234 1 89.38 527 LYS B O 1
ATOM 10492 N N . GLU B 1 528 ? 6.746 48.188 4.461 1 90.69 528 GLU B N 1
ATOM 10493 C CA . GLU B 1 528 ? 6.695 48.312 5.914 1 90.69 528 GLU B CA 1
ATOM 10494 C C . GLU B 1 528 ? 7.957 49 6.449 1 90.69 528 GLU B C 1
ATOM 10496 O O . GLU B 1 528 ? 7.887 49.812 7.348 1 90.69 528 GLU B O 1
ATOM 10501 N N . LEU B 1 529 ? 9.156 48.656 5.859 1 92.56 529 LEU B N 1
ATOM 10502 C CA . LEU B 1 529 ? 10.43 49.219 6.258 1 92.56 529 LEU B CA 1
ATOM 10503 C C . LEU B 1 529 ? 10.469 50.719 5.914 1 92.56 529 LEU B C 1
ATOM 10505 O O . LEU B 1 529 ? 10.93 51.531 6.719 1 92.56 529 LEU B O 1
ATOM 10509 N N . THR B 1 530 ? 9.914 51.062 4.793 1 91.69 530 THR B N 1
ATOM 10510 C CA . THR B 1 530 ? 9.891 52.469 4.363 1 91.69 530 THR B CA 1
ATOM 10511 C C . THR B 1 530 ? 8.984 53.281 5.27 1 91.69 530 THR B C 1
ATOM 10513 O O . THR B 1 530 ? 9.328 54.406 5.641 1 91.69 530 THR B O 1
ATOM 10516 N N . ALA B 1 531 ? 7.859 52.688 5.562 1 88.81 531 ALA B N 1
ATOM 10517 C CA . ALA B 1 531 ? 6.938 53.375 6.465 1 88.81 531 ALA B CA 1
ATOM 10518 C C . ALA B 1 531 ? 7.559 53.562 7.844 1 88.81 531 ALA B C 1
ATOM 10520 O O . ALA B 1 531 ? 7.371 54.594 8.469 1 88.81 531 ALA B O 1
ATOM 10521 N N . HIS B 1 532 ? 8.242 52.562 8.242 1 90.62 532 HIS B N 1
ATOM 10522 C CA . HIS B 1 532 ? 8.906 52.688 9.539 1 90.62 532 HIS B CA 1
ATOM 10523 C C . HIS B 1 532 ? 10.008 53.719 9.508 1 90.62 532 HIS B C 1
ATOM 10525 O O . HIS B 1 532 ? 10.164 54.5 10.469 1 90.62 532 HIS B O 1
ATOM 10531 N N . ASP B 1 533 ? 10.75 53.844 8.453 1 91.06 533 ASP B N 1
ATOM 10532 C CA . ASP B 1 533 ? 11.812 54.844 8.312 1 91.06 533 ASP B CA 1
ATOM 10533 C C . ASP B 1 533 ? 11.242 56.25 8.297 1 91.06 533 ASP B C 1
ATOM 10535 O O . ASP B 1 533 ? 11.867 57.188 8.789 1 91.06 533 ASP B O 1
ATOM 10539 N N . ALA B 1 534 ? 10.039 56.344 7.793 1 87.12 534 ALA B N 1
ATOM 10540 C CA . ALA B 1 534 ? 9.391 57.656 7.723 1 87.12 534 ALA B CA 1
ATOM 10541 C C . ALA B 1 534 ? 8.883 58.094 9.094 1 87.12 534 ALA B C 1
ATOM 10543 O O . ALA B 1 534 ? 8.719 59.281 9.352 1 87.12 534 ALA B O 1
ATOM 10544 N N . ALA B 1 535 ? 8.664 57.094 9.914 1 84.5 535 ALA B N 1
ATOM 10545 C CA . ALA B 1 535 ? 8.133 57.406 11.242 1 84.5 535 ALA B CA 1
ATOM 10546 C C . ALA B 1 535 ? 9.258 57.594 12.258 1 84.5 535 ALA B C 1
ATOM 10548 O O . ALA B 1 535 ? 9.062 57.406 13.453 1 84.5 535 ALA B O 1
ATOM 10549 N N . LYS B 1 536 ? 10.453 57.906 11.82 1 88.38 536 LYS B N 1
ATOM 10550 C CA . LYS B 1 536 ? 11.57 58.188 12.719 1 88.38 536 LYS B CA 1
ATOM 10551 C C . LYS B 1 536 ? 11.281 59.406 13.602 1 88.38 536 LYS B C 1
ATOM 10553 O O . LYS B 1 536 ? 10.773 60.406 13.125 1 88.38 536 LYS B O 1
ATOM 10558 N N . PRO B 1 537 ? 11.414 59.219 14.898 1 86 537 PRO B N 1
ATOM 10559 C CA . PRO B 1 537 ? 11.141 60.344 15.805 1 86 537 PRO B CA 1
ATOM 10560 C C . PRO B 1 537 ? 11.93 61.594 15.438 1 86 537 PRO B C 1
ATOM 10562 O O . PRO B 1 537 ? 13.07 61.5 14.969 1 86 537 PRO B O 1
ATOM 10565 N N . GLU B 1 538 ? 11.289 62.812 15.594 1 85.12 538 GLU B N 1
ATOM 10566 C CA . GLU B 1 538 ? 11.922 64.062 15.289 1 85.12 538 GLU B CA 1
ATOM 10567 C C . GLU B 1 538 ? 13.109 64.375 16.203 1 85.12 538 GLU B C 1
ATOM 10569 O O . GLU B 1 538 ? 13.07 64.062 17.391 1 85.12 538 GLU B O 1
ATOM 10574 N N . VAL B 1 539 ? 14.125 64.875 15.719 1 86 539 VAL B N 1
ATOM 10575 C CA . VAL B 1 539 ? 15.375 65.125 16.438 1 86 539 VAL B CA 1
ATOM 10576 C C . VAL B 1 539 ? 15.18 66.188 17.469 1 86 539 VAL B C 1
ATOM 10578 O O . VAL B 1 539 ? 14.586 67.25 17.172 1 86 539 VAL B O 1
ATOM 10581 N N . VAL B 1 540 ? 15.305 65.875 18.734 1 82.62 540 VAL B N 1
ATOM 10582 C CA . VAL B 1 540 ? 15.305 66.812 19.812 1 82.62 540 VAL B CA 1
ATOM 10583 C C . VAL B 1 540 ? 16.734 67.188 20.203 1 82.62 540 VAL B C 1
ATOM 10585 O O . VAL B 1 540 ? 17.547 66.25 20.469 1 82.62 540 VAL B O 1
ATOM 10588 N N . SER B 1 541 ? 17.141 68.5 20.078 1 79.12 541 SER B N 1
ATOM 10589 C CA . SER B 1 541 ? 18.5 68.938 20.406 1 79.12 541 SER B CA 1
ATOM 10590 C C . SER B 1 541 ? 18.734 68.875 21.906 1 79.12 541 SER B C 1
ATOM 10592 O O . SER B 1 541 ? 17.797 69.062 22.688 1 79.12 541 SER B O 1
ATOM 10594 N N . ARG B 1 542 ? 19.891 68.625 22.359 1 78.19 542 ARG B N 1
ATOM 10595 C CA . ARG B 1 542 ? 20.266 68.625 23.766 1 78.19 542 ARG B CA 1
ATOM 10596 C C . ARG B 1 542 ? 20.109 70 24.359 1 78.19 542 ARG B C 1
ATOM 10598 O O . ARG B 1 542 ? 20.641 71 23.828 1 78.19 542 ARG B O 1
ATOM 10605 N N . PRO B 1 543 ? 19.094 70.125 25.391 1 73.12 543 PRO B N 1
ATOM 10606 C CA . PRO B 1 543 ? 18.875 71.438 25.969 1 73.12 543 PRO B CA 1
ATOM 10607 C C . PRO B 1 543 ? 20.141 72 26.578 1 73.12 543 PRO B C 1
ATOM 10609 O O . PRO B 1 543 ? 21.047 71.312 26.984 1 73.12 543 PRO B O 1
ATOM 10612 N N . ASP B 1 544 ? 20.328 73.438 26.469 1 65.62 544 ASP B N 1
ATOM 10613 C CA . ASP B 1 544 ? 21.391 74.188 27.156 1 65.62 544 ASP B CA 1
ATOM 10614 C C . ASP B 1 544 ? 21.109 74.25 28.656 1 65.62 544 ASP B C 1
ATOM 10616 O O . ASP B 1 544 ? 20 74.625 29.078 1 65.62 544 ASP B O 1
ATOM 10620 N N . ASN B 1 545 ? 21.688 73.438 29.469 1 60.69 545 ASN B N 1
ATOM 10621 C CA . ASN B 1 545 ? 21.469 73.312 30.906 1 60.69 545 ASN B CA 1
ATOM 10622 C C . ASN B 1 545 ? 21.609 74.688 31.625 1 60.69 545 ASN B C 1
ATOM 10624 O O . ASN B 1 545 ? 22.359 75.5 31.203 1 60.69 545 ASN B O 1
ATOM 10628 N N . ASP B 1 546 ? 20.609 75.125 32.375 1 58.06 546 ASP B N 1
ATOM 10629 C CA . ASP B 1 546 ? 20.766 76.25 33.281 1 58.06 546 ASP B CA 1
ATOM 10630 C C . ASP B 1 546 ? 22.094 76.125 34.031 1 58.06 546 ASP B C 1
ATOM 10632 O O . ASP B 1 546 ? 22.453 75.062 34.562 1 58.06 546 ASP B O 1
ATOM 10636 N N . PRO B 1 547 ? 23.047 77.125 33.969 1 60.03 547 PRO B N 1
ATOM 10637 C CA . PRO B 1 547 ? 24.391 77.125 34.594 1 60.03 547 PRO B CA 1
ATOM 10638 C C . PRO B 1 547 ? 24.375 76.688 36.062 1 60.03 547 PRO B C 1
ATOM 10640 O O . PRO B 1 547 ? 25.328 76.125 36.531 1 60.03 547 PRO B O 1
ATOM 10643 N N . ALA B 1 548 ? 23.266 77 36.875 1 62.41 548 ALA B N 1
ATOM 10644 C CA . ALA B 1 548 ? 23.281 76.75 38.312 1 62.41 548 ALA B CA 1
ATOM 10645 C C . ALA B 1 548 ? 23.031 75.25 38.594 1 62.41 548 ALA B C 1
ATOM 10647 O O . ALA B 1 548 ? 23.469 74.75 39.625 1 62.41 548 ALA B O 1
ATOM 10648 N N . ARG B 1 549 ? 22.266 74.5 37.812 1 70 549 ARG B N 1
ATOM 10649 C CA . ARG B 1 549 ? 21.953 73.062 38.031 1 70 549 ARG B CA 1
ATOM 10650 C C . ARG B 1 549 ? 22.594 72.188 36.969 1 70 549 ARG B C 1
ATOM 10652 O O . ARG B 1 549 ? 22.234 71 36.844 1 70 549 ARG B O 1
ATOM 10659 N N . GLN B 1 550 ? 23.453 72.812 36.344 1 69.81 550 GLN B N 1
ATOM 10660 C CA . GLN B 1 550 ? 24.094 72.188 35.219 1 69.81 550 GLN B CA 1
ATOM 10661 C C . GLN B 1 550 ? 24.875 70.938 35.625 1 69.81 550 GLN B C 1
ATOM 10663 O O . GLN B 1 550 ? 24.828 69.938 34.938 1 69.81 550 GLN B O 1
ATOM 10668 N N . ALA B 1 551 ? 25.5 71.062 36.75 1 76.12 551 ALA B N 1
ATOM 10669 C CA . ALA B 1 551 ? 26.328 69.938 37.188 1 76.12 551 ALA B CA 1
ATOM 10670 C C . ALA B 1 551 ? 25.469 68.75 37.562 1 76.12 551 ALA B C 1
ATOM 10672 O O . ALA B 1 551 ? 25.766 67.625 37.219 1 76.12 551 ALA B O 1
ATOM 10673 N N . GLU B 1 552 ? 24.312 68.938 38.281 1 76.31 552 GLU B N 1
ATOM 10674 C CA . GLU B 1 552 ? 23.422 67.875 38.719 1 76.31 552 GLU B CA 1
ATOM 10675 C C . GLU B 1 552 ? 22.719 67.25 37.531 1 76.31 552 GLU B C 1
ATOM 10677 O O . GLU B 1 552 ? 22.609 66 37.469 1 76.31 552 GLU B O 1
ATOM 10682 N N . ILE B 1 553 ? 22.359 68 36.656 1 79.44 553 ILE B N 1
ATOM 10683 C CA . ILE B 1 553 ? 21.656 67.5 35.469 1 79.44 553 ILE B CA 1
ATOM 10684 C C . ILE B 1 553 ? 22.625 66.688 34.594 1 79.44 553 ILE B C 1
ATOM 10686 O O . ILE B 1 553 ? 22.25 65.625 34.062 1 79.44 553 ILE B O 1
ATOM 10690 N N . SER B 1 554 ? 23.812 67.188 34.531 1 79.5 554 SER B N 1
ATOM 10691 C CA . SER B 1 554 ? 24.812 66.5 33.719 1 79.5 554 SER B CA 1
ATOM 10692 C C . SER B 1 554 ? 25.141 65.125 34.312 1 79.5 554 SER B C 1
ATOM 10694 O O . SER B 1 554 ? 25.297 64.188 33.594 1 79.5 554 SER B O 1
ATOM 10696 N N . GLN B 1 555 ? 25.188 65.125 35.656 1 83.56 555 GLN B N 1
ATOM 10697 C CA . GLN B 1 555 ? 25.5 63.875 36.312 1 83.56 555 GLN B CA 1
ATOM 10698 C C . GLN B 1 555 ? 24.359 62.875 36.125 1 83.56 555 GLN B C 1
ATOM 10700 O O . GLN B 1 555 ? 24.594 61.688 35.875 1 83.56 555 GLN B O 1
ATOM 10705 N N . THR B 1 556 ? 23.156 63.312 36.219 1 86.62 556 THR B N 1
ATOM 10706 C CA . THR B 1 556 ? 22 62.438 36.062 1 86.62 556 THR B CA 1
ATOM 10707 C C . THR B 1 556 ? 21.875 61.969 34.625 1 86.62 556 THR B C 1
ATOM 10709 O O . THR B 1 556 ? 21.531 60.812 34.375 1 86.62 556 THR B O 1
ATOM 10712 N N . SER B 1 557 ? 22.266 62.781 33.75 1 82.69 557 SER B N 1
ATOM 10713 C CA . SER B 1 557 ? 22.219 62.438 32.312 1 82.69 557 SER B CA 1
ATOM 10714 C C . SER B 1 557 ? 23.266 61.375 32 1 82.69 557 SER B C 1
ATOM 10716 O O . SER B 1 557 ? 23.016 60.469 31.188 1 82.69 557 SER B O 1
ATOM 10718 N N . ASP B 1 558 ? 24.359 61.531 32.562 1 85.75 558 ASP B N 1
ATOM 10719 C CA . ASP B 1 558 ? 25.406 60.531 32.375 1 85.75 558 ASP B CA 1
ATOM 10720 C C . ASP B 1 558 ? 24.984 59.188 32.938 1 85.75 558 ASP B C 1
ATOM 10722 O O . ASP B 1 558 ? 25.266 58.125 32.312 1 85.75 558 ASP B O 1
ATOM 10726 N N . LYS B 1 559 ? 24.266 59.25 34.031 1 89.38 559 LYS B N 1
ATOM 10727 C CA . LYS B 1 559 ? 23.781 58 34.625 1 89.38 559 LYS B CA 1
ATOM 10728 C C . LYS B 1 559 ? 22.719 57.344 33.719 1 89.38 559 LYS B C 1
ATOM 10730 O O . LYS B 1 559 ? 22.688 56.125 33.594 1 89.38 559 LYS B O 1
ATOM 10735 N N . ILE B 1 560 ? 21.984 58.062 33.125 1 88.5 560 ILE B N 1
ATOM 10736 C CA . ILE B 1 560 ? 20.953 57.562 32.219 1 88.5 560 ILE B CA 1
ATOM 10737 C C . ILE B 1 560 ? 21.594 56.969 30.984 1 88.5 560 ILE B C 1
ATOM 10739 O O . ILE B 1 560 ? 21.188 55.875 30.516 1 88.5 560 ILE B O 1
ATOM 10743 N N . ASP B 1 561 ? 22.594 57.594 30.516 1 86.12 561 ASP B N 1
ATOM 10744 C CA . ASP B 1 561 ? 23.297 57.094 29.344 1 86.12 561 ASP B CA 1
ATOM 10745 C C . ASP B 1 561 ? 23.969 55.75 29.641 1 86.12 561 ASP B C 1
ATOM 10747 O O . ASP B 1 561 ? 23.938 54.812 28.812 1 86.12 561 ASP B O 1
ATOM 10751 N N . ALA B 1 562 ? 24.469 55.75 30.797 1 89.94 562 ALA B N 1
ATOM 10752 C CA . ALA B 1 562 ? 25.094 54.5 31.203 1 89.94 562 ALA B CA 1
ATOM 10753 C C . ALA B 1 562 ? 24.047 53.406 31.359 1 89.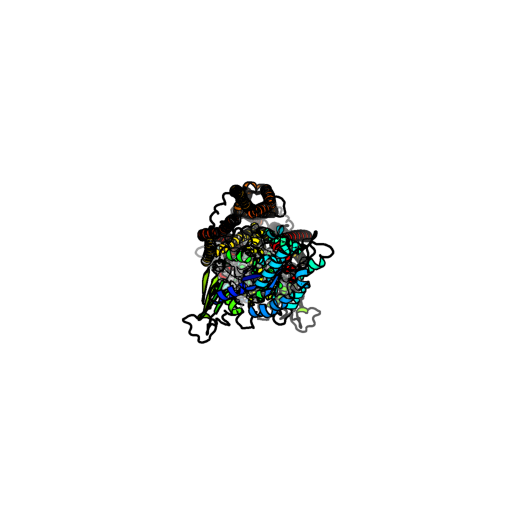94 562 ALA B C 1
ATOM 10755 O O . ALA B 1 562 ? 24.297 52.25 30.969 1 89.94 562 ALA B O 1
ATOM 10756 N N . ALA B 1 563 ? 22.922 53.688 31.875 1 90.94 563 ALA B N 1
ATOM 10757 C CA . ALA B 1 563 ? 21.844 52.719 32.062 1 90.94 563 ALA B CA 1
ATOM 10758 C C . ALA B 1 563 ? 21.281 52.281 30.703 1 90.94 563 ALA B C 1
ATOM 10760 O O . ALA B 1 563 ? 20.953 51.094 30.516 1 90.94 563 ALA B O 1
ATOM 10761 N N . LYS B 1 564 ? 21.234 53.156 29.812 1 88.44 564 LYS B N 1
ATOM 10762 C CA . LYS B 1 564 ? 20.75 52.844 28.469 1 88.44 564 LYS B CA 1
ATOM 10763 C C . LYS B 1 564 ? 21.734 51.938 27.734 1 88.44 564 LYS B C 1
ATOM 10765 O O . LYS B 1 564 ? 21.328 51.031 26.984 1 88.44 564 LYS B O 1
ATOM 10770 N N . ALA B 1 565 ? 22.969 52.219 27.938 1 89.38 565 ALA B N 1
ATOM 10771 C CA . ALA B 1 565 ? 23.969 51.344 27.344 1 89.38 565 ALA B CA 1
ATOM 10772 C C . ALA B 1 565 ? 23.875 49.906 27.922 1 89.38 565 ALA B C 1
ATOM 10774 O O . ALA B 1 565 ? 23.984 48.938 27.188 1 89.38 565 ALA B O 1
ATOM 10775 N N . SER B 1 566 ? 23.625 49.844 29.203 1 91.12 566 SER B N 1
ATOM 10776 C CA . SER B 1 566 ? 23.438 48.562 29.844 1 91.12 566 SER B CA 1
ATOM 10777 C C . SER B 1 566 ? 22.188 47.844 29.328 1 91.12 566 SER B C 1
ATOM 10779 O O . SER B 1 566 ? 22.156 46.625 29.156 1 91.12 566 SER B O 1
ATOM 10781 N N . LEU B 1 567 ? 21.203 48.562 29.047 1 90.06 567 LEU B N 1
ATOM 10782 C CA . LEU B 1 567 ? 19.969 48 28.516 1 90.06 567 LEU B CA 1
ATOM 10783 C C . LEU B 1 567 ? 20.188 47.438 27.125 1 90.06 567 LEU B C 1
ATOM 10785 O O . LEU B 1 567 ? 19.672 46.375 26.797 1 90.06 567 LEU B O 1
ATOM 10789 N N . ARG B 1 568 ? 21 48.062 26.344 1 88.69 568 ARG B N 1
ATOM 10790 C CA . ARG B 1 568 ? 21.328 47.562 25.016 1 88.69 568 ARG B CA 1
ATOM 10791 C C . ARG B 1 568 ? 22.078 46.25 25.078 1 88.69 568 ARG B C 1
ATOM 10793 O O . ARG B 1 568 ? 21.828 45.344 24.281 1 88.69 568 ARG B O 1
ATOM 10800 N N . SER B 1 569 ? 22.859 46.312 25.938 1 91.5 569 SER B N 1
ATOM 10801 C CA . SER B 1 569 ? 23.641 45.094 26.094 1 91.5 569 SER B CA 1
ATOM 10802 C C . SER B 1 569 ? 22.766 43.906 26.531 1 91.5 569 SER B C 1
ATOM 10804 O O . SER B 1 569 ? 22.906 42.812 26.031 1 91.5 569 SER B O 1
ATOM 10806 N N . GLU B 1 570 ? 21.859 44.125 27.438 1 91.5 570 GLU B N 1
ATOM 10807 C CA . GLU B 1 570 ? 20.969 43.062 27.906 1 91.5 570 GLU B CA 1
ATOM 10808 C C . GLU B 1 570 ? 20.016 42.625 26.797 1 91.5 570 GLU B C 1
ATOM 10810 O O . GLU B 1 570 ? 19.688 41.438 26.703 1 91.5 570 GLU B O 1
ATOM 10815 N N . GLU B 1 571 ? 19.562 43.5 26 1 88.44 571 GLU B N 1
ATOM 10816 C CA . GLU B 1 571 ? 18.688 43.156 24.875 1 88.44 571 GLU B CA 1
ATOM 10817 C C . GLU B 1 571 ? 19.438 42.281 23.844 1 88.44 571 GLU B C 1
ATOM 10819 O O . GLU B 1 571 ? 18.859 41.344 23.281 1 88.44 571 GLU B O 1
ATOM 10824 N N . ALA B 1 572 ? 20.656 42.688 23.656 1 88.38 572 ALA B N 1
ATOM 10825 C CA . ALA B 1 572 ? 21.5 41.875 22.766 1 88.38 572 ALA B CA 1
ATOM 10826 C C . ALA B 1 572 ? 21.703 40.469 23.312 1 88.38 572 ALA B C 1
ATOM 10828 O O . ALA B 1 572 ? 21.703 39.5 22.547 1 88.38 572 ALA B O 1
ATOM 10829 N N . ASN B 1 573 ? 21.859 40.375 24.625 1 91.75 573 ASN B N 1
ATOM 10830 C CA . ASN B 1 573 ? 22.031 39.094 25.25 1 91.75 573 ASN B CA 1
ATOM 10831 C C . ASN B 1 573 ? 20.75 38.25 25.141 1 91.75 573 ASN B C 1
ATOM 10833 O O . ASN B 1 573 ? 20.828 37.031 24.938 1 91.75 573 ASN B O 1
ATOM 10837 N N . ILE B 1 574 ? 19.641 38.844 25.219 1 91.12 574 ILE B N 1
ATOM 10838 C CA . ILE B 1 574 ? 18.359 38.125 25.109 1 91.12 574 ILE B CA 1
ATOM 10839 C C . ILE B 1 574 ? 18.188 37.594 23.688 1 91.12 574 ILE B C 1
ATOM 10841 O O . ILE B 1 574 ? 17.766 36.469 23.5 1 91.12 574 ILE B O 1
ATOM 10845 N N . LEU B 1 575 ? 18.516 38.406 22.703 1 86.31 575 LEU B N 1
ATOM 10846 C CA . LEU B 1 575 ? 18.406 38 21.312 1 86.31 575 LEU B CA 1
ATOM 10847 C C . LEU B 1 575 ? 19.344 36.812 21.016 1 86.31 575 LEU B C 1
ATOM 10849 O O . LEU B 1 575 ? 18.953 35.875 20.359 1 86.31 575 LEU B O 1
ATOM 10853 N N . ALA B 1 576 ? 20.516 36.969 21.516 1 89.06 576 ALA B N 1
ATOM 10854 C CA . ALA B 1 576 ? 21.5 35.906 21.297 1 89.06 576 ALA B CA 1
ATOM 10855 C C . ALA B 1 576 ? 21.062 34.594 21.984 1 89.06 576 ALA B C 1
ATOM 10857 O O . ALA B 1 576 ? 21.203 33.531 21.422 1 89.06 576 ALA B O 1
ATOM 10858 N N . ALA B 1 577 ? 20.578 34.719 23.203 1 92.19 577 ALA B N 1
ATOM 10859 C CA . ALA B 1 577 ? 20.109 33.531 23.938 1 92.19 577 ALA B CA 1
ATOM 10860 C C . ALA B 1 577 ? 18.906 32.875 23.234 1 92.19 577 ALA B C 1
ATOM 10862 O O . ALA B 1 577 ? 18.797 31.656 23.219 1 92.19 577 ALA B O 1
ATOM 10863 N N . THR B 1 578 ? 18.047 33.656 22.641 1 89 578 THR B N 1
ATOM 10864 C CA . THR B 1 578 ? 16.891 33.156 21.922 1 89 578 THR B CA 1
ATOM 10865 C C . THR B 1 578 ? 17.312 32.406 20.672 1 89 578 THR B C 1
ATOM 10867 O O . THR B 1 578 ? 16.766 31.328 20.359 1 89 578 THR B O 1
ATOM 10870 N N . GLN B 1 579 ? 18.25 32.906 20 1 86.19 579 GLN B N 1
ATOM 10871 C CA . GLN B 1 579 ? 18.766 32.25 18.797 1 86.19 579 GLN B CA 1
ATOM 10872 C C . GLN B 1 579 ? 19.453 30.938 19.141 1 86.19 579 GLN B C 1
ATOM 10874 O O . GLN B 1 579 ? 19.328 29.953 18.422 1 86.19 579 GLN B O 1
ATOM 10879 N N . GLN B 1 580 ? 20.219 31 20.234 1 91.31 580 GLN B N 1
ATOM 10880 C CA . GLN B 1 580 ? 20.891 29.781 20.672 1 91.31 580 GLN B CA 1
ATOM 10881 C C . GLN B 1 580 ? 19.875 28.719 21.094 1 91.31 580 GLN B C 1
ATOM 10883 O O . GLN B 1 580 ? 20.078 27.531 20.812 1 91.31 580 GLN B O 1
ATOM 10888 N N . LYS B 1 581 ? 18.875 29.125 21.766 1 91.25 581 LYS B N 1
ATOM 10889 C CA . LYS B 1 581 ? 17.828 28.188 22.141 1 91.25 581 LYS B CA 1
ATOM 10890 C C . LYS B 1 581 ? 17.234 27.5 20.922 1 91.25 581 LYS B C 1
ATOM 10892 O O . LYS B 1 581 ? 17.047 26.281 20.906 1 91.25 581 LYS B O 1
ATOM 10897 N N . ALA B 1 582 ? 16.922 28.266 19.875 1 88.94 582 ALA B N 1
ATOM 10898 C CA . ALA B 1 582 ? 16.344 27.734 18.641 1 88.94 582 ALA B CA 1
ATOM 10899 C C . ALA B 1 582 ? 17.297 26.734 17.984 1 88.94 582 ALA B C 1
ATOM 10901 O O . ALA B 1 582 ? 16.859 25.703 17.469 1 88.94 582 ALA B O 1
ATOM 10902 N N . ALA B 1 583 ? 18.531 27.062 17.984 1 90.88 583 ALA B N 1
ATOM 10903 C CA . ALA B 1 583 ? 19.547 26.188 17.391 1 90.88 583 ALA B CA 1
ATOM 10904 C C . ALA B 1 583 ? 19.641 24.875 18.141 1 90.88 583 ALA B C 1
ATOM 10906 O O . ALA B 1 583 ? 19.719 23.797 17.531 1 90.88 583 ALA B O 1
ATOM 10907 N N . PHE B 1 584 ? 19.656 24.953 19.469 1 93.94 584 PHE B N 1
ATOM 10908 C CA . PHE B 1 584 ? 19.766 23.75 20.281 1 93.94 584 PHE B CA 1
ATOM 10909 C C . PHE B 1 584 ? 18.516 22.875 20.109 1 93.94 584 PHE B C 1
ATOM 10911 O O . PHE B 1 584 ? 18.625 21.641 20.031 1 93.94 584 PHE B O 1
ATOM 10918 N N . VAL B 1 585 ? 17.375 23.5 20.047 1 92.44 585 VAL B N 1
ATOM 10919 C CA . VAL B 1 585 ? 16.125 22.75 19.875 1 92.44 585 VAL B CA 1
ATOM 10920 C C . VAL B 1 585 ? 16.172 22.016 18.531 1 92.44 585 VAL B C 1
ATOM 10922 O O . VAL B 1 585 ? 15.742 20.875 18.422 1 92.44 585 VAL B O 1
ATOM 10925 N N . GLN B 1 586 ? 16.641 22.641 17.484 1 91.81 586 GLN B N 1
ATOM 10926 C CA . GLN B 1 586 ? 16.766 22.047 16.172 1 91.81 586 GLN B CA 1
ATOM 10927 C C . GLN B 1 586 ? 17.719 20.859 16.188 1 91.81 586 GLN B C 1
ATOM 10929 O O . GLN B 1 586 ? 17.453 19.812 15.586 1 91.81 586 GLN B O 1
ATOM 10934 N N . LEU B 1 587 ? 18.844 21.031 16.828 1 94.75 587 LEU B N 1
ATOM 10935 C CA . LEU B 1 587 ? 19.844 19.969 16.906 1 94.75 587 LEU B CA 1
ATOM 10936 C C . LEU B 1 587 ? 19.312 18.781 17.703 1 94.75 587 LEU B C 1
ATOM 10938 O O . LEU B 1 587 ? 19.594 17.625 17.375 1 94.75 587 LEU B O 1
ATOM 10942 N N . ILE B 1 588 ? 18.594 19.078 18.766 1 94.69 588 ILE B N 1
ATOM 10943 C CA . ILE B 1 588 ? 18 18.016 19.562 1 94.69 588 ILE B CA 1
ATOM 10944 C C . ILE B 1 588 ? 17 17.234 18.719 1 94.69 588 ILE B C 1
ATOM 10946 O O . ILE B 1 588 ? 16.984 15.992 18.75 1 94.69 588 ILE B O 1
ATOM 10950 N N . ALA B 1 589 ? 16.172 17.922 17.922 1 91.62 589 ALA B N 1
ATOM 10951 C CA . ALA B 1 589 ? 15.211 17.25 17.047 1 91.62 589 ALA B CA 1
ATOM 10952 C C . ALA B 1 589 ? 15.93 16.375 16.016 1 91.62 589 ALA B C 1
ATOM 10954 O O . ALA B 1 589 ? 15.477 15.281 15.695 1 91.62 589 ALA B O 1
ATOM 10955 N N . THR B 1 590 ? 17 16.844 15.5 1 93.62 590 THR B N 1
ATOM 10956 C CA . THR B 1 590 ? 17.797 16.094 14.539 1 93.62 590 THR B CA 1
ATOM 10957 C C . THR B 1 590 ? 18.375 14.836 15.188 1 93.62 590 THR B C 1
ATOM 10959 O O . THR B 1 590 ? 18.391 13.766 14.57 1 93.62 590 THR B O 1
ATOM 10962 N N . ALA B 1 591 ? 18.891 14.984 16.406 1 94.94 591 ALA B N 1
ATOM 10963 C CA . ALA B 1 591 ? 19.422 13.836 17.125 1 94.94 591 ALA B CA 1
ATOM 10964 C C . ALA B 1 591 ? 18.328 12.789 17.359 1 94.94 591 ALA B C 1
ATOM 10966 O O . ALA B 1 591 ? 18.594 11.586 17.25 1 94.94 591 ALA B O 1
ATOM 10967 N N . ASP B 1 592 ? 17.156 13.258 17.688 1 92.88 592 ASP B N 1
ATOM 10968 C CA . ASP B 1 592 ? 16.047 12.344 17.906 1 92.88 592 ASP B CA 1
ATOM 10969 C C . ASP B 1 592 ? 15.688 11.609 16.609 1 92.88 592 ASP B C 1
ATOM 10971 O O . ASP B 1 592 ? 15.453 10.398 16.625 1 92.88 592 ASP B O 1
ATOM 10975 N N . ARG B 1 593 ? 15.625 12.289 15.523 1 91.06 593 ARG B N 1
ATOM 10976 C CA . ARG B 1 593 ? 15.344 11.688 14.227 1 91.06 593 ARG B CA 1
ATOM 10977 C C . ARG B 1 593 ? 16.406 10.664 13.852 1 91.06 593 ARG B C 1
ATOM 10979 O O . ARG B 1 593 ? 16.094 9.586 13.344 1 91.06 593 ARG B O 1
ATOM 10986 N N . LEU B 1 594 ? 17.625 11.023 14.078 1 93.06 594 LEU B N 1
ATOM 10987 C CA . LEU B 1 594 ? 18.734 10.133 13.758 1 93.06 594 LEU B CA 1
ATOM 10988 C C . LEU B 1 594 ? 18.688 8.867 14.602 1 93.06 594 LEU B C 1
ATOM 10990 O O . LEU B 1 594 ? 18.938 7.77 14.102 1 93.06 594 LEU B O 1
ATOM 10994 N N . THR B 1 595 ? 18.406 9.047 15.906 1 93.06 595 THR B N 1
ATOM 10995 C CA . THR B 1 595 ? 18.297 7.891 16.797 1 93.06 595 THR B CA 1
ATOM 10996 C C . THR B 1 595 ? 17.188 6.953 16.312 1 93.06 595 THR B C 1
ATOM 10998 O O . THR B 1 595 ? 17.359 5.734 16.297 1 93.06 595 THR B O 1
ATOM 11001 N N . ALA B 1 596 ? 16.047 7.543 15.938 1 90.12 596 ALA B N 1
ATOM 11002 C CA . ALA B 1 596 ? 14.93 6.742 15.43 1 90.12 596 ALA B CA 1
ATOM 11003 C C . ALA B 1 596 ? 15.32 6.02 14.141 1 90.12 596 ALA B C 1
ATOM 11005 O O . ALA B 1 596 ? 14.961 4.855 13.945 1 90.12 596 ALA B O 1
ATOM 11006 N N . ARG B 1 597 ? 16.062 6.586 13.258 1 92.06 597 ARG B N 1
ATOM 11007 C CA . ARG B 1 597 ? 16.516 5.992 12.008 1 92.06 597 ARG B CA 1
ATOM 11008 C C . ARG B 1 597 ? 17.469 4.836 12.258 1 92.06 597 ARG B C 1
ATOM 11010 O O . ARG B 1 597 ? 17.406 3.805 11.586 1 92.06 597 ARG B O 1
ATOM 11017 N N . VAL B 1 598 ? 18.375 5.062 13.203 1 92.44 598 VAL B N 1
ATOM 11018 C CA . VAL B 1 598 ? 19.312 4.012 13.562 1 92.44 598 VAL B CA 1
ATOM 11019 C C . VAL B 1 598 ? 18.562 2.811 14.133 1 92.44 598 VAL B C 1
ATOM 11021 O O . VAL B 1 598 ? 18.891 1.662 13.836 1 92.44 598 VAL B O 1
ATOM 11024 N N . ASN B 1 599 ? 17.578 3.104 14.961 1 90.81 599 ASN B N 1
ATOM 11025 C CA . ASN B 1 599 ? 16.766 2.023 15.5 1 90.81 599 ASN B CA 1
ATOM 11026 C C . ASN B 1 599 ? 16.047 1.247 14.398 1 90.81 599 ASN B C 1
ATOM 11028 O O . ASN B 1 599 ? 15.945 0.022 14.461 1 90.81 599 ASN B O 1
ATOM 11032 N N . ASN B 1 600 ? 15.555 1.923 13.422 1 88.69 600 ASN B N 1
ATOM 11033 C CA . ASN B 1 600 ? 14.914 1.269 12.289 1 88.69 600 ASN B CA 1
ATOM 11034 C C . ASN B 1 600 ? 15.883 0.369 11.531 1 88.69 600 ASN B C 1
ATOM 11036 O O . ASN B 1 600 ? 15.531 -0.746 11.148 1 88.69 600 ASN B O 1
ATOM 11040 N N . LEU B 1 601 ? 17.109 0.84 11.305 1 91.06 601 LEU B N 1
ATOM 11041 C CA . LEU B 1 601 ? 18.125 0.042 10.633 1 91.06 601 LEU B CA 1
ATOM 11042 C C . LEU B 1 601 ? 18.469 -1.205 11.438 1 91.06 601 LEU B C 1
ATOM 11044 O O . LEU B 1 601 ? 18.609 -2.293 10.883 1 91.06 601 LEU B O 1
ATOM 11048 N N . SER B 1 602 ? 18.641 -1.016 12.758 1 91 602 SER B N 1
ATOM 11049 C CA . SER B 1 602 ? 18.922 -2.145 13.641 1 91 602 SER B CA 1
ATOM 11050 C C . SER B 1 602 ? 17.844 -3.217 13.531 1 91 602 SER B C 1
ATOM 11052 O O . SER B 1 602 ? 18.156 -4.41 13.492 1 91 602 SER B O 1
ATOM 11054 N N . ARG B 1 603 ? 16.656 -2.803 13.469 1 87.5 603 ARG B N 1
ATOM 11055 C CA . ARG B 1 603 ? 15.539 -3.738 13.336 1 87.5 603 ARG B CA 1
ATOM 11056 C C . ARG B 1 603 ? 15.594 -4.469 11.992 1 87.5 603 ARG B C 1
ATOM 11058 O O . ARG B 1 603 ? 15.312 -5.664 11.922 1 87.5 603 ARG B O 1
ATOM 11065 N N . GLN B 1 604 ? 15.875 -3.789 10.953 1 88.12 604 GLN B N 1
ATOM 11066 C CA . GLN B 1 604 ? 15.992 -4.387 9.625 1 88.12 604 GLN B CA 1
ATOM 11067 C C . GLN B 1 604 ? 17.094 -5.445 9.594 1 88.12 604 GLN B C 1
ATOM 11069 O O . GLN B 1 604 ? 16.922 -6.512 9 1 88.12 604 GLN B O 1
ATOM 11074 N N . ILE B 1 605 ? 18.188 -5.145 10.242 1 90.25 605 ILE B N 1
ATOM 11075 C CA . ILE B 1 605 ? 19.312 -6.074 10.297 1 90.25 605 ILE B CA 1
ATOM 11076 C C . ILE B 1 605 ? 18.922 -7.309 11.109 1 90.25 605 ILE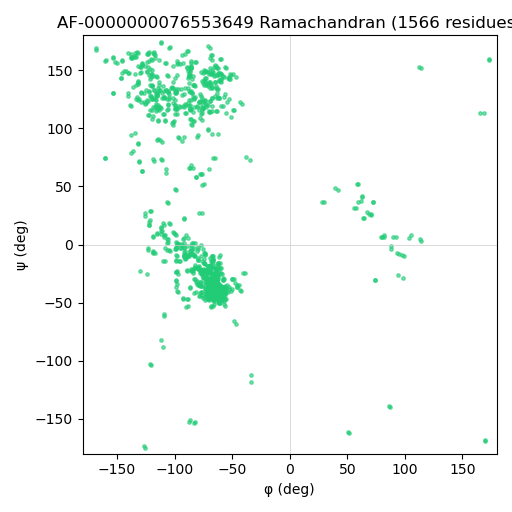 B C 1
ATOM 11078 O O . ILE B 1 605 ? 19.234 -8.438 10.719 1 90.25 605 ILE B O 1
ATOM 11082 N N . GLN B 1 606 ? 18.203 -7.082 12.195 1 87.81 606 GLN B N 1
ATOM 11083 C CA . GLN B 1 606 ? 17.766 -8.211 13.008 1 87.81 606 GLN B CA 1
ATOM 11084 C C . GLN B 1 606 ? 16.812 -9.117 12.219 1 87.81 606 GLN B C 1
ATOM 11086 O O . GLN B 1 606 ? 16.859 -10.336 12.344 1 87.81 606 GLN B O 1
ATOM 11091 N N . THR B 1 607 ? 15.938 -8.539 11.453 1 85 607 THR B N 1
ATOM 11092 C CA . THR B 1 607 ? 15.031 -9.305 10.617 1 85 607 THR B CA 1
ATOM 11093 C C . THR B 1 607 ? 15.797 -10.117 9.578 1 85 607 THR B C 1
ATOM 11095 O O . THR B 1 607 ? 15.484 -11.281 9.328 1 85 607 THR B O 1
ATOM 11098 N N . PHE B 1 608 ? 16.828 -9.547 8.961 1 90 608 PHE B N 1
ATOM 11099 C CA . PHE B 1 608 ? 17.688 -10.234 8 1 90 608 PHE B CA 1
ATOM 11100 C C . PHE B 1 608 ? 18.344 -11.453 8.633 1 90 608 PHE B C 1
ATOM 11102 O O . PHE B 1 608 ? 18.375 -12.531 8.039 1 90 608 PHE B O 1
ATOM 11109 N N . ILE B 1 609 ? 18.812 -11.25 9.836 1 90.06 609 ILE B N 1
ATOM 11110 C CA . ILE B 1 609 ? 19.516 -12.312 10.531 1 90.06 609 ILE B CA 1
ATOM 11111 C C . ILE B 1 609 ? 18.562 -13.461 10.828 1 90.06 609 ILE B C 1
ATOM 11113 O O . ILE B 1 609 ? 18.875 -14.625 10.547 1 90.06 609 ILE B O 1
ATOM 11117 N N . SER B 1 610 ? 17.422 -13.125 11.312 1 86.5 610 SER B N 1
ATOM 11118 C CA . SER B 1 610 ? 16.438 -14.141 11.672 1 86.5 610 SER B CA 1
ATOM 11119 C C . SER B 1 610 ? 15.945 -14.906 10.445 1 86.5 610 SER B C 1
ATOM 11121 O O . SER B 1 610 ? 15.758 -16.125 10.5 1 86.5 610 SER B O 1
ATOM 11123 N N . GLU B 1 611 ? 15.812 -14.297 9.305 1 84.62 611 GLU B N 1
ATOM 11124 C CA . GLU B 1 611 ? 15.273 -14.914 8.094 1 84.62 611 GLU B CA 1
ATOM 11125 C C . GLU B 1 611 ? 16.359 -15.68 7.34 1 84.62 611 GLU B C 1
ATOM 11127 O O . GLU B 1 611 ? 16.047 -16.562 6.543 1 84.62 611 GLU B O 1
ATOM 11132 N N . SER B 1 612 ? 17.609 -15.297 7.547 1 92.19 612 SER B N 1
ATOM 11133 C CA . SER B 1 612 ? 18.688 -15.867 6.742 1 92.19 612 SER B CA 1
ATOM 11134 C C . SER B 1 612 ? 19.391 -17 7.48 1 92.19 612 SER B C 1
ATOM 11136 O O . SER B 1 612 ? 20.156 -17.75 6.883 1 92.19 612 SER B O 1
ATOM 11138 N N . GLN B 1 613 ? 19.109 -17.188 8.719 1 91.38 613 GLN B N 1
ATOM 11139 C CA . GLN B 1 613 ? 19.828 -18.156 9.531 1 91.38 613 GLN B CA 1
ATOM 11140 C C . GLN B 1 613 ? 19.672 -19.578 8.984 1 91.38 613 GLN B C 1
ATOM 11142 O O . GLN B 1 613 ? 20.641 -20.312 8.836 1 91.38 613 GLN B O 1
ATOM 11147 N N . ASP B 1 614 ? 18.438 -19.938 8.641 1 90.19 614 ASP B N 1
ATOM 11148 C CA . ASP B 1 614 ? 18.156 -21.281 8.133 1 90.19 614 ASP B CA 1
ATOM 11149 C C . ASP B 1 614 ? 18.875 -21.531 6.809 1 90.19 614 ASP B C 1
ATOM 11151 O O . ASP B 1 614 ? 19.391 -22.625 6.57 1 90.19 614 ASP B O 1
ATOM 11155 N N . ASP B 1 615 ? 18.938 -20.578 5.98 1 92.19 615 ASP B N 1
ATOM 11156 C CA . ASP B 1 615 ? 19.594 -20.719 4.684 1 92.19 615 ASP B CA 1
ATOM 11157 C C . ASP B 1 615 ? 21.109 -20.844 4.84 1 92.19 615 ASP B C 1
ATOM 11159 O O . ASP B 1 615 ? 21.75 -21.625 4.133 1 92.19 615 ASP B O 1
ATOM 11163 N N . PHE B 1 616 ? 21.672 -20.125 5.789 1 94.06 616 PHE B N 1
ATOM 11164 C CA . PHE B 1 616 ? 23.094 -20.234 6.062 1 94.06 616 PHE B CA 1
ATOM 11165 C C . PHE B 1 616 ? 23.438 -21.625 6.594 1 94.06 616 PHE B C 1
ATOM 11167 O O . PHE B 1 616 ? 24.422 -22.234 6.176 1 94.06 616 PHE B O 1
ATOM 11174 N N . ASP B 1 617 ? 22.562 -22.141 7.398 1 93 617 ASP B N 1
ATOM 11175 C CA . ASP B 1 617 ? 22.766 -23.469 7.969 1 93 617 ASP B CA 1
ATOM 11176 C C . ASP B 1 617 ? 22.703 -24.547 6.887 1 93 617 ASP B C 1
ATOM 11178 O O . ASP B 1 617 ? 23.516 -25.469 6.871 1 93 617 ASP B O 1
ATOM 11182 N N . SER B 1 618 ? 21.719 -24.344 6.031 1 92.88 618 SER B N 1
ATOM 11183 C CA . SER B 1 618 ? 21.547 -25.312 4.961 1 92.88 618 SER B CA 1
ATOM 11184 C C . SER B 1 618 ? 22.766 -25.328 4.031 1 92.88 618 SER B C 1
ATOM 11186 O O . SER B 1 618 ? 23.078 -26.375 3.451 1 92.88 618 SER B O 1
ATOM 11188 N N . LEU B 1 619 ? 23.422 -24.25 3.877 1 94.06 619 LEU B N 1
ATOM 11189 C CA . LEU B 1 619 ? 24.578 -24.156 2.996 1 94.06 619 LEU B CA 1
ATOM 11190 C C . LEU B 1 619 ? 25.875 -24.438 3.756 1 94.06 619 LEU B C 1
ATOM 11192 O O . LEU B 1 619 ? 26.953 -24.469 3.166 1 94.06 619 LEU B O 1
ATOM 11196 N N . GLY B 1 620 ? 25.781 -24.672 5.055 1 92.62 620 GLY B N 1
ATOM 11197 C CA . GLY B 1 620 ? 26.953 -24.922 5.883 1 92.62 620 GLY B CA 1
ATOM 11198 C C . GLY B 1 620 ? 27.812 -23.703 6.09 1 92.62 620 GLY B C 1
ATOM 11199 O O . GLY B 1 620 ? 29.031 -23.797 6.188 1 92.62 620 GLY B O 1
ATOM 11200 N N . LEU B 1 621 ? 27.188 -22.562 5.977 1 93.5 621 LEU B N 1
ATOM 11201 C CA . LEU B 1 621 ? 27.891 -21.312 6.164 1 93.5 621 LEU B CA 1
ATOM 11202 C C . LEU B 1 621 ? 27.5 -20.656 7.48 1 93.5 621 LEU B C 1
ATOM 11204 O O . LEU B 1 621 ? 26.484 -21.016 8.078 1 93.5 621 LEU B O 1
ATOM 11208 N N . THR B 1 622 ? 28.375 -19.797 8.008 1 91.19 622 THR B N 1
ATOM 11209 C CA . THR B 1 622 ? 28.094 -19.031 9.227 1 91.19 622 THR B CA 1
ATOM 11210 C C . THR B 1 622 ? 27.719 -17.594 8.883 1 91.19 622 THR B C 1
ATOM 11212 O O . THR B 1 622 ? 28.328 -16.984 8 1 91.19 622 THR B O 1
ATOM 11215 N N . LEU B 1 623 ? 26.719 -17.203 9.531 1 90 623 LEU B N 1
ATOM 11216 C CA . LEU B 1 623 ? 26.203 -15.859 9.297 1 90 623 LEU B CA 1
ATOM 11217 C C . LEU B 1 623 ? 27.25 -14.812 9.664 1 90 623 LEU B C 1
ATOM 11219 O O . LEU B 1 623 ? 27.391 -13.789 8.977 1 90 623 LEU B O 1
ATOM 11223 N N . ASP B 1 624 ? 28.047 -15.023 10.711 1 84.5 624 ASP B N 1
ATOM 11224 C CA . ASP B 1 624 ? 29.047 -14.086 11.211 1 84.5 624 ASP B CA 1
ATOM 11225 C C . ASP B 1 624 ? 30.156 -13.852 10.18 1 84.5 624 ASP B C 1
ATOM 11227 O O . ASP B 1 624 ? 30.766 -12.781 10.148 1 84.5 624 ASP B O 1
ATOM 11231 N N . GLY B 1 625 ? 30.375 -14.766 9.344 1 80.38 625 GLY B N 1
ATOM 11232 C CA . GLY B 1 625 ? 31.375 -14.625 8.305 1 80.38 625 GLY B CA 1
ATOM 11233 C C . GLY B 1 625 ? 30.906 -13.773 7.141 1 80.38 625 GLY B C 1
ATOM 11234 O O . GLY B 1 625 ? 31.734 -13.172 6.438 1 80.38 625 GLY B O 1
ATOM 11235 N N . ALA B 1 626 ? 29.562 -13.672 6.977 1 86.38 626 ALA B N 1
ATOM 11236 C CA . ALA B 1 626 ? 29.016 -12.953 5.824 1 86.38 626 ALA B CA 1
ATOM 11237 C C . ALA B 1 626 ? 28.609 -11.539 6.211 1 86.38 626 ALA B C 1
ATOM 11239 O O . ALA B 1 626 ? 28.609 -10.633 5.375 1 86.38 626 ALA B O 1
ATOM 11240 N N . LEU B 1 627 ? 28.203 -11.406 7.453 1 88.44 627 LEU B N 1
ATOM 11241 C CA . LEU B 1 627 ? 27.672 -10.109 7.879 1 88.44 627 LEU B CA 1
ATOM 11242 C C . LEU B 1 627 ? 28.188 -9.75 9.273 1 88.44 627 LEU B C 1
ATOM 11244 O O . LEU B 1 627 ? 28.078 -10.555 10.203 1 88.44 627 LEU B O 1
ATOM 11248 N N . SER B 1 628 ? 28.906 -8.641 9.359 1 89.25 628 SER B N 1
ATOM 11249 C CA . SER B 1 628 ? 29.312 -8.078 10.641 1 89.25 628 SER B CA 1
ATOM 11250 C C . SER B 1 628 ? 28.812 -6.641 10.789 1 89.25 628 SER B C 1
ATOM 11252 O O . SER B 1 628 ? 29.188 -5.766 10.008 1 89.25 628 SER B O 1
ATOM 11254 N N . VAL B 1 629 ? 27.844 -6.484 11.727 1 88.19 629 VAL B N 1
ATOM 11255 C CA . VAL B 1 629 ? 27.266 -5.156 11.898 1 88.19 629 VAL B CA 1
ATOM 11256 C C . VAL B 1 629 ? 27.422 -4.715 13.352 1 88.19 629 VAL B C 1
ATOM 11258 O O . VAL B 1 629 ? 27.156 -5.488 14.273 1 88.19 629 VAL B O 1
ATOM 11261 N N . THR B 1 630 ? 28.062 -3.531 13.562 1 90.19 630 THR B N 1
ATOM 11262 C CA . THR B 1 630 ? 28.125 -2.912 14.883 1 90.19 630 THR B CA 1
ATOM 11263 C C . THR B 1 630 ? 27.438 -1.547 14.875 1 90.19 630 THR B C 1
ATOM 11265 O O . THR B 1 630 ? 27.781 -0.681 14.07 1 90.19 630 THR B O 1
ATOM 11268 N N . ILE B 1 631 ? 26.406 -1.411 15.672 1 91.44 631 ILE B N 1
ATOM 11269 C CA . ILE B 1 631 ? 25.672 -0.152 15.797 1 91.44 631 ILE B CA 1
ATOM 11270 C C . ILE B 1 631 ? 25.891 0.431 17.188 1 91.44 631 ILE B C 1
ATOM 11272 O O . ILE B 1 631 ? 25.625 -0.237 18.188 1 91.44 631 ILE B O 1
ATOM 11276 N N . ASP B 1 632 ? 26.484 1.623 17.25 1 91 632 ASP B N 1
ATOM 11277 C CA . ASP B 1 632 ? 26.688 2.324 18.516 1 91 632 ASP B CA 1
ATOM 11278 C C . ASP B 1 632 ? 25.875 3.615 18.562 1 91 632 ASP B C 1
ATOM 11280 O O . ASP B 1 632 ? 26.219 4.594 17.906 1 91 632 ASP B O 1
ATOM 11284 N N . LYS B 1 633 ? 24.922 3.695 19.484 1 90.5 633 LYS B N 1
ATOM 11285 C CA . LYS B 1 633 ? 24.047 4.859 19.594 1 90.5 633 LYS B CA 1
ATOM 11286 C C . LYS B 1 633 ? 24.547 5.816 20.672 1 90.5 633 LYS B C 1
ATOM 11288 O O . LYS B 1 633 ? 23.969 6.891 20.875 1 90.5 633 LYS B O 1
ATOM 11293 N N . THR B 1 634 ? 25.578 5.508 21.266 1 93.19 634 THR B N 1
ATOM 11294 C CA . THR B 1 634 ? 26.031 6.227 22.453 1 93.19 634 THR B CA 1
ATOM 11295 C C . THR B 1 634 ? 26.469 7.645 22.078 1 93.19 634 THR B C 1
ATOM 11297 O O . THR B 1 634 ? 26.125 8.602 22.766 1 93.19 634 THR B O 1
ATOM 11300 N N . PRO B 1 635 ? 27.172 7.781 20.938 1 93.81 635 PRO B N 1
ATOM 11301 C CA . PRO B 1 635 ? 27.578 9.148 20.594 1 93.81 635 PRO B CA 1
ATOM 11302 C C . PRO B 1 635 ? 26.391 10.062 20.328 1 93.81 635 PRO B C 1
ATOM 11304 O O . PRO B 1 635 ? 26.422 11.242 20.703 1 93.81 635 PRO B O 1
ATOM 11307 N N . ILE B 1 636 ? 25.344 9.57 19.719 1 94.94 636 ILE B N 1
ATOM 11308 C CA . ILE B 1 636 ? 24.156 10.367 19.438 1 94.94 636 ILE B CA 1
ATOM 11309 C C . ILE B 1 636 ? 23.438 10.711 20.734 1 94.94 636 ILE B C 1
ATOM 11311 O O . ILE B 1 636 ? 23.016 11.852 20.938 1 94.94 636 ILE B O 1
ATOM 11315 N N . ALA B 1 637 ? 23.375 9.719 21.672 1 95.06 637 ALA B N 1
ATOM 11316 C CA . ALA B 1 637 ? 22.703 9.914 22.953 1 95.06 637 ALA B CA 1
ATOM 11317 C C . ALA B 1 637 ? 23.453 10.914 23.812 1 95.06 637 ALA B C 1
ATOM 11319 O O . ALA B 1 637 ? 22.844 11.758 24.484 1 95.06 637 ALA B O 1
ATOM 11320 N N . GLN B 1 638 ? 24.766 10.836 23.781 1 94.81 638 GLN B N 1
ATOM 11321 C CA . GLN B 1 638 ? 25.594 11.758 24.547 1 94.81 638 GLN B CA 1
ATOM 11322 C C . GLN B 1 638 ? 25.484 13.18 24.016 1 94.81 638 GLN B C 1
ATOM 11324 O O . GLN B 1 638 ? 25.359 14.133 24.781 1 94.81 638 GLN B O 1
ATOM 11329 N N . LYS B 1 639 ? 25.516 13.289 22.672 1 95.5 639 LYS B N 1
ATOM 11330 C CA . LYS B 1 639 ? 25.359 14.609 22.062 1 95.5 639 LYS B CA 1
ATOM 11331 C C . LYS B 1 639 ? 23.984 15.203 22.359 1 95.5 639 LYS B C 1
ATOM 11333 O O . LYS B 1 639 ? 23.875 16.391 22.656 1 95.5 639 LYS B O 1
ATOM 11338 N N . ARG B 1 640 ? 22.938 14.391 22.312 1 96.12 640 ARG B N 1
ATOM 11339 C CA . ARG B 1 640 ? 21.578 14.844 22.609 1 96.12 640 ARG B CA 1
ATOM 11340 C C . ARG B 1 640 ? 21.469 15.305 24.062 1 96.12 640 ARG B C 1
ATOM 11342 O O . ARG B 1 640 ? 20.875 16.344 24.344 1 96.12 640 ARG B O 1
ATOM 11349 N N . ALA B 1 641 ? 22.062 14.531 25 1 95.88 641 ALA B N 1
ATOM 11350 C CA . ALA B 1 641 ? 22.016 14.875 26.422 1 95.88 641 ALA B CA 1
ATOM 11351 C C . ALA B 1 641 ? 22.734 16.188 26.703 1 95.88 641 ALA B C 1
ATOM 11353 O O . ALA B 1 641 ? 22.266 17.016 27.5 1 95.88 641 ALA B O 1
ATOM 11354 N N . ALA B 1 642 ? 23.844 16.375 26.016 1 96.19 642 ALA B N 1
ATOM 11355 C CA . ALA B 1 642 ? 24.594 17.625 26.172 1 96.19 642 ALA B CA 1
ATOM 11356 C C . ALA B 1 642 ? 23.797 18.812 25.656 1 96.19 642 ALA B C 1
ATOM 11358 O O . ALA B 1 642 ? 23.781 19.875 26.281 1 96.19 642 ALA B O 1
ATOM 11359 N N . LEU B 1 643 ? 23.156 18.609 24.516 1 96.12 643 LEU B N 1
ATOM 11360 C CA . LEU B 1 643 ? 22.375 19.688 23.906 1 96.12 643 LEU B CA 1
ATOM 11361 C C . LEU B 1 643 ? 21.156 20.016 24.766 1 96.12 643 LEU B C 1
ATOM 11363 O O . LEU B 1 643 ? 20.766 21.172 24.875 1 96.12 643 LEU B O 1
ATOM 11367 N N . VAL B 1 644 ? 20.594 18.969 25.453 1 95.44 644 VAL B N 1
ATOM 11368 C CA . VAL B 1 644 ? 19.422 19.172 26.297 1 95.44 644 VAL B CA 1
ATOM 11369 C C . VAL B 1 644 ? 19.812 19.984 27.531 1 95.44 644 VAL B C 1
ATOM 11371 O O . VAL B 1 644 ? 19.062 20.875 27.953 1 95.44 644 VAL B O 1
ATOM 11374 N N . ILE B 1 645 ? 20.984 19.766 28.094 1 95.56 645 ILE B N 1
ATOM 11375 C CA . ILE B 1 645 ? 21.469 20.5 29.25 1 95.56 645 ILE B CA 1
ATOM 11376 C C . ILE B 1 645 ? 21.703 21.969 28.875 1 95.56 645 ILE B C 1
ATOM 11378 O O . ILE B 1 645 ? 21.297 22.875 29.594 1 95.56 645 ILE B O 1
ATOM 11382 N N . GLU B 1 646 ? 22.297 22.141 27.719 1 95 646 GLU B N 1
ATOM 11383 C CA . GLU B 1 646 ? 22.547 23.5 27.25 1 95 646 GLU B CA 1
ATOM 11384 C C . GLU B 1 646 ? 21.25 24.234 26.984 1 95 646 GLU B C 1
ATOM 11386 O O . GLU B 1 646 ? 21.125 25.422 27.297 1 95 646 GLU B O 1
ATOM 11391 N N . GLN B 1 647 ? 20.297 23.547 26.375 1 93.81 647 GLN B N 1
ATOM 11392 C CA . GLN B 1 647 ? 19 24.141 26.078 1 93.81 647 GLN B CA 1
ATOM 11393 C C . GLN B 1 647 ? 18.266 24.531 27.359 1 93.81 647 GLN B C 1
ATOM 11395 O O . GLN B 1 647 ? 17.641 25.594 27.438 1 93.81 647 GLN B O 1
ATOM 11400 N N . GLN B 1 648 ? 18.391 23.734 28.406 1 92.88 648 GLN B N 1
ATOM 11401 C CA . GLN B 1 648 ? 17.719 24 29.672 1 92.88 648 GLN B CA 1
ATOM 11402 C C . GLN B 1 648 ? 18.344 25.203 30.391 1 92.88 648 GLN B C 1
ATOM 11404 O O . GLN B 1 648 ? 17.641 26.016 30.984 1 92.88 648 GLN B O 1
ATOM 11409 N N . LEU B 1 649 ? 19.625 25.328 30.234 1 93.31 649 LEU B N 1
ATOM 11410 C CA . LEU B 1 649 ? 20.328 26.453 30.828 1 93.31 649 LEU B CA 1
ATOM 11411 C C . LEU B 1 649 ? 19.906 27.766 30.156 1 93.31 649 LEU B C 1
ATOM 11413 O O . LEU B 1 649 ? 19.656 28.75 30.844 1 93.31 649 LEU B O 1
ATOM 11417 N N . ILE B 1 650 ? 19.828 27.703 28.828 1 94.06 650 ILE B N 1
ATOM 11418 C CA . ILE B 1 650 ? 19.453 28.891 28.094 1 94.06 650 ILE B CA 1
ATOM 11419 C C . ILE B 1 650 ? 17.984 29.219 28.344 1 94.06 650 ILE B C 1
ATOM 11421 O O . ILE B 1 650 ? 17.625 30.391 28.484 1 94.06 650 ILE B O 1
ATOM 11425 N N . ALA B 1 651 ? 17.188 28.172 28.469 1 91.12 651 ALA B N 1
ATOM 11426 C CA . ALA B 1 651 ? 15.758 28.359 28.734 1 91.12 651 ALA B CA 1
ATOM 11427 C C . ALA B 1 651 ? 15.539 28.984 30.109 1 91.12 651 ALA B C 1
ATOM 11429 O O . ALA B 1 651 ? 14.656 29.828 30.281 1 91.12 651 ALA B O 1
ATOM 11430 N N . ALA B 1 652 ? 16.359 28.656 31.062 1 91.5 652 ALA B N 1
ATOM 11431 C CA . ALA B 1 652 ? 16.266 29.219 32.406 1 91.5 652 ALA B CA 1
ATOM 11432 C C . ALA B 1 652 ? 16.688 30.672 32.438 1 91.5 652 ALA B C 1
ATOM 11434 O O . ALA B 1 652 ? 16.109 31.484 33.156 1 91.5 652 ALA B O 1
ATOM 11435 N N . SER B 1 653 ? 17.656 30.953 31.578 1 93.56 653 SER B N 1
ATOM 11436 C CA . SER B 1 653 ? 18.141 32.344 31.516 1 93.56 653 SER B CA 1
ATOM 11437 C C . SER B 1 653 ? 17.109 33.25 30.875 1 93.56 653 SER B C 1
ATOM 11439 O O . SER B 1 653 ? 17.141 34.469 31.078 1 93.56 653 SER B O 1
ATOM 11441 N N . LEU B 1 654 ? 16.203 32.656 30.062 1 92.62 654 LEU B N 1
ATOM 11442 C CA . LEU B 1 654 ? 15.219 33.469 29.344 1 92.62 654 LEU B CA 1
ATOM 11443 C C . LEU B 1 654 ? 13.875 33.469 30.062 1 92.62 654 LEU B C 1
ATOM 11445 O O . LEU B 1 654 ? 12.953 34.156 29.688 1 92.62 654 LEU B O 1
ATOM 11449 N N . ASP B 1 655 ? 13.742 32.812 31.219 1 90 655 ASP B N 1
ATOM 11450 C CA . ASP B 1 655 ? 12.5 32.688 31.969 1 90 655 ASP B CA 1
ATOM 11451 C C . ASP B 1 655 ? 12.312 33.906 32.906 1 90 655 ASP B C 1
ATOM 11453 O O . ASP B 1 655 ? 13.07 34.062 33.875 1 90 655 ASP B O 1
ATOM 11457 N N . PRO B 1 656 ? 11.242 34.656 32.625 1 88.56 656 PRO B N 1
ATOM 11458 C CA . PRO B 1 656 ? 11.047 35.875 33.438 1 88.56 656 PRO B CA 1
ATOM 11459 C C . PRO B 1 656 ? 10.703 35.562 34.875 1 88.56 656 PRO B C 1
ATOM 11461 O O . PRO B 1 656 ? 10.844 36.438 35.75 1 88.56 656 PRO B O 1
ATOM 11464 N N . SER B 1 657 ? 10.32 34.344 35.25 1 86.31 657 SER B N 1
ATOM 11465 C CA . SER B 1 657 ? 9.898 33.969 36.594 1 86.31 657 SER B CA 1
ATOM 11466 C C . SER B 1 657 ? 11.102 33.688 37.469 1 86.31 657 SER B C 1
ATOM 11468 O O . SER B 1 657 ? 10.992 33.719 38.719 1 86.31 657 SER B O 1
ATOM 11470 N N . LEU B 1 658 ? 12.266 33.625 36.906 1 89.12 658 LEU B N 1
ATOM 11471 C CA . LEU B 1 658 ? 13.453 33.281 37.688 1 89.12 658 LEU B CA 1
ATOM 11472 C C . LEU B 1 658 ? 14.258 34.531 38.031 1 89.12 658 LEU B C 1
ATOM 11474 O O . LEU B 1 658 ? 14.406 35.406 37.188 1 89.12 658 LEU B O 1
ATOM 11478 N N . PRO B 1 659 ? 14.625 34.562 39.25 1 89.5 659 PRO B N 1
ATOM 11479 C CA . PRO B 1 659 ? 15.414 35.719 39.656 1 89.5 659 PRO B CA 1
ATOM 11480 C C . PRO B 1 659 ? 16.75 35.812 38.906 1 89.5 659 PRO B C 1
ATOM 11482 O O . PRO B 1 659 ? 17.438 34.781 38.75 1 89.5 659 PRO B O 1
ATOM 11485 N N . GLY B 1 660 ? 17.109 36.969 38.406 1 88.25 660 GLY B N 1
ATOM 11486 C CA . GLY B 1 660 ? 18.391 37.156 37.719 1 88.25 660 GLY B CA 1
ATOM 11487 C C . GLY B 1 660 ? 18.328 36.844 36.25 1 88.25 660 GLY B C 1
ATOM 11488 O O . GLY B 1 660 ? 19.359 36.875 35.562 1 88.25 660 GLY B O 1
ATOM 11489 N N . SER B 1 661 ? 17.172 36.375 35.812 1 92.31 661 SER B N 1
ATOM 11490 C CA . SER B 1 661 ? 17 36.094 34.406 1 92.31 661 SER B CA 1
ATOM 11491 C C . SER B 1 661 ? 17.219 37.344 33.562 1 92.31 661 SER B C 1
ATOM 11493 O O . SER B 1 661 ? 17.219 38.469 34.094 1 92.31 661 SER B O 1
ATOM 11495 N N . LEU B 1 662 ? 17.5 37.094 32.25 1 93.19 662 LEU B N 1
ATOM 11496 C CA . LEU B 1 662 ? 17.797 38.188 31.344 1 93.19 662 LEU B CA 1
ATOM 11497 C C . LEU B 1 662 ? 16.609 39.156 31.25 1 93.19 662 LEU B C 1
ATOM 11499 O O . LEU B 1 662 ? 16.781 40.375 31.359 1 93.19 662 LEU B O 1
ATOM 11503 N N . PRO B 1 663 ? 15.336 38.625 31.156 1 92.25 663 PRO B N 1
ATOM 11504 C CA . PRO B 1 663 ? 14.195 39.531 31.109 1 92.25 663 PRO B CA 1
ATOM 11505 C C . PRO B 1 663 ? 13.992 40.281 32.406 1 92.25 663 PRO B C 1
ATOM 11507 O O . PRO B 1 663 ? 13.57 41.469 32.406 1 92.25 663 PRO B O 1
ATOM 11510 N N . GLN B 1 664 ? 14.32 39.781 33.594 1 91.5 664 GLN B N 1
ATOM 11511 C CA . GLN B 1 664 ? 14.211 40.469 34.875 1 91.5 664 GLN B CA 1
ATOM 11512 C C . GLN B 1 664 ? 15.242 41.594 35 1 91.5 664 GLN B C 1
ATOM 11514 O O . GLN B 1 664 ? 14.945 42.656 35.5 1 91.5 664 GLN B O 1
ATOM 11519 N N . ARG B 1 665 ? 16.453 41.25 34.562 1 92.38 665 ARG B N 1
ATOM 11520 C CA . ARG B 1 665 ? 17.516 42.25 34.562 1 92.38 665 ARG B CA 1
ATOM 11521 C C . ARG B 1 665 ? 17.141 43.438 33.656 1 92.38 665 ARG B C 1
ATOM 11523 O O . ARG B 1 665 ? 17.375 44.594 34.031 1 92.38 665 ARG B O 1
ATOM 11530 N N . LYS B 1 666 ? 16.578 43.094 32.469 1 92.5 666 LYS B N 1
ATOM 11531 C CA . LYS B 1 666 ? 16.125 44.156 31.562 1 92.5 666 LYS B CA 1
ATOM 11532 C C . LYS B 1 666 ? 15.055 45.031 32.219 1 92.5 666 LYS B C 1
ATOM 11534 O O . LYS B 1 666 ? 15.125 46.25 32.156 1 92.5 666 LYS B O 1
ATOM 11539 N N . ALA B 1 667 ? 14.117 44.406 32.938 1 89.81 667 ALA B N 1
ATOM 11540 C CA . ALA B 1 667 ? 13.031 45.125 33.594 1 89.81 667 ALA B CA 1
ATOM 11541 C C . ALA B 1 667 ? 13.555 46.031 34.688 1 89.81 667 ALA B C 1
ATOM 11543 O O . ALA B 1 667 ? 13.055 47.156 34.906 1 89.81 667 ALA B O 1
ATOM 11544 N N . GLU B 1 668 ? 14.531 45.625 35.406 1 90.38 668 GLU B N 1
ATOM 11545 C CA . GLU B 1 668 ? 15.133 46.406 36.5 1 90.38 668 GLU B CA 1
ATOM 11546 C C . GLU B 1 668 ? 15.852 47.625 35.969 1 90.38 668 GLU B C 1
ATOM 11548 O O . GLU B 1 668 ? 15.75 48.719 36.531 1 90.38 668 GLU B O 1
ATOM 11553 N N . ILE B 1 669 ? 16.594 47.406 34.875 1 92.38 669 ILE B N 1
ATOM 11554 C CA . ILE B 1 669 ? 17.312 48.531 34.25 1 92.38 669 ILE B CA 1
ATOM 11555 C C . ILE B 1 669 ? 16.312 49.562 33.719 1 92.38 669 ILE B C 1
ATOM 11557 O O . ILE B 1 669 ? 16.5 50.75 33.875 1 92.38 669 ILE B O 1
ATOM 11561 N N . GLU B 1 670 ? 15.188 49.062 33.125 1 88.44 670 GLU B N 1
ATOM 11562 C CA . GLU B 1 670 ? 14.148 49.938 32.594 1 88.44 670 GLU B CA 1
ATOM 11563 C C . GLU B 1 670 ? 13.508 50.75 33.719 1 88.44 670 GLU B C 1
ATOM 11565 O O . GLU B 1 670 ? 13.227 51.938 33.531 1 88.44 670 GLU B O 1
ATOM 11570 N N . ARG B 1 671 ? 13.414 50.219 34.906 1 85.38 671 ARG B N 1
ATOM 11571 C CA . ARG B 1 671 ? 12.859 50.906 36.094 1 85.38 671 ARG B CA 1
ATOM 11572 C C . ARG B 1 671 ? 13.82 51.969 36.594 1 85.38 671 ARG B C 1
ATOM 11574 O O . ARG B 1 671 ? 13.391 53.062 36.969 1 85.38 671 ARG B O 1
ATOM 11581 N N . SER B 1 672 ? 15.031 51.625 36.562 1 89.25 672 SER B N 1
ATOM 11582 C CA . SER B 1 672 ? 16.031 52.594 37 1 89.25 672 SER B CA 1
ATOM 11583 C C . SER B 1 672 ? 16.109 53.781 36.062 1 89.25 672 SER B C 1
ATOM 11585 O O . SER B 1 672 ? 16.25 54.938 36.531 1 89.25 672 SER B O 1
ATOM 11587 N N . ILE B 1 673 ? 16.031 53.5 34.812 1 87.88 673 ILE B N 1
ATOM 11588 C CA . ILE B 1 673 ? 16.062 54.562 33.812 1 87.88 673 ILE B CA 1
ATOM 11589 C C . ILE B 1 673 ? 14.859 55.5 34 1 87.88 673 ILE B C 1
ATOM 11591 O O . ILE B 1 673 ? 14.992 56.719 33.969 1 87.88 673 ILE B O 1
ATOM 11595 N N . LYS B 1 674 ? 13.641 54.875 34.25 1 81.5 674 LYS B N 1
ATOM 11596 C CA . LYS B 1 674 ? 12.422 55.656 34.438 1 81.5 674 LYS B CA 1
ATOM 11597 C C . LYS B 1 674 ? 12.523 56.562 35.688 1 81.5 674 LYS B C 1
ATOM 11599 O O . LYS B 1 674 ? 12.078 57.688 35.656 1 81.5 674 LYS B O 1
ATOM 11604 N N . LYS B 1 675 ? 13.195 56.156 36.719 1 81.56 675 LYS B N 1
ATOM 11605 C CA . LYS B 1 675 ? 13.375 56.906 37.969 1 81.56 675 LYS B CA 1
ATOM 11606 C C . LYS B 1 675 ? 14.336 58.094 37.75 1 81.56 675 LYS B C 1
ATOM 11608 O O . LYS B 1 675 ? 14.078 59.188 38.219 1 81.56 675 LYS B O 1
ATOM 11613 N N . LEU B 1 676 ? 15.398 57.812 37.062 1 84.31 676 LEU B N 1
ATOM 11614 C CA . LEU B 1 676 ? 16.391 58.844 36.781 1 84.31 676 LEU B CA 1
ATOM 11615 C C . LEU B 1 676 ? 15.812 59.938 35.875 1 84.31 676 LEU B C 1
ATOM 11617 O O . LEU B 1 676 ? 16.094 61.125 36.031 1 84.31 676 LEU B O 1
ATOM 11621 N N . GLU B 1 677 ? 15.008 59.438 34.906 1 80.56 677 GLU B N 1
ATOM 11622 C CA . GLU B 1 677 ? 14.383 60.375 33.969 1 80.56 677 GLU B CA 1
ATOM 11623 C C . GLU B 1 677 ? 13.406 61.312 34.688 1 80.56 677 GLU B C 1
ATOM 11625 O O . GLU B 1 677 ? 13.242 62.469 34.312 1 80.56 677 GLU B O 1
ATOM 11630 N N . ASN B 1 678 ? 12.773 60.781 35.719 1 73.25 678 ASN B N 1
ATOM 11631 C CA . ASN B 1 678 ? 11.805 61.562 36.469 1 73.25 678 ASN B CA 1
ATOM 11632 C C . ASN B 1 678 ? 12.484 62.656 37.281 1 73.25 678 ASN B C 1
ATOM 11634 O O . ASN B 1 678 ? 11.852 63.656 37.594 1 73.25 678 ASN B O 1
ATOM 11638 N N . ASP B 1 679 ? 13.836 62.562 37.594 1 72.69 679 ASP B N 1
ATOM 11639 C CA . ASP B 1 679 ? 14.578 63.531 38.406 1 72.69 679 ASP B CA 1
ATOM 11640 C C . ASP B 1 679 ? 15.133 64.688 37.531 1 72.69 679 ASP B C 1
ATOM 11642 O O . ASP B 1 679 ? 15.656 65.625 38.031 1 72.69 679 ASP B O 1
ATOM 11646 N N . LEU B 1 680 ? 14.984 64.5 36.312 1 76.5 680 LEU B N 1
ATOM 11647 C CA . LEU B 1 680 ? 15.508 65.5 35.406 1 76.5 680 LEU B CA 1
ATOM 11648 C C . LEU B 1 680 ? 14.484 66.625 35.188 1 76.5 680 LEU B C 1
ATOM 11650 O O . LEU B 1 680 ? 13.297 66.438 35.469 1 76.5 680 LEU B O 1
ATOM 11654 N N . ASP B 1 681 ? 15.07 67.75 34.781 1 70.5 681 ASP B N 1
ATOM 11655 C CA . ASP B 1 681 ? 14.195 68.875 34.438 1 70.5 681 ASP B CA 1
ATOM 11656 C C . ASP B 1 681 ? 13.445 68.562 33.125 1 70.5 681 ASP B C 1
ATOM 11658 O O . ASP B 1 681 ? 13.742 67.562 32.438 1 70.5 681 ASP B O 1
ATOM 11662 N N . GLU B 1 682 ? 12.484 69.312 32.688 1 70.81 682 GLU B N 1
ATOM 11663 C CA . GLU B 1 682 ? 11.562 69.062 31.578 1 70.81 682 GLU B CA 1
ATOM 11664 C C . GLU B 1 682 ? 12.305 69 30.25 1 70.81 682 GLU B C 1
ATOM 11666 O O . GLU B 1 682 ? 12.062 68.062 29.453 1 70.81 682 GLU B O 1
ATOM 11671 N N . PRO B 1 683 ? 13.32 70 30.016 1 73.12 683 PRO B N 1
ATOM 11672 C CA . PRO B 1 683 ? 14 69.938 28.719 1 73.12 683 PRO B CA 1
ATOM 11673 C C . PRO B 1 683 ? 14.836 68.625 28.594 1 73.12 683 PRO B C 1
ATOM 11675 O O . PRO B 1 683 ? 14.867 68 27.531 1 73.12 683 PRO B O 1
ATOM 11678 N N . ASN B 1 684 ? 15.438 68.312 29.688 1 78.31 684 ASN B N 1
ATOM 11679 C CA . ASN B 1 684 ? 16.25 67.125 29.656 1 78.31 684 ASN B CA 1
ATOM 11680 C C . ASN B 1 684 ? 15.375 65.812 29.609 1 78.31 684 ASN B C 1
ATOM 11682 O O . ASN B 1 684 ? 15.773 64.812 29.031 1 78.31 684 ASN B O 1
ATOM 11686 N N . GLN B 1 685 ? 14.195 65.875 30.172 1 76.44 685 GLN B N 1
ATOM 11687 C CA . GLN B 1 685 ? 13.25 64.75 30.062 1 76.44 685 GLN B CA 1
ATOM 11688 C C . GLN B 1 685 ? 12.797 64.562 28.625 1 76.44 685 GLN B C 1
ATOM 11690 O O . GLN B 1 685 ? 12.68 63.438 28.172 1 76.44 685 GLN B O 1
ATOM 11695 N N . ARG B 1 686 ? 12.656 65.625 27.891 1 78.31 686 ARG B N 1
ATOM 11696 C CA . ARG B 1 686 ? 12.25 65.5 26.5 1 78.31 686 ARG B CA 1
ATOM 11697 C C . ARG B 1 686 ? 13.344 64.875 25.641 1 78.31 686 ARG B C 1
ATOM 11699 O O . ARG B 1 686 ? 13.07 64.125 24.734 1 78.31 686 ARG B O 1
ATOM 11706 N N . TYR B 1 687 ? 14.492 65.375 25.969 1 83.69 687 TYR B N 1
ATOM 11707 C CA . TYR B 1 687 ? 15.609 64.812 25.203 1 83.69 687 TYR B CA 1
ATOM 11708 C C . TYR B 1 687 ? 15.766 63.312 25.438 1 83.69 687 TYR B C 1
ATOM 11710 O O . TYR B 1 687 ? 15.961 62.531 24.5 1 83.69 687 TYR B O 1
ATOM 11718 N N . HIS B 1 688 ? 15.641 62.906 26.641 1 80.25 688 HIS B N 1
ATOM 11719 C CA . HIS B 1 688 ? 15.773 61.5 26.953 1 80.25 688 HIS B CA 1
ATOM 11720 C C . HIS B 1 688 ? 14.594 60.688 26.406 1 80.25 688 HIS B C 1
ATOM 11722 O O . HIS B 1 688 ? 14.75 59.531 26.016 1 80.25 688 HIS B O 1
ATOM 11728 N N . ALA B 1 689 ? 13.477 61.25 26.391 1 77.62 689 ALA B N 1
ATOM 11729 C CA . ALA B 1 689 ? 12.32 60.594 25.766 1 77.62 689 ALA B CA 1
ATOM 11730 C C . ALA B 1 689 ? 12.555 60.375 24.281 1 77.62 689 ALA B C 1
ATOM 11732 O O . ALA B 1 689 ? 12.172 59.344 23.734 1 77.62 689 ALA B O 1
ATOM 11733 N N . TYR B 1 690 ? 13.18 61.344 23.672 1 84.62 690 TYR B N 1
ATOM 11734 C CA . TYR B 1 690 ? 13.539 61.188 22.266 1 84.62 690 TYR B CA 1
ATOM 11735 C C . TYR B 1 690 ? 14.516 60.062 22.062 1 84.62 690 TYR B C 1
ATOM 11737 O O . TYR B 1 690 ? 14.359 59.25 21.125 1 84.62 690 TYR B O 1
ATOM 11745 N N . GLU B 1 691 ? 15.438 60 22.953 1 83.38 691 GLU B N 1
ATOM 11746 C CA . GLU B 1 691 ? 16.438 58.938 22.812 1 83.38 691 GLU B CA 1
ATOM 11747 C C . GLU B 1 691 ? 15.812 57.562 22.969 1 83.38 691 GLU B C 1
ATOM 11749 O O . GLU B 1 691 ? 16.188 56.625 22.25 1 83.38 691 GLU B O 1
ATOM 11754 N N . THR B 1 692 ? 14.922 57.5 23.875 1 81.12 692 THR B N 1
ATOM 11755 C CA . THR B 1 692 ? 14.234 56.219 24.062 1 81.12 692 THR B CA 1
ATOM 11756 C C . THR B 1 692 ? 13.375 55.875 22.844 1 81.12 692 THR B C 1
ATOM 11758 O O . THR B 1 692 ? 13.344 54.719 22.422 1 81.12 692 THR B O 1
ATOM 11761 N N . ALA B 1 693 ? 12.758 56.781 22.328 1 83.12 693 ALA B N 1
ATOM 11762 C CA . ALA B 1 693 ? 11.938 56.562 21.141 1 83.12 693 ALA B CA 1
ATOM 11763 C C . ALA B 1 693 ? 12.797 56.156 19.938 1 83.12 693 ALA B C 1
ATOM 11765 O O . ALA B 1 693 ? 12.406 55.312 19.141 1 83.12 693 ALA B O 1
ATOM 11766 N N . LEU B 1 694 ? 13.93 56.781 19.875 1 87.94 694 LEU B N 1
ATOM 11767 C CA . LEU B 1 694 ? 14.852 56.469 18.781 1 87.94 694 LEU B CA 1
ATOM 11768 C C . LEU B 1 694 ? 15.359 55.062 18.906 1 87.94 694 LEU B C 1
ATOM 11770 O O . LEU B 1 694 ? 15.477 54.344 17.891 1 87.94 694 LEU B O 1
ATOM 11774 N N . LYS B 1 695 ? 15.602 54.656 20.094 1 85.19 695 LYS B N 1
ATOM 11775 C CA . LYS B 1 695 ? 16.062 53.312 20.312 1 85.19 695 LYS B CA 1
ATOM 11776 C C . LYS B 1 695 ? 14.984 52.281 19.953 1 85.19 695 LYS B C 1
ATOM 11778 O O . LYS B 1 695 ? 15.273 51.281 19.312 1 85.19 695 LYS B O 1
ATOM 11783 N N . ASN B 1 696 ? 13.805 52.469 20.391 1 83.94 696 ASN B N 1
ATOM 11784 C CA . ASN B 1 696 ? 12.695 51.594 20.031 1 83.94 696 ASN B CA 1
ATOM 11785 C C . ASN B 1 696 ? 12.508 51.531 18.516 1 83.94 696 ASN B C 1
ATOM 11787 O O . ASN B 1 696 ? 12.203 50.469 17.969 1 83.94 696 ASN B O 1
ATOM 11791 N N . TRP B 1 697 ? 12.719 52.625 17.922 1 88.06 697 TRP B N 1
ATOM 11792 C CA . TRP B 1 697 ? 12.625 52.688 16.469 1 88.06 697 TRP B CA 1
ATOM 11793 C C . TRP B 1 697 ? 13.703 51.844 15.812 1 88.06 697 TRP B C 1
ATOM 11795 O O . TRP B 1 697 ? 13.43 51.094 14.867 1 88.06 697 TRP B O 1
ATOM 11805 N N . ASP B 1 698 ? 14.922 51.969 16.375 1 88.5 698 ASP B N 1
ATOM 11806 C CA . ASP B 1 698 ? 16.031 51.188 15.836 1 88.5 698 ASP B CA 1
ATOM 11807 C C . ASP B 1 698 ? 15.773 49.688 16.016 1 88.5 698 ASP B C 1
ATOM 11809 O O . ASP B 1 698 ? 16.047 48.875 15.109 1 88.5 698 ASP B O 1
ATOM 11813 N N . ASN B 1 699 ? 15.25 49.344 17.188 1 86.12 699 ASN B N 1
ATOM 11814 C CA . ASN B 1 699 ? 14.953 47.938 17.453 1 86.12 699 ASN B CA 1
ATOM 11815 C C . ASN B 1 699 ? 13.883 47.406 16.5 1 86.12 699 ASN B C 1
ATOM 11817 O O . ASN B 1 699 ? 13.984 46.281 16.031 1 86.12 699 ASN B O 1
ATOM 11821 N N . GLN B 1 700 ? 12.898 48.094 16.266 1 88.19 700 GLN B N 1
ATOM 11822 C CA . GLN B 1 700 ? 11.836 47.688 15.367 1 88.19 700 GLN B CA 1
ATOM 11823 C C . GLN B 1 700 ? 12.336 47.594 13.93 1 88.19 700 GLN B C 1
ATOM 11825 O O . GLN B 1 700 ? 11.906 46.719 13.18 1 88.19 700 GLN B O 1
ATOM 11830 N N . ARG B 1 701 ? 13.172 48.531 13.609 1 91.44 701 ARG B N 1
ATOM 11831 C CA . ARG B 1 701 ? 13.75 48.469 12.273 1 91.44 701 ARG B CA 1
ATOM 11832 C C . ARG B 1 701 ? 14.539 47.188 12.055 1 91.44 701 ARG B C 1
ATOM 11834 O O . ARG B 1 701 ? 14.422 46.562 11.008 1 91.44 701 ARG B O 1
ATOM 11841 N N . LEU B 1 702 ? 15.297 46.844 13.062 1 89.19 702 LEU B N 1
ATOM 11842 C CA . LEU B 1 702 ? 16.078 45.594 12.992 1 89.19 702 LEU B CA 1
ATOM 11843 C C . LEU B 1 702 ? 15.18 44.375 12.945 1 89.19 702 LEU B C 1
ATOM 11845 O O . LEU B 1 702 ? 15.5 43.406 12.281 1 89.19 702 LEU B O 1
ATOM 11849 N N . ALA B 1 703 ? 14.086 44.406 13.602 1 86.75 703 ALA B N 1
ATOM 11850 C CA . ALA B 1 703 ? 13.141 43.281 13.602 1 86.75 703 ALA B CA 1
ATOM 11851 C C . ALA B 1 703 ? 12.516 43.094 12.227 1 86.75 703 ALA B C 1
ATOM 11853 O O . ALA B 1 703 ? 12.227 41.969 11.82 1 86.75 703 ALA B O 1
ATOM 11854 N N . ILE B 1 704 ? 12.281 44.156 11.469 1 91.44 704 ILE B N 1
ATOM 11855 C CA . ILE B 1 704 ? 11.727 44.094 10.117 1 91.44 704 ILE B CA 1
ATOM 11856 C C . ILE B 1 704 ? 12.773 43.562 9.148 1 91.44 704 ILE B C 1
ATOM 11858 O O . ILE B 1 704 ? 12.469 42.719 8.289 1 91.44 704 ILE B O 1
ATOM 11862 N N . LEU B 1 705 ? 13.992 44.031 9.312 1 92.94 705 LEU B N 1
ATOM 11863 C CA . LEU B 1 705 ? 15.078 43.562 8.453 1 92.94 705 LEU B CA 1
ATOM 11864 C C . LEU B 1 705 ? 15.367 42.094 8.711 1 92.94 705 LEU B C 1
ATOM 11866 O O . LEU B 1 705 ? 15.508 41.312 7.766 1 92.94 705 LEU B O 1
ATOM 11870 N N . GLY B 1 706 ? 15.328 41.719 10 1 87.25 706 GLY B N 1
ATOM 11871 C CA . GLY B 1 706 ? 15.508 40.344 10.43 1 87.25 706 GLY B CA 1
ATOM 11872 C C . GLY B 1 706 ? 16.75 39.719 9.859 1 87.25 706 GLY B C 1
ATOM 11873 O O . GLY B 1 706 ? 17.75 40.375 9.594 1 87.25 706 GLY B O 1
ATOM 11874 N N . ASN B 1 707 ? 16.859 38.344 9.867 1 84.75 707 ASN B N 1
ATOM 11875 C CA . ASN B 1 707 ? 17.953 37.531 9.32 1 84.75 707 ASN B CA 1
ATOM 11876 C C . ASN B 1 707 ? 17.453 36.469 8.344 1 84.75 707 ASN B C 1
ATOM 11878 O O . ASN B 1 707 ? 16.266 36.469 7.996 1 84.75 707 ASN B O 1
ATOM 11882 N N . THR B 1 708 ? 18.344 35.656 7.902 1 85.31 708 THR B N 1
ATOM 11883 C CA . THR B 1 708 ? 18.031 34.688 6.859 1 85.31 708 THR B CA 1
ATOM 11884 C C . THR B 1 708 ? 17.141 33.594 7.406 1 85.31 708 THR B C 1
ATOM 11886 O O . THR B 1 708 ? 16.469 32.875 6.645 1 85.31 708 THR B O 1
ATOM 11889 N N . THR B 1 709 ? 17.094 33.438 8.742 1 76.31 709 THR B N 1
ATOM 11890 C CA . THR B 1 709 ? 16.391 32.312 9.312 1 76.31 709 THR B CA 1
ATOM 11891 C C . THR B 1 709 ? 15.102 32.719 9.992 1 76.31 709 THR B C 1
ATOM 11893 O O . THR B 1 709 ? 14.227 31.906 10.258 1 76.31 709 THR B O 1
ATOM 11896 N N . THR B 1 710 ? 14.969 34.062 10.219 1 77.31 710 THR B N 1
ATOM 11897 C CA . THR B 1 710 ? 13.773 34.531 10.898 1 77.31 710 THR B CA 1
ATOM 11898 C C . THR B 1 710 ? 12.625 34.719 9.906 1 77.31 710 THR B C 1
ATOM 11900 O O . THR B 1 710 ? 12.766 35.438 8.93 1 77.31 710 THR B O 1
ATOM 11903 N N . LEU B 1 711 ? 11.562 34.125 10.203 1 80.81 711 LEU B N 1
ATOM 11904 C CA . LEU B 1 711 ? 10.414 34.125 9.297 1 80.81 711 LEU B CA 1
ATOM 11905 C C . LEU B 1 711 ? 9.852 35.531 9.125 1 80.81 711 LEU B C 1
ATOM 11907 O O . LEU B 1 711 ? 9.875 36.344 10.062 1 80.81 711 LEU B O 1
ATOM 11911 N N . ASP B 1 712 ? 9.406 35.781 8.016 1 85.62 712 ASP B N 1
ATOM 11912 C CA . ASP B 1 712 ? 8.641 36.969 7.684 1 85.62 712 ASP B CA 1
ATOM 11913 C C . ASP B 1 712 ? 9.469 38.25 7.887 1 85.62 712 ASP B C 1
ATOM 11915 O O . ASP B 1 712 ? 9.039 39.156 8.57 1 85.62 712 ASP B O 1
ATOM 11919 N N . THR B 1 713 ? 10.734 38.188 7.484 1 90.81 713 THR B N 1
ATOM 11920 C CA . THR B 1 713 ? 11.617 39.344 7.512 1 90.81 713 THR B CA 1
ATOM 11921 C C . THR B 1 713 ? 12.172 39.625 6.121 1 90.81 713 THR B C 1
ATOM 11923 O O . THR B 1 713 ? 12 38.844 5.199 1 90.81 713 THR B O 1
ATOM 11926 N N . VAL B 1 714 ? 12.75 40.844 5.895 1 94.5 714 VAL B N 1
ATOM 11927 C CA . VAL B 1 714 ? 13.273 41.25 4.594 1 94.5 714 VAL B CA 1
ATOM 11928 C C . VAL B 1 714 ? 14.383 40.281 4.16 1 94.5 714 VAL B C 1
ATOM 11930 O O . VAL B 1 714 ? 14.359 39.781 3.043 1 94.5 714 VAL B O 1
ATOM 11933 N N . GLU B 1 715 ? 15.305 40 5.082 1 93.38 715 GLU B N 1
ATOM 11934 C CA . GLU B 1 715 ? 16.438 39.125 4.746 1 93.38 715 GLU B CA 1
ATOM 11935 C C . GLU B 1 715 ? 15.984 37.688 4.516 1 93.38 715 GLU B C 1
ATOM 11937 O O . GLU B 1 715 ? 16.578 36.969 3.699 1 93.38 715 GLU B O 1
ATOM 11942 N N . TYR B 1 716 ? 14.984 37.281 5.246 1 90.69 716 TYR B N 1
ATOM 11943 C CA . TYR B 1 716 ? 14.43 35.938 5.055 1 90.69 716 TYR B CA 1
ATOM 11944 C C . TYR B 1 716 ? 13.898 35.75 3.637 1 90.69 716 TYR B C 1
ATOM 11946 O O . TYR B 1 716 ? 14.203 34.781 2.975 1 90.69 716 TYR B O 1
ATOM 11954 N N . PHE B 1 717 ? 13.125 36.719 3.111 1 93.62 717 PHE B N 1
ATOM 11955 C CA . PHE B 1 717 ? 12.523 36.594 1.786 1 93.62 717 PHE B CA 1
ATOM 11956 C C . PHE B 1 717 ? 13.586 36.75 0.7 1 93.62 717 PHE B C 1
ATOM 11958 O O . PHE B 1 717 ? 13.492 36.094 -0.353 1 93.62 717 PHE B O 1
ATOM 11965 N N . LYS B 1 718 ? 14.609 37.594 1.027 1 94.06 718 LYS B N 1
ATOM 11966 C CA . LYS B 1 718 ? 15.719 37.688 0.083 1 94.06 718 LYS B CA 1
ATOM 11967 C C . LYS B 1 718 ? 16.453 36.344 -0.051 1 94.06 718 LYS B C 1
ATOM 11969 O O . LYS B 1 718 ? 16.797 35.938 -1.158 1 94.06 718 LYS B O 1
ATOM 11974 N N . ALA B 1 719 ? 16.672 35.781 1.095 1 92.38 719 ALA B N 1
ATOM 11975 C CA . ALA B 1 719 ? 17.328 34.469 1.096 1 92.38 719 ALA B CA 1
ATOM 11976 C C . ALA B 1 719 ? 16.484 33.438 0.37 1 92.38 719 ALA B C 1
ATOM 11978 O O . ALA B 1 719 ? 17.031 32.594 -0.356 1 92.38 719 ALA B O 1
ATOM 11979 N N . LYS B 1 720 ? 15.188 33.438 0.602 1 90.75 720 LYS B N 1
ATOM 11980 C CA . LYS B 1 720 ? 14.289 32.5 -0.048 1 90.75 720 LYS B CA 1
ATOM 11981 C C . LYS B 1 720 ? 14.305 32.688 -1.563 1 90.75 720 LYS B C 1
ATOM 11983 O O . LYS B 1 720 ? 14.219 31.703 -2.309 1 90.75 720 LYS B O 1
ATOM 11988 N N . LEU B 1 721 ? 14.344 33.969 -2.029 1 93.19 721 LEU B N 1
ATOM 11989 C CA . LEU B 1 721 ? 14.406 34.219 -3.459 1 93.19 721 LEU B CA 1
ATOM 11990 C C . LEU B 1 721 ? 15.703 33.719 -4.062 1 93.19 721 LEU B C 1
ATOM 11992 O O . LEU B 1 721 ? 15.711 33.188 -5.18 1 93.19 721 LEU B O 1
ATOM 11996 N N . SER B 1 722 ? 16.781 33.812 -3.258 1 92.31 722 SER B N 1
ATOM 11997 C CA . SER B 1 722 ? 18.062 33.312 -3.715 1 92.31 722 SER B CA 1
ATOM 11998 C C . SER B 1 722 ? 18.047 31.781 -3.803 1 92.31 722 SER B C 1
ATOM 12000 O O . SER B 1 722 ? 18.625 31.203 -4.715 1 92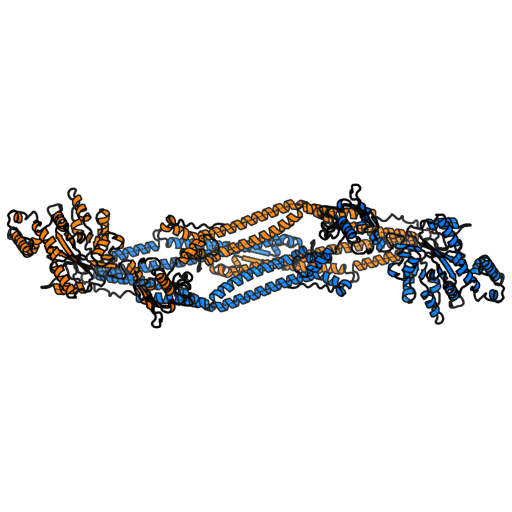.31 722 SER B O 1
ATOM 12002 N N . GLU B 1 723 ? 17.406 31.172 -2.869 1 90.44 723 GLU B N 1
ATOM 12003 C CA . GLU B 1 723 ? 17.281 29.719 -2.873 1 90.44 723 GLU B CA 1
ATOM 12004 C C . GLU B 1 723 ? 16.5 29.234 -4.094 1 90.44 723 GLU B C 1
ATOM 12006 O O . GLU B 1 723 ? 16.719 28.125 -4.578 1 90.44 723 GLU B O 1
ATOM 12011 N N . LEU B 1 724 ? 15.477 30.031 -4.531 1 92 724 LEU B N 1
ATOM 12012 C CA . LEU B 1 724 ? 14.625 29.656 -5.656 1 92 724 LEU B CA 1
ATOM 12013 C C . LEU B 1 724 ? 15.445 29.578 -6.945 1 92 724 LEU B C 1
ATOM 12015 O O . LEU B 1 724 ? 15.078 28.844 -7.867 1 92 724 LEU B O 1
ATOM 12019 N N . ASP B 1 725 ? 16.609 30.266 -6.977 1 91.31 725 ASP B N 1
ATOM 12020 C CA . ASP B 1 725 ? 17.453 30.25 -8.164 1 91.31 725 ASP B CA 1
ATOM 12021 C C . ASP B 1 725 ? 18.156 28.906 -8.328 1 91.31 725 ASP B C 1
ATOM 12023 O O . ASP B 1 725 ? 18.531 28.531 -9.438 1 91.31 725 ASP B O 1
ATOM 12027 N N . ALA B 1 726 ? 18.312 28.109 -7.277 1 91.75 726 ALA B N 1
ATOM 12028 C CA . ALA B 1 726 ? 18.984 26.812 -7.309 1 91.75 726 ALA B CA 1
ATOM 12029 C C . ALA B 1 726 ? 18 25.688 -7.574 1 91.75 726 ALA B C 1
ATOM 12031 O O . ALA B 1 726 ? 18.406 24.547 -7.836 1 91.75 726 ALA B O 1
ATOM 12032 N N . ILE B 1 727 ? 16.734 25.984 -7.609 1 92.75 727 ILE B N 1
ATOM 12033 C CA . ILE B 1 727 ? 15.688 24.969 -7.621 1 92.75 727 ILE B CA 1
ATOM 12034 C C . ILE B 1 727 ? 15.688 24.25 -8.969 1 92.75 727 ILE B C 1
ATOM 12036 O O . ILE B 1 727 ? 15.57 23.031 -9.023 1 92.75 727 ILE B O 1
ATOM 12040 N N . PRO B 1 728 ? 15.922 25 -10.133 1 92.5 728 PRO B N 1
ATOM 12041 C CA . PRO B 1 728 ? 15.906 24.297 -11.406 1 92.5 728 PRO B CA 1
ATOM 12042 C C . PRO B 1 728 ? 17.016 23.234 -11.508 1 92.5 728 PRO B C 1
ATOM 12044 O O . PRO B 1 728 ? 16.781 22.156 -12.039 1 92.5 728 PRO B O 1
ATOM 12047 N N . ILE B 1 729 ? 18.156 23.469 -10.953 1 93.25 729 ILE B N 1
ATOM 12048 C CA . ILE B 1 729 ? 19.266 22.5 -10.969 1 93.25 729 ILE B CA 1
ATOM 12049 C C . ILE B 1 729 ? 18.938 21.344 -10.031 1 93.25 729 ILE B C 1
ATOM 12051 O O . ILE B 1 729 ? 19.203 20.188 -10.367 1 93.25 729 ILE B O 1
ATOM 12055 N N . GLN B 1 730 ? 18.406 21.625 -8.844 1 92.88 730 GLN B N 1
ATOM 12056 C CA . GLN B 1 730 ? 18.016 20.578 -7.91 1 92.88 730 GLN B CA 1
ATOM 12057 C C . GLN B 1 730 ? 16.938 19.688 -8.508 1 92.88 730 GLN B C 1
ATOM 12059 O O . GLN B 1 730 ? 16.969 18.453 -8.344 1 92.88 730 GLN B O 1
ATOM 12064 N N . LEU B 1 731 ? 15.961 20.344 -9.164 1 93.81 731 LEU B N 1
ATOM 12065 C CA . LEU B 1 731 ? 14.867 19.609 -9.789 1 93.81 731 LEU B CA 1
ATOM 12066 C C . LEU B 1 731 ? 15.383 18.688 -10.883 1 93.81 731 LEU B C 1
ATOM 12068 O O . LEU B 1 731 ? 14.953 17.531 -10.977 1 93.81 731 LEU B O 1
ATOM 12072 N N . GLN B 1 732 ? 16.344 19.125 -11.688 1 94.38 732 GLN B N 1
ATOM 12073 C CA . GLN B 1 732 ? 16.922 18.297 -12.734 1 94.38 732 GLN B CA 1
ATOM 12074 C C . GLN B 1 732 ? 17.688 17.109 -12.125 1 94.38 732 GLN B C 1
ATOM 12076 O O . GLN B 1 732 ? 17.594 15.992 -12.625 1 94.38 732 GLN B O 1
ATOM 12081 N N . ASN B 1 733 ? 18.391 17.344 -11.055 1 94.25 733 ASN B N 1
ATOM 12082 C CA . ASN B 1 733 ? 19.141 16.281 -10.383 1 94.25 733 ASN B CA 1
ATOM 12083 C C . ASN B 1 733 ? 18.203 15.203 -9.836 1 94.25 733 ASN B C 1
ATOM 12085 O O . ASN B 1 733 ? 18.469 14.008 -9.984 1 94.25 733 ASN B O 1
ATOM 12089 N N . VAL B 1 734 ? 17.125 15.602 -9.203 1 93.69 734 VAL B N 1
ATOM 12090 C CA . VAL B 1 734 ? 16.203 14.648 -8.602 1 93.69 734 VAL B CA 1
ATOM 12091 C C . VAL B 1 734 ? 15.453 13.891 -9.695 1 93.69 734 VAL B C 1
ATOM 12093 O O . VAL B 1 734 ? 15.148 12.703 -9.547 1 93.69 734 VAL B O 1
ATOM 12096 N N . ARG B 1 735 ? 15.164 14.617 -10.805 1 95.06 735 ARG B N 1
ATOM 12097 C CA . ARG B 1 735 ? 14.523 13.938 -11.93 1 95.06 735 ARG B CA 1
ATOM 12098 C C . ARG B 1 735 ? 15.445 12.875 -12.531 1 95.06 735 ARG B C 1
ATOM 12100 O O . ARG B 1 735 ? 14.984 11.805 -12.93 1 95.06 735 ARG B O 1
ATOM 12107 N N . GLU B 1 736 ? 16.734 13.117 -12.547 1 95.12 736 GLU B N 1
ATOM 12108 C CA . GLU B 1 736 ? 17.703 12.133 -13.031 1 95.12 736 GLU B CA 1
ATOM 12109 C C . GLU B 1 736 ? 17.781 10.938 -12.078 1 95.12 736 GLU B C 1
ATOM 12111 O O . GLU B 1 736 ? 17.906 9.797 -12.523 1 95.12 736 GLU B O 1
ATOM 12116 N N . LEU B 1 737 ? 17.766 11.25 -10.836 1 92.94 737 LEU B N 1
ATOM 12117 C CA . LEU B 1 737 ? 17.766 10.172 -9.852 1 92.94 737 LEU B CA 1
ATOM 12118 C C . LEU B 1 737 ? 16.5 9.32 -9.977 1 92.94 737 LEU B C 1
ATOM 12120 O O . LEU B 1 737 ? 16.562 8.094 -9.812 1 92.94 737 LEU B O 1
ATOM 12124 N N . ARG B 1 738 ? 15.32 9.961 -10.242 1 93.94 738 ARG B N 1
ATOM 12125 C CA . ARG B 1 738 ? 14.07 9.234 -10.445 1 93.94 738 ARG B CA 1
ATOM 12126 C C . ARG B 1 738 ? 14.172 8.305 -11.656 1 93.94 738 ARG B C 1
ATOM 12128 O O . ARG B 1 738 ? 13.734 7.152 -11.594 1 93.94 738 ARG B O 1
ATOM 12135 N N . MET B 1 739 ? 14.766 8.82 -12.742 1 95.12 739 MET B N 1
ATOM 12136 C CA . MET B 1 739 ? 14.93 8.008 -13.945 1 95.12 739 MET B CA 1
ATOM 12137 C C . MET B 1 739 ? 15.844 6.82 -13.688 1 95.12 739 MET B C 1
ATOM 12139 O O . MET B 1 739 ? 15.594 5.711 -14.164 1 95.12 739 MET B O 1
ATOM 12143 N N . ALA B 1 740 ? 16.906 7.059 -12.961 1 93.25 740 ALA B N 1
ATOM 12144 C CA . ALA B 1 740 ? 17.828 5.98 -12.617 1 93.25 740 ALA B CA 1
ATOM 12145 C C . ALA B 1 740 ? 17.141 4.902 -11.789 1 93.25 740 ALA B C 1
ATOM 12147 O O . ALA B 1 740 ? 17.359 3.709 -12.008 1 93.25 740 ALA B O 1
ATOM 12148 N N . LYS B 1 741 ? 16.312 5.324 -10.844 1 92.94 741 LYS B N 1
ATOM 12149 C CA . LYS B 1 741 ? 15.586 4.371 -10.008 1 92.94 741 LYS B CA 1
ATOM 12150 C C . LYS B 1 741 ? 14.547 3.607 -10.82 1 92.94 741 LYS B C 1
ATOM 12152 O O . LYS B 1 741 ? 14.336 2.412 -10.602 1 92.94 741 LYS B O 1
ATOM 12157 N N . ALA B 1 742 ? 13.883 4.297 -11.773 1 93.19 742 ALA B N 1
ATOM 12158 C CA . ALA B 1 742 ? 12.914 3.65 -12.664 1 93.19 742 ALA B CA 1
ATOM 12159 C C . ALA B 1 742 ? 13.586 2.586 -13.523 1 93.19 742 ALA B C 1
ATOM 12161 O O . ALA B 1 742 ? 13.016 1.517 -13.758 1 93.19 742 ALA B O 1
ATOM 12162 N N . LYS B 1 743 ? 14.781 2.865 -13.953 1 94.06 743 LYS B N 1
ATOM 12163 C CA . LYS B 1 743 ? 15.531 1.894 -14.734 1 94.06 743 LYS B CA 1
ATOM 12164 C C . LYS B 1 743 ? 15.898 0.672 -13.898 1 94.06 743 LYS B C 1
ATOM 12166 O O . LYS B 1 743 ? 15.883 -0.456 -14.391 1 94.06 743 LYS B O 1
ATOM 12171 N N . GLU B 1 744 ? 16.234 0.904 -12.672 1 92.25 744 GLU B N 1
ATOM 12172 C CA . GLU B 1 744 ? 16.531 -0.204 -11.773 1 92.25 744 GLU B CA 1
ATOM 12173 C C . GLU B 1 744 ? 15.312 -1.087 -11.547 1 92.25 744 GLU B C 1
ATOM 12175 O O . GLU B 1 744 ? 15.43 -2.314 -11.508 1 92.25 744 GLU B O 1
ATOM 12180 N N . ILE B 1 745 ? 14.172 -0.469 -11.375 1 92.44 745 ILE B N 1
ATOM 12181 C CA . ILE B 1 745 ? 12.93 -1.211 -11.195 1 92.44 745 ILE B CA 1
ATOM 12182 C C . ILE B 1 745 ? 12.633 -2.035 -12.445 1 92.44 745 ILE B C 1
ATOM 12184 O O . ILE B 1 745 ? 12.258 -3.205 -12.344 1 92.44 745 ILE B O 1
ATOM 12188 N N . HIS B 1 746 ? 12.82 -1.427 -13.602 1 93.44 746 HIS B N 1
ATOM 12189 C CA . HIS B 1 746 ? 12.641 -2.148 -14.852 1 93.44 746 HIS B CA 1
ATOM 12190 C C . HIS B 1 746 ? 13.586 -3.34 -14.945 1 93.44 746 HIS B C 1
ATOM 12192 O O . HIS B 1 746 ? 13.211 -4.402 -15.453 1 93.44 746 HIS B O 1
ATOM 12198 N N . GLY B 1 747 ? 14.773 -3.139 -14.492 1 91.75 747 GLY B N 1
ATOM 12199 C CA . GLY B 1 747 ? 15.719 -4.242 -14.445 1 91.75 747 GLY B CA 1
ATOM 12200 C C . GLY B 1 747 ? 15.242 -5.398 -13.586 1 91.75 747 GLY B C 1
ATOM 12201 O O . GLY B 1 747 ? 15.391 -6.562 -13.969 1 91.75 747 GLY B O 1
ATOM 12202 N N . VAL B 1 748 ? 14.625 -5.148 -12.453 1 91.06 748 VAL B N 1
ATOM 12203 C CA . VAL B 1 748 ? 14.102 -6.184 -11.57 1 91.06 748 VAL B CA 1
ATOM 12204 C C . VAL B 1 748 ? 12.93 -6.891 -12.242 1 91.06 748 VAL B C 1
ATOM 12206 O O . VAL B 1 748 ? 12.781 -8.109 -12.133 1 91.06 748 VAL B O 1
ATOM 12209 N N . ILE B 1 749 ? 12.109 -6.129 -12.945 1 89 749 ILE B N 1
ATOM 12210 C CA . ILE B 1 749 ? 10.969 -6.703 -13.656 1 89 749 ILE B CA 1
ATOM 12211 C C . ILE B 1 749 ? 11.461 -7.648 -14.75 1 89 749 ILE B C 1
ATOM 12213 O O . ILE B 1 749 ? 10.891 -8.719 -14.953 1 89 749 ILE B O 1
ATOM 12217 N N . ARG B 1 750 ? 12.539 -7.262 -15.406 1 89.81 750 ARG B N 1
ATOM 12218 C CA . ARG B 1 750 ? 13.133 -8.125 -16.422 1 89.81 750 ARG B CA 1
ATOM 12219 C C . ARG B 1 750 ? 13.68 -9.406 -15.812 1 89.81 750 ARG B C 1
ATOM 12221 O O . ARG B 1 750 ? 13.57 -10.484 -16.406 1 89.81 750 ARG B O 1
ATOM 12228 N N . GLU B 1 751 ? 14.273 -9.297 -14.648 1 87.44 751 GLU B N 1
ATOM 12229 C CA . GLU B 1 751 ? 14.766 -10.469 -13.93 1 87.44 751 GLU B CA 1
ATOM 12230 C C . GLU B 1 751 ? 13.625 -11.422 -13.57 1 87.44 751 GLU B C 1
ATOM 12232 O O . GLU B 1 751 ? 13.773 -12.641 -13.68 1 87.44 751 GLU B O 1
ATOM 12237 N N . LEU B 1 752 ? 12.562 -10.867 -13.172 1 86.31 752 LEU B N 1
ATOM 12238 C CA . LEU B 1 752 ? 11.391 -11.664 -12.852 1 86.31 752 LEU B CA 1
ATOM 12239 C C . LEU B 1 752 ? 10.828 -12.336 -14.094 1 86.31 752 LEU B C 1
ATOM 12241 O O . LEU B 1 752 ? 10.453 -13.516 -14.055 1 86.31 752 LEU B O 1
ATOM 12245 N N . ALA B 1 753 ? 10.836 -11.602 -15.203 1 86.31 753 ALA B N 1
ATOM 12246 C CA . ALA B 1 753 ? 10.375 -12.164 -16.469 1 86.31 753 ALA B CA 1
ATOM 12247 C C . ALA B 1 753 ? 11.266 -13.312 -16.922 1 86.31 753 ALA B C 1
ATOM 12249 O O . ALA B 1 753 ? 10.781 -14.32 -17.438 1 86.31 753 ALA B O 1
ATOM 12250 N N . ASP B 1 754 ? 12.523 -13.148 -16.688 1 85.81 754 ASP B N 1
ATOM 12251 C CA . ASP B 1 754 ? 13.461 -14.211 -17.047 1 85.81 754 ASP B CA 1
ATOM 12252 C C . ASP B 1 754 ? 13.219 -15.461 -16.203 1 85.81 754 ASP B C 1
ATOM 12254 O O . ASP B 1 754 ? 13.328 -16.578 -16.703 1 85.81 754 ASP B O 1
ATOM 12258 N N . THR B 1 755 ? 12.891 -15.312 -14.969 1 83.12 755 THR B N 1
ATOM 12259 C CA . THR B 1 755 ? 12.562 -16.438 -14.109 1 83.12 755 THR B CA 1
ATOM 12260 C C . THR B 1 755 ? 11.312 -17.156 -14.617 1 83.12 755 THR B C 1
ATOM 12262 O O . THR B 1 755 ? 11.273 -18.391 -14.648 1 83.12 755 THR B O 1
ATOM 12265 N N . TYR B 1 756 ? 10.398 -16.406 -15.062 1 80.62 756 TYR B N 1
ATOM 12266 C CA . TYR B 1 756 ? 9.188 -16.984 -15.617 1 80.62 756 TYR B CA 1
ATOM 12267 C C . TYR B 1 756 ? 9.492 -17.719 -16.922 1 80.62 756 TYR B C 1
ATOM 12269 O O . TYR B 1 756 ? 8.961 -18.812 -17.156 1 80.62 756 TYR B O 1
ATOM 12277 N N . ARG B 1 757 ? 10.383 -17.172 -17.734 1 84.44 757 ARG B N 1
ATOM 12278 C CA . ARG B 1 757 ? 10.758 -17.797 -18.984 1 84.44 757 ARG B CA 1
ATOM 12279 C C . ARG B 1 757 ? 11.445 -19.141 -18.75 1 84.44 757 ARG B C 1
ATOM 12281 O O . ARG B 1 757 ? 11.203 -20.109 -19.484 1 84.44 757 ARG B O 1
ATOM 12288 N N . GLU B 1 758 ? 12.234 -19.188 -17.75 1 82.69 758 GLU B N 1
ATOM 12289 C CA . GLU B 1 758 ? 12.922 -20.438 -17.406 1 82.69 758 GLU B CA 1
ATOM 12290 C C . GLU B 1 758 ? 11.93 -21.5 -16.938 1 82.69 758 GLU B C 1
ATOM 12292 O O . GLU B 1 758 ? 12.078 -22.672 -17.281 1 82.69 758 GLU B O 1
ATOM 12297 N N . LEU B 1 759 ? 10.914 -21.109 -16.219 1 79.81 759 LEU B N 1
ATOM 12298 C CA . LEU B 1 759 ? 9.945 -22.062 -15.695 1 79.81 759 LEU B CA 1
ATOM 12299 C C . LEU B 1 759 ? 9.008 -22.547 -16.797 1 79.81 759 LEU B C 1
ATOM 12301 O O . LEU B 1 759 ? 8.508 -23.688 -16.734 1 79.81 759 LEU B O 1
ATOM 12305 N N . TYR B 1 760 ? 8.906 -21.75 -17.859 1 77.88 760 TYR B N 1
ATOM 12306 C CA . TYR B 1 760 ? 7.98 -22.109 -18.922 1 77.88 760 TYR B CA 1
ATOM 12307 C C . TYR B 1 760 ? 8.711 -22.781 -20.078 1 77.88 760 TYR B C 1
ATOM 12309 O O . TYR B 1 760 ? 8.086 -23.281 -21.016 1 77.88 760 TYR B O 1
ATOM 12317 N N . ALA B 1 761 ? 9.984 -22.875 -19.984 1 78.75 761 ALA B N 1
ATOM 12318 C CA . ALA B 1 761 ? 10.797 -23.422 -21.078 1 78.75 761 ALA B CA 1
ATOM 12319 C C . ALA B 1 761 ? 10.453 -24.875 -21.344 1 78.75 761 ALA B C 1
ATOM 12321 O O . ALA B 1 761 ? 10.289 -25.281 -22.5 1 78.75 761 ALA B O 1
ATOM 12322 N N . PRO B 1 762 ? 10.234 -25.656 -20.266 1 75.38 762 PRO B N 1
ATOM 12323 C CA . PRO B 1 762 ? 9.914 -27.062 -20.547 1 75.38 762 PRO B CA 1
ATOM 12324 C C . PRO B 1 762 ? 8.617 -27.219 -21.344 1 75.38 762 PRO B C 1
ATOM 12326 O O . PRO B 1 762 ? 8.516 -28.125 -22.172 1 75.38 762 PRO B O 1
ATOM 12329 N N . VAL B 1 763 ? 7.68 -26.453 -21.078 1 72.56 763 VAL B N 1
ATOM 12330 C CA . VAL B 1 763 ? 6.418 -26.531 -21.797 1 72.56 763 VAL B CA 1
ATOM 12331 C C . VAL B 1 763 ? 6.637 -26.109 -23.25 1 72.56 763 VAL B C 1
ATOM 12333 O O . VAL B 1 763 ? 6.066 -26.719 -24.172 1 72.56 763 VAL B O 1
ATOM 12336 N N . ASN B 1 764 ? 7.504 -25.172 -23.422 1 73.94 764 ASN B N 1
ATOM 12337 C CA . ASN B 1 764 ? 7.812 -24.75 -24.781 1 73.94 764 ASN B CA 1
ATOM 12338 C C . ASN B 1 764 ? 8.539 -25.844 -25.562 1 73.94 764 ASN B C 1
ATOM 12340 O O . ASN B 1 764 ? 8.266 -26.047 -26.734 1 73.94 764 ASN B O 1
ATOM 12344 N N . GLN B 1 765 ? 9.391 -26.453 -24.828 1 74.56 765 GLN B N 1
ATOM 12345 C CA . GLN B 1 765 ? 10.102 -27.562 -25.453 1 74.56 765 GLN B CA 1
ATOM 12346 C C . GLN B 1 765 ? 9.156 -28.703 -25.797 1 74.56 765 GLN B C 1
ATOM 12348 O O . GLN B 1 765 ? 9.281 -29.344 -26.844 1 74.56 765 GLN B O 1
ATOM 12353 N N . PHE B 1 766 ? 8.227 -28.938 -24.828 1 72.19 766 PHE B N 1
ATOM 12354 C CA . PHE B 1 766 ? 7.227 -29.969 -25.062 1 72.19 766 PHE B CA 1
ATOM 12355 C C . PHE B 1 766 ? 6.395 -29.656 -26.297 1 72.19 766 PHE B C 1
ATOM 12357 O O . PHE B 1 766 ? 6.125 -30.547 -27.109 1 72.19 766 PHE B O 1
ATOM 12364 N N . ILE B 1 767 ? 6.066 -28.453 -26.5 1 70.25 767 ILE B N 1
ATOM 12365 C CA . ILE B 1 767 ? 5.238 -28.016 -27.625 1 70.25 767 ILE B CA 1
ATOM 12366 C C . ILE B 1 767 ? 6.031 -28.125 -28.922 1 70.25 767 ILE B C 1
ATOM 12368 O O . ILE B 1 767 ? 5.496 -28.531 -29.953 1 70.25 767 ILE B O 1
ATOM 12372 N N . GLU B 1 768 ? 7.316 -27.969 -28.781 1 70.38 768 GLU B N 1
ATOM 12373 C CA . GLU B 1 768 ? 8.156 -28 -29.984 1 70.38 768 GLU B CA 1
ATOM 12374 C C . GLU B 1 768 ? 8.445 -29.422 -30.438 1 70.38 768 GLU B C 1
ATOM 12376 O O . GLU B 1 768 ? 8.586 -29.688 -31.625 1 70.38 768 GLU B O 1
ATOM 12381 N N . THR B 1 769 ? 8.508 -30.328 -29.406 1 69.62 769 THR B N 1
ATOM 12382 C CA . THR B 1 769 ? 8.906 -31.688 -29.734 1 69.62 769 THR B CA 1
ATOM 12383 C C . THR B 1 769 ? 7.695 -32.5 -30.172 1 69.62 769 THR B C 1
ATOM 12385 O O . THR B 1 769 ? 7.844 -33.562 -30.781 1 69.62 769 THR B O 1
ATOM 12388 N N . ARG B 1 770 ? 6.527 -32 -29.766 1 66.06 770 ARG B N 1
ATOM 12389 C CA . ARG B 1 770 ? 5.355 -32.781 -30.141 1 66.06 770 ARG B CA 1
ATOM 12390 C C . ARG B 1 770 ? 4.637 -32.156 -31.328 1 66.06 770 ARG B C 1
ATOM 12392 O O . ARG B 1 770 ? 4.133 -31.047 -31.234 1 66.06 770 ARG B O 1
ATOM 12399 N N . PRO B 1 771 ? 4.801 -32.75 -32.438 1 61.19 771 PRO B N 1
ATOM 12400 C CA . PRO B 1 771 ? 4.262 -32.25 -33.719 1 61.19 771 PRO B CA 1
ATOM 12401 C C . PRO B 1 771 ? 2.803 -31.812 -33.594 1 61.19 771 PRO B C 1
ATOM 12403 O O . PRO B 1 771 ? 2.404 -30.812 -34.188 1 61.19 771 PRO B O 1
ATOM 12406 N N . LEU B 1 772 ? 2.107 -32.531 -32.812 1 57.94 772 LEU B N 1
ATOM 12407 C CA . LEU B 1 772 ? 0.69 -32.188 -32.781 1 57.94 772 LEU B CA 1
ATOM 12408 C C . LEU B 1 772 ? 0.481 -30.828 -32.125 1 57.94 772 LEU B C 1
ATOM 12410 O O . LEU B 1 772 ? -0.385 -30.062 -32.562 1 57.94 772 LEU B O 1
ATOM 12414 N N . ALA B 1 773 ? 1.276 -30.594 -31.203 1 58.59 773 ALA B N 1
ATOM 12415 C CA . ALA B 1 773 ? 1.113 -29.344 -30.469 1 58.59 773 ALA B CA 1
ATOM 12416 C C . ALA B 1 773 ? 1.613 -28.156 -31.281 1 58.59 773 ALA B C 1
ATOM 12418 O O . ALA B 1 773 ? 1.016 -27.078 -31.25 1 58.59 773 ALA B O 1
ATOM 12419 N N . LYS B 1 774 ? 2.787 -28.25 -31.906 1 59.28 774 LYS B N 1
ATOM 12420 C CA . LYS B 1 774 ? 3.396 -27.172 -32.688 1 59.28 774 LYS B CA 1
ATOM 12421 C C . LYS B 1 774 ? 2.598 -26.906 -33.969 1 59.28 774 LYS B C 1
ATOM 12423 O O . LYS B 1 774 ? 2.344 -25.75 -34.312 1 59.28 774 LYS B O 1
ATOM 12428 N N . GLU B 1 775 ? 2.406 -27.969 -34.656 1 56.97 775 GLU B N 1
ATOM 12429 C CA . GLU B 1 775 ? 1.863 -27.766 -36 1 56.97 775 GLU B CA 1
ATOM 12430 C C . GLU B 1 775 ? 0.386 -27.391 -35.969 1 56.97 775 GLU B C 1
ATOM 12432 O O . GLU B 1 775 ? -0.061 -26.516 -36.688 1 56.97 775 GLU B O 1
ATOM 12437 N N . LYS B 1 776 ? -0.351 -27.984 -35.062 1 59.25 776 LYS B N 1
ATOM 12438 C CA . LYS B 1 776 ? -1.796 -27.812 -35.188 1 59.25 776 LYS B CA 1
ATOM 12439 C C . LYS B 1 776 ? -2.293 -26.719 -34.25 1 59.25 776 LYS B C 1
ATOM 12441 O O . LYS B 1 776 ? -3.176 -25.938 -34.594 1 59.25 776 LYS B O 1
ATOM 12446 N N . PHE B 1 777 ? -1.667 -26.656 -33.062 1 58.78 777 PHE B N 1
ATOM 12447 C CA . PHE B 1 777 ? -2.318 -25.766 -32.125 1 58.78 777 PHE B CA 1
ATOM 12448 C C . PHE B 1 777 ? -1.504 -24.5 -31.906 1 58.78 777 PHE B C 1
ATOM 12450 O O . PHE B 1 777 ? -1.989 -23.531 -31.312 1 58.78 777 PHE B O 1
ATOM 12457 N N . GLN B 1 778 ? -0.482 -24.297 -32.656 1 58.56 778 GLN B N 1
ATOM 12458 C CA . GLN B 1 778 ? 0.359 -23.109 -32.594 1 58.56 778 GLN B CA 1
ATOM 12459 C C . GLN B 1 778 ? 0.398 -22.516 -31.203 1 58.56 778 GLN B C 1
ATOM 12461 O O . GLN B 1 778 ? 0.156 -21.312 -31.016 1 58.56 778 GLN B O 1
ATOM 12466 N N . LEU B 1 779 ? 0.387 -23.312 -30.172 1 62.62 779 LEU B N 1
ATOM 12467 C CA . LEU B 1 779 ? 0.443 -22.781 -28.812 1 62.62 779 LEU B CA 1
ATOM 12468 C C . LEU B 1 779 ? 1.812 -22.172 -28.531 1 62.62 779 LEU B C 1
ATOM 12470 O O . LEU B 1 779 ? 2.842 -22.797 -28.812 1 62.62 779 LEU B O 1
ATOM 12474 N N . ASN B 1 780 ? 1.796 -20.703 -28.328 1 64.69 780 ASN B N 1
ATOM 12475 C CA . ASN B 1 780 ? 3.031 -20.047 -27.922 1 64.69 780 ASN B CA 1
ATOM 12476 C C . ASN B 1 780 ? 2.898 -19.406 -26.547 1 64.69 780 ASN B C 1
ATOM 12478 O O . ASN B 1 780 ? 1.875 -18.781 -26.234 1 64.69 780 ASN B O 1
ATOM 12482 N N . PHE B 1 781 ? 3.857 -19.812 -25.672 1 65.5 781 PHE B N 1
ATOM 12483 C CA . PHE B 1 781 ? 3.875 -19.188 -24.359 1 65.5 781 PHE B CA 1
ATOM 12484 C C . PHE B 1 781 ? 4.922 -18.094 -24.297 1 65.5 781 PHE B C 1
ATOM 12486 O O . PHE B 1 781 ? 6.098 -18.328 -24.578 1 65.5 781 PHE B O 1
ATOM 12493 N N . GLU B 1 782 ? 4.414 -16.828 -24.188 1 67.44 782 GLU B N 1
ATOM 12494 C CA . GLU B 1 782 ? 5.34 -15.695 -24.078 1 67.44 782 GLU B CA 1
ATOM 12495 C C . GLU B 1 782 ? 5.207 -15 -22.719 1 67.44 782 GLU B C 1
ATOM 12497 O O . GLU B 1 782 ? 4.113 -14.938 -22.156 1 67.44 782 GLU B O 1
ATOM 12502 N N . VAL B 1 783 ? 6.328 -14.852 -22.125 1 65.19 783 VAL B N 1
ATOM 12503 C CA . VAL B 1 783 ? 6.355 -14.055 -20.891 1 65.19 783 VAL B CA 1
ATOM 12504 C C . VAL B 1 783 ? 6.516 -12.57 -21.25 1 65.19 783 VAL B C 1
ATOM 12506 O O . VAL B 1 783 ? 7.438 -12.203 -21.984 1 65.19 783 VAL B O 1
ATOM 12509 N N . GLY B 1 784 ? 5.438 -11.797 -21.078 1 64.44 784 GLY B N 1
ATOM 12510 C CA . GLY B 1 784 ? 5.516 -10.383 -21.391 1 64.44 784 GLY B CA 1
ATOM 12511 C C . GLY B 1 784 ? 5.578 -9.5 -20.156 1 64.44 784 GLY B C 1
ATOM 12512 O O . GLY B 1 784 ? 5.176 -9.906 -19.078 1 64.44 784 GLY B O 1
ATOM 12513 N N . LEU B 1 785 ? 6.379 -8.328 -20.281 1 63.12 785 LEU B N 1
ATOM 12514 C CA . LEU B 1 785 ? 6.453 -7.258 -19.297 1 63.12 785 LEU B CA 1
ATOM 12515 C C . LEU B 1 785 ? 5.234 -6.348 -19.391 1 63.12 785 LEU B C 1
ATOM 12517 O O . LEU B 1 785 ? 4.781 -6.02 -20.484 1 63.12 785 LEU B O 1
#

Secondary structure (DSSP, 8-state):
--STT-S-EEEEEEEE--TTSSS----SS--HHHHHHHHHTS-TTEEEEEEEEES--HHHHHHHHHHHTT--TT-SEEEEEEEEEE-----SSS--PPEEEEEEEPTTS-HHHHIIIIIHHHGGG-EE-GGGTHHHHTTS------HHHHHHHHHHHHHHS-TTTGGG---HHHHHHHTEEB-HHHHHHHHTSTTSTTSEEEEEEHHHHHTS---TTTHHHHHHHHHTSSEEEE--SSHHHHHHHHHHHHHHTS---EEE---B-B-TTSSSSSBTT---EEEES-SSHHHHHHTTT-HHHHEEESSS-HHHHHHHH-TTSSEEEEEEEE-TT----S----EEEE--SS-------TTSSHHHHHHHHHHHTT-S-GGG-SSSSTTTTB-SSSBGGGGEEEEEEETT--EEEEETTSPP-TTSPP-S----HHHHHHHHHHTT--SS-HHHHHHHHHHHHTS-GGGGTT-SSHHHHHHHHHHHHHHHHHHHHHHHHHHHHHHHHHHHHHSHHHHHHHHHHHHHHHHHHHHHHHTPPP--------TTTHHHHHHHHHHHHHHHHHHHHHHHHHHHHHHHHHHHHHHHHHHHHHHHHHHHHHHHHHHHHHHHHHHHHHTT--HHHHEEEEE--HHHHHHHHHHHHHHHHHHHHH-TTSTT-HHHHHHHHHHHHHHHHHTS-HHHHHHHHHHHHHHHHHHHHHHHH--SSSTTSHHHHHHHHHHHTTHHHHHHHHHHHHHHHHHHHHHHHHHHHHHHHHHHHHHHHHHHH-HIIIIIH--------/--STT-S-EEEEEEEE--TTSSS----SS--HHHHHHHHHTS-TTEEEEEEEEES--HHHHHHHHHHHTT--TT-SEEEEEEEEEB-----SSS--PPPEEEEEEPTTS-HHHHIIIIIHHHGGG-EE-GGGTHHHHTTS------HHHHHHHHHHHHHTS-TTTGGG---HHHHHHHTEEB-HHHHHHHHTSTTSTTSEEEEEEHHHHHTS---TTTHHHHHHHHHHSSEEEE--SSHHHHHHHHHHHHHHTS---EEE---B-B-TTSSSSSBTT---EEEES-SSHHHHHHTTT-HHHHEEESSS-HHHHHHHH-TTSSEEEEEEEE-TT----S----EEEE--SS-------TTSSHHHHHHHHHHHTT-S-GGG-SSSSTTTTB-SSSBGGGGEEEEEEETT--EEEEETTSPP-TTSPP-S----HHHHHHHHHHTT--TT-HHHHHHHHHHHHTS-GGGGTT-SSHHHHHHHHHHHHHHHHHHHHHHHHHHHHHHHHHHHHHSHHHHHHHHHHHHHHHHHHHHHHHTPPP--------TTTHHHHHHHHHHHHHHHHHHHHHHHHHHHHHHHHHHHHHHHHHHHHHHHHHHHHHHHHHHHHHHHHHHHHHHT--HHHHEEEEE--HHHHHHHHHHHHHHHHHHHHH-TTSTT-HHHHHHHHHHHHHHHHHTS-HHHHHHHHHHHHHHHHHHHHHHHH--SSSTTSHHHHHHHHHHHTTHHHHHHHHHHHHHHHHHHHHHHHHHHHHHHHHHHHHHHHHHHH-HIIIIIS--------

Foldseek 3Di:
DPDLQFWDKAFAFAAAEDPPAPDFDQDDPDNHVVVLVQLLPFPLRAAEYHHEGELACVRVVVNVVCVVVVGSPSHNYYWYKYKFWAQDFDQDPPDGQTWIKIKTFFPVQDRVCCCVQFSQLCQQQKAFHPVCRCCVVVPVQPDGDDLVSLLVQLVVVLVVDPPVCSVVGDRSNVSSRVGIHGHPVSNVVSCPDPSGVVGMFMEIELVSLVSRDCDPVCVVVSQCVQQVGQAYEYADLDPVSLVVSLVVCVVVVHDSRYFHHLNARYDPPDPDSSHPNNGQKMFGRDRGVVRVVVCSVPVPVGIDGDNDDPLVVVCVVCQLQFWFKKAKDFDPVAPDPDDDGGDIRGHHRDDDDDDDDPPPCPLVVLLLVCQQQLEPVNVQRDDLDCVHCCPDVDNVQQGMKMWIATSVGDIGIDGSNDGRDNPDDGSDHGDDPRNVVLLVVCVPPPPPGPVVQVVFVVLLVLDDPVLCVPPPTSVVSLCVVLVVLVVVLVVLVVVLVVLVVVLVVLVVLLDPVNLVVLVVLLVVLVVVLVVLVVVQDDAQDQDPDDPVCVVVQVVLVVVLVVLVVVLVVLVVVLVVLVVLLVVLVVLLVVLVVVLVVLVVVVVVVVVCCVVCVVVCVVVVHDPCVVDDDDDDSVVSVVVSVVSVVVSVVSVQLNDPVDPPRSVVVSVVSVVVSVVSLVPHDPSNNVNVVSVVSNVVSVVVSCVQCDDCPDPSHSNVSVNSSVVSVCSVVVSVVSVVVSVVSVVVSVVSVVVSLVVVCVSNVSVVVVQVPDCCNCVPVVDDDHRDD/DPDLQFWDKAFAFAAAEAPPALDFDQDDPDNHVVVLVQLLPFPLRAAEYHHEGELACVRVVVSVVCVVVVGSPSHNYYWYKYKFWAQDFDQDPPDRQTWIKIKTFFPPDDRVCCCPQQSQLCQQQKAFHPVCNCCVVVPVQPDGDDLVSLLVQLVVVLVVDPPVCSVVDDRSSVSSRVGIHGHPVSNVVSCPDPSGVVGMFMEIELVSLVSRDCDPVCVVVSQCVQQVGQAYEYADLDPVSLVVSLVVCVVVVHDSRYAHHLSARYDPPDPDSSHPNNGQKMFGRPNGPVRVVVCSVPVPVGIDGDNDDPLVVVCVVCQLQFWFKKAKDFDPVAPDPDDDGGDIRGHHRDDDDDDDDPPPCPLVVLLLVCQQQLEPVNVQRDDLDCVHCCPDVDNVQQGMKMWIATSVGDIGIDGSNDGRDNVDDGSDHGDDPRNVVLLVVCVPPPPPGPVVQVVFVVLLVLDDPVLCVPPPTSVVSLCVVLVVLVVVLVVLVVVLVVLVVVLVVLVVLLDPVNLVVLVVLLVVLVVVLVVLVVPQDDAQDQDPDDPVCVVVQVVLVVVLVVLVVVLVVLVVVLVVLVVLLVVLVVLLVVLVVVLVVLVVVVVVVVVVCVVCVVVCVVVVHDPCVVDDDDDDSVVSVVVSVVSVVVSVVSVQLNDCVDPPRSVVVSVVSVVVSVVSLVPHDPSNNVNVVSVVSNVVSVVVSCVQCDDCPDPSHSNVSVNSSVVSVCSVVVSVVSVVVSVVSVVVSVVSVVVSLVVVCVSNVSVVVVQVVDCCNCVPVVDDDHRDD

Organism: NCBI:txid570835

pLDDT: mean 86.14, std 9.72, range [38.88, 97.75]

Solvent-accessible surface area (backbone atoms only — not comparable to full-atom values): 84569 Å² total; per-residue (Å²): 125,88,40,84,51,47,66,45,80,33,26,44,31,59,30,30,41,37,86,64,22,82,74,58,60,56,68,69,98,68,35,58,68,59,51,54,50,51,62,46,62,46,62,81,53,43,30,33,40,14,36,34,18,52,80,46,59,65,41,46,54,49,51,51,52,41,40,74,71,67,41,50,74,61,44,72,31,68,29,50,20,37,32,43,43,32,66,72,48,72,25,86,90,83,56,70,40,57,30,44,38,34,42,35,38,32,69,85,56,52,71,65,54,46,44,62,59,35,51,53,62,43,36,80,57,57,41,54,42,78,89,50,33,60,42,50,75,70,54,77,51,84,66,59,81,38,75,66,46,24,25,50,45,11,43,53,55,45,66,72,42,61,76,88,58,40,75,78,53,74,58,32,44,54,48,19,50,74,36,45,24,34,50,68,66,58,51,51,56,45,51,70,35,85,90,37,65,93,37,56,48,36,29,33,37,44,71,40,49,65,62,45,46,86,41,91,88,38,37,64,55,60,52,47,56,48,52,70,31,72,32,29,38,37,64,56,88,41,72,63,54,40,51,50,52,40,47,52,28,49,72,70,70,46,64,47,57,65,40,40,16,15,52,12,32,28,50,59,87,46,91,54,72,34,8,47,82,47,46,40,21,31,35,47,35,42,83,47,62,69,33,57,58,47,42,78,78,44,42,83,82,24,50,42,76,49,95,68,57,66,68,60,49,50,46,66,71,37,22,78,79,37,58,37,32,41,32,37,36,62,40,89,84,42,83,72,84,76,87,81,66,77,49,73,45,59,44,45,82,64,91,75,84,87,81,73,62,90,88,68,44,69,60,44,53,52,39,50,51,29,51,65,28,19,29,91,53,60,89,39,38,74,36,68,20,60,89,47,44,38,18,85,92,66,45,59,25,70,30,31,32,36,37,38,26,29,59,59,62,59,72,40,72,43,50,59,61,57,75,61,50,82,46,42,62,62,74,48,92,61,80,42,71,56,44,52,52,50,39,63,64,43,69,76,54,81,82,90,37,74,46,56,54,53,50,38,51,55,36,43,70,54,47,54,71,44,78,37,62,86,44,92,43,48,66,53,37,46,47,67,73,41,47,53,54,51,52,46,42,50,54,50,50,51,52,45,48,54,47,48,52,51,47,53,56,47,51,56,58,62,34,67,65,44,51,48,26,48,50,36,43,35,50,52,46,49,48,47,50,50,47,50,62,70,58,53,71,76,86,62,72,81,63,83,64,58,81,89,54,29,66,61,50,50,51,52,48,52,51,41,50,52,45,50,53,52,45,51,51,45,52,51,50,48,53,51,43,53,52,49,38,26,50,33,47,38,52,38,52,45,40,52,50,50,51,47,46,51,52,48,51,52,50,52,51,51,50,50,50,67,68,42,47,65,54,27,55,74,70,72,46,58,62,71,74,32,46,44,77,48,79,44,63,59,66,55,53,51,52,34,52,52,38,50,53,51,34,50,53,43,51,51,39,61,30,64,87,38,88,83,8,49,53,40,50,43,53,51,46,53,52,51,42,55,54,54,47,67,74,43,57,70,60,55,34,50,33,51,50,41,52,51,51,43,47,55,49,51,53,51,50,49,58,48,38,46,38,67,80,40,80,92,15,42,37,18,40,52,45,52,55,56,52,53,69,50,40,66,60,51,45,51,51,51,50,49,51,44,52,53,49,50,50,52,45,51,50,44,52,50,53,52,44,49,53,51,44,62,64,45,40,49,48,52,50,49,29,67,71,32,60,67,40,40,72,72,57,62,71,78,90,76,79,79,135,123,88,40,86,50,46,66,44,80,32,27,45,30,59,28,30,41,38,84,64,23,84,76,57,61,54,69,69,97,70,34,56,67,60,51,54,52,51,65,47,62,46,60,82,53,42,31,34,40,14,38,33,18,52,79,49,58,65,39,46,55,49,52,51,51,42,40,74,72,66,39,51,74,60,45,73,32,67,29,50,20,36,34,42,43,33,64,72,50,74,25,87,89,85,56,70,42,55,30,45,38,33,43,35,38,31,66,83,55,52,68,66,54,47,43,61,58,35,52,52,62,44,37,81,56,56,39,52,44,78,91,51,33,58,43,49,76,71,55,74,51,82,65,58,80,38,75,66,44,23,24,50,45,10,45,51,54,45,64,72,41,61,77,88,59,41,76,75,54,74,59,32,43,55,47,19,50,73,36,46,24,34,51,68,65,58,51,52,57,44,50,70,36,86,90,36,64,90,37,58,46,35,29,34,37,44,70,42,49,65,62,46,48,84,40,92,89,37,38,65,56,58,52,48,55,49,52,71,32,73,32,29,39,39,63,55,88,41,73,64,54,39,50,51,51,40,48,52,28,50,74,69,70,47,62,48,55,66,39,40,16,14,54,12,33,28,51,61,86,45,92,53,72,34,8,48,80,47,48,42,23,33,34,47,34,44,82,46,62,68,31,56,57,47,42,76,76,44,41,82,81,23,51,42,77,49,94,67,57,67,68,59,50,49,47,65,72,36,23,79,79,34,56,37,32,40,33,35,37,61,40,89,82,42,82,72,85,77,87,80,67,76,50,73,47,59,45,44,84,62,91,75,84,85,81,73,62,92,90,67,44,69,60,44,52,52,40,52,51,28,50,66,28,19,27,91,54,60,88,38,37,73,35,66,20,60,88,49,44,38,18,83,92,67,44,59,25,70,31,28,32,36,36,39,26,29,58,57,63,57,73,40,72,43,49,60,60,57,76,60,49,82,45,42,61,63,74,48,93,61,81,42,71,56,46,52,50,50,39,63,63,41,69,74,54,81,82,91,34,73,47,56,53,52,50,39,51,54,38,42,70,56,46,54,71,42,77,38,62,85,43,93,43,47,66,52,37,48,48,66,72,42,47,53,53,52,51,47,43,51,53,49,50,53,52,45,48,51,47,50,52,51,46,53,55,47,51,57,58,64,34,68,64,44,50,48,26,47,50,36,43,36,49,52,45,48,50,48,51,50,46,48,62,70,57,54,72,74,88,63,73,80,62,84,64,58,82,89,54,30,67,61,50,50,51,52,48,50,51,42,52,52,44,50,52,52,42,50,50,45,52,50,50,48,54,51,45,52,52,49,38,25,51,32,48,39,52,39,52,46,40,52,50,49,51,48,46,50,52,47,51,53,50,53,51,51,51,50,50,67,69,42,47,65,55,28,54,75,69,72,45,61,63,71,75,32,46,45,78,50,79,44,64,58,68,54,53,51,52,34,53,52,38,51,53,53,34,51,53,42,50,50,39,60,30,63,89,37,88,84,7,48,53,40,50,44,52,50,45,53,51,52,42,55,53,54,46,67,73,42,56,71,60,56,33,51,33,52,51,41,52,51,51,44,47,54,49,52,53,50,51,48,56,47,39,46,38,68,81,40,79,92,14,41,36,18,39,52,46,51,54,56,53,53,70,50,41,66,60,52,45,52,52,50,50,51,51,45,51,53,49,52,50,51,45,52,50,45,52,51,53,52,43,49,52,51,45,62,65,46,41,50,50,50,50,51,30,66,71,32,60,66,42,41,71,72,58,61,71,77,92,76,78,79,136

InterPro domains:
  IPR027417 P-loop containing nucleoside triphosphate hydrolase [G3DSA:3.40.50.300] (339-618)
  IPR027417 P-loop containing nucleoside triphosphate hydrolase [SSF52540] (341-523)
  IPR054787 TrlF AAA-like ATPase [NF045780] (5-783)

Radius of gyration: 66.51 Å; Cα contacts (8 Å, |Δi|>4): 2233; chains: 2; bounding box: 74×203×136 Å

Sequence (1570 aa):
MNDPKGSIWRKWDLHVHTPASLVHNYEGSDPWPQFLDELANLPPEFKVIGINDYMFLDGYKRVLAEKAAGKLTNIDLFLPVIEFRLDKFGGSQGHLSRVNYHVIFSDEIGPDLIEQQFLNALSSKYTLTPQYDNLRTTGQWKALPTRDSLADLGQRIINTVPEEEQKKFGIPLMEGFNNLCLNLDSISEALDSHYFKSRYATAIGKTEWADIKWNDHTIADKKTIINATNFVFTASATAQHYDNAKQSLTKAGVNDRLLDCSDAHAFRGSSHKDRLGNCFTWVKSDTTFAGLLQLLIEPDERIYVGDMPPQVARVQNNPTKYISSIEIKRKPTATIGEVWFNNTLPLNPGLVAIIGNKGKGKSALTDIIGLLCNTRQNKDFTFLSPENFRQLRDNKAKHFEATLRLESGTPMSKGLEEAVDENQPELVKYIPQNFLEKICTQLGRIEESEFDRELKKVIFSHVEDAYRLGQASLDQLIAYKATEATQKSELLKQELHRLNERIIALEEKSEPTYRKRIDNLLENKNKELTAHDAAKPEVVSRPDNDPARQAEISQTSDKIDAAKASLRSEEANILAATQQKAAFVQLIATADRLTARVNNLSRQIQTFISESQDDFDSLGLTLDGALSVTIDKTPIAQKRAALVIEQQLIAASLDPSLPGSLPQRKAEIERSIKKLENDLDEPNQRYHAYETALKNWDNQRLAILGNTTTLDTVEYFKAKLSELDAIPIQLQNVRELRMAKAKEIHGVIRELADTYRELYAPVNQFIETRPLAKEKFQLNFEVGLMNDPKGSIWRKWDLHVHTPASLVHNYEGSDPWPQFLDELANLPPEFKVIGINDYMFLDGYKRVLAEKAAGKLTNIDLFLPVIEFRLDKFGGSQGHLSRVNYHVIFSDEIGPDLIEQQFLNALSSKYTLTPQYDNLRTTGQWKALPTRDSLADLGQRIINTVPEEEQKKFGIPLMEGFNNLCLNLDSISEALDSHYFKSRYATAIGKTEWADIKWNDHTIADKKTIINATNFVFTASATAQHYDNAKQSLTKAGVNDRLLDCSDAHAFRGSSHKDRLGNCFTWVKSDTTFAGLLQLLIEPDERIYVGDMPPQVARVQNNPTKYISSIEIKRKPTATIGEVWFNNTLPLNPGLVAIIGNKGKGKSALTDIIGLLCNTRQNKDFTFLSPENFRQLRDNKAKHFEATLRLESGTPMSKGLEEAVDENQPELVKYIPQNFLEKICTQLGRIEESEFDRELKKVIFSHVEDAYRLGQASLDQLIAYKATEATQKSELLKQELHRLNERIIALEEKSEPTYRKRIDNLLENKNKELTAHDAAKPEVVSRPDNDPARQAEISQTSDKIDAAKASLRSEEANILAATQQKAAFVQLIATADRLTARVNNLSRQIQTFISESQDDFDSLGLTLDGALSVTIDKTPIAQKRAALVIEQQLIAASLDPSLPGSLPQRKAEIERSIKKLENDLDEPNQRYHAYETALKNWDNQRLAILGNTTTLDTVEYFKAKLSELDAIPIQLQNVRELRMAKAKEIHGVIRELADTYRELYAPVNQFIETRPLAKEKFQLNFEVGL